Protein AF-T1GR37-F1 (afdb_monomer_lite)

Radius of gyration: 78.21 Å; chains: 1; bounding box: 193×157×287 Å

Secondary structure (DSSP, 8-state):
-HHHHHHHHHHHHHHHHHHHHHHHHHHHHHHHHHHHHHHHHHHHHHHHHHHHHHHHHHHHHHHHHHHHHHHHHHHHHHHHHHHHHHHHHHTTTHHHHHHHHHHHHHHHHHHHHHHHHHHHHHHHHHHHHHHHHHHHHHHHHHHHHHHHHHHHHHHHHHHHHHHHHHHHHHHHHHHHHHHHHHHHHHHHHHHHHHHHHHHHHHHHHHHHHHHHHHHHHHHHHHHHHHH--S-------------SSSHHHHHHHHHHHHHHHHHHHHHHHHHHHHH--HHHHHHHHHHHHHHHHHHHHHHHHHHHHHHHHHHHHHHHHHHHHHHHHHHHHHHHHHHHHHHHHHHHHHHHHHHHHHHHHHHHHHHHHHHHHHHHHHHHHHHHHHHHHHHHHHHHHHHHHHHS-S---HHHHHHHHHHHHHHHHHHHHHHHHHHHHHHHHHHHHHHHHHHHHHHHHHHHHHHHHHHHHHHHHHHHHHHHHHHHHHHHHHHHHHSS---------THHHHHHHHHHHHHHHHHHHHHHHHHHHHHHHHHHHHHHHHHHHHHHHHHHHHHHHHHHHHHHHHHHHHHHHHHHHHHHHHHHHHSTTS-HHHHHHHHHHHHHHHHHHHHHHHHHHHHHHHHHHHHHHHHHHHHHHHHHHHHHHHHHHHHHHHTTTGGG-------S-TTTHHHHHHHHHHHHHHHHHHHHHHHHHHHHHHHHHHHHHHHHHHHHHHHHHHTS--S----HHHHHHHHHHHHHHHHHHHHHHHHHHHHHHHHHHHHHHHHHHHHHHHHHHHHHHHHHHHHHHHHHHHHHHHHHHHHHHHHT-SSSSHHHHHHHHHHHHHHHHHHHHHHHSSS----HHHHHHHHHHHHHHHHHHHHHHHHHHHHHHHHHHHHHHHHHHHHHHHHHHHTT-TT-HHHHHHHHHHHHHHHHHHHHHHHHHHHHHHHHHHHHHHHHHHHHHHHHHHHHHHHHHHHHHHHHHHHHHHHHHHHHHHHHHHHHHHHHHHHHHHHHHHHHHHHHHHHHHHHHHHHHHHHHHHHHHHHHHHHHHHHHHHHHHTTTSSS-----------------------

Foldseek 3Di:
DVVVVVVVVVVVVVVVVVVVVVVVVVVVVVVVVVVVVVVVVVVVVVVVVVVVVVVVVVVVVVVVVVVVVVVVVVVVVVVVVVVVVVQVVQQLAQLQVVLVVVVVVVVVVVVVVVVVVVVVVVVVVVVVVVVVVVVVVVVVVVVVVVVVVVVVVVVVVVVVVVVVVVVVVVVVVVVVVVVVVVVVVVVVVVVVVVVVVVVVVVVVVVVVVVVVVVVVVVVVVVVVVVVPPDDDDDDDDDDDDDDPDPPVVVVVVVVVVVVVVVVVVVVVVVVVVVVPPVVVVVVVVVVVVVVVVVVVVVVVVVVVVVVVVVVVVVVVVVVVVVVVVVVVVVVVVVVVVVVVVVVVVVVVVVVVVVVVVVVVVVLVVVLVVLVVVLVVLVVVLVVLVVVLVVLVVVLVVLVPDPDDDPVSVVVSVVSVVVSVVSVVVNVVSVVVSVVSVVVSVVSVVVVVVVVVVVVVVVVVVLVLLVVLVVLVVLLVVLVVVLVVLVVVVVPDDPDDDDDDDCPVVVSVVVSVVSVVSNVVSVVSNVVVVVVVVVVVVVLVVLVVVLVVLVVVLVVLVVVLVVLVVVLVVLVVVLVVLVVVLVVVVVDPDDDPVVSVVSVVVSVVSVVVSVVSVVVSVVSVVVSVVSVVVSVVSVVVSVVVVVVVCVSVVVSVVCSSSSSSGHDDDDDDDPDPVVVVVVVVVVVVVVVVVVVVVVVVVVVVVVVVVVVVVVVVVVVVVVVVVVVVPDDDDDPVVVVVVVVVVVVVVVVVVVVVVVVVVVVVVVVVVVVVVVVVVVVVVVVVVVVVVVVVVVVVVVVVVVVVVVVVVVVVVVVVPDDPDPVVVVVVVVVVVVVVVVVVVVVVVPDDDDDVVVVVVVVVVVVVVVVVVVVVVVVVVVVVVVVVVVVVVVVVVVVVVVVVVVVPPVPCPVVVVVVVVVVVVVVVVVVVVVVVVVVVVVVVVVVVVVVVVVVVVVVVVVVVVVVVVVVVVVVVVVVVVVVVVVVVVVVVVVVVVVVVVVVVVVVVVVVVVVVVVVVVVVVVVVVVVVVVVVVVVVVVVVVVVVVVVCVVCVVPPPPDDDDYDDDDDDDDDDDDDDDDDD

pLDDT: mean 72.62, std 15.35, range [24.47, 95.25]

Sequence (1074 aa):
MMKEKETTGLDAERLREKLEKTQNTLVRIQKEKDEMSNDLEMLKERSENFNTLLMKAQRDKEALQTDLEVIKERYDKSHSIQQKLQMERDDAVTEVDILKEKLDKALYSSQKLIDEKDSSNKEFEKMLEKYDRAQNEIYRLQSRSDTAEADRARLEVEAERANLAASKAKEDYRKLQEDTARYQEAADRANLQLTRLKDGEEKAREEVDLYRERFDKMQTELRRAIGEKDSSMTENKAIASVETAKEETGHYIVELEKLRERYEKVNKELRTLQETDTYGRESRRLKEENERLKDRIDKLLMEVETIRGKQQYEEESYAKHRAKIEQREIEVANYETKLHETTIQLELTKAEVTKLLAAQEKQRNELERAHIECEKAKDKYEKLTKEHEKMRIAIDRASSSPGQTPGDRSEIERVRDRLEKALQQRDATELEAGRLAKELEKAQMHLSKQQEGQESTRIEFERMSAELSRMHERLEKSEAEKESLRMQMKSGPSGASGVAGPVNGSSNAQIAKLEADCKQFLKERDQLVSQLEKSQQVLVNFQKDIQQTEAEIKRLREENEKLRSEQKRLMQEIQTLQAKLKEAQANVGLTPAEQEKIRKAIEGEKTRADQAERAAAEMHKRMQLMESTLKQQHEKIQNLQKQLVNVQQQAQTAIQEAQKGAGAAASAAAGDSKELDKVRNELQNACVERDRFQAQLDILGKELEKSLLELNDANKKLAQFQQAATAGKPQEEAARQQLEADRRQLEEIKKQIDAQAKTIESERKLMEDQRKSLEAKRKDLEEKEKKMMEFDQELKMRKEQVDQLEQQLKQAGGAAAAAGEVNKKLMDTQKLLEKITMSLFAQGEEPIDTEIQEMKDHMEIKDRKINVLQRKIENLEDLLKEKDNQVDMARARLSAMQAHHSSSEGALTSLEEAIGDKEKQMAQLREQRDRAEHEKQEERELHEREITDYKIKLRSVESEVEKLNTRLDRAIAEKERLEIKLESSQSELGKCKTELEKASTEMGRSNADWETTKQRIARLELENERLRHDLERSQTTFGRNTMTTSQELDRLRNVPKKQPLIFEGPKLNFELLR

InterPro domains:
  IPR019323 ELKS/Rab6-interacting/CAST family member 1 [PF10174] (823-1040)

Structure (mmCIF, N/CA/C/O backbone):
data_AF-T1GR37-F1
#
_entry.id   AF-T1GR37-F1
#
loop_
_atom_site.group_PDB
_atom_site.id
_atom_site.type_symbol
_atom_site.label_atom_id
_atom_site.label_alt_id
_atom_site.label_comp_id
_atom_site.label_asym_id
_atom_site.label_entity_id
_atom_site.label_seq_id
_atom_site.pdbx_PDB_ins_code
_atom_site.Cartn_x
_atom_site.Cartn_y
_atom_site.Cartn_z
_atom_site.occupancy
_atom_site.B_iso_or_equiv
_atom_site.auth_seq_id
_atom_site.auth_comp_id
_atom_site.auth_asym_id
_atom_site.auth_atom_id
_atom_site.pdbx_PDB_model_num
ATOM 1 N N . MET A 1 1 ? -85.974 14.205 144.219 1.00 59.03 1 MET A N 1
ATOM 2 C CA . MET A 1 1 ? -85.294 12.890 144.182 1.00 59.03 1 MET A CA 1
ATOM 3 C C . MET A 1 1 ? -85.770 11.932 143.082 1.00 59.03 1 MET A C 1
ATOM 5 O O . MET A 1 1 ? -85.017 11.779 142.136 1.00 59.03 1 MET A O 1
ATOM 9 N N . MET A 1 2 ? -86.957 11.296 143.118 1.00 59.31 2 MET A N 1
ATOM 10 C CA . MET A 1 2 ? -87.336 10.318 142.057 1.00 59.31 2 MET A CA 1
ATOM 11 C C . MET A 1 2 ? -87.487 10.949 140.657 1.00 59.31 2 MET A C 1
ATOM 13 O O . MET A 1 2 ? -86.933 10.425 139.697 1.00 59.31 2 MET A O 1
ATOM 17 N N . LYS A 1 3 ? -88.121 12.128 140.549 1.00 63.81 3 LYS A N 1
ATOM 18 C CA . LYS A 1 3 ? -88.260 12.857 139.270 1.00 63.81 3 LYS A CA 1
ATOM 19 C C . LYS A 1 3 ? -86.923 13.318 138.668 1.00 63.81 3 LYS A C 1
ATOM 21 O O . LYS A 1 3 ? -86.756 13.252 137.462 1.00 63.81 3 LYS A O 1
ATOM 26 N N . GLU A 1 4 ? -85.958 13.733 139.492 1.00 66.94 4 GLU A N 1
ATOM 27 C CA . GLU A 1 4 ? -84.619 14.149 139.025 1.00 66.94 4 GLU A CA 1
ATOM 28 C C . GLU A 1 4 ? -83.786 12.966 138.513 1.00 66.94 4 GLU A C 1
ATOM 30 O O . GLU A 1 4 ? -82.944 13.119 137.628 1.00 66.94 4 GLU A O 1
ATOM 35 N N . LYS A 1 5 ? -84.025 11.765 139.053 1.00 71.12 5 LYS A N 1
ATOM 36 C CA . LYS A 1 5 ? -83.359 10.532 138.622 1.00 71.12 5 LYS A CA 1
ATOM 37 C C . LYS A 1 5 ? -83.897 10.032 137.275 1.00 71.12 5 LYS A C 1
ATOM 39 O O . LYS A 1 5 ? -83.125 9.553 136.453 1.00 71.12 5 LYS A O 1
ATOM 44 N N . GLU A 1 6 ? -85.197 10.195 137.023 1.00 74.62 6 GLU A N 1
ATOM 45 C CA . GLU A 1 6 ? -85.794 9.939 135.704 1.00 74.62 6 GLU A CA 1
ATOM 46 C C . GLU A 1 6 ? -85.338 10.959 134.654 1.00 74.62 6 GLU A C 1
ATOM 48 O O . GLU A 1 6 ? -84.968 10.560 133.553 1.00 74.62 6 GLU A O 1
ATOM 53 N N . THR A 1 7 ? -85.285 12.257 134.979 1.00 74.12 7 THR A N 1
ATOM 54 C CA . THR A 1 7 ? -84.813 13.277 134.022 1.00 74.12 7 THR A CA 1
ATOM 55 C C . THR A 1 7 ? -83.341 13.092 133.664 1.00 74.12 7 THR A C 1
ATOM 57 O O . THR A 1 7 ? -82.990 13.136 132.490 1.00 74.12 7 THR A O 1
ATOM 60 N N . THR A 1 8 ? -82.481 12.800 134.645 1.00 74.19 8 THR A N 1
ATOM 61 C CA . THR A 1 8 ? -81.057 12.511 134.388 1.00 74.19 8 THR A CA 1
ATOM 62 C C . THR A 1 8 ? -80.850 11.197 133.632 1.00 74.19 8 THR A C 1
ATOM 64 O O . THR A 1 8 ? -79.948 11.112 132.801 1.00 74.19 8 THR A O 1
ATOM 67 N N . GLY A 1 9 ? -81.701 10.190 133.860 1.00 78.19 9 GLY A N 1
ATOM 68 C CA . GLY A 1 9 ? -81.720 8.951 133.078 1.00 78.19 9 GLY A CA 1
ATOM 69 C C . GLY A 1 9 ? -82.069 9.192 131.607 1.00 78.19 9 GLY A C 1
ATOM 70 O O . GLY A 1 9 ? -81.329 8.750 130.727 1.00 78.19 9 GLY A O 1
ATOM 71 N N . LEU A 1 10 ? -83.131 9.962 131.346 1.00 80.75 10 LEU A N 1
ATOM 72 C CA . LEU A 1 10 ? -83.546 10.352 129.994 1.00 80.75 10 LEU A CA 1
ATOM 73 C C . LEU A 1 10 ? -82.489 11.216 129.289 1.00 80.75 10 LEU A C 1
ATOM 75 O O . LEU A 1 10 ? -82.253 11.050 128.094 1.00 80.75 10 LEU A O 1
ATOM 79 N N . ASP A 1 11 ? -81.812 12.109 130.012 1.00 80.69 11 ASP A N 1
ATOM 80 C CA . ASP A 1 11 ? -80.739 12.930 129.445 1.00 80.69 11 ASP A CA 1
ATOM 81 C C . ASP A 1 11 ? -79.481 12.104 129.130 1.00 80.69 11 ASP A C 1
ATOM 83 O O . ASP A 1 11 ? -78.864 12.302 128.083 1.00 80.69 11 ASP A O 1
ATOM 87 N N . ALA A 1 12 ? -79.129 11.122 129.966 1.00 78.94 12 ALA A N 1
ATOM 88 C CA . ALA A 1 12 ? -78.038 10.186 129.688 1.00 78.94 12 ALA A CA 1
ATOM 89 C C . ALA A 1 12 ? -78.345 9.264 128.493 1.00 78.94 12 ALA A C 1
ATOM 91 O O . ALA A 1 12 ? -77.444 8.900 127.737 1.00 78.94 12 ALA A O 1
ATOM 92 N N . GLU A 1 13 ? -79.606 8.880 128.306 1.00 83.44 13 GLU A N 1
ATOM 93 C CA . GLU A 1 13 ? -80.057 8.105 127.148 1.00 83.44 13 GLU A CA 1
ATOM 94 C C . GLU A 1 13 ? -80.035 8.947 125.864 1.00 83.44 13 GLU A C 1
ATOM 96 O O . GLU A 1 13 ? -79.450 8.524 124.871 1.00 83.44 13 GLU A O 1
ATOM 101 N N . ARG A 1 14 ? -80.507 10.201 125.915 1.00 85.62 14 ARG A N 1
ATOM 102 C CA . ARG A 1 14 ? -80.366 11.166 124.808 1.00 85.62 14 ARG A CA 1
ATOM 103 C C . ARG A 1 14 ? -78.910 11.449 124.450 1.00 85.62 14 ARG A C 1
ATOM 105 O O . ARG A 1 14 ? -78.594 11.633 123.277 1.00 85.62 14 ARG A O 1
ATOM 112 N N . LEU A 1 15 ? -78.016 11.524 125.438 1.00 84.62 15 LEU A N 1
ATOM 113 C CA . LEU A 1 15 ? -76.582 11.700 125.202 1.00 84.62 15 LEU A CA 1
ATOM 114 C C . LEU A 1 15 ? -75.949 10.453 124.579 1.00 84.62 15 LEU A C 1
ATOM 116 O O . LEU A 1 15 ? -75.121 10.600 123.686 1.00 84.62 15 LEU A O 1
ATOM 120 N N . ARG A 1 16 ? -76.364 9.247 124.986 1.00 85.12 16 ARG A N 1
ATOM 121 C CA . ARG A 1 16 ? -75.931 7.993 124.350 1.00 85.12 16 ARG A CA 1
ATOM 122 C C . ARG A 1 16 ? -76.418 7.878 122.914 1.00 85.12 16 ARG A C 1
ATOM 124 O O . ARG A 1 16 ? -75.614 7.583 122.042 1.00 85.12 16 ARG A O 1
ATOM 131 N N . GLU A 1 17 ? -77.678 8.205 122.650 1.00 87.75 17 GLU A N 1
ATOM 132 C CA . GLU A 1 17 ? -78.230 8.210 121.293 1.00 87.75 17 GLU A CA 1
ATOM 133 C C . GLU A 1 17 ? -77.530 9.258 120.409 1.00 87.75 17 GLU A C 1
ATOM 135 O O . GLU A 1 17 ? -77.242 9.010 119.239 1.00 87.75 17 GLU A O 1
ATOM 140 N N . LYS A 1 18 ? -77.194 10.432 120.965 1.00 88.81 18 LYS A N 1
ATOM 141 C CA . LYS A 1 18 ? -76.366 11.431 120.272 1.00 88.81 18 LYS A CA 1
ATOM 142 C C . LYS A 1 18 ? -74.957 10.911 120.003 1.00 88.81 18 LYS A C 1
ATOM 144 O O . LYS A 1 18 ? -74.485 11.078 118.885 1.00 88.81 18 LYS A O 1
ATOM 149 N N . LEU A 1 19 ? -74.313 10.277 120.983 1.00 85.81 19 LEU A N 1
ATOM 150 C CA . LEU A 1 19 ? -72.978 9.698 120.834 1.00 85.81 19 LEU A CA 1
ATOM 151 C C . LEU A 1 19 ? -72.972 8.621 119.742 1.00 85.81 19 LEU A C 1
ATOM 153 O O . LEU A 1 19 ? -72.145 8.674 118.836 1.00 85.81 19 LEU A O 1
ATOM 157 N N . GLU A 1 20 ? -73.942 7.711 119.767 1.00 90.56 20 GLU A N 1
ATOM 158 C CA . GLU A 1 20 ? -74.109 6.658 118.767 1.00 90.56 20 GLU A CA 1
ATOM 159 C C . GLU A 1 20 ? -74.360 7.238 117.370 1.00 90.56 20 GLU A C 1
ATOM 161 O O . GLU A 1 20 ? -73.694 6.849 116.411 1.00 90.56 20 GLU A O 1
ATOM 166 N N . LYS A 1 21 ? -75.234 8.247 117.241 1.00 90.81 21 LYS A N 1
ATOM 167 C CA . LYS A 1 21 ? -75.436 8.966 115.972 1.00 90.81 21 LYS A CA 1
ATOM 168 C C . LYS A 1 21 ? -74.147 9.623 115.488 1.00 90.81 21 LYS A C 1
ATOM 170 O O . LYS A 1 21 ? -73.814 9.474 114.316 1.00 90.81 21 LYS A O 1
ATOM 175 N N . THR A 1 22 ? -73.398 10.292 116.368 1.00 88.94 22 THR A N 1
ATOM 176 C CA . THR A 1 22 ? -72.117 10.915 115.997 1.00 88.94 22 THR A CA 1
ATOM 177 C C . THR A 1 22 ? -71.061 9.886 115.593 1.00 88.94 22 THR A C 1
ATOM 179 O O . THR A 1 22 ? -70.317 10.109 114.640 1.00 88.94 22 THR A O 1
ATOM 182 N N . GLN A 1 23 ? -71.025 8.729 116.253 1.00 88.81 23 GLN A N 1
ATOM 183 C CA . GLN A 1 23 ? -70.090 7.650 115.953 1.00 88.81 23 GLN A CA 1
ATOM 184 C C . GLN A 1 23 ? -70.438 6.969 114.625 1.00 88.81 23 GLN A C 1
ATOM 186 O O . GLN A 1 23 ? -69.553 6.747 113.803 1.00 88.81 23 GLN A O 1
ATOM 191 N N . ASN A 1 24 ? -71.726 6.761 114.347 1.00 92.62 24 ASN A N 1
ATOM 192 C CA . ASN A 1 24 ? -72.203 6.279 113.051 1.00 92.62 24 ASN A CA 1
ATOM 193 C C . ASN A 1 24 ? -71.908 7.279 111.923 1.00 92.62 24 ASN A C 1
ATOM 195 O O . ASN A 1 24 ? -71.475 6.874 110.844 1.00 92.62 24 ASN A O 1
ATOM 199 N N . THR A 1 25 ? -72.069 8.588 112.162 1.00 91.75 25 THR A N 1
ATOM 200 C CA . THR A 1 25 ? -71.660 9.603 111.177 1.00 91.75 25 THR A CA 1
ATOM 201 C C . THR A 1 25 ? -70.149 9.624 110.964 1.00 91.75 25 THR A C 1
ATOM 203 O O . THR A 1 25 ? -69.712 9.761 109.828 1.00 91.75 25 THR A O 1
ATOM 206 N N . LEU A 1 26 ? -69.344 9.427 112.014 1.00 91.50 26 LEU A N 1
ATOM 207 C CA . LEU A 1 26 ? -67.885 9.377 111.909 1.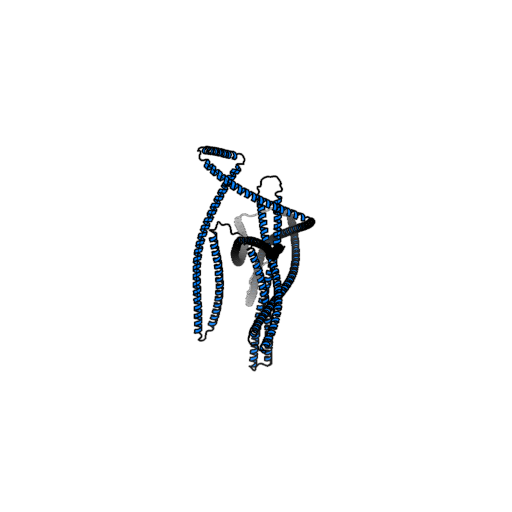00 91.50 26 LEU A CA 1
ATOM 208 C C . LEU A 1 26 ? -67.425 8.167 111.085 1.00 91.50 26 LEU A C 1
ATOM 210 O O . LEU A 1 26 ? -66.589 8.316 110.201 1.00 91.50 26 LEU A O 1
ATOM 214 N N . VAL A 1 27 ? -68.009 6.987 111.323 1.00 93.31 27 VAL A N 1
ATOM 215 C CA . VAL A 1 27 ? -67.722 5.773 110.540 1.00 93.31 27 VAL A CA 1
ATOM 216 C C . VAL A 1 27 ? -68.100 5.965 109.071 1.00 93.31 27 VAL A C 1
ATOM 218 O O . VAL A 1 27 ? -67.335 5.584 108.187 1.00 93.31 27 VAL A O 1
ATOM 221 N N . ARG A 1 28 ? -69.247 6.595 108.793 1.00 94.19 28 ARG A N 1
ATOM 222 C CA . ARG A 1 28 ? -69.654 6.914 107.420 1.00 94.19 28 ARG A CA 1
ATOM 223 C C . ARG A 1 28 ? -68.670 7.869 106.740 1.00 94.19 28 ARG A C 1
ATOM 225 O O . ARG A 1 28 ? -68.250 7.585 105.627 1.00 94.19 28 ARG A O 1
ATOM 232 N N . ILE A 1 29 ? -68.270 8.947 107.416 1.00 92.00 29 ILE A N 1
ATOM 233 C CA . ILE A 1 29 ? -67.288 9.910 106.894 1.00 92.00 29 ILE A CA 1
ATOM 234 C C . ILE A 1 29 ? -65.931 9.236 106.661 1.00 92.00 29 ILE A C 1
ATOM 236 O O . ILE A 1 29 ? -65.274 9.521 105.667 1.00 92.00 29 ILE A O 1
ATOM 240 N N . GLN A 1 30 ? -65.510 8.327 107.544 1.00 91.19 30 GLN A N 1
ATOM 241 C CA . GLN A 1 30 ? -64.269 7.575 107.373 1.00 91.19 30 GLN A CA 1
ATOM 242 C C . GLN A 1 30 ? -64.329 6.679 106.130 1.00 91.19 30 GLN A C 1
ATOM 244 O O . GLN A 1 30 ? -63.397 6.684 105.335 1.00 91.19 30 GLN A O 1
ATOM 249 N N . LYS A 1 31 ? -65.449 5.978 105.916 1.00 94.44 31 LYS A N 1
ATOM 250 C CA . LYS A 1 31 ? -65.659 5.164 104.716 1.00 94.44 31 LYS A CA 1
ATOM 251 C C . LYS A 1 31 ? -65.671 6.015 103.442 1.00 94.44 31 LYS A C 1
ATOM 253 O O . LYS A 1 31 ? -64.984 5.669 102.491 1.00 94.44 31 LYS A O 1
ATOM 258 N N . GLU A 1 32 ? -66.390 7.139 103.444 1.00 93.38 32 GLU A N 1
ATOM 259 C CA . GLU A 1 32 ? -66.405 8.089 102.320 1.00 93.38 32 GLU A CA 1
ATOM 260 C C . GLU A 1 32 ? -64.994 8.658 102.058 1.00 93.38 32 GLU A C 1
ATOM 262 O O . GLU A 1 32 ? -64.584 8.795 100.911 1.00 93.38 32 GLU A O 1
ATOM 267 N N . LYS A 1 33 ? -64.202 8.931 103.104 1.00 93.00 33 LYS A N 1
ATOM 268 C CA . LYS A 1 33 ? -62.800 9.361 102.977 1.00 93.00 33 LYS A CA 1
ATOM 269 C C . LYS A 1 33 ? -61.922 8.279 102.342 1.00 93.00 33 LYS A C 1
ATOM 271 O O . LYS A 1 33 ? -61.111 8.604 101.478 1.00 93.00 33 LYS A O 1
ATOM 276 N N . ASP A 1 34 ? -62.054 7.031 102.781 1.00 93.31 34 ASP A N 1
ATOM 277 C CA . ASP A 1 34 ? -61.256 5.915 102.267 1.00 93.31 34 ASP A CA 1
ATOM 278 C C . ASP A 1 34 ? -61.637 5.600 100.805 1.00 93.31 34 ASP A C 1
ATOM 280 O O . ASP A 1 34 ? -60.756 5.392 99.972 1.00 93.31 34 ASP A O 1
ATOM 284 N N . GLU A 1 35 ? -62.927 5.669 100.456 1.00 94.19 35 GLU A N 1
ATOM 285 C CA . GLU A 1 35 ? -63.417 5.576 99.070 1.00 94.19 35 GLU A CA 1
ATOM 286 C C . GLU A 1 35 ? -62.834 6.693 98.191 1.00 94.19 35 GLU A C 1
ATOM 288 O O . GLU A 1 35 ? -62.227 6.412 97.160 1.00 94.19 35 GLU A O 1
ATOM 293 N N . MET A 1 36 ? -62.903 7.950 98.641 1.00 91.81 36 MET A N 1
ATOM 294 C CA . MET A 1 36 ? -62.317 9.085 97.915 1.00 91.81 36 MET A CA 1
ATOM 295 C C . MET A 1 36 ? -60.788 8.989 97.790 1.00 91.81 36 MET A C 1
ATOM 297 O O . MET A 1 36 ? -60.220 9.459 96.803 1.00 91.81 36 MET A O 1
ATOM 301 N N . SER A 1 37 ? -60.106 8.397 98.776 1.00 91.56 37 SER A N 1
ATOM 302 C CA . SER A 1 37 ? -58.660 8.152 98.722 1.00 91.56 37 SER A CA 1
ATOM 303 C C . SER A 1 37 ? -58.310 7.123 97.646 1.00 91.56 37 SER A C 1
ATOM 305 O O . SER A 1 37 ? -57.388 7.358 96.866 1.00 91.56 37 SER A O 1
ATOM 307 N N . ASN A 1 38 ? -59.066 6.025 97.568 1.00 93.88 38 ASN A N 1
ATOM 308 C CA . ASN A 1 38 ? -58.883 4.999 96.541 1.00 93.88 38 ASN A CA 1
ATOM 309 C C . ASN A 1 38 ? -59.178 5.551 95.138 1.00 93.88 38 ASN A C 1
ATOM 311 O O . ASN A 1 38 ? -58.417 5.305 94.203 1.00 93.88 38 ASN A O 1
ATOM 315 N N . ASP A 1 39 ? -60.234 6.355 94.989 1.00 94.06 39 ASP A N 1
ATOM 316 C CA . ASP A 1 39 ? -60.558 7.018 93.721 1.00 94.06 39 ASP A CA 1
ATOM 317 C C . ASP A 1 39 ? -59.453 7.991 93.284 1.00 94.06 39 ASP A C 1
ATOM 319 O O . ASP A 1 39 ? -59.089 8.042 92.105 1.00 94.06 39 ASP A O 1
ATOM 323 N N . LEU A 1 40 ? -58.868 8.733 94.230 1.00 91.75 40 LEU A N 1
ATOM 324 C CA . LEU A 1 40 ? -57.716 9.598 93.970 1.00 91.75 40 LEU A CA 1
ATOM 325 C C . LEU A 1 40 ? -56.484 8.810 93.514 1.00 91.75 40 LEU A C 1
ATOM 327 O O . LEU A 1 40 ? -55.756 9.285 92.641 1.00 91.75 40 LEU A O 1
ATOM 331 N N . GLU A 1 41 ? -56.233 7.635 94.086 1.00 93.12 41 GLU A N 1
ATOM 332 C CA . GLU A 1 41 ? -55.107 6.777 93.708 1.00 93.12 41 GLU A CA 1
ATOM 333 C C . GLU A 1 41 ? -55.301 6.179 92.307 1.00 93.12 41 GLU A C 1
ATOM 335 O O . GLU A 1 41 ? -54.420 6.315 91.458 1.00 93.12 41 GLU A O 1
ATOM 340 N N . MET A 1 42 ? -56.502 5.680 91.993 1.00 94.81 42 MET A N 1
ATOM 341 C CA . MET A 1 42 ? -56.843 5.219 90.639 1.00 94.81 42 MET A CA 1
ATOM 342 C C . MET A 1 42 ? -56.732 6.335 89.589 1.00 94.81 42 MET A C 1
ATOM 344 O O . MET A 1 42 ? -56.266 6.109 88.469 1.00 94.81 42 MET A O 1
ATOM 348 N N . LEU A 1 43 ? -57.150 7.561 89.924 1.00 92.12 43 LEU A N 1
ATOM 349 C CA . LEU A 1 43 ? -57.007 8.713 89.030 1.00 92.12 43 LEU A CA 1
ATOM 350 C C . LEU A 1 43 ? -55.539 9.091 88.805 1.00 92.12 43 LEU A C 1
ATOM 352 O O . LEU A 1 43 ? -55.181 9.454 87.681 1.00 92.12 43 LEU A O 1
ATOM 356 N N . LYS A 1 44 ? -54.685 8.977 89.830 1.00 93.06 44 LYS A N 1
ATOM 357 C CA . LYS A 1 44 ? -53.237 9.187 89.696 1.00 93.06 44 LYS A CA 1
ATOM 358 C C . LYS A 1 44 ? -52.603 8.144 88.786 1.00 93.06 44 LYS A C 1
ATOM 360 O O . LYS A 1 44 ? -51.966 8.539 87.815 1.00 93.06 44 LYS A O 1
ATOM 365 N N . GLU A 1 45 ? -52.854 6.855 89.010 1.00 93.75 45 GLU A N 1
ATOM 366 C CA . GLU A 1 45 ? -52.338 5.787 88.140 1.00 93.75 45 GLU A CA 1
ATOM 367 C C . GLU A 1 45 ? -52.789 5.981 86.687 1.00 93.75 45 GLU A C 1
ATOM 369 O O . GLU A 1 45 ? -52.010 5.852 85.740 1.00 93.75 45 GLU A O 1
ATOM 374 N N . ARG A 1 46 ? -54.055 6.364 86.478 1.00 94.31 46 ARG A N 1
ATOM 375 C CA . ARG A 1 46 ? -54.574 6.655 85.139 1.00 94.31 46 ARG A CA 1
ATOM 376 C C . ARG A 1 46 ? -53.889 7.870 84.509 1.00 94.31 46 ARG A C 1
ATOM 378 O O . ARG A 1 46 ? -53.580 7.830 83.319 1.00 94.31 46 ARG A O 1
ATOM 385 N N . SER A 1 47 ? -53.626 8.922 85.284 1.00 90.25 47 SER A N 1
ATOM 386 C CA . SER A 1 47 ? -52.874 10.100 84.835 1.00 90.25 47 SER A CA 1
ATOM 387 C C . SER A 1 47 ? -51.421 9.759 84.488 1.00 90.25 47 SER A C 1
ATOM 389 O O . SER A 1 47 ? -50.902 10.252 83.488 1.00 90.25 47 SER A O 1
ATOM 391 N N . GLU A 1 48 ? -50.762 8.911 85.276 1.00 93.81 48 GLU A N 1
ATOM 392 C CA . GLU A 1 48 ? -49.390 8.450 85.028 1.00 93.81 48 GLU A CA 1
ATOM 393 C C . GLU A 1 48 ? -49.306 7.580 83.766 1.00 93.81 48 GLU A C 1
ATOM 395 O O . GLU A 1 48 ? -48.411 7.762 82.934 1.00 93.81 48 GLU A O 1
ATOM 400 N N . ASN A 1 49 ? -50.296 6.711 83.550 1.00 93.88 49 ASN A N 1
ATOM 401 C CA . ASN A 1 49 ? -50.428 5.926 82.324 1.00 93.88 49 ASN A CA 1
ATOM 402 C C . ASN A 1 49 ? -50.647 6.816 81.091 1.00 93.88 49 ASN A C 1
ATOM 404 O O . ASN A 1 49 ? -49.984 6.626 80.067 1.00 93.88 49 ASN A O 1
ATOM 408 N N . PHE A 1 50 ? -51.520 7.827 81.182 1.00 93.12 50 PHE A N 1
ATOM 409 C CA . PHE A 1 50 ? -51.706 8.803 80.103 1.00 93.12 50 PHE A CA 1
ATOM 410 C C . PHE A 1 50 ? -50.430 9.602 79.816 1.00 93.12 50 PHE A C 1
ATOM 412 O O . PHE A 1 50 ? -50.073 9.761 78.649 1.00 93.12 50 PHE A O 1
ATOM 419 N N . ASN A 1 51 ? -49.706 10.042 80.849 1.00 89.56 51 ASN A N 1
ATOM 420 C CA . ASN A 1 51 ? -48.424 10.731 80.682 1.00 89.56 51 ASN A CA 1
ATOM 421 C C . ASN A 1 51 ? -47.380 9.838 79.999 1.00 89.56 51 ASN A C 1
ATOM 423 O O . ASN A 1 51 ? -46.654 10.296 79.119 1.00 89.56 51 ASN A O 1
ATOM 427 N N . THR A 1 52 ? -47.334 8.550 80.340 1.00 93.88 52 THR A N 1
ATOM 428 C CA . THR A 1 52 ? -46.412 7.592 79.712 1.00 93.88 52 THR A CA 1
ATOM 429 C C . THR A 1 52 ? -46.731 7.396 78.227 1.00 93.88 52 THR A C 1
ATOM 431 O O . THR A 1 52 ? -45.825 7.402 77.390 1.00 93.88 52 THR A O 1
ATOM 434 N N . LEU A 1 53 ? -48.016 7.280 77.874 1.00 93.75 53 LEU A N 1
ATOM 435 C CA . LEU A 1 53 ? -48.461 7.188 76.479 1.00 93.75 53 LEU A CA 1
ATOM 436 C C . LEU A 1 53 ? -48.172 8.473 75.692 1.00 93.75 53 LEU A C 1
ATOM 438 O O . LEU A 1 53 ? -47.730 8.389 74.548 1.00 93.75 53 LEU A O 1
ATOM 442 N N . LEU A 1 54 ? -48.363 9.644 76.306 1.00 92.44 54 LEU A N 1
ATOM 443 C CA . LEU A 1 54 ? -48.044 10.937 75.699 1.00 92.44 54 LEU A CA 1
ATOM 444 C C . LEU A 1 54 ? -46.544 11.049 75.389 1.00 92.44 54 LEU A C 1
ATOM 446 O O . LEU A 1 54 ? -46.171 11.383 74.266 1.00 92.44 54 LEU A O 1
ATOM 450 N N . MET A 1 55 ? -45.692 10.691 76.354 1.00 93.12 55 MET A N 1
ATOM 451 C CA . MET A 1 55 ? -44.237 10.702 76.184 1.00 93.12 55 MET A CA 1
ATOM 452 C C . MET A 1 55 ? -43.781 9.721 75.101 1.00 93.12 55 MET A C 1
ATOM 454 O O . MET A 1 55 ? -42.860 10.023 74.345 1.00 93.12 55 MET A O 1
ATOM 458 N N . LYS A 1 56 ? -44.428 8.554 74.988 1.00 95.25 56 LYS A N 1
ATOM 459 C CA . LYS A 1 56 ? -44.164 7.612 73.894 1.00 95.25 56 LYS A CA 1
ATOM 460 C C . LYS A 1 56 ? -44.558 8.206 72.538 1.00 95.25 56 LYS A C 1
ATOM 462 O O . LYS A 1 56 ? -43.740 8.207 71.628 1.00 95.25 56 LYS A O 1
ATOM 467 N N . ALA A 1 57 ? -45.759 8.773 72.424 1.00 91.75 57 ALA A N 1
ATOM 468 C CA . ALA A 1 57 ? -46.226 9.402 71.189 1.00 91.75 57 ALA A CA 1
ATOM 469 C C . ALA A 1 57 ? -45.346 10.592 70.756 1.00 91.75 57 ALA A C 1
ATOM 471 O O . ALA A 1 57 ? -45.160 10.811 69.561 1.00 91.75 57 ALA A O 1
ATOM 472 N N . GLN A 1 58 ? -44.774 11.343 71.704 1.00 90.06 58 GLN A N 1
ATOM 473 C CA . GLN A 1 58 ? -43.801 12.401 71.410 1.00 90.06 58 GLN A CA 1
ATOM 474 C C . GLN A 1 58 ? -42.499 11.846 70.829 1.00 90.06 58 GLN A C 1
ATOM 476 O O . GLN A 1 58 ? -42.056 12.346 69.799 1.00 90.06 58 GLN A O 1
ATOM 481 N N . ARG A 1 59 ? -41.937 10.779 71.411 1.00 93.94 59 ARG A N 1
ATOM 482 C CA . ARG A 1 59 ? -40.741 10.123 70.853 1.00 93.94 59 ARG A CA 1
ATOM 483 C C . ARG A 1 59 ? -41.001 9.546 69.464 1.00 93.94 59 ARG A C 1
ATOM 485 O O . ARG A 1 59 ? -40.177 9.714 68.573 1.00 93.94 59 ARG A O 1
ATOM 492 N N . ASP A 1 60 ? -42.155 8.911 69.267 1.00 91.81 60 ASP A N 1
ATOM 493 C CA . ASP A 1 60 ? -42.536 8.349 67.967 1.00 91.81 60 ASP A CA 1
ATOM 494 C C . ASP A 1 60 ? -42.712 9.465 66.915 1.00 91.81 60 ASP A C 1
ATOM 496 O O . ASP A 1 60 ? -42.293 9.316 65.768 1.00 91.81 60 ASP A O 1
ATOM 500 N N . LYS A 1 61 ? -43.267 10.624 67.303 1.00 92.94 61 LYS A N 1
ATOM 501 C CA . LYS A 1 61 ? -43.356 11.813 66.439 1.00 92.94 61 LYS A CA 1
ATOM 502 C C . LYS A 1 61 ? -41.974 12.353 66.063 1.00 92.94 61 LYS A C 1
ATOM 504 O O . LYS A 1 61 ? -41.761 12.670 64.896 1.00 92.94 61 LYS A O 1
ATOM 509 N N . GLU A 1 62 ? -41.066 12.477 67.027 1.00 93.38 62 GLU A N 1
ATOM 510 C CA . GLU A 1 62 ? -39.695 12.946 66.788 1.00 93.38 62 GLU A CA 1
ATOM 511 C C . GLU A 1 62 ? -38.945 11.996 65.843 1.00 93.38 62 GLU A C 1
ATOM 513 O O . GLU A 1 62 ? -38.338 12.454 64.877 1.00 93.38 62 GLU A O 1
ATOM 518 N N . ALA A 1 63 ? -39.081 10.680 66.037 1.00 90.81 63 ALA A N 1
ATOM 519 C CA . ALA A 1 63 ? -38.509 9.674 65.143 1.00 90.81 63 ALA A CA 1
ATOM 520 C C . ALA A 1 63 ? -39.054 9.798 63.705 1.00 90.81 63 ALA A C 1
ATOM 522 O O . ALA A 1 63 ? -38.285 9.869 62.745 1.00 90.81 63 ALA A O 1
ATOM 523 N N . LEU A 1 64 ? -40.375 9.929 63.544 1.00 93.50 64 LEU A N 1
ATOM 524 C CA . LEU A 1 64 ? -40.989 10.126 62.226 1.00 93.50 64 LEU A CA 1
ATOM 525 C C . LEU A 1 64 ? -40.570 11.447 61.562 1.00 93.50 64 LEU A C 1
ATOM 527 O O . LEU A 1 64 ? -40.466 11.509 60.337 1.00 93.50 64 LEU A O 1
ATOM 531 N N . GLN A 1 65 ? -40.320 12.507 62.339 1.00 91.06 65 GLN A N 1
ATOM 532 C CA . GLN A 1 65 ? -39.784 13.762 61.805 1.00 91.06 65 GLN A CA 1
ATOM 533 C C . GLN A 1 65 ? -38.355 13.587 61.286 1.00 91.06 65 GLN A C 1
ATOM 535 O O . GLN A 1 65 ? -38.065 14.056 60.185 1.00 91.06 65 GLN A O 1
ATOM 540 N N . THR A 1 66 ? -37.497 12.864 62.011 1.00 93.69 66 THR A N 1
ATOM 541 C CA . THR A 1 66 ? -36.136 12.571 61.536 1.00 93.69 66 THR A CA 1
ATOM 542 C C . THR A 1 66 ? -36.139 11.722 60.264 1.00 93.69 66 THR A C 1
ATOM 544 O O . THR A 1 66 ? -35.412 12.027 59.319 1.00 93.69 66 THR A O 1
ATOM 547 N N . ASP A 1 67 ? -37.018 10.720 60.173 1.00 91.56 67 ASP A N 1
ATOM 548 C CA . ASP A 1 67 ? -37.151 9.897 58.966 1.00 91.56 67 ASP A CA 1
ATOM 549 C C . ASP A 1 67 ? -37.623 10.728 57.760 1.00 91.56 67 ASP A C 1
ATOM 551 O O . ASP A 1 67 ? -37.117 10.568 56.646 1.00 91.56 67 ASP A O 1
ATOM 555 N N . LEU A 1 68 ? -38.556 11.664 57.975 1.00 89.00 68 LEU A N 1
ATOM 556 C CA . LEU A 1 68 ? -39.033 12.582 56.939 1.00 89.00 68 LEU A CA 1
ATOM 557 C C . LEU A 1 68 ? -37.905 13.481 56.404 1.00 89.00 68 LEU A C 1
ATOM 559 O O . LEU A 1 68 ? -37.823 13.700 55.194 1.00 89.00 68 LEU A O 1
ATOM 563 N N . GLU A 1 69 ? -37.047 14.008 57.279 1.00 92.75 69 GLU A N 1
ATOM 564 C CA . GLU A 1 69 ? -35.899 14.838 56.889 1.00 92.75 69 GLU A CA 1
ATOM 565 C C . GLU A 1 69 ? -34.889 14.045 56.054 1.00 92.75 69 GLU A C 1
ATOM 567 O O . GLU A 1 69 ? -34.488 14.497 54.980 1.00 92.75 69 GLU A O 1
ATOM 572 N N . VAL A 1 70 ? -34.571 12.813 56.462 1.00 94.06 70 VAL A N 1
ATOM 573 C CA . VAL A 1 70 ? -33.675 11.927 55.701 1.00 94.06 70 VAL A CA 1
ATOM 574 C C . VAL A 1 70 ? -34.246 11.599 54.318 1.00 94.06 70 VAL A C 1
ATOM 576 O O . VAL A 1 70 ? -33.508 11.576 53.329 1.00 94.06 70 VAL A O 1
ATOM 579 N N . ILE A 1 71 ? -35.556 11.352 54.215 1.00 90.69 71 ILE A N 1
ATOM 580 C CA . ILE A 1 71 ? -36.212 11.089 52.926 1.00 90.69 71 ILE A CA 1
ATOM 581 C C . ILE A 1 71 ? -36.167 12.329 52.025 1.00 90.69 71 ILE A C 1
ATOM 583 O O . ILE A 1 71 ? -35.877 12.190 50.836 1.00 90.69 71 ILE A O 1
ATOM 587 N N . LYS A 1 72 ? -36.392 13.533 52.569 1.00 90.31 72 LYS A N 1
ATOM 588 C CA . LYS A 1 72 ? -36.283 14.790 51.811 1.00 90.31 72 LYS A CA 1
ATOM 589 C C . LYS A 1 72 ? -34.870 15.014 51.284 1.00 90.31 72 LYS A C 1
ATOM 591 O O . LYS A 1 72 ? -34.706 15.223 50.089 1.00 90.31 72 LYS A O 1
ATOM 596 N N . GLU A 1 73 ? -33.847 14.853 52.122 1.00 92.12 73 GLU A N 1
ATOM 597 C CA . GLU A 1 73 ? -32.459 14.979 51.665 1.00 92.12 73 GLU A CA 1
ATOM 598 C C . GLU A 1 73 ? -32.105 13.966 50.571 1.00 92.12 73 GLU A C 1
ATOM 600 O O . GLU A 1 73 ? -31.374 14.285 49.629 1.00 92.12 73 GLU A O 1
ATOM 605 N N . ARG A 1 74 ? -32.597 12.724 50.683 1.00 87.94 74 ARG A N 1
ATOM 606 C CA . ARG A 1 74 ? -32.403 11.702 49.644 1.00 87.94 74 ARG A CA 1
ATOM 607 C C . ARG A 1 74 ? -33.110 12.080 48.348 1.00 87.94 74 ARG A C 1
ATOM 609 O O . ARG A 1 74 ? -32.525 11.898 47.281 1.00 87.94 74 ARG A O 1
ATOM 616 N N . TYR A 1 75 ? -34.328 12.608 48.435 1.00 91.56 75 TYR A N 1
ATOM 617 C CA . TYR A 1 75 ? -35.080 13.085 47.280 1.00 91.56 75 TYR A CA 1
ATOM 618 C C . TYR A 1 75 ? -34.362 14.249 46.587 1.00 91.56 75 TYR A C 1
ATOM 620 O O . TYR A 1 75 ? -34.131 14.177 45.383 1.00 91.56 75 TYR A O 1
ATOM 628 N N . ASP A 1 76 ? -33.910 15.256 47.335 1.00 91.62 76 ASP A N 1
ATOM 629 C CA . ASP A 1 76 ? -33.210 16.422 46.785 1.00 91.62 76 ASP A CA 1
ATOM 630 C C . ASP A 1 76 ? -31.873 16.032 46.136 1.00 91.62 76 ASP A C 1
ATOM 632 O O . ASP A 1 76 ? -31.544 16.490 45.038 1.00 91.62 76 ASP A O 1
ATOM 636 N N . LYS A 1 77 ? -31.123 15.109 46.759 1.00 92.12 77 LYS A N 1
ATOM 637 C CA . LYS A 1 77 ? -29.902 14.532 46.167 1.00 92.12 77 LYS A CA 1
ATOM 638 C C . LYS A 1 77 ? -30.213 13.777 44.876 1.00 92.12 77 LYS A C 1
ATOM 640 O O . LYS A 1 77 ? -29.535 13.990 43.873 1.00 92.12 77 LYS A O 1
ATOM 645 N N . SER A 1 78 ? -31.243 12.930 44.876 1.00 86.25 78 SER A N 1
ATOM 646 C CA . SER A 1 78 ? -31.670 12.192 43.683 1.00 86.25 78 SER A CA 1
ATOM 647 C C . SER A 1 78 ? -32.123 13.131 42.563 1.00 86.25 78 SER A C 1
ATOM 649 O O . SER A 1 78 ? -31.786 12.904 41.404 1.00 86.25 78 SER A O 1
ATOM 651 N N . HIS A 1 79 ? -32.846 14.201 42.895 1.00 89.44 79 HIS A N 1
ATOM 652 C CA . HIS A 1 79 ? -33.312 15.195 41.934 1.00 89.44 79 HIS A CA 1
ATOM 653 C C . HIS A 1 79 ? -32.148 16.000 41.338 1.00 89.44 79 HIS A C 1
ATOM 655 O O . HIS A 1 79 ? -32.089 16.187 40.125 1.00 89.44 79 HIS A O 1
ATOM 661 N N . SER A 1 80 ? -31.167 16.397 42.157 1.00 88.69 80 SER A N 1
ATOM 662 C CA . SER A 1 80 ? -29.947 17.062 41.680 1.00 88.69 80 SER A CA 1
ATOM 663 C C . SER A 1 80 ? -29.126 16.163 40.751 1.00 88.69 80 SER A C 1
ATOM 665 O O . SER A 1 80 ? -28.641 16.625 39.719 1.00 88.69 80 SER A O 1
ATOM 667 N N . ILE A 1 81 ? -29.006 14.869 41.073 1.00 87.88 81 ILE A N 1
ATOM 668 C CA . ILE A 1 81 ? -28.342 13.891 40.201 1.00 87.88 81 ILE A CA 1
ATOM 669 C C . ILE A 1 81 ? -29.110 13.748 38.886 1.00 87.88 81 ILE A C 1
ATOM 671 O O . ILE A 1 81 ? -28.500 13.801 37.825 1.00 87.88 81 ILE A O 1
ATOM 675 N N . GLN A 1 82 ? -30.438 13.634 38.932 1.00 86.38 82 GLN A N 1
ATOM 676 C CA . GLN A 1 82 ? -31.261 13.555 37.726 1.00 86.38 82 GLN A CA 1
ATOM 677 C C . GLN A 1 82 ? -31.107 14.801 36.844 1.00 86.38 82 GLN A C 1
ATOM 679 O O . GLN A 1 82 ? -31.010 14.670 35.629 1.00 86.38 82 GLN A O 1
ATOM 684 N N . GLN A 1 83 ? -31.047 15.998 37.430 1.00 89.25 83 GLN A N 1
ATOM 685 C CA . GLN A 1 83 ? -30.870 17.242 36.679 1.00 89.25 83 GLN A CA 1
ATOM 686 C C . GLN A 1 83 ? -29.483 17.323 36.026 1.00 89.25 83 GLN A C 1
ATOM 688 O O . GLN A 1 83 ? -29.380 17.742 34.876 1.00 89.25 83 GLN A O 1
ATOM 693 N N . LYS A 1 84 ? -28.434 16.856 36.717 1.00 87.12 84 LYS A N 1
ATOM 694 C CA . LYS A 1 84 ? -27.087 16.727 36.140 1.00 87.12 84 LYS A CA 1
ATOM 695 C C . LYS A 1 84 ? -27.055 15.721 34.998 1.00 87.12 84 LYS A C 1
ATOM 697 O O . LYS A 1 84 ? -26.606 16.075 33.921 1.00 87.12 84 LYS A O 1
ATOM 702 N N . LEU A 1 85 ? -27.619 14.529 35.196 1.00 82.00 85 LEU A N 1
ATOM 703 C CA . LEU A 1 85 ? -27.731 13.516 34.143 1.00 82.00 85 LEU A CA 1
ATOM 704 C C . LEU A 1 85 ? -28.557 14.019 32.953 1.00 82.00 85 LEU A C 1
ATOM 706 O O . LEU A 1 85 ? -28.303 13.639 31.818 1.00 82.00 85 LEU A O 1
ATOM 710 N N . GLN A 1 86 ? -29.546 14.879 33.196 1.00 77.00 86 GLN A N 1
ATOM 711 C CA . GLN A 1 86 ? -30.343 15.491 32.141 1.00 77.00 86 GLN A CA 1
ATOM 712 C C . GLN A 1 86 ? -29.544 16.531 31.348 1.00 77.00 86 GLN A C 1
ATOM 714 O O . GLN A 1 86 ? -29.652 16.536 30.129 1.00 77.00 86 GLN A O 1
ATOM 719 N N . MET A 1 87 ? -28.719 17.349 32.008 1.00 83.25 87 MET A N 1
ATOM 720 C CA . MET A 1 87 ? -27.794 18.263 31.331 1.00 83.25 87 MET A CA 1
ATOM 721 C C . MET A 1 87 ? -26.701 17.504 30.579 1.00 83.25 87 MET A C 1
ATOM 723 O O . MET A 1 87 ? -26.460 17.815 29.427 1.00 83.25 87 MET A O 1
ATOM 727 N N . GLU A 1 88 ? -26.115 16.465 31.178 1.00 82.75 88 GLU A N 1
ATOM 728 C CA . GLU A 1 88 ? -25.125 15.596 30.527 1.00 82.75 88 GLU A CA 1
ATOM 729 C C . GLU A 1 88 ? -25.722 14.856 29.329 1.00 82.75 88 GLU A C 1
ATOM 731 O O . GLU A 1 88 ? -25.056 14.710 28.315 1.00 82.75 88 GLU A O 1
ATOM 736 N N . ARG A 1 89 ? -26.987 14.417 29.408 1.00 84.25 89 ARG A N 1
ATOM 737 C CA . ARG A 1 89 ? -27.708 13.847 28.265 1.00 84.25 89 ARG A CA 1
ATOM 738 C C . ARG A 1 89 ? -27.985 14.906 27.215 1.00 84.25 89 ARG A C 1
ATOM 740 O O . ARG A 1 89 ? -27.841 14.612 26.035 1.00 84.25 89 ARG A O 1
ATOM 747 N N . ASP A 1 90 ? -28.429 16.093 27.623 1.00 82.25 90 ASP A N 1
ATOM 748 C CA . ASP A 1 90 ? -28.687 17.172 26.685 1.00 82.25 90 ASP A CA 1
ATOM 749 C C . ASP A 1 90 ? -27.401 17.483 25.968 1.00 82.25 90 ASP A C 1
ATOM 751 O O . ASP A 1 90 ? -27.454 17.268 24.776 1.00 82.25 90 ASP A O 1
ATOM 755 N N . ASP A 1 91 ? -26.287 17.754 26.662 1.00 84.38 91 ASP A N 1
ATOM 756 C CA . ASP A 1 91 ? -24.885 17.828 26.204 1.00 84.38 91 ASP A CA 1
ATOM 757 C C . ASP A 1 91 ? -24.347 16.533 25.569 1.00 84.38 91 ASP A C 1
ATOM 759 O O . ASP A 1 91 ? -23.262 16.571 25.003 1.00 84.38 91 ASP A O 1
ATOM 763 N N . ALA A 1 92 ? -25.123 15.432 25.571 1.00 74.12 92 ALA A N 1
ATOM 764 C CA . ALA A 1 92 ? -24.978 14.185 24.787 1.00 74.12 92 ALA A CA 1
ATOM 765 C C . ALA A 1 92 ? -25.987 14.059 23.571 1.00 74.12 92 ALA A C 1
ATOM 767 O O . ALA A 1 92 ? -25.985 12.988 22.985 1.00 74.12 92 ALA A O 1
ATOM 768 N N . VAL A 1 93 ? -26.721 15.144 23.140 1.00 76.88 93 VAL A N 1
ATOM 769 C CA . VAL A 1 93 ? -27.503 15.424 21.853 1.00 76.88 93 VAL A CA 1
ATOM 770 C C . VAL A 1 93 ? -26.923 16.298 20.598 1.00 76.88 93 VAL A C 1
ATOM 772 O O . VAL A 1 93 ? -26.961 15.844 19.457 1.00 76.88 93 VAL A O 1
ATOM 775 N N . THR A 1 94 ? -26.370 17.525 20.683 1.00 73.38 94 THR A N 1
ATOM 776 C CA . THR A 1 94 ? -25.784 18.480 19.662 1.00 73.38 94 THR A CA 1
ATOM 777 C C . THR A 1 94 ? -24.450 18.110 19.106 1.00 73.38 94 THR A C 1
ATOM 779 O O . THR A 1 94 ? -24.229 18.302 17.920 1.00 73.38 94 THR A O 1
ATOM 782 N N . GLU A 1 95 ? -23.507 17.702 19.933 1.00 81.44 95 GLU A N 1
ATOM 783 C CA . GLU A 1 95 ? -22.211 17.263 19.523 1.00 81.44 95 GLU A CA 1
ATOM 784 C C . GLU A 1 95 ? -22.551 16.220 18.381 1.00 81.44 95 GLU A C 1
ATOM 786 O O . GLU A 1 95 ? -21.984 16.332 17.310 1.00 81.44 95 GLU A O 1
ATOM 791 N N . VAL A 1 96 ? -23.665 15.450 18.341 1.00 77.81 96 VAL A N 1
ATOM 792 C CA . VAL A 1 96 ? -23.980 14.587 17.153 1.00 77.81 96 VAL A CA 1
ATOM 793 C C . VAL A 1 96 ? -24.283 15.256 15.920 1.00 77.81 96 VAL A C 1
ATOM 795 O O . VAL A 1 96 ? -23.923 14.757 14.857 1.00 77.81 96 VAL A O 1
ATOM 798 N N . ASP A 1 97 ? -25.005 16.325 16.058 1.00 74.56 97 ASP A N 1
ATOM 799 C CA . ASP A 1 97 ? -25.367 17.057 14.898 1.00 74.56 97 ASP A CA 1
ATOM 800 C C . ASP A 1 97 ? -24.071 17.638 14.301 1.00 74.56 97 ASP A C 1
ATOM 802 O O . ASP A 1 97 ? -23.886 17.563 13.087 1.00 74.56 97 ASP A O 1
ATOM 806 N N . ILE A 1 98 ? -23.075 17.975 15.134 1.00 74.56 98 ILE A N 1
ATOM 807 C CA . ILE A 1 98 ? -21.715 18.315 14.696 1.00 74.56 98 ILE A CA 1
ATOM 808 C C . ILE A 1 98 ? -20.956 17.094 14.118 1.00 74.56 98 ILE A C 1
ATOM 810 O O . ILE A 1 98 ? -20.346 17.241 13.052 1.00 74.56 98 ILE A O 1
ATOM 814 N N . LEU A 1 99 ? -21.005 15.887 14.723 1.00 75.31 99 LEU A N 1
ATOM 815 C CA . LEU A 1 99 ? -20.284 14.710 14.172 1.00 75.31 99 LEU A CA 1
ATOM 816 C C . LEU A 1 99 ? -20.854 14.265 12.857 1.00 75.31 99 LEU A C 1
ATOM 818 O O . LEU A 1 99 ? -20.095 13.912 11.960 1.00 75.31 99 LEU A O 1
ATOM 822 N N . LYS A 1 100 ? -22.175 14.284 12.736 1.00 73.94 100 LYS A N 1
ATOM 823 C CA . LYS A 1 100 ? -22.856 13.959 11.493 1.00 73.94 100 LYS A CA 1
ATOM 824 C C . LYS A 1 100 ? -22.473 14.949 10.404 1.00 73.94 100 LYS A C 1
ATOM 826 O O . LYS A 1 100 ? -22.105 14.508 9.325 1.00 73.94 100 LYS A O 1
ATOM 831 N N . GLU A 1 101 ? -22.451 16.254 10.680 1.00 76.69 101 GLU A N 1
ATOM 832 C CA . GLU A 1 101 ? -22.071 17.244 9.666 1.00 76.69 101 GLU A CA 1
ATOM 833 C C . GLU A 1 101 ? -20.597 17.105 9.241 1.00 76.69 101 GLU A C 1
ATOM 835 O O . GLU A 1 101 ? -20.263 17.220 8.058 1.00 76.69 101 GLU A O 1
ATOM 840 N N . LYS A 1 102 ? -19.696 16.805 10.187 1.00 74.31 102 LYS A N 1
ATOM 841 C CA . LYS A 1 102 ? -18.287 16.516 9.878 1.00 74.31 102 LYS A CA 1
ATOM 842 C C . LYS A 1 102 ? -18.122 15.205 9.110 1.00 74.31 102 LYS A C 1
ATOM 844 O O . LYS A 1 102 ? -17.327 15.163 8.174 1.00 74.31 102 LYS A O 1
ATOM 849 N N . LEU A 1 103 ? -18.874 14.162 9.464 1.00 73.50 103 LEU A N 1
ATOM 850 C CA . LEU A 1 103 ? -18.891 12.888 8.749 1.00 73.50 103 LEU A CA 1
ATOM 851 C C . LEU A 1 103 ? -19.394 13.078 7.320 1.00 73.50 103 LEU A C 1
ATOM 853 O O . LEU A 1 103 ? -18.757 12.591 6.396 1.00 73.50 103 LEU A O 1
ATOM 857 N N . ASP A 1 104 ? -20.475 13.827 7.123 1.00 82.69 104 ASP A N 1
ATOM 858 C CA . ASP A 1 104 ? -21.015 14.127 5.797 1.00 82.69 104 ASP A CA 1
ATOM 859 C C . ASP A 1 104 ? -19.987 14.881 4.938 1.00 82.69 104 ASP A C 1
ATOM 861 O O . ASP A 1 104 ? -19.767 14.535 3.776 1.00 82.69 104 ASP A O 1
ATOM 865 N N . LYS A 1 105 ? -19.284 15.863 5.521 1.00 84.56 105 LYS A N 1
ATOM 866 C CA . LYS A 1 105 ? -18.186 16.580 4.847 1.00 84.56 105 LYS A CA 1
ATOM 867 C C . LYS A 1 105 ? -17.003 15.658 4.526 1.00 84.56 105 LYS A C 1
ATOM 869 O O . LYS A 1 105 ? -16.428 15.766 3.442 1.00 84.56 105 LYS A O 1
ATOM 874 N N . ALA A 1 106 ? -16.648 14.743 5.426 1.00 76.12 106 ALA A N 1
ATOM 875 C CA . ALA A 1 106 ? -15.571 13.776 5.217 1.00 76.12 106 ALA A CA 1
ATOM 876 C C . ALA A 1 106 ? -15.930 12.732 4.148 1.00 76.12 106 ALA A C 1
ATOM 878 O O . ALA A 1 106 ? -15.100 12.429 3.294 1.00 76.12 106 ALA A O 1
ATOM 879 N N . LEU A 1 107 ? -17.168 12.234 4.144 1.00 81.19 107 LEU A N 1
ATOM 880 C CA . LEU A 1 107 ? -17.688 11.333 3.117 1.00 81.19 107 LEU A CA 1
ATOM 881 C C . LEU A 1 107 ? -17.717 12.021 1.751 1.00 81.19 107 LEU A C 1
ATOM 883 O O . LEU A 1 107 ? -17.273 11.430 0.772 1.00 81.19 107 LEU A O 1
ATOM 887 N N . TYR A 1 108 ? -18.141 13.286 1.687 1.00 89.75 108 TYR A N 1
ATOM 888 C CA . TYR A 1 108 ? -18.089 14.075 0.455 1.00 89.75 108 TYR A CA 1
ATOM 889 C C . TYR A 1 108 ? -16.649 14.275 -0.049 1.00 89.75 108 TYR A C 1
ATOM 891 O O . TYR A 1 108 ? -16.370 14.080 -1.230 1.00 89.75 108 TYR A O 1
ATOM 899 N N . SER A 1 109 ? -15.712 14.606 0.846 1.00 80.50 109 SER A N 1
ATOM 900 C CA . SER A 1 109 ? -14.285 14.734 0.515 1.00 80.50 109 SER A CA 1
ATOM 901 C C . SER A 1 109 ? -13.683 13.410 0.025 1.00 80.50 109 SER A C 1
ATOM 903 O O . SER A 1 109 ? -13.001 13.372 -0.999 1.00 80.50 109 SER A O 1
ATOM 905 N N . SER A 1 110 ? -13.992 12.300 0.702 1.00 83.62 110 SER A N 1
ATOM 906 C CA . SER A 1 110 ? -13.559 10.958 0.303 1.00 83.62 110 SER A CA 1
ATOM 907 C C . SER A 1 110 ? -14.129 10.565 -1.057 1.00 83.62 110 SER A C 1
ATOM 909 O O . SER A 1 110 ? -13.403 10.011 -1.878 1.00 83.62 110 SER A O 1
ATOM 911 N N . GLN A 1 111 ? -15.404 10.862 -1.316 1.00 86.25 111 GLN A N 1
ATOM 912 C CA . GLN A 1 111 ? -16.025 10.586 -2.608 1.00 86.25 111 GLN A CA 1
ATOM 913 C C . GLN A 1 111 ? -15.356 11.396 -3.723 1.00 86.25 111 GLN A C 1
ATOM 915 O O . GLN A 1 111 ? -15.027 10.842 -4.767 1.00 86.25 111 GLN A O 1
ATOM 920 N N . LYS A 1 112 ? -15.048 12.672 -3.470 1.00 90.75 112 LYS A N 1
ATOM 921 C CA . LYS A 1 112 ? -14.306 13.512 -4.414 1.00 90.75 112 LYS A CA 1
ATOM 922 C C . LYS A 1 112 ? -12.918 12.939 -4.740 1.00 90.75 112 LYS A C 1
ATOM 924 O O . LYS A 1 112 ? -12.526 12.929 -5.901 1.00 90.75 112 LYS A O 1
ATOM 929 N N . LEU A 1 113 ? -12.192 12.421 -3.745 1.00 82.25 113 LEU A N 1
ATOM 930 C CA . LEU A 1 113 ? -10.892 11.767 -3.960 1.00 82.25 113 LEU A CA 1
ATOM 931 C C . LEU A 1 113 ? -11.008 10.468 -4.770 1.00 82.25 113 LEU A C 1
ATOM 933 O O . LEU A 1 113 ? -10.119 10.159 -5.564 1.00 82.25 113 LEU A O 1
ATOM 937 N N . ILE A 1 114 ? -12.092 9.709 -4.587 1.00 87.06 114 ILE A N 1
ATOM 938 C CA . ILE A 1 114 ? -12.383 8.521 -5.403 1.00 87.06 114 ILE A CA 1
ATOM 939 C C . ILE A 1 114 ? -12.611 8.935 -6.861 1.00 87.06 114 ILE A C 1
ATOM 941 O O . ILE A 1 114 ? -11.991 8.363 -7.756 1.00 87.06 114 ILE A O 1
ATOM 945 N N . ASP A 1 115 ? -13.407 9.978 -7.098 1.00 89.19 115 ASP A N 1
ATOM 946 C CA . ASP A 1 115 ? -13.681 10.478 -8.448 1.00 89.19 115 ASP A CA 1
ATOM 947 C C . ASP A 1 115 ? -12.403 11.021 -9.130 1.00 89.19 115 ASP A C 1
ATOM 949 O O . ASP A 1 115 ? -12.163 10.769 -10.315 1.00 89.19 115 ASP A O 1
ATOM 953 N N . GLU A 1 116 ? -11.535 11.719 -8.384 1.00 87.38 116 GLU A N 1
ATOM 954 C CA . GLU A 1 116 ? -10.224 12.190 -8.861 1.00 87.38 116 GLU A CA 1
ATOM 955 C C . GLU A 1 116 ? -9.281 11.021 -9.201 1.00 87.38 116 GLU A C 1
ATOM 957 O O . GLU A 1 116 ? -8.626 11.033 -10.250 1.00 87.38 116 GLU A O 1
ATOM 962 N N . LYS A 1 117 ? -9.250 9.973 -8.366 1.00 91.19 117 LYS A N 1
ATOM 963 C CA . LYS A 1 117 ? -8.496 8.739 -8.633 1.00 91.19 117 LYS A CA 1
ATOM 964 C C . LYS A 1 117 ? -8.989 8.052 -9.908 1.00 91.19 117 LYS A C 1
ATOM 966 O O . LYS A 1 117 ? -8.171 7.649 -10.734 1.00 91.19 117 LYS A O 1
ATOM 971 N N . ASP A 1 118 ? -10.299 7.937 -10.093 1.00 91.44 118 ASP A N 1
ATOM 972 C CA . ASP A 1 118 ? -10.882 7.307 -11.279 1.00 91.44 118 ASP A CA 1
ATOM 973 C C . ASP A 1 118 ? -10.619 8.126 -12.549 1.00 91.44 118 ASP A C 1
ATOM 975 O O . ASP A 1 118 ? -10.378 7.560 -13.619 1.00 91.44 118 ASP A O 1
ATOM 979 N N . SER A 1 119 ? -10.598 9.458 -12.443 1.00 88.44 119 SER A N 1
ATOM 980 C CA . SER A 1 119 ? -10.164 10.334 -13.536 1.00 88.44 119 SER A CA 1
ATOM 981 C C . SER A 1 119 ? -8.692 10.108 -13.895 1.00 88.44 119 SER A C 1
ATOM 983 O O . SER A 1 119 ? -8.370 9.921 -15.068 1.00 88.44 119 SER A O 1
ATOM 985 N N . SER A 1 120 ? -7.808 10.058 -12.895 1.00 80.00 120 SER A N 1
ATOM 986 C CA . SER A 1 120 ? -6.374 9.799 -13.089 1.00 80.00 120 SER A CA 1
ATOM 987 C C . SER A 1 120 ? -6.112 8.418 -13.705 1.00 80.00 120 SER A C 1
ATOM 989 O O . SER A 1 120 ? -5.332 8.290 -14.648 1.00 80.00 120 SER A O 1
ATOM 991 N N . ASN A 1 121 ? -6.840 7.385 -13.269 1.00 86.56 121 ASN A N 1
ATOM 992 C CA . ASN A 1 121 ? -6.763 6.048 -13.864 1.00 86.56 121 ASN A CA 1
ATOM 993 C C . ASN A 1 121 ? -7.159 6.050 -15.349 1.00 86.56 121 ASN A C 1
ATOM 995 O O . ASN A 1 121 ? -6.451 5.470 -16.171 1.00 86.56 121 ASN A O 1
ATOM 999 N N . LYS A 1 122 ? -8.232 6.761 -15.724 1.00 92.75 122 LYS A N 1
ATOM 1000 C CA . LYS A 1 122 ? -8.626 6.921 -17.137 1.00 92.75 122 LYS A CA 1
ATOM 1001 C C . LYS A 1 122 ? -7.568 7.662 -17.957 1.00 92.75 122 LYS A C 1
ATOM 1003 O O . LYS A 1 122 ? -7.403 7.393 -19.146 1.00 92.75 122 LYS A O 1
ATOM 1008 N N . GLU A 1 123 ? -6.868 8.627 -17.366 1.00 88.25 123 GLU A N 1
ATOM 1009 C CA . GLU A 1 123 ? -5.743 9.298 -18.024 1.00 88.25 123 GLU A CA 1
ATOM 1010 C C . GLU A 1 123 ? -4.550 8.359 -18.205 1.00 88.25 123 GLU A C 1
ATOM 1012 O O . GLU A 1 123 ? -3.941 8.350 -19.276 1.00 88.25 123 GLU A O 1
ATOM 1017 N N . PHE A 1 124 ? -4.265 7.520 -17.210 1.00 88.31 124 PHE A N 1
ATOM 1018 C CA . PHE A 1 124 ? -3.219 6.508 -17.287 1.00 88.31 124 PHE A CA 1
ATOM 1019 C C . PHE A 1 124 ? -3.505 5.469 -18.380 1.00 88.31 124 PHE A C 1
ATOM 1021 O O . PHE A 1 124 ? -2.631 5.191 -19.199 1.00 88.31 124 PHE A O 1
ATOM 1028 N N . GLU A 1 125 ? -4.742 4.974 -18.481 1.00 92.12 125 GLU A N 1
ATOM 1029 C CA . GLU A 1 125 ? -5.175 4.085 -19.572 1.00 92.12 125 GLU A CA 1
ATOM 1030 C C . GLU A 1 125 ? -4.980 4.736 -20.949 1.00 92.12 125 GLU A C 1
ATOM 1032 O O . GLU A 1 125 ? -4.400 4.133 -21.852 1.00 92.12 125 GLU A O 1
ATOM 1037 N N . LYS A 1 126 ? -5.354 6.013 -21.108 1.00 92.56 126 LYS A N 1
ATOM 1038 C CA . LYS A 1 126 ? -5.096 6.760 -22.355 1.00 92.56 126 LYS A CA 1
ATOM 1039 C C . LYS A 1 126 ? -3.604 6.913 -22.652 1.00 92.56 126 LYS A C 1
ATOM 1041 O O . LYS A 1 126 ? -3.218 6.969 -23.821 1.00 92.56 126 LYS A O 1
ATOM 1046 N N . MET A 1 127 ? -2.763 7.045 -21.628 1.00 89.38 127 MET A N 1
ATOM 1047 C CA . MET A 1 127 ? -1.310 7.114 -21.796 1.00 89.38 127 MET A CA 1
ATOM 1048 C C . MET A 1 127 ? -0.725 5.762 -22.208 1.00 89.38 127 MET A C 1
ATOM 1050 O O . MET A 1 127 ? 0.139 5.743 -23.083 1.00 89.38 127 MET A O 1
ATOM 1054 N N . LEU A 1 128 ? -1.242 4.652 -21.675 1.00 88.44 128 LEU A N 1
ATOM 1055 C CA . LEU A 1 128 ? -0.898 3.303 -22.131 1.00 88.44 128 LEU A CA 1
ATOM 1056 C C . LEU A 1 128 ? -1.292 3.093 -23.598 1.00 88.44 128 LEU A C 1
ATOM 1058 O O . LEU A 1 128 ? -0.453 2.693 -24.396 1.00 88.44 128 LEU A O 1
ATOM 1062 N N . GLU A 1 129 ? -2.500 3.491 -24.009 1.00 92.62 129 GLU A N 1
ATOM 1063 C CA . GLU A 1 129 ? -2.894 3.415 -25.424 1.00 92.62 129 GLU A CA 1
ATOM 1064 C C . GLU A 1 129 ? -1.970 4.234 -26.341 1.00 92.62 129 GLU A C 1
ATOM 1066 O O . GLU A 1 129 ? -1.673 3.835 -27.470 1.00 92.62 129 GLU A O 1
ATOM 1071 N N . LYS A 1 130 ? -1.528 5.417 -25.893 1.00 91.19 130 LYS A N 1
ATOM 1072 C CA . LYS A 1 130 ? -0.570 6.242 -26.645 1.00 91.19 130 LYS A CA 1
ATOM 1073 C C . LYS A 1 130 ? 0.800 5.579 -26.720 1.00 91.19 130 LYS A C 1
ATOM 1075 O O . LYS A 1 130 ? 1.421 5.643 -27.779 1.00 91.19 130 LYS A O 1
ATOM 1080 N N . TYR A 1 131 ? 1.252 4.960 -25.632 1.00 91.25 131 TYR A N 1
ATOM 1081 C CA . TYR A 1 131 ? 2.490 4.191 -25.601 1.00 91.25 131 TYR A CA 1
ATOM 1082 C C . TYR A 1 131 ? 2.428 3.027 -26.594 1.00 91.25 131 TYR A C 1
ATOM 1084 O O . TYR A 1 131 ? 3.303 2.929 -27.449 1.00 91.25 131 TYR A O 1
ATOM 1092 N N . ASP A 1 132 ? 1.346 2.248 -26.594 1.00 93.31 132 ASP A N 1
ATOM 1093 C CA . ASP A 1 132 ? 1.152 1.141 -27.536 1.00 93.31 132 ASP A CA 1
ATOM 1094 C C . ASP A 1 132 ? 1.117 1.628 -28.991 1.00 93.31 132 ASP A C 1
ATOM 1096 O O . ASP A 1 132 ? 1.707 1.018 -29.886 1.00 93.31 132 ASP A O 1
ATOM 1100 N N . ARG A 1 133 ? 0.459 2.764 -29.269 1.00 91.12 133 ARG A N 1
ATOM 1101 C CA . ARG A 1 133 ? 0.476 3.379 -30.610 1.00 91.12 133 ARG A CA 1
ATOM 1102 C C . ARG A 1 133 ? 1.882 3.821 -31.015 1.00 91.12 133 ARG A C 1
ATOM 1104 O O . ARG A 1 133 ? 2.273 3.578 -32.155 1.00 91.12 133 ARG A O 1
ATOM 1111 N N . ALA A 1 134 ? 2.634 4.444 -30.110 1.00 88.44 134 ALA A N 1
ATOM 1112 C CA . ALA A 1 134 ? 4.009 4.866 -30.366 1.00 88.44 134 ALA A CA 1
ATOM 1113 C C . ALA A 1 134 ? 4.937 3.663 -30.579 1.00 88.44 134 ALA A C 1
ATOM 1115 O O . ALA A 1 134 ? 5.750 3.678 -31.496 1.00 88.44 134 ALA A O 1
ATOM 1116 N N . GLN A 1 135 ? 4.773 2.595 -29.800 1.00 87.50 135 GLN A N 1
ATOM 1117 C CA . GLN A 1 135 ? 5.539 1.360 -29.939 1.00 87.50 135 GLN A CA 1
ATOM 1118 C C . GLN A 1 135 ? 5.251 0.667 -31.278 1.00 87.50 135 GLN A C 1
ATOM 1120 O O . GLN A 1 135 ? 6.178 0.251 -31.972 1.00 87.50 135 GLN A O 1
ATOM 1125 N N . ASN A 1 136 ? 3.983 0.621 -31.694 1.00 92.56 136 ASN A N 1
ATOM 1126 C CA . ASN A 1 136 ? 3.608 0.138 -33.023 1.00 92.56 136 ASN A CA 1
ATOM 1127 C C . ASN A 1 136 ? 4.207 1.000 -34.145 1.00 92.56 136 ASN A C 1
ATOM 1129 O O . ASN A 1 136 ? 4.628 0.468 -35.171 1.00 92.56 136 ASN A O 1
ATOM 1133 N N . GLU A 1 137 ? 4.267 2.321 -33.968 1.00 92.81 137 GLU A N 1
ATOM 1134 C CA . GLU A 1 137 ? 4.883 3.214 -34.951 1.00 92.81 137 GLU A CA 1
ATOM 1135 C C . GLU A 1 137 ? 6.403 3.042 -35.016 1.00 92.81 137 GLU A C 1
ATOM 1137 O O . GLU A 1 137 ? 6.954 2.979 -36.111 1.00 92.81 137 GLU A O 1
ATOM 1142 N N . ILE A 1 138 ? 7.074 2.862 -33.875 1.00 90.69 138 ILE A N 1
ATOM 1143 C CA . ILE A 1 138 ? 8.497 2.500 -33.826 1.00 90.69 138 ILE A CA 1
ATOM 1144 C C . ILE A 1 138 ? 8.730 1.203 -34.603 1.00 90.69 138 ILE A C 1
ATOM 1146 O O . ILE A 1 138 ? 9.635 1.156 -35.430 1.00 90.69 138 ILE A O 1
ATOM 1150 N N . TYR A 1 139 ? 7.884 0.188 -34.420 1.00 92.81 139 TYR A N 1
ATOM 1151 C CA . TYR A 1 139 ? 8.007 -1.076 -35.148 1.00 92.81 139 TYR A CA 1
ATOM 1152 C C . TYR A 1 139 ? 7.825 -0.901 -36.668 1.00 92.81 139 TYR A C 1
ATOM 1154 O O . TYR A 1 139 ? 8.566 -1.475 -37.467 1.00 92.81 139 TYR A O 1
ATOM 1162 N N . ARG A 1 140 ? 6.881 -0.050 -37.100 1.00 92.75 140 ARG A N 1
ATOM 1163 C CA . ARG A 1 140 ? 6.717 0.301 -38.525 1.00 92.75 140 ARG A CA 1
ATOM 1164 C C . ARG A 1 140 ? 7.913 1.067 -39.077 1.00 92.75 140 ARG A C 1
ATOM 1166 O O . ARG A 1 140 ? 8.323 0.810 -40.208 1.00 92.75 140 ARG A O 1
ATOM 1173 N N . LEU A 1 141 ? 8.448 2.016 -38.312 1.00 89.81 141 LEU A N 1
ATOM 1174 C CA . LEU A 1 141 ? 9.621 2.794 -38.699 1.00 89.81 141 LEU A CA 1
ATOM 1175 C C . LEU A 1 141 ? 10.867 1.914 -38.778 1.00 89.81 141 LEU A C 1
ATOM 1177 O O . LEU A 1 141 ? 11.627 2.068 -39.725 1.00 89.81 141 LEU A O 1
ATOM 1181 N N . GLN A 1 142 ? 11.030 0.955 -37.865 1.00 86.38 142 GLN A N 1
ATOM 1182 C CA . GLN A 1 142 ? 12.085 -0.059 -37.927 1.00 86.38 142 GLN A CA 1
ATOM 1183 C C . GLN A 1 142 ? 11.974 -0.881 -39.211 1.00 86.38 142 GLN A C 1
ATOM 1185 O O . GLN A 1 142 ? 12.907 -0.889 -40.001 1.00 86.38 142 GLN A O 1
ATOM 1190 N N . SER A 1 143 ? 10.799 -1.440 -39.516 1.00 91.19 143 SER A N 1
ATOM 1191 C CA . SER A 1 143 ? 10.598 -2.194 -40.763 1.00 91.19 143 SER A CA 1
ATOM 1192 C C . SER A 1 143 ? 10.853 -1.354 -42.028 1.00 91.19 143 SER A C 1
ATOM 1194 O O . SER A 1 143 ? 11.404 -1.850 -43.015 1.00 91.19 143 SER A O 1
ATOM 1196 N N . ARG A 1 144 ? 10.489 -0.063 -42.013 1.00 92.31 144 ARG A N 1
ATOM 1197 C CA . ARG A 1 144 ? 10.825 0.875 -43.097 1.00 92.31 144 ARG A CA 1
ATOM 1198 C C . ARG A 1 144 ? 12.323 1.157 -43.181 1.00 92.31 144 ARG A C 1
ATOM 1200 O O . ARG A 1 144 ? 12.831 1.235 -44.294 1.00 92.31 144 ARG A O 1
ATOM 1207 N N . SER A 1 145 ? 13.003 1.304 -42.045 1.00 88.19 145 SER A N 1
ATOM 1208 C CA . SER A 1 145 ? 14.456 1.477 -41.973 1.00 88.19 145 SER A CA 1
ATOM 1209 C C . SER A 1 145 ? 15.166 0.266 -42.567 1.00 88.19 145 SER A C 1
ATOM 1211 O O . SER A 1 145 ? 15.976 0.438 -43.468 1.00 88.19 145 SER A O 1
ATOM 1213 N N . ASP A 1 146 ? 14.774 -0.947 -42.171 1.00 93.00 146 ASP A N 1
ATOM 1214 C CA . ASP A 1 146 ? 15.339 -2.197 -42.693 1.00 93.00 146 ASP A CA 1
ATOM 1215 C C . ASP A 1 146 ? 15.148 -2.307 -44.215 1.00 93.00 146 ASP A C 1
ATOM 1217 O O . ASP A 1 146 ? 16.046 -2.718 -44.952 1.00 93.00 146 ASP A O 1
ATOM 1221 N N . THR A 1 147 ? 13.977 -1.894 -44.714 1.00 92.12 147 THR A N 1
ATOM 1222 C CA . THR A 1 147 ? 13.694 -1.870 -46.158 1.00 92.12 147 THR A CA 1
ATOM 1223 C C . THR A 1 147 ? 14.570 -0.841 -46.878 1.00 92.12 147 THR A C 1
ATOM 1225 O O . THR A 1 147 ? 15.146 -1.142 -47.921 1.00 92.12 147 THR A O 1
ATOM 1228 N N . ALA A 1 148 ? 14.711 0.362 -46.315 1.00 86.94 148 ALA A N 1
ATOM 1229 C CA . ALA A 1 148 ? 15.547 1.417 -46.879 1.00 86.94 148 ALA A CA 1
ATOM 1230 C C . ALA A 1 148 ? 17.041 1.055 -46.854 1.00 86.94 148 ALA A C 1
ATOM 1232 O O . ALA A 1 148 ? 17.762 1.385 -47.793 1.00 86.94 148 ALA A O 1
ATOM 1233 N N . GLU A 1 149 ? 17.510 0.352 -45.822 1.00 87.94 149 GLU A N 1
ATOM 1234 C CA . GLU A 1 149 ? 18.868 -0.192 -45.754 1.00 87.94 149 GLU A CA 1
ATOM 1235 C C . GLU A 1 149 ? 19.099 -1.258 -46.827 1.00 87.94 149 GLU A C 1
ATOM 1237 O O . GLU A 1 149 ? 20.120 -1.224 -47.516 1.00 87.94 149 GLU A O 1
ATOM 1242 N N . ALA A 1 150 ? 18.133 -2.155 -47.041 1.00 90.12 150 ALA A N 1
ATOM 1243 C CA . ALA A 1 150 ? 18.209 -3.144 -48.112 1.00 90.12 150 ALA A CA 1
ATOM 1244 C C . ALA A 1 150 ? 18.246 -2.489 -49.506 1.00 90.12 150 ALA A C 1
ATOM 1246 O O . ALA A 1 150 ? 19.032 -2.902 -50.364 1.00 90.12 150 ALA A O 1
ATOM 1247 N N . ASP A 1 151 ? 17.435 -1.455 -49.738 1.00 91.25 151 ASP A N 1
ATOM 1248 C CA . ASP A 1 151 ? 17.440 -0.698 -50.993 1.00 91.25 151 ASP A CA 1
ATOM 1249 C C . ASP A 1 151 ? 18.734 0.102 -51.173 1.00 91.25 151 ASP A C 1
ATOM 1251 O O . ASP A 1 151 ? 19.301 0.116 -52.267 1.00 91.25 151 ASP A O 1
ATOM 1255 N N . ARG A 1 152 ? 19.262 0.707 -50.101 1.00 90.19 152 ARG A N 1
ATOM 1256 C CA . ARG A 1 152 ? 20.570 1.369 -50.117 1.00 90.19 152 ARG A CA 1
ATOM 1257 C C . ARG A 1 152 ? 21.673 0.390 -50.511 1.00 90.19 152 ARG A C 1
ATOM 1259 O O . ARG A 1 152 ? 22.434 0.705 -51.418 1.00 90.19 152 ARG A O 1
ATOM 1266 N N . ALA A 1 153 ? 21.721 -0.794 -49.900 1.00 91.69 153 ALA A N 1
ATOM 1267 C CA . ALA A 1 153 ? 22.705 -1.821 -50.239 1.00 91.69 153 ALA A CA 1
ATOM 1268 C C . ALA A 1 153 ? 22.596 -2.259 -51.712 1.00 91.69 153 ALA A C 1
ATOM 1270 O O . ALA A 1 153 ? 23.602 -2.481 -52.382 1.00 91.69 153 ALA A O 1
ATOM 1271 N N . ARG A 1 154 ? 21.375 -2.342 -52.261 1.00 91.31 154 ARG A N 1
ATOM 1272 C CA . ARG A 1 154 ? 21.167 -2.628 -53.692 1.00 91.31 154 ARG A CA 1
ATOM 1273 C C . ARG A 1 154 ? 21.698 -1.517 -54.593 1.00 91.31 154 ARG A C 1
ATOM 1275 O O . ARG A 1 154 ? 22.378 -1.813 -55.574 1.00 91.31 154 ARG A O 1
ATOM 1282 N N . LEU A 1 155 ? 21.387 -0.263 -54.271 1.00 89.00 155 LEU A N 1
ATOM 1283 C CA . LEU A 1 155 ? 21.841 0.899 -55.035 1.00 89.00 155 LEU A CA 1
ATOM 1284 C C . LEU A 1 155 ? 23.357 1.082 -54.953 1.00 89.00 155 LEU A C 1
ATOM 1286 O O . LEU A 1 155 ? 23.971 1.495 -55.930 1.00 89.00 155 LEU A O 1
ATOM 1290 N N . GLU A 1 156 ? 23.967 0.744 -53.821 1.00 90.25 156 GLU A N 1
ATOM 1291 C CA . GLU A 1 156 ? 25.417 0.754 -53.636 1.00 90.25 156 GLU A CA 1
ATOM 1292 C C . GLU A 1 156 ? 26.096 -0.247 -54.577 1.00 90.25 156 GLU A C 1
ATOM 1294 O O . GLU A 1 156 ? 26.970 0.136 -55.352 1.00 90.25 156 GLU A O 1
ATOM 1299 N N . VAL A 1 157 ? 25.584 -1.481 -54.650 1.00 91.50 157 VAL A N 1
ATOM 1300 C CA . VAL A 1 157 ? 26.050 -2.483 -55.626 1.00 91.50 157 VAL A CA 1
ATOM 1301 C C . VAL A 1 157 ? 25.850 -2.012 -57.074 1.00 91.50 157 VAL A C 1
ATOM 1303 O O . VAL A 1 157 ? 26.681 -2.273 -57.947 1.00 91.50 157 VAL A O 1
ATOM 1306 N N . GLU A 1 158 ? 24.747 -1.326 -57.378 1.00 88.69 158 GLU A N 1
ATOM 1307 C CA . GLU A 1 158 ? 24.508 -0.772 -58.716 1.00 88.69 158 GLU A CA 1
ATOM 1308 C C . GLU A 1 158 ? 25.472 0.380 -59.047 1.00 88.69 158 GLU A C 1
ATOM 1310 O O . GLU A 1 158 ? 26.008 0.439 -60.158 1.00 88.69 158 GLU A O 1
ATOM 1315 N N . ALA A 1 159 ? 25.768 1.244 -58.075 1.00 83.75 159 ALA A N 1
ATOM 1316 C CA . ALA A 1 159 ? 26.740 2.322 -58.202 1.00 83.75 159 ALA A CA 1
ATOM 1317 C C . ALA A 1 159 ? 28.168 1.786 -58.382 1.00 83.75 159 ALA A C 1
ATOM 1319 O O . ALA A 1 159 ? 28.897 2.273 -59.247 1.00 83.75 159 ALA A O 1
ATOM 1320 N N . GLU A 1 160 ? 28.562 0.746 -57.643 1.00 92.88 160 GLU A N 1
ATOM 1321 C CA . GLU A 1 160 ? 29.836 0.042 -57.834 1.00 92.88 160 GLU A CA 1
ATOM 1322 C C . GLU A 1 160 ? 29.949 -0.536 -59.248 1.00 92.88 160 GLU A C 1
ATOM 1324 O O . GLU A 1 160 ? 30.959 -0.339 -59.931 1.00 92.88 160 GLU A O 1
ATOM 1329 N N . ARG A 1 161 ? 28.885 -1.177 -59.749 1.00 91.69 161 ARG A N 1
ATOM 1330 C CA . ARG A 1 161 ? 28.837 -1.683 -61.132 1.00 91.69 161 ARG A CA 1
ATOM 1331 C C . ARG A 1 161 ? 28.976 -0.564 -62.160 1.00 91.69 161 ARG A C 1
ATOM 1333 O O . ARG A 1 161 ? 29.724 -0.722 -63.128 1.00 91.69 161 ARG A O 1
ATOM 1340 N N . ALA A 1 162 ? 28.282 0.555 -61.964 1.00 86.69 162 ALA A N 1
ATOM 1341 C CA . ALA A 1 162 ? 28.373 1.716 -62.844 1.00 86.69 162 ALA A CA 1
ATOM 1342 C C . ALA A 1 162 ? 29.780 2.339 -62.818 1.00 86.69 162 ALA A C 1
ATOM 1344 O O . ALA A 1 162 ? 30.335 2.654 -63.873 1.00 86.69 162 ALA A O 1
ATOM 1345 N N . ASN A 1 163 ? 30.398 2.444 -61.640 1.00 88.50 163 ASN A N 1
ATOM 1346 C CA . ASN A 1 163 ? 31.769 2.925 -61.476 1.00 88.50 163 ASN A CA 1
ATOM 1347 C C . ASN A 1 163 ? 32.781 2.002 -62.159 1.00 88.50 163 ASN A C 1
ATOM 1349 O O . ASN A 1 163 ? 33.672 2.483 -62.863 1.00 88.50 163 ASN A O 1
ATOM 1353 N N . LEU A 1 164 ? 32.622 0.683 -62.025 1.00 91.81 164 LEU A N 1
ATOM 1354 C CA . LEU A 1 164 ? 33.456 -0.293 -62.720 1.00 91.81 164 LEU A CA 1
ATOM 1355 C C . LEU A 1 164 ? 33.313 -0.162 -64.243 1.00 91.81 164 LEU A C 1
ATOM 1357 O O . LEU A 1 164 ? 34.313 -0.190 -64.964 1.00 91.81 164 LEU A O 1
ATOM 1361 N N . ALA A 1 165 ? 32.089 0.023 -64.745 1.00 89.00 165 ALA A N 1
ATOM 1362 C CA . ALA A 1 165 ? 31.836 0.257 -66.165 1.00 89.00 165 ALA A CA 1
ATOM 1363 C C . ALA A 1 165 ? 32.476 1.568 -66.658 1.00 89.00 165 ALA A C 1
ATOM 1365 O O . ALA A 1 165 ? 33.136 1.578 -67.697 1.00 89.00 165 ALA A O 1
ATOM 1366 N N . ALA A 1 166 ? 32.358 2.656 -65.893 1.00 88.00 166 ALA A N 1
ATOM 1367 C CA . ALA A 1 166 ? 32.984 3.937 -66.213 1.00 88.00 166 ALA A CA 1
ATOM 1368 C C . ALA A 1 166 ? 34.521 3.857 -66.184 1.00 88.00 166 ALA A C 1
ATOM 1370 O O . ALA A 1 166 ? 35.187 4.437 -67.040 1.00 88.00 166 ALA A O 1
ATOM 1371 N N . SER A 1 167 ? 35.091 3.121 -65.226 1.00 91.31 167 SER A N 1
ATOM 1372 C CA . SER A 1 167 ? 36.533 2.870 -65.137 1.00 91.31 167 SER A CA 1
ATOM 1373 C C . SER A 1 167 ? 37.040 2.103 -66.361 1.00 91.31 167 SER A C 1
ATOM 1375 O O . SER A 1 167 ? 38.012 2.521 -66.991 1.00 91.31 167 SER A O 1
ATOM 1377 N N . LYS A 1 168 ? 36.319 1.052 -66.783 1.00 94.12 168 LYS A N 1
ATOM 1378 C CA . LYS A 1 168 ? 36.609 0.327 -68.032 1.00 94.12 168 LYS A CA 1
ATOM 1379 C C . LYS A 1 168 ? 36.558 1.244 -69.254 1.00 94.12 168 LYS A C 1
ATOM 1381 O O . LYS A 1 168 ? 37.502 1.253 -70.033 1.00 94.12 168 LYS A O 1
ATOM 1386 N N . ALA A 1 169 ? 35.521 2.073 -69.379 1.00 88.69 169 ALA A N 1
ATOM 1387 C CA . ALA A 1 169 ? 35.403 3.012 -70.494 1.00 88.69 169 ALA A CA 1
ATOM 1388 C C . ALA A 1 169 ? 36.558 4.033 -70.541 1.00 88.69 169 ALA A C 1
ATOM 1390 O O . ALA A 1 169 ? 37.061 4.347 -71.619 1.00 88.69 169 ALA A O 1
ATOM 1391 N N . LYS A 1 170 ? 37.014 4.534 -69.384 1.00 90.81 170 LYS A N 1
ATOM 1392 C CA . LYS A 1 170 ? 38.181 5.432 -69.299 1.00 90.81 170 LYS A CA 1
ATOM 1393 C C . LYS A 1 170 ? 39.475 4.740 -69.718 1.00 90.81 170 LYS A C 1
ATOM 1395 O O . LYS A 1 170 ? 40.294 5.348 -70.401 1.00 90.81 170 LYS A O 1
ATOM 1400 N N . GLU A 1 171 ? 39.656 3.488 -69.316 1.00 91.50 171 GLU A N 1
ATOM 1401 C CA . GLU A 1 171 ? 40.817 2.691 -69.705 1.00 91.50 171 GLU A CA 1
ATOM 1402 C C . GLU A 1 171 ? 40.832 2.409 -71.212 1.00 91.50 171 GLU A C 1
ATOM 1404 O O . GLU A 1 171 ? 41.865 2.559 -71.860 1.00 91.50 171 GLU A O 1
ATOM 1409 N N . ASP A 1 172 ? 39.683 2.061 -71.790 1.00 91.19 172 ASP A N 1
ATOM 1410 C CA . ASP A 1 172 ? 39.554 1.853 -73.234 1.00 91.19 172 ASP A CA 1
ATOM 1411 C C . ASP A 1 172 ? 39.806 3.153 -74.013 1.00 91.19 172 ASP A C 1
ATOM 1413 O O . ASP A 1 172 ? 40.495 3.142 -75.033 1.00 91.19 172 ASP A O 1
ATOM 1417 N N . TYR A 1 173 ? 39.335 4.295 -73.499 1.00 88.81 173 TYR A N 1
ATOM 1418 C CA . TYR A 1 173 ? 39.659 5.609 -74.058 1.00 88.81 173 TYR A CA 1
ATOM 1419 C C . TYR A 1 173 ? 41.164 5.907 -74.006 1.00 88.81 173 TYR A C 1
ATOM 1421 O O . TYR A 1 173 ? 41.730 6.390 -74.986 1.00 88.81 173 TYR A O 1
ATOM 1429 N N . ARG A 1 174 ? 41.838 5.584 -72.893 1.00 92.94 174 ARG A N 1
ATOM 1430 C CA . ARG A 1 174 ? 43.290 5.761 -72.756 1.00 92.94 174 ARG A CA 1
ATOM 1431 C C . ARG A 1 174 ? 44.059 4.909 -73.767 1.00 92.94 174 ARG A C 1
ATOM 1433 O O . ARG A 1 174 ? 44.962 5.425 -74.417 1.00 92.94 174 ARG A O 1
ATOM 1440 N N . LYS A 1 175 ? 43.657 3.650 -73.967 1.00 92.38 175 LYS A N 1
ATOM 1441 C CA . LYS A 1 175 ? 44.239 2.776 -75.001 1.00 92.38 175 LYS A CA 1
ATOM 1442 C C . LYS A 1 175 ? 44.048 3.341 -76.405 1.00 92.38 175 LYS A C 1
ATOM 1444 O O . LYS A 1 175 ? 45.007 3.422 -77.162 1.00 92.38 175 LYS A O 1
ATOM 1449 N N . LEU A 1 176 ? 42.839 3.801 -76.733 1.00 90.38 176 LEU A N 1
ATOM 1450 C CA . LEU A 1 176 ? 42.565 4.469 -78.011 1.00 90.38 176 LEU A CA 1
ATOM 1451 C C . LEU A 1 176 ? 43.435 5.718 -78.204 1.00 90.38 176 LEU A C 1
ATOM 1453 O O . LEU A 1 176 ? 43.886 5.988 -79.317 1.00 90.38 176 LEU A O 1
ATOM 1457 N N . GLN A 1 177 ? 43.692 6.475 -77.136 1.00 88.81 177 GLN A N 1
ATOM 1458 C CA . GLN A 1 177 ? 44.568 7.644 -77.173 1.00 88.81 177 GLN A CA 1
ATOM 1459 C C . GLN A 1 177 ? 46.034 7.254 -77.419 1.00 88.81 177 GLN A C 1
ATOM 1461 O O . GLN A 1 177 ? 46.702 7.894 -78.231 1.00 88.81 177 GLN A O 1
ATOM 1466 N N . GLU A 1 178 ? 46.526 6.200 -76.767 1.00 92.88 178 GLU A N 1
ATOM 1467 C CA . GLU A 1 178 ? 47.869 5.650 -76.992 1.00 92.88 178 GLU A CA 1
ATOM 1468 C C . GLU A 1 178 ? 48.030 5.114 -78.421 1.00 92.88 178 GLU A C 1
ATOM 1470 O O . GLU A 1 178 ? 49.030 5.409 -79.078 1.00 92.88 178 GLU A O 1
ATOM 1475 N N . ASP A 1 179 ? 47.031 4.403 -78.948 1.00 91.12 179 ASP A N 1
ATOM 1476 C CA . ASP A 1 179 ? 47.023 3.937 -80.337 1.00 91.12 179 ASP A CA 1
ATOM 1477 C C . ASP A 1 179 ? 46.995 5.113 -81.321 1.00 91.12 179 ASP A C 1
ATOM 1479 O O . ASP A 1 179 ? 47.760 5.137 -82.285 1.00 91.12 179 ASP A O 1
ATOM 1483 N N . THR A 1 180 ? 46.186 6.141 -81.048 1.00 89.31 180 THR A N 1
ATOM 1484 C CA . THR A 1 180 ? 46.160 7.376 -81.848 1.00 89.31 180 THR A CA 1
ATOM 1485 C C . THR A 1 180 ? 47.528 8.060 -81.850 1.00 89.31 180 THR A C 1
ATOM 1487 O O . THR A 1 180 ? 48.003 8.467 -82.909 1.00 89.31 180 THR A O 1
ATOM 1490 N N . ALA A 1 181 ? 48.204 8.138 -80.699 1.00 91.56 181 ALA A N 1
ATOM 1491 C CA . ALA A 1 181 ? 49.555 8.688 -80.605 1.00 91.56 181 ALA A CA 1
ATOM 1492 C C . ALA A 1 181 ? 50.572 7.853 -81.404 1.00 91.56 181 ALA A C 1
ATOM 1494 O O . ALA A 1 181 ? 51.371 8.413 -82.152 1.00 91.56 181 ALA A O 1
ATOM 1495 N N . ARG A 1 182 ? 50.501 6.516 -81.335 1.00 92.19 182 ARG A N 1
ATOM 1496 C CA . ARG A 1 182 ? 51.349 5.620 -82.143 1.00 92.19 182 ARG A CA 1
ATOM 1497 C C . ARG A 1 182 ? 51.133 5.816 -83.643 1.00 92.19 182 ARG A C 1
ATOM 1499 O O . ARG A 1 182 ? 52.107 5.841 -84.400 1.00 92.19 182 ARG A O 1
ATOM 1506 N N . TYR A 1 183 ? 49.882 5.961 -84.083 1.00 91.31 183 TYR A N 1
ATOM 1507 C CA . TYR A 1 183 ? 49.566 6.255 -85.483 1.00 91.31 183 TYR A CA 1
ATOM 1508 C C . TYR A 1 183 ? 50.076 7.635 -85.903 1.00 91.31 183 TYR A C 1
ATOM 1510 O O . TYR A 1 183 ? 50.614 7.763 -87.003 1.00 91.31 183 TYR A O 1
ATOM 1518 N N . GLN A 1 184 ? 49.984 8.635 -85.024 1.00 88.69 184 GLN A N 1
ATOM 1519 C CA . GLN A 1 184 ? 50.529 9.968 -85.270 1.00 88.69 184 GLN A CA 1
ATOM 1520 C C . GLN A 1 184 ? 52.055 9.927 -85.438 1.00 88.69 184 GLN A C 1
ATOM 1522 O O . GLN A 1 184 ? 52.570 10.414 -86.440 1.00 88.69 184 GLN A O 1
ATOM 1527 N N . GLU A 1 185 ? 52.783 9.254 -84.543 1.00 91.81 185 GLU A N 1
ATOM 1528 C CA . GLU A 1 185 ? 54.237 9.074 -84.671 1.00 91.81 185 GLU A CA 1
ATOM 1529 C C . GLU A 1 185 ? 54.626 8.317 -85.950 1.00 91.81 185 GLU A C 1
ATOM 1531 O O . GLU A 1 185 ? 55.649 8.601 -86.576 1.00 91.81 185 GLU A O 1
ATOM 1536 N N . ALA A 1 186 ? 53.837 7.315 -86.351 1.00 91.38 186 ALA A N 1
ATOM 1537 C CA . ALA A 1 186 ? 54.046 6.607 -87.610 1.00 91.38 186 ALA A CA 1
ATOM 1538 C C . ALA A 1 186 ? 53.847 7.531 -88.823 1.00 91.38 186 ALA A C 1
ATOM 1540 O O . ALA A 1 186 ? 54.672 7.507 -89.739 1.00 91.38 186 ALA A O 1
ATOM 1541 N N . ALA A 1 187 ? 52.809 8.371 -88.806 1.00 87.25 187 ALA A N 1
ATOM 1542 C CA . ALA A 1 187 ? 52.561 9.371 -89.839 1.00 87.25 187 ALA A CA 1
ATOM 1543 C C . ALA A 1 187 ? 53.684 10.420 -89.900 1.00 87.25 187 ALA A C 1
ATOM 1545 O O . ALA A 1 187 ? 54.166 10.732 -90.987 1.00 87.25 187 ALA A O 1
ATOM 1546 N N . ASP A 1 188 ? 54.173 10.900 -88.755 1.00 92.62 188 ASP A N 1
ATOM 1547 C CA . ASP A 1 188 ? 55.281 11.858 -88.684 1.00 92.62 188 ASP A CA 1
ATOM 1548 C C . ASP A 1 188 ? 56.592 11.251 -89.203 1.00 92.62 188 ASP A C 1
ATOM 1550 O O . ASP A 1 188 ? 57.323 11.891 -89.963 1.00 92.62 188 ASP A O 1
ATOM 1554 N N . ARG A 1 189 ? 56.870 9.979 -88.877 1.00 92.38 189 ARG A N 1
ATOM 1555 C CA . ARG A 1 189 ? 58.002 9.234 -89.456 1.00 92.38 189 ARG A CA 1
ATOM 1556 C C . ARG A 1 189 ? 57.887 9.110 -90.975 1.00 92.38 189 ARG A C 1
ATOM 1558 O O . ARG A 1 189 ? 58.880 9.329 -91.668 1.00 92.38 189 ARG A O 1
ATOM 1565 N N . ALA A 1 190 ? 56.704 8.778 -91.491 1.00 89.56 190 ALA A N 1
ATOM 1566 C CA . ALA A 1 190 ? 56.461 8.690 -92.930 1.00 89.56 190 ALA A CA 1
ATOM 1567 C C . ALA A 1 190 ? 56.626 10.057 -93.618 1.00 89.56 190 ALA A C 1
ATOM 1569 O O . ALA A 1 190 ? 57.279 10.144 -94.657 1.00 89.56 190 ALA A O 1
ATOM 1570 N N . ASN A 1 191 ? 56.125 11.134 -93.006 1.00 87.75 191 ASN A N 1
ATOM 1571 C CA . ASN A 1 191 ? 56.320 12.503 -93.484 1.00 87.75 191 ASN A CA 1
ATOM 1572 C C . ASN A 1 191 ? 57.802 12.891 -93.512 1.00 87.75 191 ASN A C 1
ATOM 1574 O O . ASN A 1 191 ? 58.269 13.436 -94.508 1.00 87.75 191 ASN A O 1
ATOM 1578 N N . LEU A 1 192 ? 58.573 12.564 -92.471 1.00 91.62 192 LEU A N 1
ATOM 1579 C CA . LEU A 1 192 ? 60.012 12.834 -92.440 1.00 91.62 192 LEU A CA 1
ATOM 1580 C C . LEU A 1 192 ? 60.764 12.065 -93.538 1.00 91.62 192 LEU A C 1
ATOM 1582 O O . LEU A 1 192 ? 61.669 12.614 -94.167 1.00 91.62 192 LEU A O 1
ATOM 1586 N N . GLN A 1 193 ? 60.400 10.803 -93.785 1.00 90.44 193 GLN A N 1
ATOM 1587 C CA . GLN A 1 193 ? 60.954 10.024 -94.896 1.00 90.44 193 GLN A CA 1
ATOM 1588 C C . GLN A 1 193 ? 60.604 10.646 -96.251 1.00 90.44 193 GLN A C 1
ATOM 1590 O O . GLN A 1 193 ? 61.480 10.759 -97.105 1.00 90.44 193 GLN A O 1
ATOM 1595 N N . LEU A 1 194 ? 59.361 11.097 -96.430 1.00 87.62 194 LEU A N 1
ATOM 1596 C CA . LEU A 1 194 ? 58.924 11.795 -97.637 1.00 87.62 194 LEU A CA 1
ATOM 1597 C C . LEU A 1 194 ? 59.720 13.088 -97.859 1.00 87.62 194 LEU A C 1
ATOM 1599 O O . LEU A 1 194 ? 60.157 13.334 -98.978 1.00 87.62 194 LEU A O 1
ATOM 1603 N N . THR A 1 195 ? 59.955 13.888 -96.814 1.00 89.56 195 THR A N 1
ATOM 1604 C CA . THR A 1 195 ? 60.796 15.093 -96.903 1.00 89.56 195 THR A CA 1
ATOM 1605 C C . THR A 1 195 ? 62.218 14.741 -97.327 1.00 89.56 195 THR A C 1
ATOM 1607 O O . THR A 1 195 ? 62.717 15.313 -98.284 1.00 89.56 195 THR A O 1
ATOM 1610 N N . ARG A 1 196 ? 62.840 13.721 -96.718 1.00 91.62 196 ARG A N 1
ATOM 1611 C CA . ARG A 1 196 ? 64.183 13.265 -97.125 1.00 91.62 196 ARG A CA 1
ATOM 1612 C C . ARG A 1 196 ? 64.238 12.801 -98.582 1.00 91.62 196 ARG A C 1
ATOM 1614 O O . ARG A 1 196 ? 65.235 13.043 -99.255 1.00 91.62 196 ARG A O 1
ATOM 1621 N N . LEU A 1 197 ? 63.196 12.117 -99.060 1.00 87.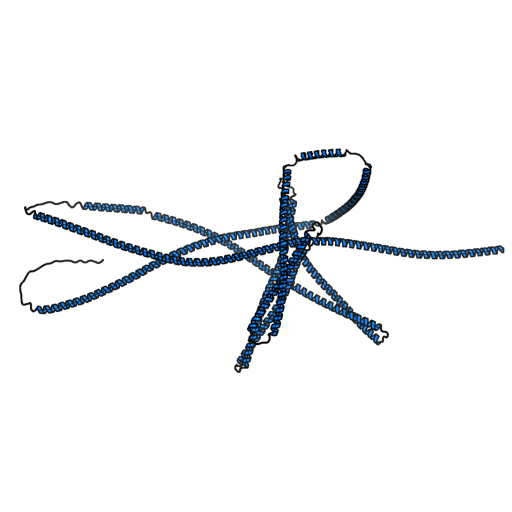69 197 LEU A N 1
ATOM 1622 C CA . LEU A 1 197 ? 63.095 11.704 -100.461 1.00 87.69 197 LEU A CA 1
ATOM 1623 C C . LEU A 1 197 ? 62.936 12.910 -101.392 1.00 87.69 197 LEU A C 1
ATOM 1625 O O . LEU A 1 197 ? 63.578 12.929 -102.437 1.00 87.69 197 LEU A O 1
ATOM 1629 N N . LYS A 1 198 ? 62.144 13.919 -101.005 1.00 90.31 198 LYS A N 1
ATOM 1630 C CA . LYS A 1 198 ? 62.007 15.177 -101.754 1.00 90.31 198 LYS A CA 1
ATOM 1631 C C . LYS A 1 198 ? 63.323 15.950 -101.823 1.00 90.31 198 LYS A C 1
ATOM 1633 O O . LYS A 1 198 ? 63.707 16.349 -102.912 1.00 90.31 198 LYS A O 1
ATOM 1638 N N . ASP A 1 199 ? 64.044 16.083 -100.710 1.00 88.69 199 ASP A N 1
ATOM 1639 C CA . ASP A 1 199 ? 65.362 16.735 -100.682 1.00 88.69 199 ASP A CA 1
ATOM 1640 C C . ASP A 1 199 ? 66.377 15.970 -101.554 1.00 88.69 199 ASP A C 1
ATOM 1642 O O . ASP A 1 199 ? 67.226 16.560 -102.220 1.00 88.69 199 ASP A O 1
ATOM 1646 N N . GLY A 1 200 ? 66.303 14.634 -101.558 1.00 88.00 200 GLY A N 1
ATOM 1647 C CA . GLY A 1 200 ? 67.109 13.788 -102.440 1.00 88.00 200 GLY A CA 1
ATOM 1648 C C . GLY A 1 200 ? 66.756 13.966 -103.920 1.00 88.00 200 GLY A C 1
ATOM 1649 O O . GLY A 1 200 ? 67.653 14.030 -104.758 1.00 88.00 200 GLY A O 1
ATOM 1650 N N . GLU A 1 201 ? 65.467 14.081 -104.243 1.00 87.12 201 GLU A N 1
ATOM 1651 C CA . GLU A 1 201 ? 64.989 14.389 -105.594 1.00 87.12 201 GLU A CA 1
ATOM 1652 C C . GLU A 1 201 ? 65.449 15.781 -106.046 1.00 87.12 201 GLU A C 1
ATOM 1654 O O . GLU A 1 201 ? 65.898 15.929 -107.179 1.00 87.12 201 GLU A O 1
ATOM 1659 N N . GLU A 1 202 ? 65.378 16.790 -105.176 1.00 88.56 202 GLU A N 1
ATOM 1660 C CA . GLU A 1 202 ? 65.828 18.155 -105.465 1.00 88.56 202 GLU A CA 1
ATOM 1661 C C . GLU A 1 202 ? 67.327 18.193 -105.770 1.00 88.56 202 GLU A C 1
ATOM 1663 O O . GLU A 1 202 ? 67.717 18.717 -106.808 1.00 88.56 202 GLU A O 1
ATOM 1668 N N . LYS A 1 203 ? 68.158 17.518 -104.968 1.00 89.00 203 LYS A N 1
ATOM 1669 C CA . LYS A 1 203 ? 69.593 17.365 -105.264 1.00 89.00 203 LYS A CA 1
ATOM 1670 C C . LYS A 1 203 ? 69.849 16.664 -106.595 1.00 89.00 203 LYS A C 1
ATOM 1672 O O . LYS A 1 203 ? 70.698 17.097 -107.365 1.00 89.00 203 LYS A O 1
ATOM 1677 N N . ALA A 1 204 ? 69.105 15.600 -106.896 1.00 84.94 204 ALA A N 1
ATOM 1678 C CA . ALA A 1 204 ? 69.221 14.926 -108.187 1.00 84.94 204 ALA A CA 1
ATOM 1679 C C . ALA A 1 204 ? 68.803 15.846 -109.351 1.00 84.94 204 ALA A C 1
ATOM 1681 O O . ALA A 1 204 ? 69.403 15.792 -110.423 1.00 84.94 204 ALA A O 1
ATOM 1682 N N . ARG A 1 205 ? 67.802 16.716 -109.152 1.00 86.81 205 ARG A N 1
ATOM 1683 C CA . ARG A 1 205 ? 67.425 17.750 -110.129 1.00 86.81 205 ARG A CA 1
ATOM 1684 C C . ARG A 1 205 ? 68.534 18.786 -110.303 1.00 86.81 205 ARG A C 1
ATOM 1686 O O . ARG A 1 205 ? 68.886 19.066 -111.443 1.00 86.81 205 ARG A O 1
ATOM 1693 N N . GLU A 1 206 ? 69.122 19.285 -109.217 1.00 87.56 206 GLU A N 1
ATOM 1694 C CA . GLU A 1 206 ? 70.271 20.200 -109.260 1.00 87.56 206 GLU A CA 1
ATOM 1695 C C . GLU A 1 206 ? 71.464 19.578 -110.002 1.00 87.56 206 GLU A C 1
ATOM 1697 O O . GLU A 1 206 ? 72.089 20.237 -110.830 1.00 87.56 206 GLU A O 1
ATOM 1702 N N . GLU A 1 207 ? 71.763 18.295 -109.768 1.00 85.94 207 GLU A N 1
ATOM 1703 C CA . GLU A 1 207 ? 72.795 17.558 -110.507 1.00 85.94 207 GLU A CA 1
ATOM 1704 C C . GLU A 1 207 ? 72.469 17.467 -112.003 1.00 85.94 207 GLU A C 1
ATOM 1706 O O . GLU A 1 207 ? 73.345 17.690 -112.841 1.00 85.94 207 GLU A O 1
ATOM 1711 N N . VAL A 1 208 ? 71.215 17.179 -112.364 1.00 81.94 208 VAL A N 1
ATOM 1712 C CA . VAL A 1 208 ? 70.762 17.163 -113.764 1.00 81.94 208 VAL A CA 1
ATOM 1713 C C . VAL A 1 208 ? 70.885 18.545 -114.406 1.00 81.94 208 VAL A C 1
ATOM 1715 O O . VAL A 1 208 ? 71.336 18.632 -115.549 1.00 81.94 208 VAL A O 1
ATOM 1718 N N . ASP A 1 209 ? 70.538 19.616 -113.696 1.00 84.50 209 ASP A N 1
ATOM 1719 C CA . ASP A 1 209 ? 70.683 20.988 -114.186 1.00 84.50 209 ASP A CA 1
ATOM 1720 C C . ASP A 1 209 ? 72.162 21.377 -114.331 1.00 84.50 209 ASP A C 1
ATOM 1722 O O . ASP A 1 209 ? 72.549 21.933 -115.357 1.00 84.50 209 ASP A O 1
ATOM 1726 N N . LEU A 1 210 ? 73.031 20.969 -113.401 1.00 85.75 210 LEU A N 1
ATOM 1727 C CA . LEU A 1 210 ? 74.489 21.082 -113.531 1.00 85.75 210 LEU A CA 1
ATOM 1728 C C . LEU A 1 210 ? 75.022 20.318 -114.750 1.00 85.75 210 LEU A C 1
ATOM 1730 O O . LEU A 1 210 ? 75.886 20.822 -115.473 1.00 85.75 210 LEU A O 1
ATOM 1734 N N . TYR A 1 211 ? 74.533 19.101 -115.002 1.00 83.81 211 TYR A N 1
ATOM 1735 C CA . TYR A 1 211 ? 74.894 18.340 -116.198 1.00 83.81 211 TYR A CA 1
ATOM 1736 C C . TYR A 1 211 ? 74.380 19.007 -117.474 1.00 83.81 211 TYR A C 1
ATOM 1738 O O . TYR A 1 211 ? 75.107 19.015 -118.468 1.00 83.81 211 TYR A O 1
ATOM 1746 N N . ARG A 1 212 ? 73.186 19.610 -117.452 1.00 82.81 212 ARG A N 1
ATOM 1747 C CA . ARG A 1 212 ? 72.664 20.421 -118.560 1.00 82.81 212 ARG A CA 1
ATOM 1748 C C . ARG A 1 212 ? 73.520 21.653 -118.804 1.00 82.81 212 ARG A C 1
ATOM 1750 O O . ARG A 1 212 ? 73.943 21.845 -119.932 1.00 82.81 212 ARG A O 1
ATOM 1757 N N . GLU A 1 213 ? 73.878 22.416 -117.774 1.00 83.38 213 GLU A N 1
ATOM 1758 C CA . GLU A 1 213 ? 74.773 23.568 -117.917 1.00 83.38 213 GLU A CA 1
ATOM 1759 C C . GLU A 1 213 ? 76.152 23.168 -118.447 1.00 83.38 213 GLU A C 1
ATOM 1761 O O . GLU A 1 213 ? 76.727 23.866 -119.281 1.00 83.38 213 GLU A O 1
ATOM 1766 N N . ARG A 1 214 ? 76.712 22.045 -117.977 1.00 84.50 214 ARG A N 1
ATOM 1767 C CA . ARG A 1 214 ? 77.974 21.504 -118.508 1.00 84.50 214 ARG A CA 1
ATOM 1768 C C . ARG A 1 214 ? 77.831 21.081 -119.962 1.00 84.50 214 ARG A C 1
ATOM 1770 O O . ARG A 1 214 ? 78.739 21.335 -120.747 1.00 84.50 214 ARG A O 1
ATOM 1777 N N . PHE A 1 215 ? 76.719 20.449 -120.320 1.00 75.56 215 PHE A N 1
ATOM 1778 C CA . PHE A 1 215 ? 76.424 20.080 -121.696 1.00 75.56 215 PHE A CA 1
ATOM 1779 C C . PHE A 1 215 ? 76.253 21.319 -122.579 1.00 75.56 215 PHE A C 1
ATOM 1781 O O . PHE A 1 215 ? 76.843 21.368 -123.650 1.00 75.56 215 PHE A O 1
ATOM 1788 N N . ASP A 1 216 ? 75.549 22.351 -122.117 1.00 82.31 216 ASP A N 1
ATOM 1789 C CA . ASP A 1 216 ? 75.374 23.619 -122.826 1.00 82.31 216 ASP A CA 1
ATOM 1790 C C . ASP A 1 216 ? 76.701 24.369 -122.965 1.00 82.31 216 ASP A C 1
ATOM 1792 O O . ASP A 1 216 ? 77.002 24.885 -124.042 1.00 82.31 216 ASP A O 1
ATOM 1796 N N . LYS A 1 217 ? 77.551 24.369 -121.930 1.00 81.25 217 LYS A N 1
ATOM 1797 C CA . LYS A 1 217 ? 78.931 24.878 -122.005 1.00 81.25 217 LYS A CA 1
ATOM 1798 C C . LYS A 1 217 ? 79.749 24.099 -123.025 1.00 81.25 217 LYS A C 1
ATOM 1800 O O . LYS A 1 217 ? 80.315 24.724 -123.910 1.00 81.25 217 LYS A O 1
ATOM 1805 N N . MET A 1 218 ? 79.738 22.768 -122.988 1.00 75.69 218 MET A N 1
ATOM 1806 C CA . MET A 1 218 ? 80.428 21.919 -123.965 1.00 75.69 218 MET A CA 1
ATOM 1807 C C . MET A 1 218 ? 79.874 22.108 -125.384 1.00 75.69 218 MET A C 1
ATOM 1809 O O . MET A 1 218 ? 80.621 22.083 -126.355 1.00 75.69 218 MET A O 1
ATOM 1813 N N . GLN A 1 219 ? 78.572 22.352 -125.533 1.00 71.62 219 GLN A N 1
ATOM 1814 C CA . GLN A 1 219 ? 77.936 22.639 -126.815 1.00 71.62 219 GLN A CA 1
ATOM 1815 C C . GLN A 1 219 ? 78.294 24.050 -127.312 1.00 71.62 219 GLN A C 1
ATOM 1817 O O . GLN A 1 219 ? 78.465 24.258 -128.512 1.00 71.62 219 GLN A O 1
ATOM 1822 N N . THR A 1 220 ? 78.457 25.016 -126.406 1.00 74.00 220 THR A N 1
ATOM 1823 C CA . THR A 1 220 ? 78.955 26.368 -126.703 1.00 74.00 220 THR A CA 1
ATOM 1824 C C . THR A 1 220 ? 80.436 26.331 -127.069 1.00 74.00 220 THR A C 1
ATOM 1826 O O . THR A 1 220 ? 80.833 26.959 -128.043 1.00 74.00 220 THR A O 1
ATOM 1829 N N . GLU A 1 221 ? 81.243 25.542 -126.361 1.00 73.56 221 GLU A N 1
ATOM 1830 C CA . GLU A 1 221 ? 82.641 25.248 -126.684 1.00 73.56 221 GLU A CA 1
ATOM 1831 C C . GLU A 1 221 ? 82.759 24.503 -128.011 1.00 73.56 221 GLU A C 1
ATOM 1833 O O . GLU A 1 221 ? 83.649 24.816 -128.784 1.00 73.56 221 GLU A O 1
ATOM 1838 N N . LEU A 1 222 ? 81.834 23.602 -128.350 1.00 64.38 222 LEU A N 1
ATOM 1839 C CA . LEU A 1 222 ? 81.766 22.967 -129.666 1.00 64.38 222 LEU A CA 1
ATOM 1840 C C . LEU A 1 222 ? 81.407 23.987 -130.760 1.00 64.38 222 LEU A C 1
ATOM 1842 O O . LEU A 1 222 ? 82.010 23.969 -131.829 1.00 64.38 222 LEU A O 1
ATOM 1846 N N . ARG A 1 223 ? 80.487 24.930 -130.501 1.00 64.06 223 ARG A N 1
ATOM 1847 C CA . ARG A 1 223 ? 80.200 26.055 -131.418 1.00 64.06 223 ARG A CA 1
ATOM 1848 C C . ARG A 1 223 ? 81.392 27.007 -131.548 1.00 64.06 223 ARG A C 1
ATOM 1850 O O . ARG A 1 223 ? 81.640 27.512 -132.638 1.00 64.06 223 ARG A O 1
ATOM 1857 N N . ARG A 1 224 ? 82.152 27.212 -130.471 1.00 60.91 224 ARG A N 1
ATOM 1858 C CA . ARG A 1 224 ? 83.377 28.019 -130.444 1.00 60.91 224 ARG A CA 1
ATOM 1859 C C . ARG A 1 224 ? 84.541 27.316 -131.152 1.00 60.91 224 ARG A C 1
ATOM 1861 O O . ARG A 1 224 ? 85.215 27.942 -131.955 1.00 60.91 224 ARG A O 1
ATOM 1868 N N . ALA A 1 225 ? 84.690 26.006 -130.978 1.00 53.59 225 ALA A N 1
ATOM 1869 C CA . ALA A 1 225 ? 85.663 25.158 -131.666 1.00 53.59 225 ALA A CA 1
ATOM 1870 C C . ALA A 1 225 ? 85.340 24.976 -133.162 1.00 53.59 225 ALA A C 1
ATOM 1872 O O . ALA A 1 225 ? 86.243 24.771 -133.967 1.00 53.59 225 ALA A O 1
ATOM 1873 N N . ILE A 1 226 ? 84.069 25.106 -133.559 1.00 52.53 226 ILE A N 1
ATOM 1874 C CA . ILE A 1 226 ? 83.654 25.211 -134.968 1.00 52.53 226 ILE A CA 1
ATOM 1875 C C . ILE A 1 226 ? 83.880 26.639 -135.518 1.00 52.53 226 ILE A C 1
ATOM 1877 O O . ILE A 1 226 ? 84.065 26.802 -136.722 1.00 52.53 226 ILE A O 1
ATOM 1881 N N . GLY A 1 227 ? 83.930 27.663 -134.657 1.00 53.22 227 GLY A N 1
ATOM 1882 C CA . GLY A 1 227 ? 84.207 29.065 -135.006 1.00 53.22 227 GLY A CA 1
ATOM 1883 C C . GLY A 1 227 ? 85.681 29.498 -134.952 1.00 53.22 227 GLY A C 1
ATOM 1884 O O . GLY A 1 227 ? 85.995 30.592 -135.407 1.00 53.22 227 GLY A O 1
ATOM 1885 N N . GLU A 1 228 ? 86.591 28.664 -134.445 1.00 41.09 228 GLU A N 1
ATOM 1886 C CA . GLU A 1 228 ? 88.024 28.974 -134.289 1.00 41.09 228 GLU A CA 1
ATOM 1887 C C . GLU A 1 228 ? 88.916 28.011 -135.114 1.00 41.09 228 GLU A C 1
ATOM 1889 O O . GLU A 1 228 ? 89.971 27.564 -134.669 1.00 41.09 228 GLU A O 1
ATOM 1894 N N . LYS A 1 229 ? 88.514 27.701 -136.362 1.00 38.50 229 LYS A N 1
ATOM 1895 C CA . LYS A 1 229 ? 89.403 27.152 -137.410 1.00 38.50 229 LYS A CA 1
ATOM 1896 C C . LYS A 1 229 ? 89.857 28.263 -138.364 1.00 38.50 229 LYS A C 1
ATOM 1898 O O . LYS A 1 229 ? 89.579 28.203 -139.553 1.00 38.50 229 LYS A O 1
ATOM 1903 N N . ASP A 1 230 ? 90.549 29.256 -137.815 1.00 30.81 230 ASP A N 1
ATOM 1904 C CA . ASP A 1 230 ? 91.521 30.097 -138.519 1.00 30.81 230 ASP A CA 1
ATOM 1905 C C . ASP A 1 230 ? 92.468 30.729 -137.482 1.00 30.81 230 ASP A C 1
ATOM 1907 O O . ASP A 1 230 ? 92.048 31.512 -136.636 1.00 30.81 230 ASP A O 1
ATOM 1911 N N . SER A 1 231 ? 93.763 30.416 -137.610 1.00 28.97 231 SER A N 1
ATOM 1912 C CA . SER A 1 231 ? 94.925 31.049 -136.942 1.00 28.97 231 SER A CA 1
ATOM 1913 C C . SER A 1 231 ? 95.407 30.497 -135.581 1.00 28.97 231 SER A C 1
ATOM 1915 O O . SER A 1 231 ? 95.201 31.070 -134.519 1.00 28.97 231 SER A O 1
ATOM 1917 N N . SER A 1 232 ? 96.143 29.385 -135.673 1.00 24.47 232 SER A N 1
ATOM 1918 C CA . SER A 1 232 ? 97.487 29.098 -135.123 1.00 24.47 232 SER A CA 1
ATOM 1919 C C . SER A 1 232 ? 98.104 29.889 -133.935 1.00 24.47 232 SER A C 1
ATOM 1921 O O . SER A 1 232 ? 98.469 31.047 -134.081 1.00 24.47 232 SER A O 1
ATOM 1923 N N . MET A 1 233 ? 98.461 29.113 -132.890 1.00 25.67 233 MET A N 1
ATOM 1924 C CA . MET A 1 233 ? 99.810 28.869 -132.293 1.00 25.67 233 MET A CA 1
ATOM 1925 C C . MET A 1 233 ? 100.557 29.872 -131.357 1.00 25.67 233 MET A C 1
ATOM 1927 O O . MET A 1 233 ? 100.795 31.025 -131.697 1.00 25.67 233 MET A O 1
ATOM 1931 N N . THR A 1 234 ? 101.116 29.271 -130.274 1.00 30.72 234 THR A N 1
ATOM 1932 C CA . THR A 1 234 ? 102.289 29.593 -129.383 1.00 30.72 234 THR A CA 1
ATOM 1933 C C . THR A 1 234 ? 102.146 30.645 -128.255 1.00 30.72 234 THR A C 1
ATOM 1935 O O . THR A 1 234 ? 101.926 31.812 -128.537 1.00 30.72 234 THR A O 1
ATOM 1938 N N . GLU A 1 235 ? 102.070 30.245 -126.962 1.00 28.00 235 GLU A N 1
ATOM 1939 C CA . GLU A 1 235 ? 103.135 30.040 -125.913 1.00 28.00 235 GLU A CA 1
ATOM 1940 C C . GLU A 1 235 ? 103.759 31.360 -125.358 1.00 28.00 235 GLU A C 1
ATOM 1942 O O . GLU A 1 235 ? 104.073 32.233 -126.148 1.00 28.00 235 GLU A O 1
ATOM 1947 N N . ASN A 1 236 ? 104.028 31.637 -124.060 1.00 27.12 236 ASN A N 1
ATOM 1948 C CA . ASN A 1 236 ? 104.372 30.825 -122.872 1.00 27.12 236 ASN A CA 1
ATOM 1949 C C . ASN A 1 236 ? 104.390 31.678 -121.547 1.00 27.12 236 ASN A C 1
ATOM 1951 O O . ASN A 1 236 ? 104.813 32.826 -121.607 1.00 27.12 236 ASN A O 1
ATOM 1955 N N . LYS A 1 237 ? 104.026 31.055 -120.392 1.00 32.59 237 LYS A N 1
ATOM 1956 C CA . LYS A 1 237 ? 104.590 31.063 -118.985 1.00 32.59 237 LYS A CA 1
ATOM 1957 C C . LYS A 1 237 ? 104.995 32.390 -118.275 1.00 32.59 237 LYS A C 1
ATOM 1959 O O . LYS A 1 237 ? 105.517 33.281 -118.914 1.00 32.59 237 LYS A O 1
ATOM 1964 N N . ALA A 1 238 ? 104.945 32.617 -116.948 1.00 32.53 238 ALA A N 1
ATOM 1965 C CA . ALA A 1 238 ? 104.716 31.902 -115.668 1.00 32.53 238 ALA A CA 1
ATOM 1966 C C . ALA A 1 238 ? 104.441 32.997 -114.569 1.00 32.53 238 ALA A C 1
ATOM 1968 O O . ALA A 1 238 ? 104.617 34.173 -114.868 1.00 32.53 238 ALA A O 1
ATOM 1969 N N . ILE A 1 239 ? 103.972 32.787 -113.326 1.00 31.98 239 ILE A N 1
ATOM 1970 C CA . ILE A 1 239 ? 104.604 32.164 -112.138 1.00 31.98 239 ILE A CA 1
ATOM 1971 C C . ILE A 1 239 ? 103.567 32.193 -110.984 1.00 31.98 239 ILE A C 1
ATOM 1973 O O . ILE A 1 239 ? 102.826 33.161 -110.830 1.00 31.98 239 ILE A O 1
ATOM 1977 N N . ALA A 1 240 ? 103.556 31.133 -110.174 1.00 32.50 240 ALA A N 1
ATOM 1978 C CA . ALA A 1 240 ? 102.746 30.922 -108.973 1.00 32.50 240 ALA A CA 1
ATOM 1979 C C . ALA A 1 240 ? 103.335 31.562 -107.696 1.00 32.50 240 ALA A C 1
ATOM 1981 O O . ALA A 1 240 ? 104.550 31.731 -107.620 1.00 32.50 240 ALA A O 1
ATOM 1982 N N . SER A 1 241 ? 102.481 31.800 -106.680 1.00 34.97 241 SER A N 1
ATOM 1983 C CA . SER A 1 241 ? 102.712 31.549 -105.232 1.00 34.97 241 SER A CA 1
ATOM 1984 C C . SER A 1 241 ? 102.018 32.583 -104.324 1.00 34.97 241 SER A C 1
ATOM 1986 O O . SER A 1 241 ? 102.412 33.744 -104.338 1.00 34.97 241 SER A O 1
ATOM 1988 N N . VAL A 1 242 ? 101.045 32.143 -103.505 1.00 39.16 242 VAL A N 1
ATOM 1989 C CA . VAL A 1 242 ? 100.875 32.372 -102.040 1.00 39.16 242 VAL A CA 1
ATOM 1990 C C . VAL A 1 242 ? 99.428 31.987 -101.673 1.00 39.16 242 VAL A C 1
ATOM 1992 O O . VAL A 1 242 ? 98.520 32.811 -101.710 1.00 39.16 242 VAL A O 1
ATOM 1995 N N . GLU A 1 243 ? 99.212 30.713 -101.332 1.00 48.59 243 GLU A N 1
ATOM 1996 C CA . GLU A 1 243 ? 97.893 30.165 -100.955 1.00 48.59 243 GLU A CA 1
ATOM 1997 C C . GLU A 1 243 ? 97.943 29.305 -99.676 1.00 48.59 243 GLU A C 1
ATOM 1999 O O . GLU A 1 243 ? 97.076 28.485 -99.424 1.00 48.59 243 GLU A O 1
ATOM 2004 N N . THR A 1 244 ? 98.938 29.495 -98.807 1.00 48.56 244 THR A N 1
ATOM 2005 C CA . THR A 1 244 ? 99.088 28.669 -97.590 1.00 48.56 244 THR A CA 1
ATOM 2006 C C . THR A 1 244 ? 99.504 29.502 -96.377 1.00 48.56 244 THR A C 1
ATOM 2008 O O . THR A 1 244 ? 100.582 29.303 -95.824 1.00 48.56 244 THR A O 1
ATOM 2011 N N . ALA A 1 245 ? 98.678 30.487 -95.993 1.00 46.78 245 ALA A N 1
ATOM 2012 C CA . ALA A 1 245 ? 98.868 31.248 -94.744 1.00 46.78 245 ALA A CA 1
ATOM 2013 C C . ALA A 1 245 ? 97.594 31.915 -94.163 1.00 46.78 245 ALA A C 1
ATOM 2015 O O . ALA A 1 245 ? 97.712 32.838 -93.359 1.00 46.78 245 ALA A O 1
ATOM 2016 N N . LYS A 1 246 ? 96.372 31.510 -94.558 1.00 47.38 246 LYS A N 1
ATOM 2017 C CA . LYS A 1 246 ? 95.117 32.116 -94.042 1.00 47.38 246 LYS A CA 1
ATOM 2018 C C . LYS A 1 246 ? 94.105 31.143 -93.422 1.00 47.38 246 LYS A C 1
ATOM 2020 O O . LYS A 1 246 ? 93.196 31.602 -92.740 1.00 47.38 246 LYS A O 1
ATOM 2025 N N . GLU A 1 247 ? 94.274 29.831 -93.579 1.00 53.66 247 GLU A N 1
ATOM 2026 C CA . GLU A 1 247 ? 93.323 28.840 -93.039 1.00 53.66 247 GLU A CA 1
ATOM 2027 C C . GLU A 1 247 ? 93.662 28.377 -91.609 1.00 53.66 247 GLU A C 1
ATOM 2029 O O . GLU A 1 247 ? 92.770 27.988 -90.858 1.00 53.66 247 GLU A O 1
ATOM 2034 N N . GLU A 1 248 ? 94.908 28.536 -91.152 1.00 54.91 248 GLU A N 1
ATOM 2035 C CA . GLU A 1 248 ? 95.303 28.156 -89.784 1.00 54.91 248 GLU A CA 1
ATOM 2036 C C . GLU A 1 248 ? 94.926 29.215 -88.729 1.00 54.91 248 GLU A C 1
ATOM 2038 O O . GLU A 1 248 ? 94.670 28.881 -87.575 1.00 54.91 248 GLU A O 1
ATOM 2043 N N . THR A 1 249 ? 94.788 30.494 -89.099 1.00 56.84 249 THR A N 1
ATOM 2044 C CA . THR A 1 249 ? 94.403 31.566 -88.156 1.00 56.84 249 THR A CA 1
ATOM 2045 C C . THR A 1 249 ? 92.905 31.553 -87.821 1.00 56.84 249 THR A C 1
ATOM 2047 O O . THR A 1 249 ? 92.517 31.963 -86.730 1.00 56.84 249 THR A O 1
ATOM 2050 N N . GLY A 1 250 ? 92.058 31.049 -88.726 1.00 59.84 250 GLY A N 1
ATOM 2051 C CA . GLY A 1 250 ? 90.612 30.923 -88.507 1.00 59.84 250 GLY A CA 1
ATOM 2052 C C . GLY A 1 250 ? 90.238 29.787 -87.550 1.00 59.84 250 GLY A C 1
ATOM 2053 O O . GLY A 1 250 ? 89.311 29.933 -86.751 1.00 59.84 250 GLY A O 1
ATOM 2054 N N . HIS A 1 251 ? 90.994 28.685 -87.558 1.00 56.91 251 HIS A N 1
ATOM 2055 C CA . HIS A 1 251 ? 90.728 27.546 -86.677 1.00 56.91 251 HIS A CA 1
ATOM 2056 C C . HIS A 1 251 ? 91.038 27.832 -85.199 1.00 56.91 251 HIS A C 1
ATOM 2058 O O . HIS A 1 251 ? 90.246 27.449 -84.336 1.00 56.91 251 HIS A O 1
ATOM 2064 N N . TYR A 1 252 ? 92.098 28.586 -84.887 1.00 60.09 252 TYR A N 1
ATOM 2065 C CA . TYR A 1 252 ? 92.425 28.939 -83.497 1.00 60.09 252 TYR A CA 1
ATOM 2066 C C . TYR A 1 252 ? 91.463 29.962 -82.860 1.00 60.09 252 TYR A C 1
ATOM 2068 O O . TYR A 1 252 ? 91.311 29.978 -81.639 1.00 60.09 252 TYR A O 1
ATOM 2076 N N . ILE A 1 253 ? 90.766 30.788 -83.650 1.00 67.12 253 ILE A N 1
ATOM 2077 C CA . ILE A 1 253 ? 89.797 31.776 -83.134 1.00 67.12 253 ILE A CA 1
ATOM 2078 C C . ILE A 1 253 ? 88.505 31.087 -82.662 1.00 67.12 253 ILE A C 1
ATOM 2080 O O . ILE A 1 253 ? 88.032 31.345 -81.555 1.00 67.12 253 ILE A O 1
ATOM 2084 N N . VAL A 1 254 ? 87.990 30.136 -83.447 1.00 71.56 254 VAL A N 1
ATOM 2085 C CA . VAL A 1 254 ? 86.751 29.401 -83.131 1.00 71.56 254 VAL A CA 1
ATOM 2086 C C . VAL A 1 254 ? 86.931 28.449 -81.940 1.00 71.56 254 VAL A C 1
ATOM 2088 O O . VAL A 1 254 ? 85.996 28.234 -81.164 1.00 71.56 254 VAL A O 1
ATOM 2091 N N . GLU A 1 255 ? 88.126 27.881 -81.748 1.00 70.00 255 GLU A N 1
ATOM 2092 C CA . GLU A 1 255 ? 88.407 27.058 -80.564 1.00 70.00 255 GLU A CA 1
ATOM 2093 C C . GLU A 1 255 ? 88.520 27.882 -79.271 1.00 70.00 255 GLU A C 1
ATOM 2095 O O . GLU A 1 255 ? 88.063 27.430 -78.217 1.00 70.00 255 GLU A O 1
ATOM 2100 N N . LEU A 1 256 ? 89.034 29.116 -79.337 1.00 67.69 256 LEU A N 1
ATOM 2101 C CA . LEU A 1 256 ? 89.111 30.013 -78.179 1.00 67.69 256 LEU A CA 1
ATOM 2102 C C . LEU A 1 256 ? 87.738 30.552 -77.740 1.00 67.69 256 LEU A C 1
ATOM 2104 O O . LEU A 1 256 ? 87.520 30.735 -76.541 1.00 67.69 256 LEU A O 1
ATOM 2108 N N . GLU A 1 257 ? 86.796 30.767 -78.661 1.00 73.00 257 GLU A N 1
ATOM 2109 C CA . GLU A 1 257 ? 85.412 31.151 -78.327 1.00 73.00 257 GLU A CA 1
ATOM 2110 C C . GLU A 1 257 ? 84.636 30.005 -77.668 1.00 73.00 257 GLU A C 1
ATOM 2112 O O . GLU A 1 257 ? 84.002 30.201 -76.628 1.00 73.00 257 GLU A O 1
ATOM 2117 N N . LYS A 1 258 ? 84.788 28.773 -78.170 1.00 75.69 258 LYS A N 1
ATOM 2118 C CA . LYS A 1 258 ? 84.179 27.580 -77.556 1.00 75.69 258 LYS A CA 1
ATOM 2119 C C . LYS A 1 258 ? 84.719 27.294 -76.152 1.00 75.69 258 LYS A C 1
ATOM 2121 O O . LYS A 1 258 ? 83.980 26.780 -75.310 1.00 75.69 258 LYS A O 1
ATOM 2126 N N . LEU A 1 259 ? 85.986 27.615 -75.871 1.00 74.25 259 LEU A N 1
ATOM 2127 C CA . LEU A 1 259 ? 86.547 27.495 -74.520 1.00 74.25 259 LEU A CA 1
ATOM 2128 C C . LEU A 1 259 ? 85.982 28.555 -73.559 1.00 74.25 259 LEU A C 1
ATOM 2130 O O . LEU A 1 259 ? 85.724 28.239 -72.397 1.00 74.25 259 LEU A O 1
ATOM 2134 N N . ARG A 1 260 ? 85.744 29.789 -74.031 1.00 76.31 260 ARG A N 1
ATOM 2135 C CA . ARG A 1 260 ? 85.145 30.869 -73.222 1.00 76.31 260 ARG A CA 1
ATOM 2136 C C . ARG A 1 260 ? 83.683 30.596 -72.883 1.00 76.31 260 ARG A C 1
ATOM 2138 O O . ARG A 1 260 ? 83.318 30.738 -71.720 1.00 76.31 260 ARG A O 1
ATOM 2145 N N . GLU A 1 261 ? 82.883 30.120 -73.837 1.00 76.38 261 GLU A N 1
ATOM 2146 C CA . GLU A 1 261 ? 81.486 29.737 -73.575 1.00 76.38 261 GLU A CA 1
ATOM 2147 C C . GLU A 1 261 ? 81.384 28.583 -72.570 1.00 76.38 261 GLU A C 1
ATOM 2149 O O . GLU A 1 261 ? 80.527 28.595 -71.684 1.00 76.38 261 GLU A O 1
ATOM 2154 N N . ARG A 1 262 ? 82.291 27.598 -72.645 1.00 77.75 262 ARG A N 1
ATOM 2155 C CA . ARG A 1 262 ? 82.360 26.520 -71.645 1.00 77.75 262 ARG A CA 1
ATOM 2156 C C . ARG A 1 262 ? 82.759 27.049 -70.270 1.00 77.75 262 ARG A C 1
ATOM 2158 O O . ARG A 1 262 ? 82.167 26.634 -69.279 1.00 77.75 262 ARG A O 1
ATOM 2165 N N . TYR A 1 263 ? 83.707 27.981 -70.198 1.00 77.00 263 TYR A N 1
ATOM 2166 C CA . TYR A 1 263 ? 84.131 28.585 -68.935 1.00 77.00 263 TYR A CA 1
ATOM 2167 C C . TYR A 1 263 ? 83.027 29.444 -68.294 1.00 77.00 263 TYR A C 1
ATOM 2169 O O . TYR A 1 263 ? 82.803 29.353 -67.089 1.00 77.00 263 TYR A O 1
ATOM 2177 N N . GLU A 1 264 ? 82.276 30.226 -69.076 1.00 79.00 264 GLU A N 1
ATOM 2178 C CA . GLU A 1 264 ? 81.121 30.990 -68.579 1.00 79.00 264 GLU A CA 1
ATOM 2179 C C . GLU A 1 264 ? 79.963 30.098 -68.130 1.00 79.00 264 GLU A C 1
ATOM 2181 O O . GLU A 1 264 ? 79.315 30.395 -67.123 1.00 79.00 264 GLU A O 1
ATOM 2186 N N . LYS A 1 265 ? 79.719 28.990 -68.834 1.00 77.94 265 LYS A N 1
ATOM 2187 C CA . LYS A 1 265 ? 78.683 28.023 -68.464 1.00 77.94 265 LYS A CA 1
ATOM 2188 C C . LYS A 1 265 ? 79.026 27.302 -67.160 1.00 77.94 265 LYS A C 1
ATOM 2190 O O . LYS A 1 265 ? 78.193 27.264 -66.260 1.00 77.94 265 LYS A O 1
ATOM 2195 N N . VAL A 1 266 ? 80.277 26.862 -67.006 1.00 77.31 266 VAL A N 1
ATOM 2196 C CA . VAL A 1 266 ? 80.781 26.258 -65.761 1.00 77.31 266 VAL A CA 1
ATOM 2197 C C . VAL A 1 266 ? 80.779 27.268 -64.605 1.00 77.31 266 VAL A C 1
ATOM 2199 O O . VAL A 1 266 ? 80.403 26.912 -63.494 1.00 77.31 266 VAL A O 1
ATOM 2202 N N . ASN A 1 267 ? 81.104 28.545 -64.839 1.00 71.44 267 ASN A N 1
ATOM 2203 C CA . ASN A 1 267 ? 81.023 29.580 -63.796 1.00 71.44 267 ASN A CA 1
ATOM 2204 C C . ASN A 1 267 ? 79.582 29.926 -63.388 1.00 71.44 267 ASN A C 1
ATOM 2206 O O . ASN A 1 267 ? 79.335 30.222 -62.218 1.00 71.44 267 ASN A O 1
ATOM 2210 N N . LYS A 1 268 ? 78.621 29.900 -64.321 1.00 74.38 268 LYS A N 1
ATOM 2211 C CA . LYS A 1 268 ? 77.191 30.035 -63.995 1.00 74.38 268 LYS A CA 1
ATOM 2212 C C . LYS A 1 268 ? 76.689 28.836 -63.197 1.00 74.38 268 LYS A C 1
ATOM 2214 O O . LYS A 1 268 ? 76.021 29.041 -62.191 1.00 74.38 268 LYS A O 1
ATOM 2219 N N . GLU A 1 269 ? 77.069 27.623 -63.592 1.00 69.81 269 GLU A N 1
ATOM 2220 C CA . GLU A 1 269 ? 76.726 26.389 -62.876 1.00 69.81 269 GLU A CA 1
ATOM 2221 C C . GLU A 1 269 ? 77.333 26.364 -61.459 1.00 69.81 269 GLU A C 1
ATOM 2223 O O . GLU A 1 269 ? 76.645 26.012 -60.500 1.00 69.81 269 GLU A O 1
ATOM 2228 N N . LEU A 1 270 ? 78.571 26.847 -61.289 1.00 66.69 270 LEU A N 1
ATOM 2229 C CA . LEU A 1 270 ? 79.233 26.976 -59.985 1.00 66.69 270 LEU A CA 1
ATOM 2230 C C . LEU A 1 270 ? 78.543 28.008 -59.072 1.00 66.69 270 LEU A C 1
ATOM 2232 O O . LEU A 1 270 ? 78.389 27.751 -57.881 1.00 66.69 270 LEU A O 1
ATOM 2236 N N . ARG A 1 271 ? 78.068 29.141 -59.616 1.00 70.06 271 ARG A N 1
ATOM 2237 C CA . ARG A 1 271 ? 77.280 30.132 -58.853 1.00 70.06 271 ARG A CA 1
ATOM 2238 C C . ARG A 1 271 ? 75.910 29.592 -58.452 1.00 70.06 271 ARG A C 1
ATOM 2240 O O . ARG A 1 271 ? 75.517 29.760 -57.305 1.00 70.06 271 ARG A O 1
ATOM 2247 N N . THR A 1 272 ? 75.223 28.870 -59.338 1.00 65.00 272 THR A N 1
ATOM 2248 C CA . THR A 1 272 ? 73.948 28.223 -58.986 1.00 65.00 272 THR A CA 1
ATOM 2249 C C . THR A 1 272 ? 74.122 27.121 -57.943 1.00 65.00 272 THR A C 1
ATOM 2251 O O . THR A 1 272 ? 73.270 26.990 -57.072 1.00 65.00 272 THR A O 1
ATOM 2254 N N . LEU A 1 273 ? 75.241 26.384 -57.976 1.00 59.00 273 LEU A N 1
ATOM 2255 C CA . LEU A 1 273 ? 75.584 25.373 -56.970 1.00 59.00 273 LEU A CA 1
ATOM 2256 C C . LEU A 1 273 ? 75.962 25.990 -55.612 1.00 59.00 273 LEU A C 1
ATOM 2258 O O . LEU A 1 273 ? 75.638 25.414 -54.576 1.00 59.00 273 LEU A O 1
ATOM 2262 N N . GLN A 1 274 ? 76.591 27.171 -55.605 1.00 58.34 274 GLN A N 1
ATOM 2263 C CA . GLN A 1 274 ? 76.879 27.941 -54.386 1.00 58.34 274 GLN A CA 1
ATOM 2264 C C . GLN A 1 274 ? 75.635 28.643 -53.804 1.00 58.34 274 GLN A C 1
ATOM 2266 O O . GLN A 1 274 ? 75.563 28.836 -52.594 1.00 58.34 274 GLN A O 1
ATOM 2271 N N . GLU A 1 275 ? 74.637 28.989 -54.625 1.00 58.00 275 GLU A N 1
ATOM 2272 C CA . GLU A 1 275 ? 73.352 29.562 -54.183 1.00 58.00 275 GLU A CA 1
ATOM 2273 C C . GLU A 1 275 ? 72.325 28.496 -53.742 1.00 58.00 275 GLU A C 1
ATOM 2275 O O . GLU A 1 275 ? 71.389 28.789 -52.985 1.00 58.00 275 GLU A O 1
ATOM 2280 N N . THR A 1 276 ? 72.500 27.233 -54.151 1.00 59.44 276 THR A N 1
ATOM 2281 C CA . THR A 1 276 ? 71.773 26.081 -53.597 1.00 59.44 276 THR A CA 1
ATOM 2282 C C . THR A 1 276 ? 72.331 25.679 -52.236 1.00 59.44 276 THR A C 1
ATOM 2284 O O . THR A 1 276 ? 72.939 24.629 -52.059 1.00 59.44 276 THR A O 1
ATOM 2287 N N . ASP A 1 277 ? 72.055 26.514 -51.241 1.00 60.00 277 ASP A N 1
ATOM 2288 C CA . ASP A 1 277 ? 72.298 26.264 -49.820 1.00 60.00 277 ASP A CA 1
ATOM 2289 C C . ASP A 1 277 ? 71.273 25.232 -49.277 1.00 60.00 277 ASP A C 1
ATOM 2291 O O . ASP A 1 277 ? 70.405 25.517 -48.444 1.00 60.00 277 ASP A O 1
ATOM 2295 N N . THR A 1 278 ? 71.285 24.027 -49.856 1.00 62.53 278 THR A N 1
ATOM 2296 C CA . THR A 1 278 ? 70.331 22.933 -49.596 1.00 62.53 278 THR A CA 1
ATOM 2297 C C . THR A 1 278 ? 70.502 22.369 -48.193 1.00 62.53 278 THR A C 1
ATOM 2299 O O . THR A 1 278 ? 69.516 22.226 -47.473 1.00 62.53 278 THR A O 1
ATOM 2302 N N . TYR A 1 279 ? 71.748 22.194 -47.751 1.00 63.84 279 TYR A N 1
ATOM 2303 C CA . TYR A 1 279 ? 72.078 21.735 -46.402 1.00 63.84 279 TYR A CA 1
ATOM 2304 C C . TYR A 1 279 ? 71.632 22.720 -45.313 1.00 63.84 279 TYR A C 1
ATOM 2306 O O . TYR A 1 279 ? 71.132 22.299 -44.271 1.00 63.84 279 TYR A O 1
ATOM 2314 N N . GLY A 1 280 ? 71.737 24.034 -45.543 1.00 71.00 280 GLY A N 1
ATOM 2315 C CA . GLY A 1 280 ? 71.271 25.047 -44.590 1.00 71.00 280 GLY A CA 1
ATOM 2316 C C . GLY A 1 280 ? 69.745 25.078 -44.443 1.00 71.00 280 GLY A C 1
ATOM 2317 O O . GLY A 1 280 ? 69.228 25.267 -43.337 1.00 71.00 280 GLY A O 1
ATOM 2318 N N . ARG A 1 281 ? 69.010 24.857 -45.542 1.00 74.25 281 ARG A N 1
ATOM 2319 C CA . ARG A 1 281 ? 67.538 24.782 -45.540 1.00 74.25 281 ARG A CA 1
ATOM 2320 C C . ARG A 1 281 ? 67.029 23.468 -44.956 1.00 74.25 281 ARG A C 1
ATOM 2322 O O . ARG A 1 281 ? 66.100 23.502 -44.155 1.00 74.25 281 ARG A O 1
ATOM 2329 N N . GLU A 1 282 ? 67.639 22.336 -45.299 1.00 76.69 282 GLU A N 1
ATOM 2330 C CA . GLU A 1 282 ? 67.300 21.038 -44.702 1.00 76.69 282 GLU A CA 1
ATOM 2331 C C . GLU A 1 282 ? 67.652 20.988 -43.216 1.00 76.69 282 GLU A C 1
ATOM 2333 O O . GLU A 1 282 ? 66.831 20.551 -42.418 1.00 76.69 282 GLU A O 1
ATOM 2338 N N . SER A 1 283 ? 68.799 21.535 -42.803 1.00 71.25 283 SER A N 1
ATOM 2339 C CA . SER A 1 283 ? 69.161 21.621 -41.383 1.00 71.25 283 SER A CA 1
ATOM 2340 C C . SER A 1 283 ? 68.188 22.498 -40.582 1.00 71.25 283 SER A C 1
ATOM 2342 O O . SER A 1 283 ? 67.830 22.139 -39.460 1.00 71.25 283 SER A O 1
ATOM 2344 N N . ARG A 1 284 ? 67.696 23.614 -41.146 1.00 81.75 284 ARG A N 1
ATOM 2345 C CA . ARG A 1 284 ? 66.639 24.424 -40.506 1.00 81.75 284 ARG A CA 1
ATOM 2346 C C . ARG A 1 284 ? 65.304 23.689 -40.444 1.00 81.75 284 ARG A C 1
ATOM 2348 O O . ARG A 1 284 ? 64.698 23.673 -39.380 1.00 81.75 284 ARG A O 1
ATOM 2355 N N . ARG A 1 285 ? 64.891 23.018 -41.525 1.00 81.94 285 ARG A N 1
ATOM 2356 C CA . ARG A 1 285 ? 63.669 22.195 -41.538 1.00 81.94 285 ARG A CA 1
ATOM 2357 C C . ARG A 1 285 ? 63.721 21.081 -40.495 1.00 81.94 285 ARG A C 1
ATOM 2359 O O . ARG A 1 285 ? 62.776 20.941 -39.734 1.00 81.94 285 ARG A O 1
ATOM 2366 N N . LEU A 1 286 ? 64.835 20.355 -40.398 1.00 81.62 286 LEU A N 1
ATOM 2367 C CA . LEU A 1 286 ? 65.018 19.288 -39.408 1.00 81.62 286 LEU A CA 1
ATOM 2368 C C . LEU A 1 286 ? 65.071 19.817 -37.968 1.00 81.62 286 LEU A C 1
ATOM 2370 O O . LEU A 1 286 ? 64.633 19.125 -37.050 1.00 81.62 286 LEU A O 1
ATOM 2374 N N . LYS A 1 287 ? 65.588 21.033 -37.741 1.00 81.94 287 LYS A N 1
ATOM 2375 C CA . LYS A 1 287 ? 65.538 21.689 -36.422 1.00 81.94 287 LYS A CA 1
ATOM 2376 C C . LYS A 1 287 ? 64.123 22.128 -36.056 1.00 81.94 287 LYS A C 1
ATOM 2378 O O . LYS A 1 287 ? 63.696 21.868 -34.939 1.00 81.94 287 LYS A O 1
ATOM 2383 N N . GLU A 1 288 ? 63.392 22.736 -36.985 1.00 84.94 288 GLU A N 1
ATOM 2384 C CA . GLU A 1 288 ? 61.985 23.107 -36.787 1.00 84.94 288 GLU A CA 1
ATOM 2385 C C . GLU A 1 288 ? 61.099 21.874 -36.573 1.00 84.94 288 GLU A C 1
ATOM 2387 O O . GLU A 1 288 ? 60.195 21.896 -35.744 1.00 84.94 288 GLU A O 1
ATOM 2392 N N . GLU A 1 289 ? 61.368 20.778 -37.280 1.00 85.81 289 GLU A N 1
ATOM 2393 C CA . GLU A 1 289 ? 60.670 19.508 -37.093 1.00 85.81 289 GLU A CA 1
ATOM 2394 C C . GLU A 1 289 ? 61.006 18.866 -35.740 1.00 85.81 289 GLU A C 1
ATOM 2396 O O . GLU A 1 289 ? 60.099 18.414 -35.046 1.00 85.81 289 GLU A O 1
ATOM 2401 N N . ASN A 1 290 ? 62.269 18.912 -35.300 1.00 81.31 290 ASN A N 1
ATOM 2402 C CA . ASN A 1 290 ? 62.654 18.465 -33.958 1.00 81.31 290 ASN A CA 1
ATOM 2403 C C . ASN A 1 290 ? 62.012 19.300 -32.843 1.00 81.31 290 ASN A C 1
ATOM 2405 O O . ASN A 1 290 ? 61.547 18.730 -31.862 1.00 81.31 290 ASN A O 1
ATOM 2409 N N . GLU A 1 291 ? 61.959 20.626 -32.977 1.00 88.69 291 GLU A N 1
ATOM 2410 C CA . GLU A 1 291 ? 61.277 21.495 -32.006 1.00 88.69 291 GLU A CA 1
ATOM 2411 C C . GLU A 1 291 ? 59.770 21.206 -31.972 1.00 88.69 291 GLU A C 1
ATOM 2413 O O . GLU A 1 291 ? 59.205 21.014 -30.900 1.00 88.69 291 GLU A O 1
ATOM 2418 N N . ARG A 1 292 ? 59.126 21.013 -33.133 1.00 89.06 292 ARG A N 1
ATOM 2419 C CA . ARG A 1 292 ? 57.716 20.586 -33.192 1.00 89.06 292 ARG A CA 1
ATOM 2420 C C . ARG A 1 292 ? 57.479 19.222 -32.547 1.00 89.06 292 ARG A C 1
ATOM 2422 O O . ARG A 1 292 ? 56.423 19.008 -31.953 1.00 89.06 292 ARG A O 1
ATOM 2429 N N . LEU A 1 293 ? 58.415 18.284 -32.692 1.00 88.94 293 LEU A N 1
ATOM 2430 C CA . LEU A 1 293 ? 58.326 16.970 -32.057 1.00 88.94 293 LEU A CA 1
ATOM 2431 C C . LEU A 1 293 ? 58.500 17.067 -30.539 1.00 88.94 293 LEU A C 1
ATOM 2433 O O . LEU A 1 293 ? 57.742 16.415 -29.827 1.00 88.94 293 LEU A O 1
ATOM 2437 N N . LYS A 1 294 ? 59.411 17.910 -30.039 1.00 87.50 294 LYS A N 1
ATOM 2438 C CA . LYS A 1 294 ? 59.546 18.185 -28.599 1.00 87.50 294 LYS A CA 1
ATOM 2439 C C . LYS A 1 294 ? 58.289 18.823 -28.022 1.00 87.50 294 LYS A C 1
ATOM 2441 O O . LYS A 1 294 ? 57.736 18.273 -27.081 1.00 87.50 294 LYS A O 1
ATOM 2446 N N . ASP A 1 295 ? 57.759 19.866 -28.660 1.00 88.19 295 ASP A N 1
ATOM 2447 C CA . ASP A 1 295 ? 56.499 20.500 -28.245 1.00 88.19 295 ASP A CA 1
ATOM 2448 C C . ASP A 1 295 ? 55.341 19.495 -28.202 1.00 88.19 295 ASP A C 1
ATOM 2450 O O . ASP A 1 295 ? 54.424 19.595 -27.384 1.00 88.19 295 ASP A O 1
ATOM 2454 N N . ARG A 1 296 ? 55.348 18.517 -29.115 1.00 90.38 296 ARG A N 1
ATOM 2455 C CA . ARG A 1 296 ? 54.342 17.455 -29.150 1.00 90.38 296 ARG A CA 1
ATOM 2456 C C . ARG A 1 296 ? 54.553 16.426 -28.043 1.00 90.38 296 ARG A C 1
ATOM 2458 O O . ARG A 1 296 ? 53.565 15.976 -27.474 1.00 90.38 296 ARG A O 1
ATOM 2465 N N . ILE A 1 297 ? 55.797 16.075 -27.730 1.00 86.81 297 ILE A N 1
ATOM 2466 C CA . ILE A 1 297 ? 56.143 15.201 -26.602 1.00 86.81 297 ILE A CA 1
ATOM 2467 C C . ILE A 1 297 ? 55.767 15.870 -25.276 1.00 86.81 297 ILE A C 1
ATOM 2469 O O . ILE A 1 297 ? 55.124 15.225 -24.457 1.00 86.81 297 ILE A O 1
ATOM 2473 N N . ASP A 1 298 ? 56.064 17.156 -25.095 1.00 89.75 298 ASP A N 1
ATOM 2474 C CA . ASP A 1 298 ? 55.731 17.897 -23.873 1.00 89.75 298 ASP A CA 1
ATOM 2475 C C . ASP A 1 298 ? 54.213 18.009 -23.677 1.00 89.75 298 ASP A C 1
ATOM 2477 O O . ASP A 1 298 ? 53.701 17.793 -22.578 1.00 89.75 298 ASP A O 1
ATOM 2481 N N . LYS A 1 299 ? 53.460 18.243 -24.761 1.00 89.69 299 LYS A N 1
ATOM 2482 C CA . LYS A 1 299 ? 51.989 18.193 -24.724 1.00 89.69 299 LYS A CA 1
ATOM 2483 C C . LYS A 1 299 ? 51.464 16.806 -24.362 1.00 89.69 299 LYS A C 1
ATOM 2485 O O . LYS A 1 299 ? 50.565 16.703 -23.534 1.00 89.69 299 LYS A O 1
ATOM 2490 N N . LEU A 1 300 ? 52.030 15.746 -24.941 1.00 90.06 300 LEU A N 1
ATOM 2491 C CA . LEU A 1 300 ? 51.645 14.371 -24.612 1.00 90.06 300 LEU A CA 1
ATOM 2492 C C . LEU A 1 300 ? 51.990 14.012 -23.159 1.00 90.06 300 LEU A C 1
ATOM 2494 O O . LEU A 1 300 ? 51.205 13.334 -22.506 1.00 90.06 300 LEU A O 1
ATOM 2498 N N . LEU A 1 301 ? 53.116 14.490 -22.625 1.00 86.25 301 LEU A N 1
ATOM 2499 C CA . LEU A 1 301 ? 53.489 14.302 -21.220 1.00 86.25 301 LEU A CA 1
ATOM 2500 C C . LEU A 1 301 ? 52.506 15.006 -20.279 1.00 86.25 301 LEU A C 1
ATOM 2502 O O . LEU A 1 301 ? 52.038 14.384 -19.327 1.00 86.25 301 LEU A O 1
ATOM 2506 N N . MET A 1 302 ? 52.112 16.244 -20.591 1.00 88.62 302 MET A N 1
ATOM 2507 C CA . MET A 1 302 ? 51.074 16.955 -19.837 1.00 88.62 302 MET A CA 1
ATOM 2508 C C . MET A 1 302 ? 49.715 16.245 -19.897 1.00 88.62 302 MET A C 1
ATOM 2510 O O . MET A 1 302 ? 49.013 16.161 -18.886 1.00 88.62 302 MET A O 1
ATOM 2514 N N . GLU A 1 303 ? 49.330 15.707 -21.058 1.00 87.19 303 GLU A N 1
ATOM 2515 C CA . GLU A 1 303 ? 48.107 14.908 -21.198 1.00 87.19 303 GLU A CA 1
ATOM 2516 C C . GLU A 1 303 ? 48.177 13.627 -20.355 1.00 87.19 303 GLU A C 1
ATOM 2518 O O . GLU A 1 303 ? 47.223 13.314 -19.643 1.00 87.19 303 GLU A O 1
ATOM 2523 N N . VAL A 1 304 ? 49.316 12.928 -20.353 1.00 83.81 304 VAL A N 1
ATOM 2524 C CA . VAL A 1 304 ? 49.540 11.727 -19.533 1.00 83.81 304 VAL A CA 1
ATOM 2525 C C . VAL A 1 304 ? 49.513 12.049 -18.038 1.00 83.81 304 VAL A C 1
ATOM 2527 O O . VAL A 1 304 ? 48.887 11.315 -17.276 1.00 83.81 304 VAL A O 1
ATOM 2530 N N . GLU A 1 305 ? 50.119 13.150 -17.592 1.00 86.00 305 GLU A N 1
ATOM 2531 C CA . GLU A 1 305 ? 50.053 13.581 -16.188 1.00 86.00 305 GLU A CA 1
ATOM 2532 C C . GLU A 1 305 ? 48.638 13.987 -15.777 1.00 86.00 305 GLU A C 1
ATOM 2534 O O . GLU A 1 305 ? 48.191 13.649 -14.679 1.00 86.00 305 GLU A O 1
ATOM 2539 N N . THR A 1 306 ? 47.892 14.619 -16.682 1.00 85.19 306 THR A N 1
ATOM 2540 C CA . THR A 1 306 ? 46.476 14.935 -16.465 1.00 85.19 306 THR A CA 1
ATOM 2541 C C . THR A 1 306 ? 45.638 13.661 -16.345 1.00 85.19 306 THR A C 1
ATOM 2543 O O . THR A 1 306 ? 44.783 13.565 -15.464 1.00 85.19 306 THR A O 1
ATOM 2546 N N . ILE A 1 307 ? 45.886 12.662 -17.197 1.00 86.75 307 ILE A N 1
ATOM 2547 C CA . ILE A 1 307 ? 45.225 11.352 -17.122 1.00 86.75 307 ILE A CA 1
ATOM 2548 C C . ILE A 1 307 ? 45.595 10.644 -15.814 1.00 86.75 307 ILE A C 1
ATOM 2550 O O . ILE A 1 307 ? 44.708 10.127 -15.140 1.00 86.75 307 ILE A O 1
ATOM 2554 N N . ARG A 1 308 ? 46.865 10.687 -15.395 1.00 86.00 308 ARG A N 1
ATOM 2555 C CA . ARG A 1 308 ? 47.325 10.082 -14.136 1.00 86.00 308 ARG A CA 1
ATOM 2556 C C . ARG A 1 308 ? 46.659 10.719 -12.915 1.00 86.00 308 ARG A C 1
ATOM 2558 O O . ARG A 1 308 ? 46.244 10.003 -12.011 1.00 86.00 308 ARG A O 1
ATOM 2565 N N . GLY A 1 309 ? 46.516 12.046 -12.901 1.00 86.50 309 GLY A N 1
ATOM 2566 C CA . GLY A 1 309 ? 45.802 12.756 -11.836 1.00 86.50 309 GLY A CA 1
ATOM 2567 C C . GLY A 1 309 ? 44.315 12.393 -11.781 1.00 86.50 309 GLY A 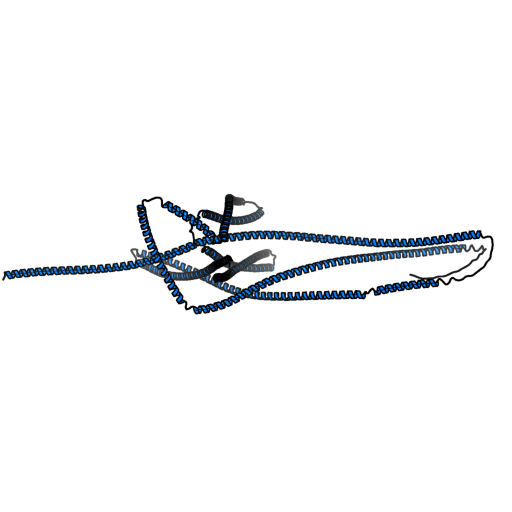C 1
ATOM 2568 O O . GLY A 1 309 ? 43.776 12.160 -10.701 1.00 86.50 309 GLY A O 1
ATOM 2569 N N . LYS A 1 310 ? 43.659 12.267 -12.943 1.00 86.12 310 LYS A N 1
ATOM 2570 C CA . LYS A 1 310 ? 42.269 11.788 -13.025 1.00 86.12 310 LYS A CA 1
ATOM 2571 C C . LYS A 1 310 ? 42.135 10.349 -12.525 1.00 86.12 310 LYS A C 1
ATOM 2573 O O . LYS A 1 310 ? 41.234 10.077 -11.741 1.00 86.12 310 LYS A O 1
ATOM 2578 N N . GLN A 1 311 ? 43.050 9.462 -12.911 1.00 83.25 311 GLN A N 1
ATOM 2579 C CA . GLN A 1 311 ? 43.055 8.071 -12.461 1.00 83.25 311 GLN A CA 1
ATOM 2580 C C . GLN A 1 311 ? 43.230 7.960 -10.939 1.00 83.25 311 GLN A C 1
ATOM 2582 O O . GLN A 1 311 ? 42.507 7.199 -10.306 1.00 83.25 311 GLN A O 1
ATOM 2587 N N . GLN A 1 312 ? 44.122 8.752 -10.333 1.00 81.88 312 GLN A N 1
ATOM 2588 C CA . GLN A 1 312 ? 44.286 8.781 -8.873 1.00 81.88 312 GLN A CA 1
ATOM 2589 C C . GLN A 1 312 ? 43.016 9.255 -8.157 1.00 81.88 312 GLN A C 1
ATOM 2591 O O . GLN A 1 312 ? 42.613 8.660 -7.160 1.00 81.88 312 GLN A O 1
ATOM 2596 N N . TYR A 1 313 ? 42.349 10.284 -8.683 1.00 85.75 313 TYR A N 1
ATOM 2597 C CA . TYR A 1 313 ? 41.084 10.757 -8.121 1.00 85.75 313 TYR A CA 1
ATOM 2598 C C . TYR A 1 313 ? 39.977 9.698 -8.219 1.00 85.75 313 TYR A C 1
ATOM 2600 O O . TYR A 1 313 ? 39.206 9.499 -7.278 1.00 85.75 313 TYR A O 1
ATOM 2608 N N . GLU A 1 314 ? 39.909 8.982 -9.343 1.00 81.38 314 GLU A N 1
ATOM 2609 C CA . GLU A 1 314 ? 38.974 7.871 -9.508 1.00 81.38 314 GLU A CA 1
ATOM 2610 C C . GLU A 1 314 ? 39.298 6.707 -8.566 1.00 81.38 314 GLU A C 1
ATOM 2612 O O . GLU A 1 314 ? 38.385 6.181 -7.936 1.00 81.38 314 GLU A O 1
ATOM 2617 N N . GLU A 1 315 ? 40.570 6.340 -8.390 1.00 81.00 315 GLU A N 1
ATOM 2618 C CA . GLU A 1 315 ? 40.997 5.307 -7.436 1.00 81.00 315 GLU A CA 1
ATOM 2619 C C . GLU A 1 315 ? 40.633 5.669 -5.986 1.00 81.00 315 GLU A C 1
ATOM 2621 O O . GLU A 1 315 ? 40.093 4.829 -5.261 1.00 81.00 315 GLU A O 1
ATOM 2626 N N . GLU A 1 316 ? 40.834 6.922 -5.570 1.00 83.62 316 GLU A N 1
ATOM 2627 C CA . GLU A 1 316 ? 40.422 7.407 -4.246 1.00 83.62 316 GLU A CA 1
ATOM 2628 C C . GLU A 1 316 ? 38.895 7.429 -4.074 1.00 83.62 316 GLU A C 1
ATOM 2630 O O . GLU A 1 316 ? 38.378 7.085 -3.006 1.00 83.62 316 GLU A O 1
ATOM 2635 N N . SER A 1 317 ? 38.153 7.797 -5.121 1.00 82.44 317 SER A N 1
ATOM 2636 C CA . SER A 1 317 ? 36.687 7.734 -5.136 1.00 82.44 317 SER A CA 1
ATOM 2637 C C . SER A 1 317 ? 36.198 6.287 -5.004 1.00 82.44 317 SER A C 1
ATOM 2639 O O . SER A 1 317 ? 35.377 5.993 -4.130 1.00 82.44 317 SER A O 1
ATOM 2641 N N . TYR A 1 318 ? 36.761 5.350 -5.773 1.00 84.06 318 TYR A N 1
ATOM 2642 C CA . TYR A 1 318 ? 36.436 3.928 -5.666 1.00 84.06 318 TYR A CA 1
ATOM 2643 C C . TYR A 1 318 ? 36.776 3.359 -4.288 1.00 84.06 318 TYR A C 1
ATOM 2645 O O . TYR A 1 318 ? 35.997 2.565 -3.763 1.00 84.06 318 TYR A O 1
ATOM 2653 N N . ALA A 1 319 ? 37.894 3.762 -3.678 1.00 85.81 319 ALA A N 1
ATOM 2654 C CA . ALA A 1 319 ? 38.250 3.347 -2.322 1.00 85.81 319 ALA A CA 1
ATOM 2655 C C . ALA A 1 319 ? 37.212 3.822 -1.288 1.00 85.81 319 ALA A C 1
ATOM 2657 O O . ALA A 1 319 ? 36.786 3.035 -0.441 1.00 85.81 319 ALA A O 1
ATOM 2658 N N . LYS A 1 320 ? 36.725 5.066 -1.403 1.00 84.38 320 LYS A N 1
ATOM 2659 C CA . LYS A 1 320 ? 35.651 5.599 -0.545 1.00 84.38 320 LYS A CA 1
ATOM 2660 C C . LYS A 1 320 ? 34.329 4.857 -0.736 1.00 84.38 320 LYS A C 1
ATOM 2662 O O . LYS A 1 320 ? 33.672 4.533 0.250 1.00 84.38 320 LYS A O 1
ATOM 2667 N N . HIS A 1 321 ? 33.940 4.556 -1.976 1.00 80.88 321 HIS A N 1
ATOM 2668 C CA . HIS A 1 321 ? 32.735 3.761 -2.238 1.00 80.88 321 HIS A CA 1
ATOM 2669 C C . HIS A 1 321 ? 32.853 2.345 -1.671 1.00 80.88 321 HIS A C 1
ATOM 2671 O O . HIS A 1 321 ? 31.897 1.843 -1.088 1.00 80.88 321 HIS A O 1
ATOM 2677 N N . ARG A 1 322 ? 34.035 1.730 -1.772 1.00 85.06 322 ARG A N 1
ATOM 2678 C CA . ARG A 1 322 ? 34.301 0.397 -1.220 1.00 85.06 322 ARG A CA 1
ATOM 2679 C C . ARG A 1 322 ? 34.169 0.376 0.306 1.00 85.06 322 ARG A C 1
ATOM 2681 O O . ARG A 1 322 ? 33.483 -0.491 0.830 1.00 85.06 322 ARG A O 1
ATOM 2688 N N . ALA A 1 323 ? 34.721 1.378 0.994 1.00 86.06 323 ALA A N 1
ATOM 2689 C CA . ALA A 1 323 ? 34.579 1.524 2.444 1.00 86.06 323 ALA A CA 1
ATOM 2690 C C . ALA A 1 323 ? 33.116 1.739 2.879 1.00 86.06 323 ALA A C 1
ATOM 2692 O O . ALA A 1 323 ? 32.676 1.180 3.879 1.00 86.06 323 ALA A O 1
ATOM 2693 N N . LYS A 1 324 ? 32.330 2.507 2.108 1.00 84.56 324 LYS A N 1
ATOM 2694 C CA . LYS A 1 324 ? 30.890 2.676 2.372 1.00 84.56 324 LYS A CA 1
ATOM 2695 C C . LYS A 1 324 ? 30.109 1.376 2.194 1.00 84.56 324 LYS A C 1
ATOM 2697 O O . LYS A 1 324 ? 29.203 1.114 2.976 1.00 84.56 324 LYS A O 1
ATOM 2702 N N . ILE A 1 325 ? 30.440 0.577 1.179 1.00 78.88 325 ILE A N 1
ATOM 2703 C CA . ILE A 1 325 ? 29.816 -0.736 0.965 1.00 78.88 325 ILE A CA 1
ATOM 2704 C C . ILE A 1 325 ? 30.124 -1.659 2.147 1.00 78.88 325 ILE A C 1
ATOM 2706 O O . ILE A 1 325 ? 29.198 -2.220 2.717 1.00 78.88 325 ILE A O 1
ATOM 2710 N N . GLU A 1 326 ? 31.381 -1.726 2.584 1.00 88.50 326 GLU A N 1
ATOM 2711 C CA . GLU A 1 326 ? 31.795 -2.532 3.742 1.00 88.50 326 GLU A CA 1
ATOM 2712 C C . GLU A 1 326 ? 31.084 -2.088 5.036 1.00 88.50 326 GLU A C 1
ATOM 2714 O O . GLU A 1 326 ? 30.603 -2.908 5.818 1.00 88.50 326 GLU A O 1
ATOM 2719 N N . GLN A 1 327 ? 30.903 -0.780 5.233 1.00 85.88 327 GLN A N 1
ATOM 2720 C CA . GLN A 1 327 ? 30.129 -0.248 6.355 1.00 85.88 327 GLN A CA 1
ATOM 2721 C C . GLN A 1 327 ? 28.642 -0.643 6.278 1.00 85.88 327 GLN A C 1
ATOM 2723 O O . GLN A 1 327 ? 28.049 -1.007 7.295 1.00 85.88 327 GLN A O 1
ATOM 2728 N N . ARG A 1 328 ? 28.042 -0.633 5.079 1.00 79.69 328 ARG A N 1
ATOM 2729 C CA . ARG A 1 328 ? 26.664 -1.105 4.865 1.00 79.69 328 ARG A CA 1
ATOM 2730 C C . ARG A 1 328 ? 26.526 -2.610 5.072 1.00 79.69 328 ARG A C 1
ATOM 2732 O O . ARG A 1 328 ? 25.517 -3.036 5.621 1.00 79.69 328 ARG A O 1
ATOM 2739 N N . GLU A 1 329 ? 27.525 -3.405 4.706 1.00 81.50 329 GLU A N 1
ATOM 2740 C CA . GLU A 1 329 ? 27.548 -4.849 4.975 1.00 81.50 329 GLU A CA 1
ATOM 2741 C C . GLU A 1 329 ? 27.572 -5.137 6.484 1.00 81.50 329 GLU A C 1
ATOM 2743 O O . GLU A 1 329 ? 26.813 -5.979 6.966 1.00 81.50 329 GLU A O 1
ATOM 2748 N N . ILE A 1 330 ? 28.355 -4.375 7.256 1.00 87.81 330 ILE A N 1
ATOM 2749 C CA . ILE A 1 330 ? 28.376 -4.467 8.725 1.00 87.81 330 ILE A CA 1
ATOM 2750 C C . ILE A 1 330 ? 27.023 -4.054 9.329 1.00 87.81 330 ILE A C 1
ATOM 2752 O O . ILE A 1 330 ? 26.527 -4.700 10.255 1.00 87.81 330 ILE A O 1
ATOM 2756 N N . GLU A 1 331 ? 26.394 -2.992 8.818 1.00 84.12 331 GLU A N 1
ATOM 2757 C CA . GLU A 1 331 ? 25.052 -2.580 9.249 1.00 84.12 331 GLU A CA 1
ATOM 2758 C C . GLU A 1 331 ? 24.002 -3.659 8.965 1.00 84.12 331 GLU A C 1
ATOM 2760 O O . GLU A 1 331 ? 23.204 -3.975 9.849 1.00 84.12 331 GLU A O 1
ATOM 2765 N N . VAL A 1 332 ? 24.024 -4.260 7.772 1.00 80.06 332 VAL A N 1
ATOM 2766 C CA . VAL A 1 332 ? 23.123 -5.358 7.397 1.00 80.06 332 VAL A CA 1
ATOM 2767 C C . VAL A 1 332 ? 23.312 -6.553 8.330 1.00 80.06 332 VAL A C 1
ATOM 2769 O O . VAL A 1 332 ? 22.325 -7.024 8.888 1.00 80.06 332 VAL A O 1
ATOM 2772 N N . ALA A 1 333 ? 24.549 -6.969 8.612 1.00 83.81 333 ALA A N 1
ATOM 2773 C CA . ALA A 1 333 ? 24.827 -8.058 9.555 1.00 83.81 333 ALA A CA 1
ATOM 2774 C C . ALA A 1 333 ? 24.305 -7.762 10.980 1.00 83.81 333 ALA A C 1
ATOM 2776 O O . ALA A 1 333 ? 23.766 -8.636 11.670 1.00 83.81 333 ALA A O 1
ATOM 2777 N N . ASN A 1 334 ? 24.397 -6.505 11.426 1.00 83.94 334 ASN A N 1
ATOM 2778 C CA . ASN A 1 334 ? 23.825 -6.074 12.704 1.00 83.94 334 ASN A CA 1
ATOM 2779 C C . ASN A 1 334 ? 22.287 -6.110 12.695 1.00 83.94 334 ASN A C 1
ATOM 2781 O O . ASN A 1 334 ? 21.672 -6.487 13.697 1.00 83.94 334 ASN A O 1
ATOM 2785 N N . TYR A 1 335 ? 21.651 -5.730 11.583 1.00 83.38 335 TYR A N 1
ATOM 2786 C CA . TYR A 1 335 ? 20.198 -5.828 11.431 1.00 83.38 335 TYR A CA 1
ATOM 2787 C C . TYR A 1 335 ? 19.721 -7.280 11.357 1.00 83.38 335 TYR A C 1
ATOM 2789 O O . TYR A 1 335 ? 18.708 -7.601 11.973 1.00 83.38 335 TYR A O 1
ATOM 2797 N N . GLU A 1 336 ? 20.461 -8.166 10.694 1.00 80.81 336 GLU A N 1
ATOM 2798 C CA . GLU A 1 336 ? 20.184 -9.606 10.658 1.00 80.81 336 GLU A CA 1
ATOM 2799 C C . GLU A 1 336 ? 20.266 -10.232 12.056 1.00 80.81 336 GLU A C 1
ATOM 2801 O O . GLU A 1 336 ? 19.393 -11.010 12.441 1.00 80.81 336 GLU A O 1
ATOM 2806 N N . THR A 1 337 ? 21.248 -9.825 12.864 1.00 85.94 337 THR A N 1
ATOM 2807 C CA . THR A 1 337 ? 21.376 -10.287 14.256 1.00 85.94 337 THR A CA 1
ATOM 2808 C C . THR A 1 337 ? 20.193 -9.821 15.112 1.00 85.94 337 THR A C 1
ATOM 2810 O O . THR A 1 337 ? 19.575 -10.625 15.809 1.00 85.94 337 THR A O 1
ATOM 2813 N N . LYS A 1 338 ? 19.794 -8.545 15.005 1.00 84.75 338 LYS A N 1
ATOM 2814 C CA . LYS A 1 338 ? 18.604 -8.014 15.700 1.00 84.75 338 LYS A CA 1
ATOM 2815 C C . LYS A 1 338 ? 17.308 -8.669 15.220 1.00 84.75 338 LYS A C 1
ATOM 2817 O O . LYS A 1 338 ? 16.395 -8.898 16.015 1.00 84.75 338 LYS A O 1
ATOM 2822 N N . LEU A 1 339 ? 17.211 -8.984 13.930 1.00 78.38 339 LEU A N 1
ATOM 2823 C CA . LEU A 1 339 ? 16.090 -9.735 13.373 1.00 78.38 339 LEU A CA 1
ATOM 2824 C C . LEU A 1 339 ? 16.035 -11.142 13.979 1.00 78.38 339 LEU A C 1
ATOM 2826 O O . LEU A 1 339 ? 14.960 -11.602 14.355 1.00 78.38 339 LEU A O 1
ATOM 2830 N N . HIS A 1 340 ? 17.179 -11.807 14.140 1.00 82.19 340 HIS A N 1
ATOM 2831 C CA . HIS A 1 340 ? 17.247 -13.118 14.777 1.00 82.19 340 HIS A CA 1
ATOM 2832 C C . HIS A 1 340 ? 16.822 -13.067 16.255 1.00 82.19 340 HIS A C 1
ATOM 2834 O O . HIS A 1 340 ? 15.963 -13.844 16.672 1.00 82.19 340 HIS A O 1
ATOM 2840 N N . GLU A 1 341 ? 17.326 -12.103 17.031 1.00 82.38 341 GLU A N 1
ATOM 2841 C CA . GLU A 1 341 ? 16.940 -11.907 18.438 1.00 82.38 341 GLU A CA 1
ATOM 2842 C C . GLU A 1 341 ? 15.440 -11.617 18.603 1.00 82.38 341 GLU A C 1
ATOM 2844 O O . GLU A 1 341 ? 14.769 -12.216 19.446 1.00 82.38 341 GLU A O 1
ATOM 2849 N N . THR A 1 342 ? 14.887 -10.731 17.771 1.00 77.62 342 THR A N 1
ATOM 2850 C CA . THR A 1 342 ? 13.450 -10.409 17.795 1.00 77.62 342 THR A CA 1
ATOM 2851 C C . THR A 1 342 ? 12.587 -11.581 17.333 1.00 77.62 342 THR A C 1
ATOM 2853 O O . THR A 1 342 ? 11.506 -11.792 17.881 1.00 77.62 342 THR A O 1
ATOM 2856 N N . THR A 1 343 ? 13.076 -12.396 16.394 1.00 77.00 343 THR A N 1
ATOM 2857 C CA . THR A 1 343 ? 12.408 -13.636 15.970 1.00 77.00 343 THR A CA 1
ATOM 2858 C C . THR A 1 343 ? 12.344 -14.644 17.119 1.00 77.00 343 THR A C 1
ATOM 2860 O O . THR A 1 343 ? 11.279 -15.201 17.376 1.00 77.00 343 THR A O 1
ATOM 2863 N N . ILE A 1 344 ? 13.427 -14.812 17.883 1.00 85.62 344 ILE A N 1
ATOM 2864 C CA . ILE A 1 344 ? 13.445 -15.685 19.068 1.00 85.62 344 ILE A CA 1
ATOM 2865 C C . ILE A 1 344 ? 12.467 -15.181 20.141 1.00 85.62 344 ILE A C 1
ATOM 2867 O O . ILE A 1 344 ? 11.706 -15.966 20.709 1.00 85.62 344 ILE A O 1
ATOM 2871 N N . GLN A 1 345 ? 12.429 -13.871 20.408 1.00 70.25 345 GLN A N 1
ATOM 2872 C CA . GLN A 1 345 ? 11.460 -13.294 21.352 1.00 70.25 345 GLN A CA 1
ATOM 2873 C C . GLN A 1 345 ? 10.010 -13.485 20.886 1.00 70.25 345 GLN A C 1
ATOM 2875 O O . GLN A 1 345 ? 9.118 -13.758 21.696 1.00 70.25 345 GLN A O 1
ATOM 2880 N N . LEU A 1 346 ? 9.761 -13.393 19.580 1.00 67.56 346 LEU A N 1
ATOM 2881 C CA . LEU A 1 346 ? 8.452 -13.670 19.000 1.00 67.56 346 LEU A CA 1
ATOM 2882 C C . LEU A 1 346 ? 8.055 -15.146 19.169 1.00 67.56 346 LEU A C 1
ATOM 2884 O O . LEU A 1 346 ? 6.903 -15.442 19.473 1.00 67.56 346 LEU A O 1
ATOM 2888 N N . GLU A 1 347 ? 8.984 -16.085 19.004 1.00 81.06 347 GLU A N 1
ATOM 2889 C CA . GLU A 1 347 ? 8.710 -17.509 19.226 1.00 81.06 347 GLU A CA 1
ATOM 2890 C C . GLU A 1 347 ? 8.409 -17.820 20.698 1.00 81.06 347 GLU A C 1
ATOM 2892 O O . GLU A 1 347 ? 7.463 -18.556 20.994 1.00 81.06 347 GLU A O 1
ATOM 2897 N N . LEU A 1 348 ? 9.144 -17.203 21.628 1.00 77.69 348 LEU A N 1
ATOM 2898 C CA . LEU A 1 348 ? 8.899 -17.336 23.066 1.00 77.69 348 LEU A CA 1
ATOM 2899 C C . LEU A 1 348 ? 7.522 -16.790 23.466 1.00 77.69 348 LEU A C 1
ATOM 2901 O O . LEU A 1 348 ? 6.760 -17.470 24.156 1.00 77.69 348 LEU A O 1
ATOM 2905 N N . THR A 1 349 ? 7.160 -15.605 22.973 1.00 69.19 349 THR A N 1
ATOM 2906 C CA . THR A 1 349 ? 5.844 -15.001 23.244 1.00 69.19 349 THR A CA 1
ATOM 2907 C C . THR A 1 349 ? 4.706 -15.795 22.597 1.00 69.19 349 THR A C 1
ATOM 2909 O O . THR A 1 349 ? 3.672 -16.017 23.229 1.00 69.19 349 THR A O 1
ATOM 2912 N N . LYS A 1 350 ? 4.894 -16.333 21.382 1.00 70.38 350 LYS A N 1
ATOM 2913 C CA . LYS A 1 350 ? 3.941 -17.272 20.755 1.00 70.38 350 LYS A CA 1
ATOM 2914 C C . LYS A 1 350 ? 3.742 -18.534 21.604 1.00 70.38 350 LYS A C 1
ATOM 2916 O O . LYS A 1 350 ? 2.607 -19.004 21.749 1.00 70.38 350 LYS A O 1
ATOM 2921 N N . ALA A 1 351 ? 4.809 -19.076 22.193 1.00 76.56 351 ALA A N 1
ATOM 2922 C CA . ALA A 1 351 ? 4.725 -20.232 23.083 1.00 76.56 351 ALA A CA 1
ATOM 2923 C C . ALA A 1 351 ? 3.966 -19.913 24.387 1.00 76.56 351 ALA A C 1
ATOM 2925 O O . ALA A 1 351 ? 3.151 -20.726 24.837 1.00 76.56 351 ALA A O 1
ATOM 2926 N N . GLU A 1 352 ? 4.164 -18.726 24.967 1.00 79.62 352 GLU A N 1
ATOM 2927 C CA . GLU A 1 352 ? 3.407 -18.260 26.139 1.00 79.62 352 GLU A CA 1
ATOM 2928 C C . GLU A 1 352 ? 1.920 -18.058 25.838 1.00 79.62 352 GLU A C 1
ATOM 2930 O O . GLU A 1 352 ? 1.073 -18.564 26.576 1.00 79.62 352 GLU A O 1
ATOM 2935 N N . VAL A 1 353 ? 1.580 -17.414 24.719 1.00 70.00 353 VAL A N 1
ATOM 2936 C CA . VAL A 1 353 ? 0.181 -17.231 24.294 1.00 70.00 353 VAL A CA 1
ATOM 2937 C C . VAL A 1 353 ? -0.505 -18.580 24.071 1.00 70.00 353 VAL A C 1
ATOM 2939 O O . VAL A 1 353 ? -1.648 -18.776 24.484 1.00 70.00 353 VAL A O 1
ATOM 2942 N N . THR A 1 354 ? 0.197 -19.547 23.478 1.00 76.31 354 THR A N 1
ATOM 2943 C CA . THR A 1 354 ? -0.342 -20.900 23.267 1.00 76.31 354 THR A CA 1
ATOM 2944 C C . THR A 1 354 ? -0.617 -21.610 24.596 1.00 76.31 354 THR A C 1
ATOM 2946 O O . THR A 1 354 ? -1.663 -22.245 24.747 1.00 76.31 354 THR A O 1
ATOM 2949 N N . LYS A 1 355 ? 0.264 -21.456 25.594 1.00 80.19 355 LYS A N 1
ATOM 2950 C CA . LYS A 1 355 ? 0.024 -21.964 26.955 1.00 80.19 355 LYS A CA 1
ATOM 2951 C C . LYS A 1 355 ? -1.183 -21.302 27.620 1.00 80.19 355 LYS A C 1
ATOM 2953 O O . LYS A 1 355 ? -1.978 -22.006 28.239 1.00 80.19 355 LYS A O 1
ATOM 2958 N N . LEU A 1 356 ? -1.334 -19.983 27.490 1.00 70.81 356 LEU A N 1
ATOM 2959 C CA . LEU A 1 356 ? -2.463 -19.247 28.069 1.00 70.81 356 LEU A CA 1
ATOM 2960 C C . LEU A 1 356 ? -3.799 -19.665 27.442 1.00 70.81 356 LEU A C 1
ATOM 2962 O O . LEU A 1 356 ? -4.766 -19.888 28.166 1.00 70.81 356 LEU A O 1
ATOM 2966 N N . LEU A 1 357 ? -3.841 -19.855 26.121 1.00 67.25 357 LEU A N 1
ATOM 2967 C CA . LEU A 1 357 ? -5.036 -20.340 25.424 1.00 67.25 357 LEU A CA 1
ATOM 2968 C C . LEU A 1 357 ? -5.408 -21.769 25.838 1.00 67.25 357 LEU A C 1
ATOM 2970 O O . LEU A 1 357 ? -6.573 -22.038 26.120 1.00 67.25 357 LEU A O 1
ATOM 2974 N N . ALA A 1 358 ? -4.426 -22.669 25.949 1.00 73.50 358 ALA A N 1
ATOM 2975 C CA . ALA A 1 358 ? -4.666 -24.030 26.431 1.00 73.50 358 ALA A CA 1
ATOM 2976 C C . ALA A 1 358 ? -5.175 -24.047 27.887 1.00 73.50 358 ALA A C 1
ATOM 2978 O O . ALA A 1 358 ? -6.044 -24.847 28.240 1.00 73.50 358 ALA A O 1
ATOM 2979 N N . ALA A 1 359 ? -4.671 -23.145 28.737 1.00 73.44 359 ALA A N 1
ATOM 2980 C CA . ALA A 1 359 ? -5.164 -22.979 30.103 1.00 73.44 359 ALA A CA 1
ATOM 2981 C C . ALA A 1 359 ? -6.609 -22.445 30.136 1.00 73.44 359 ALA A C 1
ATOM 2983 O O . ALA A 1 359 ? -7.425 -22.952 30.907 1.00 73.44 359 ALA A O 1
ATOM 2984 N N . GLN A 1 360 ? -6.945 -21.485 29.268 1.00 63.94 360 GLN A N 1
ATOM 2985 C CA . GLN A 1 360 ? -8.295 -20.928 29.145 1.00 63.94 360 GLN A CA 1
ATOM 2986 C C . GLN A 1 360 ? -9.310 -21.980 28.670 1.00 63.94 360 GLN A C 1
ATOM 2988 O O . GLN A 1 360 ? -10.409 -22.079 29.215 1.00 63.94 360 GLN A O 1
ATOM 2993 N N . GLU A 1 361 ? -8.944 -22.803 27.687 1.00 73.81 361 GLU A N 1
ATOM 2994 C CA . GLU A 1 361 ? -9.802 -23.879 27.181 1.00 73.81 361 GLU A CA 1
ATOM 2995 C C . GLU A 1 361 ? -10.045 -24.957 28.248 1.00 73.81 361 GLU A C 1
ATOM 2997 O O . GLU A 1 361 ? -11.170 -25.430 28.425 1.00 73.81 361 GLU A O 1
ATOM 3002 N N . LYS A 1 362 ? -9.017 -25.279 29.044 1.00 77.00 362 LYS A N 1
ATOM 3003 C CA . LYS A 1 362 ? -9.155 -26.183 30.190 1.00 77.00 362 LYS A CA 1
ATOM 3004 C C . LYS A 1 362 ? -10.117 -25.626 31.248 1.00 77.00 362 LYS A C 1
ATOM 3006 O O . LYS A 1 362 ? -11.002 -26.357 31.687 1.00 77.00 362 LYS A O 1
ATOM 3011 N N . GLN A 1 363 ? -10.000 -24.344 31.600 1.00 71.94 363 GLN A N 1
ATOM 3012 C CA . GLN A 1 363 ? -10.909 -23.686 32.550 1.00 71.94 363 GLN A CA 1
ATOM 3013 C C . GLN A 1 363 ? -12.355 -23.636 32.041 1.00 71.94 363 GLN A C 1
ATOM 3015 O O . GLN A 1 363 ? -13.287 -23.877 32.807 1.00 71.94 363 GLN A O 1
ATOM 3020 N N . ARG A 1 364 ? -12.560 -23.385 30.741 1.00 72.06 364 ARG A N 1
ATOM 3021 C CA . ARG A 1 364 ? -13.893 -23.405 30.122 1.00 72.06 364 ARG A CA 1
ATOM 3022 C C . ARG A 1 364 ? -14.542 -24.790 30.216 1.00 72.06 364 ARG A C 1
ATOM 3024 O O . ARG A 1 364 ? -15.709 -24.889 30.585 1.00 72.06 364 ARG A O 1
ATOM 3031 N N . ASN A 1 365 ? -13.777 -25.846 29.946 1.00 75.69 365 ASN A N 1
ATOM 3032 C CA . ASN A 1 365 ? -14.259 -27.225 30.052 1.00 75.69 365 ASN A CA 1
ATOM 3033 C C . ASN A 1 365 ? -14.571 -27.627 31.506 1.00 75.69 365 ASN A C 1
ATOM 3035 O O . ASN A 1 365 ? -15.507 -28.387 31.749 1.00 75.69 365 ASN A O 1
ATOM 3039 N N . GLU A 1 366 ? -13.801 -27.135 32.480 1.00 73.62 366 GLU A N 1
ATOM 3040 C CA . GLU A 1 366 ? -14.064 -27.355 33.910 1.00 73.62 366 GLU A CA 1
ATOM 3041 C C . GLU A 1 366 ? -15.345 -26.637 34.372 1.00 73.62 366 GLU A C 1
ATOM 3043 O O . GLU A 1 366 ? -16.160 -27.239 35.071 1.00 73.62 366 GLU A O 1
ATOM 3048 N N . LEU A 1 367 ? -15.582 -25.406 33.905 1.00 68.88 367 LEU A N 1
ATOM 3049 C CA . LEU A 1 367 ? -16.827 -24.661 34.136 1.00 68.88 367 LEU A CA 1
ATOM 3050 C C . LEU A 1 367 ? -18.055 -25.374 33.555 1.00 68.88 367 LEU A C 1
ATOM 3052 O O . LEU A 1 367 ? -19.076 -25.493 34.230 1.00 68.88 367 LEU A O 1
ATOM 3056 N N . GLU A 1 368 ? -17.957 -25.878 32.324 1.00 76.69 368 GLU A N 1
ATOM 3057 C CA . GLU A 1 368 ? -19.050 -26.608 31.673 1.00 76.69 368 GLU A CA 1
ATOM 3058 C C . GLU A 1 368 ? -19.390 -27.904 32.428 1.00 76.69 368 GLU A C 1
ATOM 3060 O O . GLU A 1 368 ? -20.561 -28.208 32.659 1.00 76.69 368 GLU A O 1
ATOM 3065 N N . ARG A 1 369 ? -18.372 -28.629 32.913 1.00 78.00 369 ARG A N 1
ATOM 3066 C CA . ARG A 1 369 ? -18.568 -29.817 33.759 1.00 78.00 369 ARG A CA 1
ATOM 3067 C C . ARG A 1 369 ? -19.247 -29.483 35.085 1.00 78.00 369 ARG A C 1
ATOM 3069 O O . ARG A 1 369 ? -20.221 -30.151 35.433 1.00 78.00 369 ARG A O 1
ATOM 3076 N N . ALA A 1 370 ? -18.783 -28.447 35.785 1.00 72.25 370 ALA A N 1
ATOM 3077 C CA . ALA A 1 370 ? -19.381 -28.007 37.045 1.00 72.25 370 ALA A CA 1
ATOM 3078 C C . ALA A 1 370 ? -20.847 -27.575 36.856 1.00 72.25 370 ALA A C 1
ATOM 3080 O O . ALA A 1 370 ? -21.710 -27.906 37.668 1.00 72.25 370 ALA A O 1
ATOM 3081 N N . HIS A 1 371 ? -21.159 -26.902 35.744 1.00 73.00 371 HIS A N 1
ATOM 3082 C CA . HIS A 1 371 ? -22.527 -26.504 35.418 1.00 73.00 371 HIS A CA 1
ATOM 3083 C C . HIS A 1 371 ? -23.445 -27.716 35.177 1.00 73.00 371 HIS A C 1
ATOM 3085 O O . HIS A 1 371 ? -24.581 -27.735 35.657 1.00 73.00 371 HIS A O 1
ATOM 3091 N N . ILE A 1 372 ? -22.961 -28.745 34.474 1.00 77.81 372 ILE A N 1
ATOM 3092 C CA . ILE A 1 372 ? -23.711 -29.990 34.240 1.00 77.81 372 ILE A CA 1
ATOM 3093 C C . ILE A 1 372 ? -23.958 -30.745 35.556 1.00 77.81 372 ILE A C 1
ATOM 3095 O O . ILE A 1 372 ? -25.038 -31.303 35.754 1.00 77.81 372 ILE A O 1
ATOM 3099 N N . GLU A 1 373 ? -22.980 -30.788 36.463 1.00 75.94 373 GLU A N 1
ATOM 3100 C CA . GLU A 1 373 ? -23.147 -31.423 37.778 1.00 75.94 373 GLU A CA 1
ATOM 3101 C C . GLU A 1 373 ? -24.154 -30.679 38.662 1.00 75.94 373 GLU A C 1
ATOM 3103 O O . GLU A 1 373 ? -24.983 -31.318 39.313 1.00 75.94 373 GLU A O 1
ATOM 3108 N N . CYS A 1 374 ? -24.153 -29.345 38.622 1.00 71.19 374 CYS A N 1
ATOM 3109 C CA . CYS A 1 374 ? -25.105 -28.517 39.362 1.00 71.19 374 CYS A CA 1
ATOM 3110 C C . CYS A 1 374 ? -26.555 -28.726 38.870 1.00 71.19 374 CYS A C 1
ATOM 3112 O O . CYS A 1 374 ? -27.470 -28.897 39.677 1.00 71.19 374 CYS A O 1
ATOM 3114 N N . GLU A 1 375 ? -26.761 -28.811 37.549 1.00 78.38 375 GLU A N 1
ATOM 3115 C CA . GLU A 1 375 ? -28.058 -29.154 36.936 1.00 78.38 375 GLU A CA 1
ATOM 3116 C C . GLU A 1 375 ? -28.535 -30.558 37.348 1.00 78.38 375 GLU A C 1
ATOM 3118 O O . GLU A 1 375 ? -29.672 -30.735 37.787 1.00 78.38 375 GLU A O 1
ATOM 3123 N N . LYS A 1 376 ? -27.644 -31.559 37.320 1.00 80.44 376 LYS A N 1
ATOM 3124 C CA . LYS A 1 376 ? -27.973 -32.926 37.766 1.00 80.44 376 LYS A CA 1
ATOM 3125 C C . LYS A 1 376 ? -28.377 -32.985 39.241 1.00 80.44 376 LYS A C 1
ATOM 3127 O O . LYS A 1 376 ? -29.279 -33.749 39.596 1.00 80.44 376 LYS A O 1
ATOM 3132 N N . ALA A 1 377 ? -27.714 -32.215 40.105 1.00 73.06 377 ALA A N 1
ATOM 3133 C CA . ALA A 1 377 ? -28.054 -32.138 41.524 1.00 73.06 377 ALA A CA 1
ATOM 3134 C C . ALA A 1 377 ? -29.440 -31.502 41.737 1.00 73.06 377 ALA A C 1
ATOM 3136 O O . ALA A 1 377 ? -30.241 -32.030 42.514 1.00 73.06 377 ALA A O 1
ATOM 3137 N N . LYS A 1 378 ? -29.764 -30.439 40.986 1.00 75.06 378 LYS A N 1
ATOM 3138 C CA . LYS A 1 378 ? -31.096 -29.810 40.970 1.00 75.06 378 LYS A CA 1
ATOM 3139 C C . LYS A 1 378 ? -32.200 -30.780 40.553 1.00 75.06 378 LYS A C 1
ATOM 3141 O O . LYS A 1 378 ? -33.191 -30.910 41.270 1.00 75.06 378 LYS A O 1
ATOM 3146 N N . ASP A 1 379 ? -32.011 -31.508 39.455 1.00 81.56 379 ASP A N 1
ATOM 3147 C CA . ASP A 1 379 ? -32.978 -32.505 38.974 1.00 81.56 379 ASP A CA 1
ATOM 3148 C C . ASP A 1 379 ? -33.246 -33.598 40.015 1.00 81.56 379 ASP A C 1
ATOM 3150 O O . ASP A 1 379 ? -34.376 -34.070 40.191 1.00 81.56 379 ASP A O 1
ATOM 3154 N N . LYS A 1 380 ? -32.192 -34.027 40.717 1.00 80.44 380 LYS A N 1
ATOM 3155 C CA . LYS A 1 380 ? -32.291 -35.030 41.779 1.00 80.44 380 LYS A CA 1
ATOM 3156 C C . LYS A 1 380 ? -33.057 -34.488 42.989 1.00 80.44 380 LYS A C 1
ATOM 3158 O O . LYS A 1 380 ? -33.928 -35.189 43.505 1.00 80.44 380 LYS A O 1
ATOM 3163 N N . TYR A 1 381 ? -32.790 -33.245 43.390 1.00 76.12 381 TYR A N 1
ATOM 3164 C CA . TYR A 1 381 ? -33.514 -32.562 44.464 1.00 76.12 381 TYR A CA 1
ATOM 3165 C C . TYR A 1 381 ? -35.006 -32.404 44.139 1.00 76.12 381 TYR A C 1
ATOM 3167 O O . TYR A 1 381 ? -35.867 -32.715 44.963 1.00 76.12 381 TYR A O 1
ATOM 3175 N N . GLU A 1 382 ? -35.341 -31.996 42.913 1.00 82.31 382 GLU A N 1
ATOM 3176 C CA . GLU A 1 382 ? -36.731 -31.810 42.493 1.00 82.31 382 GLU A CA 1
ATOM 3177 C C . GLU A 1 382 ? -37.514 -33.139 42.491 1.00 82.31 382 GLU A C 1
ATOM 3179 O O . GLU A 1 382 ? -38.669 -33.196 42.928 1.00 82.31 382 GLU A O 1
ATOM 3184 N N . LYS A 1 383 ? -36.873 -34.240 42.068 1.00 82.75 383 LYS A N 1
ATOM 3185 C CA . LYS A 1 383 ? -37.449 -35.596 42.136 1.00 82.75 383 LYS A CA 1
ATOM 3186 C C . LYS A 1 383 ? -37.709 -36.044 43.574 1.00 82.75 383 LYS A C 1
ATOM 3188 O O . LYS A 1 383 ? -38.819 -36.492 43.864 1.00 82.75 383 LYS A O 1
ATOM 3193 N N . LEU A 1 384 ? -36.730 -35.878 44.465 1.00 76.69 384 LEU A N 1
ATOM 3194 C CA . LEU A 1 384 ? -36.862 -36.230 45.884 1.00 76.69 384 LEU A CA 1
ATOM 3195 C C . LEU A 1 384 ? -37.938 -35.389 46.582 1.00 76.69 384 LEU A C 1
ATOM 3197 O O . LEU A 1 384 ? -38.696 -35.909 47.396 1.00 76.69 384 LEU A O 1
ATOM 3201 N N . THR A 1 385 ? -38.081 -34.117 46.210 1.00 76.06 385 THR A N 1
ATOM 3202 C CA . THR A 1 385 ? -39.126 -33.226 46.738 1.00 76.06 385 THR A CA 1
ATOM 3203 C C . THR A 1 385 ? -40.526 -33.685 46.311 1.00 76.06 385 THR A C 1
ATOM 3205 O O . THR A 1 385 ? -41.446 -33.738 47.129 1.00 76.06 385 THR A O 1
ATOM 3208 N N . LYS A 1 386 ? -40.693 -34.094 45.045 1.00 83.44 386 LYS A N 1
ATOM 3209 C CA . LYS A 1 386 ? -41.952 -34.663 44.531 1.00 83.44 386 LYS A CA 1
ATOM 3210 C C . LYS A 1 386 ? -42.289 -36.008 45.189 1.00 83.44 386 LYS A C 1
ATOM 3212 O O . LYS A 1 386 ? -43.461 -36.270 45.457 1.00 83.44 386 LYS A O 1
ATOM 3217 N N . GLU A 1 387 ? -41.301 -36.865 45.454 1.00 79.56 387 GLU A N 1
ATOM 3218 C CA . GLU A 1 387 ? -41.499 -38.111 46.217 1.00 79.56 387 GLU A CA 1
ATOM 3219 C C . GLU A 1 387 ? -41.873 -37.846 47.675 1.00 79.56 387 GLU A C 1
ATOM 3221 O O . GLU A 1 387 ? -42.808 -38.465 48.185 1.00 79.56 387 GLU A O 1
ATOM 3226 N N . HIS A 1 388 ? -41.200 -36.891 48.318 1.00 76.12 388 HIS A N 1
ATOM 3227 C CA . HIS A 1 388 ? -41.497 -36.468 49.679 1.00 76.12 388 HIS A CA 1
ATOM 3228 C C . HIS A 1 388 ? -42.953 -35.997 49.821 1.00 76.12 388 HIS A C 1
ATOM 3230 O O . HIS A 1 388 ? -43.674 -36.471 50.699 1.00 76.12 388 HIS A O 1
ATOM 3236 N N . GLU A 1 389 ? -43.426 -35.135 48.916 1.00 82.06 389 GLU A N 1
ATOM 3237 C CA . GLU A 1 389 ? -44.807 -34.634 48.941 1.00 82.06 389 GLU A CA 1
ATOM 3238 C C . GLU A 1 389 ? -45.831 -35.758 48.714 1.00 82.06 389 GLU A C 1
ATOM 3240 O O . GLU A 1 389 ? -46.842 -35.837 49.414 1.00 82.06 389 GLU A O 1
ATOM 3245 N N . LYS A 1 390 ? -45.549 -36.695 47.796 1.00 81.50 390 LYS A N 1
ATOM 3246 C CA . LYS A 1 390 ? -46.402 -37.876 47.568 1.00 81.50 390 LYS A CA 1
ATOM 3247 C C . LYS A 1 390 ? -46.511 -38.755 48.812 1.00 81.50 390 LYS A C 1
ATOM 3249 O O . LYS A 1 390 ? -47.610 -39.192 49.151 1.00 81.50 390 LYS A O 1
ATOM 3254 N N . MET A 1 391 ? -45.390 -39.012 49.483 1.00 78.19 391 MET A N 1
ATOM 3255 C CA . MET A 1 391 ? -45.334 -39.835 50.692 1.00 78.19 391 MET A CA 1
ATOM 3256 C C . MET A 1 391 ? -46.028 -39.140 51.876 1.00 78.19 391 MET A C 1
ATOM 3258 O O . MET A 1 391 ? -46.749 -39.799 52.624 1.00 78.19 391 MET A O 1
ATOM 3262 N N . ARG A 1 392 ? -45.914 -37.807 51.997 1.00 82.69 392 ARG A N 1
ATOM 3263 C CA . ARG A 1 392 ? -46.651 -37.009 52.994 1.00 82.69 392 ARG A CA 1
ATOM 3264 C C . ARG A 1 392 ? -48.165 -37.085 52.781 1.00 82.69 392 ARG A C 1
ATOM 3266 O O . ARG A 1 392 ? -48.898 -37.404 53.711 1.00 82.69 392 ARG A O 1
ATOM 3273 N N . ILE A 1 393 ? -48.628 -36.884 51.543 1.00 80.25 393 ILE A N 1
ATOM 3274 C CA . ILE A 1 393 ? -50.051 -36.993 51.176 1.00 80.25 393 ILE A CA 1
ATOM 3275 C C . ILE A 1 393 ? -50.579 -38.418 51.416 1.00 80.25 393 ILE A C 1
ATOM 3277 O O . ILE A 1 393 ? -51.722 -38.590 51.843 1.00 80.25 393 ILE A O 1
ATOM 3281 N N . ALA A 1 394 ? -49.765 -39.447 51.156 1.00 76.12 394 ALA A N 1
ATOM 3282 C CA . ALA A 1 394 ? -50.126 -40.836 51.430 1.00 76.12 394 ALA A CA 1
ATOM 3283 C C . ALA A 1 394 ? -50.310 -41.099 52.936 1.00 76.12 394 ALA A C 1
ATOM 3285 O O . ALA A 1 394 ? -51.281 -41.753 53.318 1.00 76.12 394 ALA A O 1
ATOM 3286 N N . ILE A 1 395 ? -49.438 -40.544 53.788 1.00 72.69 395 ILE A N 1
ATOM 3287 C CA . ILE A 1 395 ? -49.572 -40.619 55.251 1.00 72.69 395 ILE A CA 1
ATOM 3288 C C . ILE A 1 395 ? -50.816 -39.862 55.727 1.00 72.69 395 ILE A C 1
ATOM 3290 O O . ILE A 1 395 ? -51.581 -40.422 56.510 1.00 72.69 395 ILE A O 1
ATOM 3294 N N . ASP A 1 396 ? -51.066 -38.643 55.241 1.00 75.69 396 ASP A N 1
ATOM 3295 C CA . ASP A 1 396 ? -52.247 -37.853 55.628 1.00 75.69 396 ASP A CA 1
ATOM 3296 C C . ASP A 1 396 ? -53.556 -38.571 55.260 1.00 75.69 396 ASP A C 1
ATOM 3298 O O . ASP A 1 396 ? -54.485 -38.628 56.071 1.00 75.69 396 ASP A O 1
ATOM 3302 N N . ARG A 1 397 ? -53.619 -39.203 54.078 1.00 73.75 397 ARG A N 1
ATOM 3303 C CA . ARG A 1 397 ? -54.770 -40.019 53.643 1.00 73.75 397 ARG A CA 1
ATOM 3304 C C . ARG A 1 397 ? -54.949 -41.295 54.467 1.00 73.75 397 ARG A C 1
ATOM 3306 O O . ARG A 1 397 ? -56.074 -41.631 54.819 1.00 73.75 397 ARG A O 1
ATOM 3313 N N . ALA A 1 398 ? -53.868 -42.003 54.791 1.00 67.56 398 ALA A N 1
ATOM 3314 C CA . ALA A 1 398 ? -53.933 -43.216 55.614 1.00 67.56 398 ALA A CA 1
ATOM 3315 C C . ALA A 1 398 ? -54.271 -42.911 57.091 1.00 67.56 398 ALA A C 1
ATOM 3317 O O . ALA A 1 398 ? -54.882 -43.727 57.784 1.00 67.56 398 ALA A O 1
ATOM 3318 N N . SER A 1 399 ? -53.916 -41.716 57.571 1.00 66.88 399 SER A N 1
ATOM 3319 C CA . SER A 1 399 ? -54.155 -41.268 58.951 1.00 66.88 399 SER A CA 1
ATOM 3320 C C . SER A 1 399 ? -55.585 -40.775 59.199 1.00 66.88 399 SER A C 1
ATOM 3322 O O . SER A 1 399 ? -56.027 -40.752 60.344 1.00 66.88 399 SER A O 1
ATOM 3324 N N . SER A 1 400 ? -56.315 -40.395 58.147 1.00 66.12 400 SER A N 1
ATOM 3325 C CA . SER A 1 400 ? -57.675 -39.838 58.219 1.00 66.12 400 SER A CA 1
ATOM 3326 C C . SER A 1 400 ? -58.795 -40.868 57.974 1.00 66.12 400 SER A C 1
ATOM 3328 O O . SER A 1 400 ? -59.973 -40.519 58.040 1.00 66.12 400 SER A O 1
ATOM 3330 N N . SER A 1 401 ? -58.455 -42.142 57.743 1.00 59.44 401 SER A N 1
ATOM 3331 C CA . SER A 1 401 ? -59.427 -43.226 57.534 1.00 59.44 401 SER A CA 1
ATOM 3332 C C . SER A 1 401 ? -60.012 -43.752 58.864 1.00 59.44 401 SER A C 1
ATOM 3334 O O . SER A 1 401 ? -59.240 -44.167 59.738 1.00 59.44 401 SER A O 1
ATOM 3336 N N . PRO A 1 402 ? -61.348 -43.781 59.060 1.00 50.16 402 PRO A N 1
ATOM 3337 C CA . PRO A 1 402 ? -61.962 -44.296 60.283 1.00 50.16 402 PRO A CA 1
ATOM 3338 C C . PRO A 1 402 ? -61.957 -45.834 60.283 1.00 50.16 402 PRO A C 1
ATOM 3340 O O . PRO A 1 402 ? -62.698 -46.455 59.526 1.00 50.16 402 PRO A O 1
ATOM 3343 N N . GLY A 1 403 ? -61.139 -46.448 61.148 1.00 60.41 403 GLY A N 1
ATOM 3344 C CA . GLY A 1 403 ? -61.091 -47.910 61.339 1.00 60.41 403 GLY A CA 1
ATOM 3345 C C . GLY A 1 403 ? -59.712 -48.560 61.165 1.00 60.41 403 GLY A C 1
ATOM 3346 O O . GLY A 1 403 ? -59.620 -49.617 60.554 1.00 60.41 403 GLY A O 1
ATOM 3347 N N . GLN A 1 404 ? -58.640 -47.948 61.683 1.00 59.03 404 GLN A N 1
ATOM 3348 C CA . GLN A 1 404 ? -57.274 -48.472 61.541 1.00 59.03 404 GLN A CA 1
ATOM 3349 C C . GLN A 1 404 ? -57.089 -49.834 62.225 1.00 59.03 404 GLN A C 1
ATOM 3351 O O . GLN A 1 404 ? -57.251 -49.959 63.443 1.00 59.03 404 GLN A O 1
ATOM 3356 N N . THR A 1 405 ? -56.676 -50.840 61.456 1.00 62.31 405 THR A N 1
ATOM 3357 C CA . THR A 1 405 ? -56.240 -52.131 61.996 1.00 62.31 405 THR A CA 1
ATOM 3358 C C . THR A 1 405 ? -54.775 -52.060 62.467 1.00 62.31 405 THR A C 1
ATOM 3360 O O . THR A 1 405 ? -54.016 -51.185 62.039 1.00 62.31 405 THR A O 1
ATOM 3363 N N . PRO A 1 406 ? -54.312 -52.971 63.346 1.00 66.56 406 PRO A N 1
ATOM 3364 C CA . PRO A 1 406 ? -52.903 -53.026 63.759 1.00 66.56 406 PRO A CA 1
ATOM 3365 C C . PRO A 1 406 ? -51.926 -53.206 62.583 1.00 66.56 406 PRO A C 1
ATOM 3367 O O . PRO A 1 406 ? -50.793 -52.728 62.648 1.00 66.56 406 PRO A O 1
ATOM 3370 N N . GLY A 1 407 ? -52.372 -53.856 61.499 1.00 68.00 407 GLY A N 1
ATOM 3371 C CA . GLY A 1 407 ? -51.620 -53.980 60.248 1.00 68.00 407 GLY A CA 1
ATOM 3372 C C . GLY A 1 407 ? -51.396 -52.627 59.570 1.00 68.00 407 GLY A C 1
ATOM 3373 O O . GLY A 1 407 ? -50.253 -52.305 59.241 1.00 68.00 407 GLY A O 1
ATOM 3374 N N . ASP A 1 408 ? -52.444 -51.802 59.487 1.00 67.56 408 ASP A N 1
ATOM 3375 C CA . ASP A 1 408 ? -52.396 -50.458 58.889 1.00 67.56 408 ASP A CA 1
ATOM 3376 C C . ASP A 1 408 ? -51.472 -49.517 59.671 1.00 67.56 408 ASP A C 1
ATOM 3378 O O . ASP A 1 408 ? -50.738 -48.725 59.082 1.00 67.56 408 ASP A O 1
ATOM 3382 N N . ARG A 1 409 ? -51.427 -49.639 61.008 1.00 72.25 409 ARG A N 1
ATOM 3383 C CA . ARG A 1 409 ? -50.453 -48.899 61.833 1.00 72.25 409 ARG A CA 1
ATOM 3384 C C . ARG A 1 409 ? -49.010 -49.266 61.493 1.00 72.25 409 ARG A C 1
ATOM 3386 O O . ARG A 1 409 ? -48.183 -48.368 61.365 1.00 72.25 409 ARG A O 1
ATOM 3393 N N . SER A 1 410 ? -48.714 -50.553 61.298 1.00 73.94 410 SER A N 1
ATOM 3394 C CA . SER A 1 410 ? -47.365 -50.999 60.918 1.00 73.94 410 SER A CA 1
ATOM 3395 C C . SER A 1 410 ? -46.964 -50.526 59.515 1.00 73.94 410 SER A C 1
ATOM 3397 O O . SER A 1 410 ? -45.791 -50.264 59.251 1.00 73.94 410 SER A O 1
ATOM 3399 N N . GLU A 1 411 ? -47.934 -50.393 58.609 1.00 75.88 411 GLU A N 1
ATOM 3400 C CA . GLU A 1 411 ? -47.704 -49.922 57.247 1.00 75.88 411 GLU A CA 1
ATOM 3401 C C . GLU A 1 411 ? -47.479 -48.404 57.211 1.00 75.88 411 GLU A C 1
ATOM 3403 O O . GLU A 1 411 ? -46.527 -47.949 56.577 1.00 75.88 411 GLU A O 1
ATOM 3408 N N . ILE A 1 412 ? -48.246 -47.630 57.989 1.00 77.00 412 ILE A N 1
ATOM 3409 C CA . ILE A 1 412 ? -48.005 -46.194 58.214 1.00 77.00 412 ILE A CA 1
ATOM 3410 C C . ILE A 1 412 ? -46.608 -45.961 58.802 1.00 77.00 412 ILE A C 1
ATOM 3412 O O . ILE A 1 412 ? -45.909 -45.044 58.375 1.00 77.00 412 ILE A O 1
ATOM 3416 N N . GLU A 1 413 ? -46.168 -46.800 59.740 1.00 81.31 413 GLU A N 1
ATOM 3417 C CA . GLU A 1 413 ? -44.843 -46.692 60.357 1.00 81.31 413 GLU A CA 1
ATOM 3418 C C . GLU A 1 413 ? -43.712 -46.998 59.362 1.00 81.31 413 GLU A C 1
ATOM 3420 O O . GLU A 1 413 ? -42.747 -46.242 59.279 1.00 81.31 413 GLU A O 1
ATOM 3425 N N . ARG A 1 414 ? -43.871 -48.003 58.486 1.00 80.06 414 ARG A N 1
ATOM 3426 C CA . ARG A 1 414 ? -42.925 -48.241 57.375 1.00 80.06 414 ARG A CA 1
ATOM 3427 C C . ARG A 1 414 ? -42.889 -47.095 56.363 1.00 80.06 414 ARG A C 1
ATOM 3429 O O . ARG A 1 414 ? -41.831 -46.818 55.799 1.00 80.06 414 ARG A O 1
ATOM 3436 N N . VAL A 1 415 ? -44.027 -46.457 56.080 1.00 78.81 415 VAL A N 1
ATOM 3437 C CA . VAL A 1 415 ? -44.090 -45.302 55.168 1.00 78.81 415 VAL A CA 1
ATOM 3438 C C . VAL A 1 415 ? -43.460 -44.065 55.818 1.00 78.81 415 VAL A C 1
ATOM 3440 O O . VAL A 1 415 ? -42.765 -43.330 55.120 1.00 78.81 415 VAL A O 1
ATOM 3443 N N . ARG A 1 416 ? -43.593 -43.878 57.141 1.00 80.19 416 ARG A N 1
ATOM 3444 C CA . ARG A 1 416 ? -42.861 -42.846 57.901 1.00 80.19 416 ARG A CA 1
ATOM 3445 C C . ARG A 1 416 ? -41.351 -43.063 57.864 1.00 80.19 416 ARG A C 1
ATOM 3447 O O . ARG A 1 416 ? -40.635 -42.134 57.519 1.00 80.19 416 ARG A O 1
ATOM 3454 N N . ASP A 1 417 ? -40.883 -44.287 58.089 1.00 81.75 417 ASP A N 1
ATOM 3455 C CA . ASP A 1 417 ? -39.457 -44.642 58.010 1.00 81.75 417 ASP A CA 1
ATOM 3456 C C . ASP A 1 417 ? -38.866 -44.368 56.615 1.00 81.75 417 ASP A C 1
ATOM 3458 O O . ASP A 1 417 ? -37.727 -43.921 56.456 1.00 81.75 417 ASP A O 1
ATOM 3462 N N . ARG A 1 418 ? -39.650 -44.634 55.561 1.00 81.06 418 ARG A N 1
ATOM 3463 C CA . ARG A 1 418 ? -39.260 -44.319 54.180 1.00 81.06 418 ARG A CA 1
ATOM 3464 C C . ARG A 1 418 ? -39.296 -42.818 53.897 1.00 81.06 418 ARG A C 1
ATOM 3466 O O . ARG A 1 418 ? -38.418 -42.342 53.184 1.00 81.06 418 ARG A O 1
ATOM 3473 N N . LEU A 1 419 ? -40.270 -42.085 54.442 1.00 79.88 419 LEU A N 1
ATOM 3474 C CA . LEU A 1 419 ? -40.336 -40.625 54.348 1.00 79.88 419 LEU A CA 1
ATOM 3475 C C . LEU A 1 419 ? -39.128 -39.981 55.040 1.00 79.88 419 LEU A C 1
ATOM 3477 O O . LEU A 1 419 ? -38.522 -39.080 54.473 1.00 79.88 419 LEU A O 1
ATOM 3481 N N . GLU A 1 420 ? -38.737 -40.472 56.215 1.00 84.50 420 GLU A N 1
ATOM 3482 C CA . GLU A 1 420 ? -37.589 -39.964 56.969 1.00 84.50 420 GLU A CA 1
ATOM 3483 C C . GLU A 1 420 ? -36.262 -40.225 56.241 1.00 84.50 420 GLU A C 1
ATOM 3485 O O . GLU A 1 420 ? -35.418 -39.336 56.137 1.00 84.50 420 GLU A O 1
ATOM 3490 N N . LYS A 1 421 ? -36.106 -41.397 55.614 1.00 82.81 421 LYS A N 1
ATOM 3491 C CA . LYS A 1 421 ? -34.953 -41.677 54.739 1.00 82.81 421 LYS A CA 1
ATOM 3492 C C . LYS A 1 421 ? -34.942 -40.811 53.477 1.00 82.81 421 LYS A C 1
ATOM 3494 O O . LYS A 1 421 ? -33.874 -40.365 53.063 1.00 82.81 421 LYS A O 1
ATOM 3499 N N . ALA A 1 422 ? -36.106 -40.554 52.877 1.00 76.75 422 ALA A N 1
ATOM 3500 C CA . ALA A 1 422 ? -36.227 -39.652 51.732 1.00 76.75 422 ALA A CA 1
ATOM 3501 C C . ALA A 1 422 ? -35.925 -38.192 52.119 1.00 76.75 422 ALA A C 1
ATOM 3503 O O . ALA A 1 422 ? -35.274 -37.490 51.351 1.00 76.75 422 ALA A O 1
ATOM 3504 N N . LEU A 1 423 ? -36.322 -37.759 53.323 1.00 77.94 423 LEU A N 1
ATOM 3505 C CA . LEU A 1 423 ? -35.960 -36.465 53.913 1.00 77.94 423 LEU A CA 1
ATOM 3506 C C . LEU A 1 423 ? -34.450 -36.336 54.097 1.00 77.94 423 LEU A C 1
ATOM 3508 O O . LEU A 1 423 ? -33.862 -35.383 53.602 1.00 77.94 423 LEU A O 1
ATOM 3512 N N . GLN A 1 424 ? -33.806 -37.324 54.718 1.00 82.19 424 GLN A N 1
ATOM 3513 C CA . GLN A 1 424 ? -32.352 -37.316 54.900 1.00 82.19 424 GLN A CA 1
ATOM 3514 C C . GLN A 1 424 ? -31.601 -37.297 53.561 1.00 82.19 424 GLN A C 1
ATOM 3516 O O . GLN A 1 424 ? -30.606 -36.588 53.421 1.00 82.19 424 GLN A O 1
ATOM 3521 N N . GLN A 1 425 ? -32.077 -38.039 52.553 1.00 79.25 425 GLN A N 1
ATOM 3522 C CA . GLN A 1 425 ? -31.498 -37.996 51.207 1.00 79.25 425 GLN A CA 1
ATOM 3523 C C . GLN A 1 425 ? -31.720 -36.650 50.516 1.00 79.25 425 GLN A C 1
ATOM 3525 O O . GLN A 1 425 ? -30.796 -36.152 49.875 1.00 79.25 425 GLN A O 1
ATOM 3530 N N . ARG A 1 426 ? -32.908 -36.051 50.662 1.00 79.56 426 ARG A N 1
ATOM 3531 C CA . ARG A 1 426 ? -33.214 -34.713 50.146 1.00 79.56 426 ARG A CA 1
ATOM 3532 C C . ARG A 1 426 ? -32.288 -33.674 50.772 1.00 79.56 426 ARG A C 1
ATOM 3534 O O . ARG A 1 426 ? -31.631 -32.948 50.033 1.00 79.56 426 ARG A O 1
ATOM 3541 N N . ASP A 1 427 ? -32.172 -33.659 52.095 1.00 80.56 427 ASP A N 1
ATOM 3542 C CA . ASP A 1 427 ? -31.354 -32.692 52.835 1.00 80.56 427 ASP A CA 1
ATOM 3543 C C . ASP A 1 427 ? -29.858 -32.854 52.505 1.00 80.56 427 ASP A C 1
ATOM 3545 O O . ASP A 1 427 ? -29.138 -31.868 52.344 1.00 80.56 427 ASP A O 1
ATOM 3549 N N . ALA A 1 428 ? -29.390 -34.092 52.301 1.00 80.06 428 ALA A N 1
ATOM 3550 C CA . ALA A 1 428 ? -28.037 -34.360 51.817 1.00 80.06 428 ALA A CA 1
ATOM 3551 C C . ALA A 1 428 ? -27.809 -33.823 50.391 1.00 80.06 428 ALA A C 1
ATOM 3553 O O . ALA A 1 428 ? -26.788 -33.183 50.135 1.00 80.06 428 ALA A O 1
ATOM 3554 N N . THR A 1 429 ? -28.762 -34.028 49.472 1.00 77.06 429 THR A N 1
ATOM 3555 C CA . THR A 1 429 ? -28.677 -33.459 48.114 1.00 77.06 429 THR A CA 1
ATOM 3556 C C . THR A 1 429 ? -28.799 -31.936 48.097 1.00 77.06 429 THR A C 1
ATOM 3558 O O . THR A 1 429 ? -28.190 -31.297 47.246 1.00 77.06 429 THR A O 1
ATOM 3561 N N . GLU A 1 430 ? -29.527 -31.340 49.043 1.00 77.31 430 GLU A N 1
ATOM 3562 C CA . GLU A 1 430 ? -29.647 -29.885 49.196 1.00 77.31 430 GLU A CA 1
ATOM 3563 C C . GLU A 1 430 ? -28.323 -29.259 49.642 1.00 77.31 430 GLU A C 1
ATOM 3565 O O . GLU A 1 430 ? -27.880 -28.253 49.089 1.00 77.31 430 GLU A O 1
ATOM 3570 N N . LEU A 1 431 ? -27.641 -29.901 50.594 1.00 79.38 431 LEU A N 1
ATOM 3571 C CA . LEU A 1 431 ? -26.302 -29.512 51.037 1.00 79.38 431 LEU A CA 1
ATOM 3572 C C . LEU A 1 431 ? -25.264 -29.610 49.912 1.00 79.38 431 LEU A C 1
ATOM 3574 O O . LEU A 1 431 ? -24.414 -28.728 49.774 1.00 79.38 431 LEU A O 1
ATOM 3578 N N . GLU A 1 432 ? -25.329 -30.670 49.107 1.00 77.50 432 GLU A N 1
ATOM 3579 C CA . GLU A 1 432 ? -24.425 -30.886 47.975 1.00 77.50 432 GLU A CA 1
ATOM 3580 C C . GLU A 1 432 ? -24.689 -29.880 46.842 1.00 77.50 432 GLU A C 1
ATOM 3582 O O . GLU A 1 432 ? -23.752 -29.246 46.354 1.00 77.50 432 GLU A O 1
ATOM 3587 N N . ALA A 1 433 ? -25.960 -29.619 46.515 1.00 72.50 433 ALA A N 1
ATOM 3588 C CA . ALA A 1 433 ? -26.357 -28.564 45.583 1.00 72.50 433 ALA A CA 1
ATOM 3589 C C . ALA A 1 433 ? -25.938 -27.169 46.079 1.00 72.50 433 ALA A C 1
ATOM 3591 O O . ALA A 1 433 ? -25.455 -26.357 45.294 1.00 72.50 433 ALA A O 1
ATOM 3592 N N . GLY A 1 434 ? -26.042 -26.898 47.384 1.00 75.50 434 GLY A N 1
ATOM 3593 C CA . GLY A 1 434 ? -25.572 -25.651 47.992 1.00 75.50 434 GLY A CA 1
ATOM 3594 C C . GLY A 1 434 ? -24.048 -25.476 47.937 1.00 75.50 434 GLY A C 1
ATOM 3595 O O . GLY A 1 434 ? -23.558 -24.354 47.794 1.00 75.50 434 GLY A O 1
ATOM 3596 N N . ARG A 1 435 ? -23.278 -26.571 48.011 1.00 80.56 435 ARG A N 1
ATOM 3597 C CA . ARG A 1 435 ? -21.820 -26.553 47.797 1.00 80.56 435 ARG A CA 1
ATOM 3598 C C . ARG A 1 435 ? -21.466 -26.277 46.339 1.00 80.56 435 ARG A C 1
ATOM 3600 O O . ARG A 1 435 ? -20.682 -25.364 46.087 1.00 80.56 435 ARG A O 1
ATOM 3607 N N . LEU A 1 436 ? -22.080 -27.005 45.407 1.00 74.00 436 LEU A N 1
ATOM 3608 C CA . LEU A 1 436 ? -21.864 -26.830 43.968 1.00 74.00 436 LEU A CA 1
ATOM 3609 C C . LEU A 1 436 ? -22.299 -25.436 43.494 1.00 74.00 436 LEU A C 1
ATOM 3611 O O . LEU A 1 436 ? -21.612 -24.831 42.679 1.00 74.00 436 LEU A O 1
ATOM 3615 N N . ALA A 1 437 ? -23.373 -24.873 44.054 1.00 72.25 437 ALA A N 1
ATOM 3616 C CA . ALA A 1 437 ? -23.797 -23.503 43.776 1.00 72.25 437 ALA A CA 1
ATOM 3617 C C . ALA A 1 437 ? -22.746 -22.469 44.216 1.00 72.25 437 ALA A C 1
ATOM 3619 O O . ALA A 1 437 ? -22.452 -21.548 43.461 1.00 72.25 437 ALA A O 1
ATOM 3620 N N . LYS A 1 438 ? -22.121 -22.646 45.390 1.00 75.38 438 LYS A N 1
ATOM 3621 C CA . LYS A 1 438 ? -21.027 -21.771 45.856 1.00 75.38 438 LYS A CA 1
ATOM 3622 C C . LYS A 1 438 ? -19.748 -21.919 45.030 1.00 75.38 438 LYS A C 1
ATOM 3624 O O . LYS A 1 438 ? -19.022 -20.942 44.850 1.00 75.38 438 LYS A O 1
ATOM 3629 N N . GLU A 1 439 ? -19.435 -23.122 44.556 1.00 71.75 439 GLU A N 1
ATOM 3630 C CA . GLU A 1 439 ? -18.298 -23.346 43.653 1.00 71.75 439 GLU A CA 1
ATOM 3631 C C . GLU A 1 439 ? -18.550 -22.744 42.267 1.00 71.75 439 GLU A C 1
ATOM 3633 O O . GLU A 1 439 ? -17.663 -22.081 41.728 1.00 71.75 439 GLU A O 1
ATOM 3638 N N . LEU A 1 440 ? -19.771 -22.874 41.742 1.00 69.62 440 LEU A N 1
ATOM 3639 C CA . LEU A 1 440 ? -20.207 -22.225 40.507 1.00 69.62 440 LEU A CA 1
ATOM 3640 C C . LEU A 1 440 ? -20.161 -20.696 40.634 1.00 69.62 440 LEU A C 1
ATOM 3642 O O . LEU A 1 440 ? -19.628 -20.036 39.750 1.00 69.62 440 LEU A O 1
ATOM 3646 N N . GLU A 1 441 ? -20.638 -20.138 41.748 1.00 74.88 441 GLU A N 1
ATOM 3647 C CA . GLU A 1 441 ? -20.597 -18.698 42.032 1.00 74.88 441 GLU A CA 1
ATOM 3648 C C . GLU A 1 441 ? -19.151 -18.183 42.116 1.00 74.88 441 GLU A C 1
ATOM 3650 O O . GLU A 1 441 ? -18.820 -17.153 41.530 1.00 74.88 441 GLU A O 1
ATOM 3655 N N . LYS A 1 442 ? -18.239 -18.927 42.759 1.00 73.06 442 LYS A N 1
ATOM 3656 C CA . LYS A 1 442 ? -16.803 -18.597 42.754 1.00 73.06 442 LYS A CA 1
ATOM 3657 C C . LYS A 1 442 ? -16.191 -18.662 41.357 1.00 73.06 442 LYS A C 1
ATOM 3659 O O . LYS A 1 442 ? -15.420 -17.774 41.000 1.00 73.06 442 LYS A O 1
ATOM 3664 N N . ALA A 1 443 ? -16.505 -19.690 40.572 1.00 67.19 443 ALA A N 1
ATOM 3665 C CA . ALA A 1 443 ? -15.982 -19.843 39.217 1.00 67.19 443 ALA A CA 1
ATOM 3666 C C . ALA A 1 443 ? -16.524 -18.751 38.273 1.00 67.19 443 ALA A C 1
ATOM 3668 O O . ALA A 1 443 ? -15.764 -18.185 37.488 1.00 67.19 443 ALA A O 1
ATOM 3669 N N . GLN A 1 444 ? -17.800 -18.380 38.415 1.00 67.44 444 GLN A N 1
ATOM 3670 C CA . GLN A 1 444 ? -18.413 -17.242 37.726 1.00 67.44 444 GLN A CA 1
ATOM 3671 C C . GLN A 1 444 ? -17.794 -15.912 38.162 1.00 67.44 444 GLN A C 1
ATOM 3673 O O . GLN A 1 444 ? -17.519 -15.076 37.311 1.00 67.44 444 GLN A O 1
ATOM 3678 N N . MET A 1 445 ? -17.491 -15.725 39.449 1.00 71.38 445 MET A N 1
ATOM 3679 C CA . MET A 1 445 ? -16.804 -14.525 39.934 1.00 71.38 445 MET A CA 1
ATOM 3680 C C . MET A 1 445 ? -15.371 -14.422 39.387 1.00 71.38 445 MET A C 1
ATOM 3682 O O . MET A 1 445 ? -14.922 -13.332 39.046 1.00 71.38 445 MET A O 1
ATOM 3686 N N . HIS A 1 446 ? -14.649 -15.541 39.262 1.00 68.31 446 HIS A N 1
ATOM 3687 C CA . HIS A 1 446 ? -13.326 -15.567 38.632 1.00 68.31 446 HIS A CA 1
ATOM 3688 C C . HIS A 1 446 ? -13.388 -15.265 37.133 1.00 68.31 446 HIS A C 1
ATOM 3690 O O . HIS A 1 446 ? -12.562 -14.494 36.646 1.00 68.31 446 HIS A O 1
ATOM 3696 N N . LEU A 1 447 ? -14.377 -15.813 36.422 1.00 63.56 447 LEU A N 1
ATOM 3697 C CA . LEU A 1 447 ? -14.620 -15.494 35.017 1.00 63.56 447 LEU A CA 1
ATOM 3698 C C . LEU A 1 447 ? -15.010 -14.018 34.842 1.00 63.56 447 LEU A C 1
ATOM 3700 O O . LEU A 1 447 ? -14.468 -13.360 33.964 1.00 63.56 447 LEU A O 1
ATOM 3704 N N . SER A 1 448 ? -15.866 -13.484 35.719 1.00 64.31 448 SER A N 1
ATOM 3705 C CA . SER A 1 448 ? -16.264 -12.070 35.739 1.00 64.31 448 SER A CA 1
ATOM 3706 C C . SER A 1 448 ? -15.071 -11.162 36.012 1.00 64.31 448 SER A C 1
ATOM 3708 O O . SER A 1 448 ? -14.867 -10.212 35.276 1.00 64.31 448 SER A O 1
ATOM 3710 N N . LYS A 1 449 ? -14.210 -11.482 36.986 1.00 67.19 449 LYS A N 1
ATOM 3711 C CA . LYS A 1 449 ? -12.964 -10.732 37.232 1.00 67.19 449 LYS A CA 1
ATOM 3712 C C . LYS A 1 449 ? -11.984 -10.800 36.063 1.00 67.19 449 LYS A C 1
ATOM 3714 O O . LYS A 1 449 ? -11.270 -9.839 35.799 1.00 67.19 449 LYS A O 1
ATOM 3719 N N . GLN A 1 450 ? -11.906 -11.938 35.378 1.00 54.75 450 GLN A N 1
ATOM 3720 C CA . GLN A 1 450 ? -11.055 -12.087 34.199 1.00 54.75 450 GLN A CA 1
ATOM 3721 C C . GLN A 1 450 ? -11.617 -11.304 33.004 1.00 54.75 450 GLN A C 1
ATOM 3723 O O . GLN A 1 450 ? -10.846 -10.680 32.280 1.00 54.75 450 GLN A O 1
ATOM 3728 N N . GLN A 1 451 ? -12.941 -11.294 32.832 1.00 56.03 451 GLN A N 1
ATOM 3729 C CA . GLN A 1 451 ? -13.641 -10.461 31.857 1.00 56.03 451 GLN A CA 1
ATOM 3730 C C . GLN A 1 451 ? -13.492 -8.979 32.194 1.00 56.03 451 GLN A C 1
ATOM 3732 O O . GLN A 1 451 ? -13.136 -8.224 31.310 1.00 56.03 451 GLN A O 1
ATOM 3737 N N . GLU A 1 452 ? -13.620 -8.571 33.456 1.00 59.38 452 GLU A N 1
ATOM 3738 C CA . GLU A 1 452 ? -13.321 -7.211 33.924 1.00 59.38 452 GLU A CA 1
ATOM 3739 C C . GLU A 1 452 ? -11.861 -6.824 33.654 1.00 59.38 452 GLU A C 1
ATOM 3741 O O . GLU A 1 452 ? -11.596 -5.687 33.291 1.00 59.38 452 GLU A O 1
ATOM 3746 N N . GLY A 1 453 ? -10.906 -7.754 33.765 1.00 52.72 453 GLY A N 1
ATOM 3747 C CA . GLY A 1 453 ? -9.507 -7.514 33.390 1.00 52.72 453 GLY A CA 1
ATOM 3748 C C . GLY A 1 453 ? -9.293 -7.349 31.877 1.00 52.72 453 GLY A C 1
ATOM 3749 O O . GLY A 1 453 ? -8.486 -6.523 31.446 1.00 52.72 453 GLY A O 1
ATOM 3750 N N . GLN A 1 454 ? -10.032 -8.101 31.057 1.00 50.19 454 GLN A N 1
ATOM 3751 C CA . GLN A 1 454 ? -10.030 -7.960 29.594 1.00 50.19 454 GLN A CA 1
ATOM 3752 C C . GLN A 1 454 ? -10.765 -6.692 29.138 1.00 50.19 454 GLN A C 1
ATOM 3754 O O . GLN A 1 454 ? -10.300 -5.995 28.242 1.00 50.19 454 GLN A O 1
ATOM 3759 N N . GLU A 1 455 ? -11.868 -6.346 29.796 1.00 56.34 455 GLU A N 1
ATOM 3760 C CA . GLU A 1 455 ? -12.599 -5.099 29.593 1.00 56.34 455 GLU A CA 1
ATOM 3761 C C . GLU A 1 455 ? -11.744 -3.917 30.059 1.00 56.34 455 GLU A C 1
ATOM 3763 O O . GLU A 1 455 ? -11.677 -2.919 29.365 1.00 56.34 455 GLU A O 1
ATOM 3768 N N . SER A 1 456 ? -10.996 -4.038 31.161 1.00 51.91 456 SER A N 1
ATOM 3769 C CA . SER A 1 456 ? -10.050 -3.019 31.635 1.00 51.91 456 SER A CA 1
ATOM 3770 C C . SER A 1 456 ? -8.937 -2.759 30.625 1.00 51.91 456 SER A C 1
ATOM 3772 O O . SER A 1 456 ? -8.621 -1.607 30.349 1.00 51.91 456 SER A O 1
ATOM 3774 N N . THR A 1 457 ? -8.351 -3.808 30.043 1.00 50.16 457 THR A N 1
ATOM 3775 C CA . THR A 1 457 ? -7.310 -3.655 29.009 1.00 50.16 457 THR A CA 1
ATOM 3776 C C . THR A 1 457 ? -7.884 -3.121 27.695 1.00 50.16 457 THR A C 1
ATOM 3778 O O . THR A 1 457 ? -7.246 -2.313 27.025 1.00 50.16 457 THR A O 1
ATOM 3781 N N . ARG A 1 458 ? -9.121 -3.488 27.343 1.00 61.62 458 ARG A N 1
ATOM 3782 C CA . ARG A 1 458 ? -9.860 -2.882 26.228 1.00 61.62 458 ARG A CA 1
ATOM 3783 C C . ARG A 1 458 ? -10.172 -1.403 26.478 1.00 61.62 458 ARG A C 1
ATOM 3785 O O . ARG A 1 458 ? -9.954 -0.591 25.587 1.00 61.62 458 ARG A O 1
ATOM 3792 N N . ILE A 1 459 ? -10.612 -1.052 27.685 1.00 61.81 459 ILE A N 1
ATOM 3793 C CA . ILE A 1 459 ? -10.854 0.325 28.127 1.00 61.81 459 ILE A CA 1
ATOM 3794 C C . ILE A 1 459 ? -9.548 1.117 28.086 1.00 61.81 459 ILE A C 1
ATOM 3796 O O . ILE A 1 459 ? -9.566 2.267 27.674 1.00 61.81 459 ILE A O 1
ATOM 3800 N N . GLU A 1 460 ? -8.403 0.529 28.441 1.00 56.38 460 GLU A N 1
ATOM 3801 C CA . GLU A 1 460 ? -7.091 1.167 28.268 1.00 56.38 460 GLU A CA 1
ATOM 3802 C C . GLU A 1 460 ? -6.751 1.411 26.791 1.00 56.38 460 GLU A C 1
ATOM 3804 O O . GLU A 1 460 ? -6.270 2.490 26.458 1.00 56.38 460 GLU A O 1
ATOM 3809 N N . PHE A 1 461 ? -7.054 0.474 25.886 1.00 51.94 461 PHE A N 1
ATOM 3810 C CA . PHE A 1 461 ? -6.894 0.672 24.439 1.00 51.94 461 PHE A CA 1
ATOM 3811 C C . PHE A 1 461 ? -7.811 1.766 23.878 1.00 51.94 461 PHE A C 1
ATOM 3813 O O . PHE A 1 461 ? -7.356 2.639 23.137 1.00 51.94 461 PHE A O 1
ATOM 3820 N N . GLU A 1 462 ? -9.090 1.754 24.251 1.00 64.12 462 GLU A N 1
ATOM 3821 C CA . GLU A 1 462 ? -10.060 2.786 23.875 1.00 64.12 462 GLU A CA 1
ATOM 3822 C C . GLU A 1 462 ? -9.666 4.146 24.469 1.00 64.12 462 GLU A C 1
ATOM 3824 O O . GLU A 1 462 ? -9.753 5.172 23.795 1.00 64.12 462 GLU A O 1
ATOM 3829 N N . ARG A 1 463 ? -9.129 4.158 25.693 1.00 65.38 463 ARG A N 1
ATOM 3830 C CA . ARG A 1 463 ? -8.607 5.352 26.361 1.00 65.38 463 ARG A CA 1
ATOM 3831 C C . ARG A 1 463 ? -7.353 5.890 25.683 1.00 65.38 463 ARG A C 1
ATOM 3833 O O . ARG A 1 463 ? -7.290 7.096 25.480 1.00 65.38 463 ARG A O 1
ATOM 3840 N N . MET A 1 464 ? -6.413 5.040 25.270 1.00 54.09 464 MET A N 1
ATOM 3841 C CA . MET A 1 464 ? -5.242 5.448 24.481 1.00 54.09 464 MET A CA 1
ATOM 3842 C C . MET A 1 464 ? -5.653 5.999 23.109 1.00 54.09 464 MET A C 1
ATOM 3844 O O . MET A 1 464 ? -5.114 7.010 22.661 1.00 54.09 464 MET A O 1
ATOM 3848 N N . SER A 1 465 ? -6.651 5.393 22.458 1.00 53.84 465 SER A N 1
ATOM 3849 C CA . SER A 1 465 ? -7.204 5.902 21.196 1.00 53.84 465 SER A CA 1
ATOM 3850 C C . SER A 1 465 ? -7.913 7.250 21.382 1.00 53.84 465 SER A C 1
ATOM 3852 O O . SER A 1 465 ? -7.752 8.152 20.562 1.00 53.84 465 SER A O 1
ATOM 3854 N N . ALA A 1 466 ? -8.661 7.425 22.474 1.00 63.34 466 ALA A N 1
ATOM 3855 C CA . ALA A 1 466 ? -9.314 8.686 22.813 1.00 63.34 466 ALA A CA 1
ATOM 3856 C C . ALA A 1 466 ? -8.306 9.770 23.231 1.00 63.34 466 ALA A C 1
ATOM 3858 O O . ALA A 1 466 ? -8.480 10.941 22.896 1.00 63.34 466 ALA A O 1
ATOM 3859 N N . GLU A 1 467 ? -7.235 9.402 23.937 1.00 63.62 467 GLU A N 1
ATOM 3860 C CA . GLU A 1 467 ? -6.122 10.295 24.260 1.00 63.62 467 GLU A CA 1
ATOM 3861 C C . GLU A 1 467 ? -5.397 10.739 22.985 1.00 63.62 467 GLU A C 1
ATOM 3863 O O . GLU A 1 467 ? -5.167 11.933 22.830 1.00 63.62 467 GLU A O 1
ATOM 3868 N N . LEU A 1 468 ? -5.173 9.858 22.004 1.00 56.88 468 LEU A N 1
ATOM 3869 C CA . LEU A 1 468 ? -4.656 10.236 20.681 1.00 56.88 468 LEU A CA 1
ATOM 3870 C C . LEU A 1 468 ? -5.533 11.266 19.961 1.00 56.88 468 LEU A C 1
ATOM 3872 O O . LEU A 1 468 ? -5.007 12.231 19.400 1.00 56.88 468 LEU A O 1
ATOM 3876 N N . SER A 1 469 ? -6.854 11.084 19.977 1.00 66.00 469 SER A N 1
ATOM 3877 C CA . SER A 1 469 ? -7.794 12.038 19.377 1.00 66.00 469 SER A CA 1
ATOM 3878 C C . SER A 1 469 ? -7.783 13.382 20.108 1.00 66.00 469 SER A C 1
ATOM 3880 O O . SER A 1 469 ? -7.699 14.427 19.466 1.00 66.00 469 SER A O 1
ATOM 3882 N N . ARG A 1 470 ? -7.773 13.375 21.448 1.00 67.81 470 ARG A N 1
ATOM 3883 C CA . ARG A 1 470 ? -7.668 14.600 22.260 1.00 67.81 470 ARG A CA 1
ATOM 3884 C C . ARG A 1 470 ? -6.341 15.321 22.041 1.00 67.81 470 ARG A C 1
ATOM 3886 O O . ARG A 1 470 ? -6.308 16.546 22.044 1.00 67.81 470 ARG A O 1
ATOM 3893 N N . MET A 1 471 ? -5.248 14.588 21.851 1.00 58.88 471 MET A N 1
ATOM 3894 C CA . MET A 1 471 ? -3.925 15.166 21.606 1.00 58.88 471 MET A CA 1
ATOM 3895 C C . MET A 1 471 ? -3.836 15.807 20.223 1.00 58.88 471 MET A C 1
ATOM 3897 O O . MET A 1 471 ? -3.290 16.902 20.111 1.00 58.88 471 MET A O 1
ATOM 3901 N N . HIS A 1 472 ? -4.447 15.201 19.201 1.00 61.41 472 HIS A N 1
ATOM 3902 C CA . HIS A 1 472 ? -4.608 15.843 17.892 1.00 61.41 472 HIS A CA 1
ATOM 3903 C C . HIS A 1 472 ? -5.418 17.136 17.991 1.00 61.41 472 HIS A C 1
ATOM 3905 O O . HIS A 1 472 ? -5.003 18.161 17.462 1.00 61.41 472 HIS A O 1
ATOM 3911 N N . GLU A 1 473 ? -6.524 17.118 18.730 1.00 68.88 473 GLU A N 1
ATOM 3912 C CA . GLU A 1 473 ? -7.392 18.288 18.872 1.00 68.88 473 GLU A CA 1
ATOM 3913 C C . GLU A 1 473 ? -6.725 19.420 19.681 1.00 68.88 473 GLU A C 1
ATOM 3915 O O . GLU A 1 473 ? -6.921 20.603 19.401 1.00 68.88 473 GLU A O 1
ATOM 3920 N N . ARG A 1 474 ? -5.890 19.078 20.675 1.00 69.38 474 ARG A N 1
ATOM 3921 C CA . ARG A 1 474 ? -5.065 20.048 21.421 1.00 69.38 474 ARG A CA 1
ATOM 3922 C C . ARG A 1 474 ? -3.939 20.623 20.566 1.00 69.38 474 ARG A C 1
ATOM 3924 O O . ARG A 1 474 ? -3.659 21.813 20.689 1.00 69.38 474 ARG A O 1
ATOM 3931 N N . LEU A 1 475 ? -3.321 19.806 19.712 1.00 60.41 475 LEU A N 1
ATOM 3932 C CA . LEU A 1 475 ? -2.298 20.250 18.765 1.00 60.41 475 LEU A CA 1
ATOM 3933 C C . LEU A 1 475 ? -2.893 21.241 17.756 1.00 60.41 475 LEU A C 1
ATOM 3935 O O . LEU A 1 475 ? -2.357 22.331 17.594 1.00 60.41 475 LEU A O 1
ATOM 3939 N N . GLU A 1 476 ? -4.041 20.907 17.168 1.00 70.38 476 GLU A N 1
ATOM 3940 C CA . GLU A 1 476 ? -4.740 21.746 16.190 1.00 70.38 476 GLU A CA 1
ATOM 3941 C C . GLU A 1 476 ? -5.187 23.086 16.801 1.00 70.38 476 GLU A C 1
ATOM 3943 O O . GLU A 1 476 ? -4.970 24.148 16.216 1.00 70.38 476 GLU A O 1
ATOM 3948 N N . LYS A 1 477 ? -5.725 23.070 18.031 1.00 69.19 477 LYS A N 1
ATOM 3949 C CA . LYS A 1 477 ? -6.078 24.298 18.768 1.00 69.19 477 LYS A CA 1
ATOM 3950 C C . LYS A 1 477 ? -4.854 25.161 19.084 1.00 69.19 477 LYS A C 1
ATOM 3952 O O . LYS A 1 477 ? -4.909 26.377 18.917 1.00 69.19 477 LYS A O 1
ATOM 3957 N N . SER A 1 478 ? -3.749 24.551 19.512 1.00 61.09 478 SER A N 1
ATOM 3958 C CA . SER A 1 478 ? -2.513 25.274 19.831 1.00 61.09 478 SER A CA 1
ATOM 3959 C C . SER A 1 478 ? -1.846 25.866 18.580 1.00 61.09 478 SER A C 1
ATOM 3961 O O . SER A 1 478 ? -1.357 26.997 18.611 1.00 61.09 478 SER A O 1
ATOM 3963 N N . GLU A 1 479 ? -1.887 25.154 17.451 1.00 62.75 479 GLU A N 1
ATOM 3964 C CA . GLU A 1 479 ? -1.414 25.651 16.154 1.00 62.75 479 GLU A CA 1
ATOM 3965 C C . GLU A 1 479 ? -2.278 26.810 15.637 1.00 62.75 479 GLU A C 1
ATOM 3967 O O . GLU A 1 479 ? -1.730 27.825 15.199 1.00 62.75 479 GLU A O 1
ATOM 3972 N N . ALA A 1 480 ? -3.602 26.727 15.788 1.00 68.81 480 ALA A N 1
ATOM 3973 C CA . ALA A 1 480 ? -4.521 27.808 15.438 1.00 68.81 480 ALA A CA 1
ATOM 3974 C C . ALA A 1 480 ? -4.332 29.062 16.320 1.00 68.81 480 ALA A C 1
ATOM 3976 O O . ALA A 1 480 ? -4.299 30.185 15.810 1.00 68.81 480 ALA A O 1
ATOM 3977 N N . GLU A 1 481 ? -4.148 28.900 17.637 1.00 69.12 481 GLU A N 1
ATOM 3978 C CA . GLU A 1 481 ? -3.839 30.012 18.553 1.00 69.12 481 GLU A CA 1
ATOM 3979 C C . GLU A 1 481 ? -2.497 30.670 18.213 1.00 69.12 481 GLU A C 1
ATOM 3981 O O . GLU A 1 481 ? -2.379 31.899 18.197 1.00 69.12 481 GLU A O 1
ATOM 3986 N N . LYS A 1 482 ? -1.491 29.862 17.869 1.00 66.69 482 LYS A N 1
ATOM 3987 C CA . LYS A 1 482 ? -0.184 30.340 17.412 1.00 66.69 482 LYS A CA 1
ATOM 3988 C C . LYS A 1 482 ? -0.289 31.137 16.111 1.00 66.69 482 LYS A C 1
ATOM 3990 O O . LYS A 1 482 ? 0.373 32.169 15.974 1.00 66.69 482 LYS A O 1
ATOM 3995 N N . GLU A 1 483 ? -1.085 30.676 15.152 1.00 69.75 483 GLU A N 1
ATOM 3996 C CA . GLU A 1 483 ? -1.284 31.359 13.872 1.00 69.75 483 GLU A CA 1
ATOM 3997 C C . GLU A 1 483 ? -2.054 32.678 14.043 1.00 69.75 483 GLU A C 1
ATOM 3999 O O . GLU A 1 483 ? -1.659 33.702 13.478 1.00 69.75 483 GLU A O 1
ATOM 4004 N N . SER A 1 484 ? -3.054 32.698 14.929 1.00 70.81 484 SER A N 1
ATOM 4005 C CA . SER A 1 484 ? -3.795 33.905 15.316 1.00 70.81 484 SER A CA 1
ATOM 4006 C C . SER A 1 484 ? -2.903 34.951 16.002 1.00 70.81 484 SER A C 1
ATOM 4008 O O . SER A 1 484 ? -2.891 36.122 15.607 1.00 70.81 484 SER A O 1
ATOM 4010 N N . LEU A 1 485 ? -2.061 34.535 16.959 1.00 67.62 485 LEU A N 1
ATOM 4011 C CA . LEU A 1 485 ? -1.087 35.417 17.620 1.00 67.62 485 LEU A CA 1
ATOM 4012 C C . LEU A 1 485 ? -0.026 35.943 16.639 1.00 67.62 485 LEU A C 1
ATOM 4014 O O . LEU A 1 485 ? 0.341 37.119 16.693 1.00 67.62 485 LEU A O 1
ATOM 4018 N N . ARG A 1 486 ? 0.429 35.117 15.685 1.00 67.69 486 ARG A N 1
ATOM 4019 C CA . ARG A 1 486 ? 1.333 35.556 14.606 1.00 67.69 486 ARG A CA 1
ATOM 4020 C C . ARG A 1 486 ? 0.676 36.567 13.666 1.00 67.69 486 ARG A C 1
ATOM 4022 O O . ARG A 1 486 ? 1.350 37.510 13.251 1.00 67.69 486 ARG A O 1
ATOM 4029 N N . MET A 1 487 ? -0.606 36.403 13.336 1.00 64.62 487 MET A N 1
ATOM 4030 C CA . MET A 1 487 ? -1.346 37.381 12.532 1.00 64.62 487 MET A CA 1
ATOM 4031 C C . MET A 1 487 ? -1.551 38.704 13.278 1.00 64.62 487 MET A C 1
ATOM 4033 O O . MET A 1 487 ? -1.311 39.754 12.684 1.00 64.62 487 MET A O 1
ATOM 4037 N N . GLN A 1 488 ? -1.870 38.673 14.579 1.00 61.19 488 GLN A N 1
ATOM 4038 C CA . GLN A 1 488 ? -1.958 39.882 15.413 1.00 61.19 488 GLN A CA 1
ATOM 4039 C C . GLN A 1 488 ? -0.633 40.655 15.481 1.00 61.19 488 GLN A C 1
ATOM 4041 O O . GLN A 1 488 ? -0.642 41.886 15.435 1.00 61.19 488 GLN A O 1
ATOM 4046 N N . MET A 1 489 ? 0.513 39.963 15.522 1.00 57.97 489 MET A N 1
ATOM 4047 C CA . MET A 1 489 ? 1.828 40.618 15.448 1.00 57.97 489 MET A CA 1
ATOM 4048 C C . MET A 1 489 ? 2.121 41.239 14.071 1.00 57.97 489 MET A C 1
ATOM 4050 O O . MET A 1 489 ? 2.916 42.173 13.985 1.00 57.97 489 MET A O 1
ATOM 4054 N N . LYS A 1 490 ? 1.490 40.745 12.996 1.00 56.94 490 LYS A N 1
ATOM 4055 C CA . LYS A 1 490 ? 1.686 41.221 11.614 1.00 56.94 490 LYS A CA 1
ATOM 4056 C C . LYS A 1 490 ? 0.760 42.383 11.228 1.00 56.94 490 LYS A C 1
ATOM 4058 O O . LYS A 1 490 ? 1.075 43.103 10.286 1.00 56.94 490 LYS A O 1
ATOM 4063 N N . SER A 1 491 ? -0.352 42.577 11.943 1.00 50.91 491 SER A N 1
ATOM 4064 C CA . SER A 1 491 ? -1.344 43.638 11.696 1.00 50.91 491 SER A CA 1
ATOM 4065 C C . SER A 1 491 ? -1.156 44.908 12.543 1.00 50.91 491 SER A C 1
ATOM 4067 O O . SER A 1 491 ? -1.972 45.824 12.453 1.00 50.91 491 SER A O 1
ATOM 4069 N N . GLY A 1 492 ? -0.112 44.990 13.373 1.00 46.66 492 GLY A N 1
ATOM 4070 C CA . GLY A 1 492 ? 0.219 46.208 14.119 1.00 46.66 492 GLY A CA 1
ATOM 4071 C C . GLY A 1 492 ? 0.801 47.291 13.195 1.00 46.66 492 GLY A C 1
ATOM 4072 O O . GLY A 1 492 ? 1.709 46.986 12.420 1.00 46.66 492 GLY A O 1
ATOM 4073 N N . PRO A 1 493 ? 0.318 48.549 13.238 1.00 43.88 493 PRO A N 1
ATOM 4074 C CA . PRO A 1 493 ? 0.773 49.585 12.322 1.00 43.88 493 PRO A CA 1
ATOM 4075 C C . PRO A 1 493 ? 2.240 49.928 12.589 1.00 43.88 493 PRO A C 1
ATOM 4077 O O . PRO A 1 493 ? 2.624 50.339 13.683 1.00 43.88 493 PRO A O 1
ATOM 4080 N N . SER A 1 494 ? 3.061 49.785 11.552 1.00 45.81 494 SER A N 1
ATOM 4081 C CA . SER A 1 494 ? 4.432 50.273 11.488 1.00 45.81 494 SER A CA 1
ATOM 4082 C C . SER A 1 494 ? 4.441 51.802 11.542 1.00 45.81 494 SER A C 1
ATOM 4084 O O . SER A 1 494 ? 4.313 52.473 10.517 1.00 45.81 494 SER A O 1
ATOM 4086 N N . GLY A 1 495 ? 4.573 52.354 12.746 1.00 42.19 495 GLY A N 1
ATOM 4087 C CA . GLY A 1 495 ? 4.702 53.785 12.971 1.00 42.19 495 GLY A CA 1
ATOM 4088 C C . GLY A 1 495 ? 5.284 54.101 14.346 1.00 42.19 495 GLY A C 1
ATOM 4089 O O . GLY A 1 495 ? 4.694 53.763 15.362 1.00 42.19 495 GLY A O 1
ATOM 4090 N N . ALA A 1 496 ? 6.400 54.830 14.319 1.00 37.97 496 ALA A N 1
ATOM 4091 C CA . ALA A 1 496 ? 7.061 55.543 15.411 1.00 37.97 496 ALA A CA 1
ATOM 4092 C C . ALA A 1 496 ? 8.054 54.770 16.307 1.00 37.97 496 ALA A C 1
ATOM 4094 O O . ALA A 1 496 ? 7.750 53.872 17.084 1.00 37.97 496 ALA A O 1
ATOM 4095 N N . SER A 1 497 ? 9.288 55.247 16.173 1.00 46.44 497 SER A N 1
ATOM 4096 C CA . SER A 1 497 ? 10.469 55.106 17.010 1.00 46.44 497 SER A CA 1
ATOM 4097 C C . SER A 1 497 ? 10.235 55.269 18.515 1.00 46.44 497 SER A C 1
ATOM 4099 O O . SER A 1 497 ? 9.578 56.216 18.938 1.00 46.44 497 SER A O 1
ATOM 4101 N N . GLY A 1 498 ? 10.967 54.466 19.293 1.00 47.03 498 GLY A N 1
ATOM 4102 C CA . GLY A 1 498 ? 11.443 54.834 20.627 1.00 47.03 498 GLY A CA 1
ATOM 4103 C C . GLY A 1 498 ? 10.493 54.516 21.779 1.00 47.03 498 GLY A C 1
ATOM 4104 O O . GLY A 1 498 ? 9.643 55.326 22.114 1.00 47.03 498 GLY A O 1
ATOM 4105 N N . VAL A 1 499 ? 10.710 53.358 22.412 1.00 38.62 499 VAL A N 1
ATOM 4106 C CA . VAL A 1 499 ? 10.807 53.109 23.870 1.00 38.62 499 VAL A CA 1
ATOM 4107 C C . VAL A 1 499 ? 10.626 51.602 24.076 1.00 38.62 499 VAL A C 1
ATOM 4109 O O . VAL A 1 499 ? 9.572 51.031 23.807 1.00 38.62 499 VAL A O 1
ATOM 4112 N N . ALA A 1 500 ? 11.691 50.944 24.531 1.00 47.38 500 ALA A N 1
ATOM 4113 C CA . ALA A 1 500 ? 11.664 49.554 24.958 1.00 47.38 500 ALA A CA 1
ATOM 4114 C C . ALA A 1 500 ? 10.864 49.442 26.269 1.00 47.38 500 ALA A C 1
ATOM 4116 O O . ALA A 1 500 ? 11.349 49.829 27.328 1.00 47.38 500 ALA A O 1
ATOM 4117 N N . GLY A 1 501 ? 9.633 48.934 26.186 1.00 43.44 501 GLY A N 1
ATOM 4118 C CA . GLY A 1 501 ? 8.825 48.505 27.331 1.00 43.44 501 GLY A CA 1
ATOM 4119 C C . GLY A 1 501 ? 8.609 46.981 27.308 1.00 43.44 501 GLY A C 1
ATOM 4120 O O . GLY A 1 501 ? 8.513 46.403 26.223 1.00 43.44 501 GLY A O 1
ATOM 4121 N N . PRO A 1 502 ? 8.505 46.301 28.467 1.00 47.00 502 PRO A N 1
ATOM 4122 C CA . PRO A 1 502 ? 8.614 44.838 28.587 1.00 47.00 502 PRO A CA 1
ATOM 4123 C C . PRO A 1 502 ? 7.381 44.037 28.112 1.00 47.00 502 PRO A C 1
ATOM 4125 O O . PRO A 1 502 ? 7.283 42.838 28.361 1.00 47.00 502 PRO A O 1
ATOM 4128 N N . VAL A 1 503 ? 6.436 44.652 27.398 1.00 47.56 503 VAL A N 1
ATOM 4129 C CA . VAL A 1 503 ? 5.131 44.040 27.075 1.00 47.56 503 VAL A CA 1
ATOM 4130 C C . VAL A 1 503 ? 5.229 42.952 25.987 1.00 47.56 503 VAL A C 1
ATOM 4132 O O . VAL A 1 503 ? 4.417 42.033 25.966 1.00 47.56 503 VAL A O 1
ATOM 4135 N N . ASN A 1 504 ? 6.283 42.958 25.160 1.00 50.72 504 ASN A N 1
ATOM 4136 C CA . ASN A 1 504 ? 6.522 41.920 24.139 1.00 50.72 504 ASN A CA 1
ATOM 4137 C C . ASN A 1 504 ? 7.110 40.602 24.685 1.00 50.72 504 ASN A C 1
ATOM 4139 O O . ASN A 1 504 ? 7.155 39.608 23.960 1.00 50.72 504 ASN A O 1
ATOM 4143 N N . GLY A 1 505 ? 7.564 40.564 25.945 1.00 54.41 505 GLY A N 1
ATOM 4144 C CA . GLY A 1 505 ? 8.146 39.356 26.546 1.00 54.41 505 GLY A CA 1
ATOM 4145 C C . GLY A 1 505 ? 7.108 38.285 26.891 1.00 54.41 505 GLY A C 1
ATOM 4146 O O . GLY A 1 505 ? 7.364 37.101 26.696 1.00 54.41 505 GLY A O 1
ATOM 4147 N N . SER A 1 506 ? 5.918 38.697 27.341 1.00 54.06 506 SER A N 1
ATOM 4148 C CA . SER A 1 506 ? 4.839 37.784 27.750 1.00 54.06 506 SER A CA 1
ATOM 4149 C C . SER A 1 506 ? 4.267 37.003 26.563 1.00 54.06 506 SER A C 1
ATOM 4151 O O . SER A 1 506 ? 4.167 35.780 26.613 1.00 54.06 506 SER A O 1
ATOM 4153 N N . SER A 1 507 ? 3.993 37.683 25.444 1.00 53.84 507 SER A N 1
ATOM 4154 C CA . SER A 1 507 ? 3.465 37.043 24.233 1.00 53.84 507 SER A CA 1
ATOM 4155 C C . SER A 1 507 ? 4.482 36.098 23.586 1.00 53.84 507 SER A C 1
ATOM 4157 O O . SER A 1 507 ? 4.117 35.003 23.171 1.00 53.84 507 SER A O 1
ATOM 4159 N N . ASN A 1 508 ? 5.770 36.462 23.565 1.00 57.44 508 ASN A N 1
ATOM 4160 C CA . ASN A 1 508 ? 6.825 35.572 23.068 1.00 57.44 508 ASN A CA 1
ATOM 4161 C C . ASN A 1 508 ? 7.070 34.370 23.995 1.00 57.44 508 ASN A C 1
ATOM 4163 O O . ASN A 1 508 ? 7.319 33.274 23.498 1.00 57.44 508 ASN A O 1
ATOM 4167 N N . ALA A 1 509 ? 6.955 34.535 25.317 1.00 65.50 509 ALA A N 1
ATOM 4168 C CA . ALA A 1 509 ? 7.026 33.425 26.269 1.00 65.50 509 ALA A CA 1
ATOM 4169 C C . ALA A 1 509 ? 5.822 32.475 26.134 1.00 65.50 509 ALA A C 1
ATOM 4171 O O . ALA A 1 509 ? 5.993 31.258 26.182 1.00 65.50 509 ALA A O 1
ATOM 4172 N N . GLN A 1 510 ? 4.623 33.014 25.893 1.00 60.53 510 GLN A N 1
ATOM 4173 C CA . GLN A 1 510 ? 3.417 32.226 25.641 1.00 60.53 510 GLN A CA 1
ATOM 4174 C C . GLN A 1 510 ? 3.523 31.443 24.322 1.00 60.53 510 GLN A C 1
ATOM 4176 O O . GLN A 1 510 ? 3.215 30.255 24.292 1.00 60.53 510 GLN A O 1
ATOM 4181 N N . ILE A 1 511 ? 4.038 32.066 23.253 1.00 63.47 511 ILE A N 1
ATOM 4182 C CA . ILE A 1 511 ? 4.308 31.391 21.972 1.00 63.47 511 ILE A CA 1
ATOM 4183 C C . ILE A 1 511 ? 5.371 30.297 22.146 1.00 63.47 511 ILE A C 1
ATOM 4185 O O . ILE A 1 511 ? 5.191 29.196 21.636 1.00 63.47 511 ILE A O 1
ATOM 4189 N N . ALA A 1 512 ? 6.446 30.554 22.898 1.00 67.31 512 ALA A N 1
ATOM 4190 C CA . ALA A 1 512 ? 7.490 29.561 23.161 1.00 67.31 512 ALA A CA 1
ATOM 4191 C C . ALA A 1 512 ? 6.979 28.367 23.989 1.00 67.31 512 ALA A C 1
ATOM 4193 O O . ALA A 1 512 ? 7.384 27.230 23.748 1.00 67.31 512 ALA A O 1
ATOM 4194 N N . LYS A 1 513 ? 6.061 28.610 24.933 1.00 69.75 513 LYS A N 1
ATOM 4195 C CA . LYS A 1 513 ? 5.402 27.564 25.723 1.00 69.75 513 LYS A CA 1
ATOM 4196 C C . LYS A 1 513 ? 4.477 26.703 24.858 1.00 69.75 513 LYS A C 1
ATOM 4198 O O . LYS A 1 513 ? 4.594 25.484 24.890 1.00 69.75 513 LYS A O 1
ATOM 4203 N N . LEU A 1 514 ? 3.656 27.325 24.008 1.00 62.75 514 LEU A N 1
ATOM 4204 C CA . LEU A 1 514 ? 2.818 26.611 23.036 1.00 62.75 514 LEU A CA 1
ATOM 4205 C C . LEU A 1 514 ? 3.670 25.820 22.024 1.00 62.75 514 LEU A C 1
ATOM 4207 O O . LEU A 1 514 ? 3.331 24.699 21.664 1.00 62.75 514 LEU A O 1
ATOM 4211 N N . GLU A 1 515 ? 4.836 26.336 21.617 1.00 67.62 515 GLU A N 1
ATOM 4212 C CA . GLU A 1 515 ? 5.779 25.599 20.761 1.00 67.62 515 GLU A CA 1
ATOM 4213 C C . GLU A 1 515 ? 6.415 24.379 21.444 1.00 67.62 515 GLU A C 1
ATOM 4215 O O . GLU A 1 515 ? 6.735 23.397 20.764 1.00 67.62 515 GLU A O 1
ATOM 4220 N N . ALA A 1 516 ? 6.612 24.425 22.763 1.00 67.56 516 ALA A N 1
ATOM 4221 C CA . ALA A 1 516 ? 7.079 23.284 23.544 1.00 67.56 516 ALA A CA 1
ATOM 4222 C C . ALA A 1 516 ? 5.972 22.229 23.700 1.00 67.56 516 ALA A C 1
ATOM 4224 O O . ALA A 1 516 ? 6.226 21.050 23.440 1.00 67.56 516 ALA A O 1
ATOM 4225 N N . ASP A 1 517 ? 4.750 22.664 24.014 1.00 64.12 517 ASP A N 1
ATOM 4226 C CA . ASP A 1 517 ? 3.582 21.794 24.167 1.00 64.12 517 ASP A CA 1
ATOM 4227 C C . ASP A 1 517 ? 3.246 21.080 22.840 1.00 64.12 517 ASP A C 1
ATOM 4229 O O . ASP A 1 517 ? 3.102 19.857 22.821 1.00 64.12 517 ASP A O 1
ATOM 4233 N N . CYS A 1 518 ? 3.266 21.781 21.694 1.00 63.06 518 CYS A N 1
ATOM 4234 C CA . CYS A 1 518 ? 3.088 21.155 20.375 1.00 63.06 518 CYS A CA 1
ATOM 4235 C C . CYS A 1 518 ? 4.161 20.101 20.069 1.00 63.06 518 CYS A C 1
ATOM 4237 O O . CYS A 1 518 ? 3.860 19.027 19.549 1.00 63.06 518 CYS A O 1
ATOM 4239 N N . LYS A 1 519 ? 5.431 20.373 20.398 1.00 68.38 519 LYS A N 1
ATOM 4240 C CA . LYS A 1 519 ? 6.522 19.408 20.179 1.00 68.38 519 LYS A CA 1
ATOM 4241 C C . LYS A 1 519 ? 6.392 18.174 21.062 1.00 68.38 519 LYS A C 1
ATOM 4243 O O . LYS A 1 519 ? 6.796 17.091 20.639 1.00 68.38 519 LYS A O 1
ATOM 4248 N N . GLN A 1 520 ? 5.868 18.329 22.272 1.00 69.81 520 GLN A N 1
ATOM 4249 C CA . GLN A 1 520 ? 5.629 17.211 23.172 1.00 69.81 520 GLN A CA 1
ATOM 4250 C C . GLN A 1 520 ? 4.449 16.357 22.693 1.00 69.81 520 GLN A C 1
ATOM 4252 O O . GLN A 1 520 ? 4.592 15.141 22.574 1.00 69.81 520 GLN A O 1
ATOM 4257 N N . PHE A 1 521 ? 3.351 16.990 22.280 1.00 64.88 521 PHE A N 1
ATOM 4258 C CA . PHE A 1 521 ? 2.191 16.293 21.721 1.00 64.88 521 PHE A CA 1
ATOM 4259 C C . PHE A 1 521 ? 2.502 15.570 20.403 1.00 64.88 521 PHE A C 1
ATOM 4261 O O . PHE A 1 521 ? 2.021 14.460 20.191 1.00 64.88 521 PHE A O 1
ATOM 4268 N N . LEU A 1 522 ? 3.379 16.127 19.560 1.00 61.78 522 LEU A N 1
ATOM 4269 C CA . LEU A 1 522 ? 3.874 15.448 18.357 1.00 61.78 522 LEU A CA 1
ATOM 4270 C C . LEU A 1 522 ? 4.680 14.182 18.685 1.00 61.78 522 LEU A C 1
ATOM 4272 O O . LEU A 1 522 ? 4.470 13.150 18.058 1.00 61.78 522 LEU A O 1
ATOM 4276 N N . LYS A 1 523 ? 5.559 14.218 19.696 1.00 67.62 523 LYS A N 1
ATOM 4277 C CA . LYS A 1 523 ? 6.344 13.037 20.101 1.00 67.62 523 LYS A CA 1
ATOM 4278 C C . LYS A 1 523 ? 5.479 11.924 20.686 1.00 67.62 523 LYS A C 1
ATOM 4280 O O . LYS A 1 523 ? 5.712 10.756 20.388 1.00 67.62 523 LYS A O 1
ATOM 4285 N N . GLU A 1 524 ? 4.505 12.283 21.516 1.00 65.75 524 GLU A N 1
ATOM 4286 C CA . GLU A 1 524 ? 3.585 11.324 22.135 1.00 65.75 524 GLU A CA 1
ATOM 4287 C C . GLU A 1 524 ? 2.653 10.700 21.080 1.00 65.75 524 GLU A C 1
ATOM 4289 O O . GLU A 1 524 ? 2.450 9.484 21.076 1.00 65.75 524 GLU A O 1
ATOM 4294 N N . ARG A 1 525 ? 2.200 11.491 20.095 1.00 64.44 525 ARG A N 1
ATOM 4295 C CA . ARG A 1 525 ? 1.509 10.988 18.899 1.00 64.44 525 ARG A CA 1
ATOM 4296 C C . ARG A 1 525 ? 2.376 10.004 18.112 1.00 64.44 525 ARG A C 1
ATOM 4298 O O . ARG A 1 525 ? 1.910 8.916 17.792 1.00 64.44 525 ARG A O 1
ATOM 4305 N N . ASP A 1 526 ? 3.619 10.365 17.806 1.00 64.94 526 ASP A N 1
ATOM 4306 C CA . ASP A 1 526 ? 4.499 9.548 16.962 1.00 64.94 526 ASP A CA 1
ATOM 4307 C C . ASP A 1 526 ? 4.879 8.217 17.642 1.00 64.94 526 ASP A C 1
ATOM 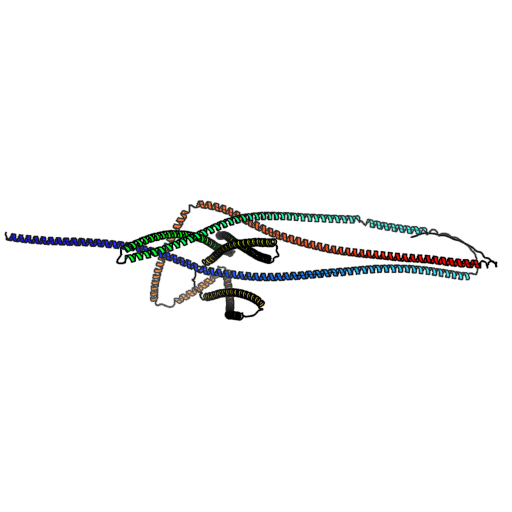4309 O O . ASP A 1 526 ? 4.977 7.181 16.982 1.00 64.94 526 ASP A O 1
ATOM 4313 N N . GLN A 1 527 ? 5.020 8.200 18.974 1.00 67.19 527 GLN A N 1
ATOM 4314 C CA . GLN A 1 527 ? 5.222 6.962 19.736 1.00 67.19 527 GLN A CA 1
ATOM 4315 C C . GLN A 1 527 ? 4.007 6.028 19.677 1.00 67.19 527 GLN A C 1
ATOM 4317 O O . GLN A 1 527 ? 4.177 4.821 19.491 1.00 67.19 527 GLN A O 1
ATOM 4322 N N . LEU A 1 528 ? 2.795 6.570 19.798 1.00 61.22 528 LEU A N 1
ATOM 4323 C CA . LEU A 1 528 ? 1.559 5.789 19.736 1.00 61.22 528 LEU A CA 1
ATOM 4324 C C . LEU A 1 528 ? 1.249 5.311 18.305 1.00 61.22 528 LEU A C 1
ATOM 4326 O O . LEU A 1 528 ? 0.826 4.170 18.125 1.00 61.22 528 LEU A O 1
ATOM 4330 N N . VAL A 1 529 ? 1.557 6.115 17.279 1.00 66.00 529 VAL A N 1
ATOM 4331 C CA . VAL A 1 529 ? 1.501 5.697 15.864 1.00 66.00 529 VAL A CA 1
ATOM 4332 C C . VAL A 1 529 ? 2.476 4.548 15.602 1.00 66.00 529 VAL A C 1
ATOM 4334 O O . VAL A 1 529 ? 2.075 3.525 15.055 1.00 66.00 529 VAL A O 1
ATOM 4337 N N . SER A 1 530 ? 3.717 4.641 16.091 1.00 63.38 530 SER A N 1
ATOM 4338 C CA . SER A 1 530 ? 4.707 3.565 15.941 1.00 63.38 530 SER A CA 1
ATOM 4339 C C . SER A 1 530 ? 4.287 2.263 16.642 1.00 63.38 530 SER A C 1
ATOM 4341 O O . SER A 1 530 ? 4.582 1.164 16.164 1.00 63.38 530 SER A O 1
ATOM 4343 N N . GLN A 1 531 ? 3.577 2.347 17.772 1.00 58.69 531 GLN A N 1
ATOM 4344 C CA . GLN A 1 531 ? 3.000 1.169 18.429 1.00 58.69 531 GLN A CA 1
ATOM 4345 C C . GLN A 1 531 ? 1.835 0.566 17.625 1.00 58.69 531 GLN A C 1
ATOM 4347 O O . GLN A 1 531 ? 1.736 -0.661 17.528 1.00 58.69 531 GLN A O 1
ATOM 4352 N N . LEU A 1 532 ? 1.000 1.396 16.993 1.00 60.69 532 LEU A N 1
ATOM 4353 C CA . LEU A 1 532 ? -0.099 0.945 16.136 1.00 60.69 532 LEU A CA 1
ATOM 4354 C C . LEU A 1 532 ? 0.410 0.277 14.844 1.00 60.69 532 LEU A C 1
ATOM 4356 O O . LEU A 1 532 ? -0.092 -0.777 14.455 1.00 60.69 532 LEU A O 1
ATOM 4360 N N . GLU A 1 533 ? 1.453 0.837 14.225 1.00 66.12 533 GLU A N 1
ATOM 4361 C CA . GLU A 1 533 ? 2.120 0.286 13.036 1.00 66.12 533 GLU A CA 1
ATOM 4362 C C . GLU A 1 533 ? 2.748 -1.085 13.317 1.00 66.12 533 GLU A C 1
ATOM 4364 O O . GLU A 1 533 ? 2.592 -2.019 12.530 1.00 66.12 533 GLU A O 1
ATOM 4369 N N . LYS A 1 534 ? 3.390 -1.260 14.482 1.00 66.12 534 LYS A N 1
ATOM 4370 C CA . LYS A 1 534 ? 3.909 -2.569 14.918 1.00 66.12 534 LYS A CA 1
ATOM 4371 C C . LYS A 1 534 ? 2.793 -3.602 15.076 1.00 66.12 534 LYS A C 1
ATOM 4373 O O . LYS A 1 534 ? 2.970 -4.754 14.686 1.00 66.12 534 LYS A O 1
ATOM 4378 N N . SER A 1 535 ? 1.642 -3.195 15.607 1.00 58.81 535 SER A N 1
ATOM 4379 C CA . SER A 1 535 ? 0.470 -4.067 15.755 1.00 58.81 535 SER A CA 1
ATOM 4380 C C . SER A 1 535 ? -0.153 -4.443 14.398 1.00 58.81 535 SER A C 1
ATOM 4382 O O . SER A 1 535 ? -0.466 -5.612 14.156 1.00 58.81 535 SER A O 1
ATOM 4384 N N . GLN A 1 536 ? -0.240 -3.498 13.452 1.00 58.00 536 GLN A N 1
ATOM 4385 C CA . GLN A 1 536 ? -0.671 -3.773 12.074 1.00 58.00 536 GLN A CA 1
ATOM 4386 C C . GLN A 1 536 ? 0.302 -4.696 11.328 1.00 58.00 536 GLN A C 1
ATOM 4388 O O . GLN A 1 536 ? -0.135 -5.603 10.617 1.00 58.00 536 GLN A O 1
ATOM 4393 N N . GLN A 1 537 ? 1.611 -4.544 11.537 1.00 69.06 537 GLN A N 1
ATOM 4394 C CA . GLN A 1 537 ? 2.616 -5.422 10.938 1.00 69.06 537 GLN A CA 1
ATOM 4395 C C . GLN A 1 537 ? 2.476 -6.876 11.416 1.00 69.06 537 GLN A C 1
ATOM 4397 O O . GLN A 1 537 ? 2.645 -7.809 10.628 1.00 69.06 537 GLN A O 1
ATOM 4402 N N . VAL A 1 538 ? 2.121 -7.090 12.688 1.00 69.88 538 VAL A N 1
ATOM 4403 C CA . VAL A 1 538 ? 1.843 -8.431 13.228 1.00 69.88 538 VAL A CA 1
ATOM 4404 C C . VAL A 1 538 ? 0.630 -9.063 12.533 1.00 69.88 538 VAL A C 1
ATOM 4406 O O . VAL A 1 538 ? 0.688 -10.238 12.170 1.00 69.88 538 VAL A O 1
ATOM 4409 N N . LEU A 1 539 ? -0.428 -8.292 12.264 1.00 65.69 539 LEU A N 1
ATOM 4410 C CA . LEU A 1 539 ? -1.599 -8.744 11.497 1.00 65.69 539 LEU A CA 1
ATOM 4411 C C . LEU A 1 539 ? -1.252 -9.121 10.048 1.00 65.69 539 LEU A C 1
ATOM 4413 O O . LEU A 1 539 ? -1.675 -10.177 9.576 1.00 65.69 539 LEU A O 1
ATOM 4417 N N . VAL A 1 540 ? -0.442 -8.309 9.362 1.00 69.31 540 VAL A N 1
ATOM 4418 C CA . VAL A 1 540 ? 0.025 -8.599 7.992 1.00 69.31 540 VAL A CA 1
ATOM 4419 C C . VAL A 1 540 ? 0.865 -9.880 7.952 1.00 69.31 540 VAL A C 1
ATOM 4421 O O . VAL A 1 540 ? 0.705 -10.701 7.047 1.00 69.31 540 VAL A O 1
ATOM 4424 N N . ASN A 1 541 ? 1.715 -10.100 8.957 1.00 67.94 541 ASN A N 1
ATOM 4425 C CA . ASN A 1 541 ? 2.508 -11.324 9.065 1.00 67.94 541 ASN A CA 1
ATOM 4426 C C . ASN A 1 541 ? 1.618 -12.563 9.282 1.00 67.94 541 ASN A C 1
ATOM 4428 O O . ASN A 1 541 ? 1.802 -13.564 8.594 1.00 67.94 541 ASN A O 1
ATOM 4432 N N . PHE A 1 542 ? 0.595 -12.483 10.143 1.00 66.38 542 PHE A N 1
ATOM 4433 C CA . PHE A 1 542 ? -0.393 -13.562 10.298 1.00 66.38 542 PHE A CA 1
ATOM 4434 C C . PHE A 1 542 ? -1.157 -13.855 8.999 1.00 66.38 542 PHE A C 1
ATOM 4436 O O . PHE A 1 542 ? -1.431 -15.013 8.686 1.00 66.38 542 PHE A O 1
ATOM 4443 N N . GLN A 1 543 ? -1.475 -12.825 8.216 1.00 61.53 543 GLN A N 1
ATOM 4444 C CA . GLN A 1 543 ? -2.155 -12.984 6.931 1.00 61.53 543 GLN A CA 1
ATOM 4445 C C . GLN A 1 543 ? -1.259 -13.670 5.883 1.00 61.53 543 GLN A C 1
ATOM 4447 O O . GLN A 1 543 ? -1.737 -14.497 5.105 1.00 61.53 543 GLN A O 1
ATOM 4452 N N . LYS A 1 544 ? 0.048 -13.387 5.900 1.00 69.31 544 LYS A N 1
ATOM 4453 C CA . LYS A 1 544 ? 1.047 -14.039 5.040 1.00 69.31 544 LYS A CA 1
ATOM 4454 C C . LYS A 1 544 ? 1.252 -15.517 5.398 1.00 69.31 544 LYS A C 1
ATOM 4456 O O . LYS A 1 544 ? 1.319 -16.349 4.494 1.00 69.31 544 LYS A O 1
ATOM 4461 N N . ASP A 1 545 ? 1.288 -15.854 6.687 1.00 68.12 545 ASP A N 1
ATOM 4462 C CA . ASP A 1 545 ? 1.414 -17.240 7.165 1.00 68.12 545 ASP A CA 1
ATOM 4463 C C . ASP A 1 545 ? 0.190 -18.093 6.758 1.00 68.12 545 ASP A C 1
ATOM 4465 O O . ASP A 1 545 ? 0.325 -19.256 6.365 1.00 68.12 545 ASP A O 1
ATOM 4469 N N . ILE A 1 546 ? -1.012 -17.503 6.752 1.00 67.56 546 ILE A N 1
ATOM 4470 C CA . ILE A 1 546 ? -2.220 -18.169 6.236 1.00 67.56 546 ILE A CA 1
ATOM 4471 C C . ILE A 1 546 ? -2.104 -18.440 4.736 1.00 67.56 546 ILE A C 1
ATOM 4473 O O . ILE A 1 546 ? -2.328 -19.565 4.306 1.00 67.56 546 ILE A O 1
ATOM 4477 N N . GLN A 1 547 ? -1.680 -17.464 3.932 1.00 69.44 547 GLN A N 1
ATOM 4478 C CA . GLN A 1 547 ? -1.513 -17.673 2.487 1.00 69.44 547 GLN A CA 1
ATOM 4479 C C . GLN A 1 547 ? -0.498 -18.784 2.170 1.00 69.44 547 GLN A C 1
ATOM 4481 O O . GLN A 1 547 ? -0.683 -19.557 1.227 1.00 69.44 547 GLN A O 1
ATOM 4486 N N . GLN A 1 548 ? 0.565 -18.898 2.970 1.00 72.19 548 GLN A N 1
ATOM 4487 C CA . GLN A 1 548 ? 1.550 -19.972 2.835 1.00 72.19 548 GLN A CA 1
ATOM 4488 C C . GLN A 1 548 ? 0.963 -21.342 3.197 1.00 72.19 548 GLN A C 1
ATOM 4490 O O . GLN A 1 548 ? 1.141 -22.300 2.441 1.00 72.19 548 GLN A O 1
ATOM 4495 N N . THR A 1 549 ? 0.215 -21.436 4.299 1.00 69.44 549 THR A N 1
ATOM 4496 C CA . THR A 1 549 ? -0.445 -22.689 4.702 1.00 69.44 549 THR A CA 1
ATOM 4497 C C . THR A 1 549 ? -1.562 -23.101 3.734 1.00 69.44 549 THR A C 1
ATOM 4499 O O . THR A 1 549 ? -1.692 -24.285 3.426 1.00 69.44 549 THR A O 1
ATOM 4502 N N . GLU A 1 550 ? -2.309 -22.158 3.154 1.00 69.75 550 GLU A N 1
ATOM 4503 C CA . GLU A 1 550 ? -3.290 -22.420 2.088 1.00 69.75 550 GLU A CA 1
ATOM 4504 C C . GLU A 1 550 ? -2.627 -22.981 0.820 1.00 69.75 550 GLU A C 1
ATOM 4506 O O . GLU A 1 550 ? -3.118 -23.948 0.225 1.00 69.75 550 GLU A O 1
ATOM 4511 N N . ALA A 1 551 ? -1.484 -22.417 0.418 1.00 72.50 551 ALA A N 1
ATOM 4512 C CA . ALA A 1 551 ? -0.713 -22.904 -0.723 1.00 72.50 551 ALA A CA 1
ATOM 4513 C C . ALA A 1 551 ? -0.159 -24.320 -0.488 1.00 72.50 551 ALA A C 1
ATOM 4515 O O . ALA A 1 551 ? -0.125 -25.142 -1.409 1.00 72.50 551 ALA A O 1
ATOM 4516 N N . GLU A 1 552 ? 0.242 -24.632 0.743 1.00 74.75 552 GLU A N 1
ATOM 4517 C CA . GLU A 1 552 ? 0.733 -25.956 1.118 1.00 74.75 552 GLU A CA 1
ATOM 4518 C C . GLU A 1 552 ? -0.395 -27.000 1.170 1.00 74.75 552 GLU A C 1
ATOM 4520 O O . GLU A 1 552 ? -0.236 -28.089 0.616 1.00 74.75 552 GLU A O 1
ATOM 4525 N N . ILE A 1 553 ? -1.582 -26.649 1.682 1.00 72.88 553 ILE A N 1
ATOM 4526 C CA . ILE A 1 553 ? -2.786 -27.497 1.576 1.00 72.88 553 ILE A CA 1
ATOM 4527 C C . ILE A 1 553 ? -3.122 -27.779 0.107 1.00 72.88 553 ILE A C 1
ATOM 4529 O O . ILE A 1 553 ? -3.455 -28.913 -0.243 1.00 72.88 553 ILE A O 1
ATOM 4533 N N . LYS A 1 554 ? -3.008 -26.779 -0.777 1.00 75.25 554 LYS A N 1
ATOM 4534 C CA . LYS A 1 554 ? -3.253 -26.960 -2.215 1.00 75.25 554 LYS A CA 1
ATOM 4535 C C . LYS A 1 554 ? -2.270 -27.954 -2.846 1.00 75.25 554 LYS A C 1
ATOM 4537 O O . LYS A 1 554 ? -2.709 -28.849 -3.565 1.00 75.25 554 LYS A O 1
ATOM 4542 N N . ARG A 1 555 ? -0.974 -27.872 -2.521 1.00 81.56 555 ARG A N 1
ATOM 4543 C CA . ARG A 1 555 ? 0.029 -28.856 -2.978 1.00 81.56 555 ARG A CA 1
ATOM 4544 C C . ARG A 1 555 ? -0.266 -30.265 -2.467 1.00 81.56 555 ARG A C 1
ATOM 4546 O O . ARG A 1 555 ? -0.235 -31.210 -3.250 1.00 81.56 555 ARG A O 1
ATOM 4553 N N . LEU A 1 556 ? -0.610 -30.401 -1.184 1.00 74.19 556 LEU A N 1
ATOM 4554 C CA . LEU A 1 556 ? -0.965 -31.694 -0.589 1.00 74.19 556 LEU A CA 1
ATOM 4555 C C . LEU A 1 556 ? -2.230 -32.296 -1.230 1.00 74.19 556 LEU A C 1
ATOM 4557 O O . LEU A 1 556 ? -2.330 -33.516 -1.349 1.00 74.19 556 LEU A O 1
ATOM 4561 N N . ARG A 1 557 ? -3.189 -31.470 -1.682 1.00 73.69 557 ARG A N 1
ATOM 4562 C CA . ARG A 1 557 ? -4.372 -31.922 -2.445 1.00 73.69 557 ARG A CA 1
ATOM 4563 C C . ARG A 1 557 ? -3.997 -32.489 -3.811 1.00 73.69 557 ARG A C 1
ATOM 4565 O O . ARG A 1 557 ? -4.429 -33.592 -4.140 1.00 73.69 557 ARG A O 1
ATOM 4572 N N . GLU A 1 558 ? -3.161 -31.781 -4.563 1.00 81.69 558 GLU A N 1
ATOM 4573 C CA . GLU A 1 558 ? -2.685 -32.222 -5.882 1.00 81.69 558 GLU A CA 1
ATOM 4574 C C . GLU A 1 558 ? -1.854 -33.517 -5.789 1.00 81.69 558 GLU A C 1
ATOM 4576 O O . GLU A 1 558 ? -1.965 -34.403 -6.638 1.00 81.69 558 GLU A O 1
ATOM 4581 N N . GLU A 1 559 ? -1.040 -33.664 -4.742 1.00 78.88 559 GLU A N 1
ATOM 4582 C CA . GLU A 1 559 ? -0.259 -34.880 -4.493 1.00 78.88 559 GLU A CA 1
ATOM 4583 C C . GLU A 1 559 ? -1.149 -36.071 -4.090 1.00 78.88 559 GLU A C 1
ATOM 4585 O O . GLU A 1 559 ? -0.950 -37.188 -4.576 1.00 78.88 559 GLU A O 1
ATOM 4590 N N . ASN A 1 560 ? -2.195 -35.837 -3.288 1.00 71.12 560 ASN A N 1
ATOM 4591 C CA . ASN A 1 560 ? -3.171 -36.872 -2.933 1.00 71.12 560 ASN A CA 1
ATOM 4592 C C . ASN A 1 560 ? -3.962 -37.363 -4.158 1.00 71.12 560 ASN A C 1
ATOM 4594 O O . ASN A 1 560 ? -4.178 -38.566 -4.310 1.00 71.12 560 ASN A O 1
ATOM 4598 N N . GLU A 1 561 ? -4.357 -36.460 -5.063 1.00 79.88 561 GLU A N 1
ATOM 4599 C CA . GLU A 1 561 ? -5.016 -36.835 -6.321 1.00 79.88 561 GLU A CA 1
ATOM 4600 C C . GLU A 1 561 ? -4.113 -37.693 -7.214 1.00 79.88 561 GLU A C 1
ATOM 4602 O O . GLU A 1 561 ? -4.571 -38.697 -7.768 1.00 79.88 561 GLU A O 1
ATOM 4607 N N . LYS A 1 562 ? -2.820 -37.357 -7.304 1.00 81.50 562 LYS A N 1
ATOM 4608 C CA . LYS A 1 562 ? -1.837 -38.154 -8.052 1.00 81.50 562 LYS A CA 1
ATOM 4609 C C . LYS A 1 562 ? -1.703 -39.562 -7.478 1.00 81.50 562 LYS A C 1
ATOM 4611 O O . LYS A 1 562 ? -1.855 -40.522 -8.234 1.00 81.50 562 LYS A O 1
ATOM 4616 N N . LEU A 1 563 ? -1.528 -39.698 -6.162 1.00 79.25 563 LEU A N 1
ATOM 4617 C CA . LEU A 1 563 ? -1.435 -41.005 -5.499 1.00 79.25 563 LEU A CA 1
ATOM 4618 C C . LEU A 1 563 ? -2.709 -41.844 -5.689 1.00 79.25 563 LEU A C 1
ATOM 4620 O O . LEU A 1 563 ? -2.624 -43.038 -5.973 1.00 79.25 563 LEU A O 1
ATOM 4624 N N . ARG A 1 564 ? -3.899 -41.229 -5.628 1.00 76.69 564 ARG A N 1
ATOM 4625 C CA . ARG A 1 564 ? -5.173 -41.916 -5.916 1.00 76.69 564 ARG A CA 1
ATOM 4626 C C . ARG A 1 564 ? -5.294 -42.352 -7.378 1.00 76.69 564 ARG A C 1
ATOM 4628 O O . ARG A 1 564 ? -5.826 -43.426 -7.661 1.00 76.69 564 ARG A O 1
ATOM 4635 N N . SER A 1 565 ? -4.810 -41.539 -8.317 1.00 82.31 565 SER A N 1
ATOM 4636 C CA . SER A 1 565 ? -4.794 -41.897 -9.741 1.00 82.31 565 SER A CA 1
ATOM 4637 C C . SER A 1 565 ? -3.845 -43.068 -10.024 1.00 82.31 565 SER A C 1
ATOM 4639 O O . SER A 1 565 ? -4.193 -43.981 -10.775 1.00 82.31 565 SER A O 1
ATOM 4641 N N . GLU A 1 566 ? -2.692 -43.095 -9.351 1.00 81.62 566 GLU A N 1
ATOM 4642 C CA . GLU A 1 566 ? -1.712 -44.173 -9.442 1.00 81.62 566 GLU A CA 1
ATOM 4643 C C . GLU A 1 566 ? -2.236 -45.465 -8.808 1.00 81.62 566 GLU A C 1
ATOM 4645 O O . GLU A 1 566 ? -2.171 -46.517 -9.443 1.00 81.62 566 GLU A O 1
ATOM 4650 N N . GLN A 1 567 ? -2.879 -45.385 -7.637 1.00 77.12 567 GLN A N 1
ATOM 4651 C CA . GLN A 1 567 ? -3.590 -46.510 -7.021 1.00 77.12 567 GLN A CA 1
ATOM 4652 C C . GLN A 1 567 ? -4.627 -47.106 -7.987 1.00 77.12 567 GLN A C 1
ATOM 4654 O O . GLN A 1 567 ? -4.689 -48.323 -8.167 1.00 77.12 567 GLN A O 1
ATOM 4659 N N . LYS A 1 568 ? -5.419 -46.262 -8.664 1.00 81.06 568 LYS A N 1
ATOM 4660 C CA . LYS A 1 568 ? -6.427 -46.711 -9.638 1.00 81.06 568 LYS A CA 1
ATOM 4661 C C . LYS A 1 568 ? -5.794 -47.398 -10.854 1.00 81.06 568 LYS A C 1
ATOM 4663 O O . LYS A 1 568 ? -6.339 -48.398 -11.322 1.00 81.06 568 LYS A O 1
ATOM 4668 N N . ARG A 1 569 ? -4.647 -46.902 -11.337 1.00 86.25 569 ARG A N 1
ATOM 4669 C CA . ARG A 1 569 ? -3.875 -47.525 -12.427 1.00 86.25 569 ARG A CA 1
ATOM 4670 C C . ARG A 1 569 ? -3.353 -48.902 -12.016 1.00 86.25 569 ARG A C 1
ATOM 4672 O O . ARG A 1 569 ? -3.605 -49.873 -12.722 1.00 86.25 569 ARG A O 1
ATOM 4679 N N . LEU A 1 570 ? -2.702 -48.995 -10.855 1.00 83.12 570 LEU A N 1
ATOM 4680 C CA . LEU A 1 570 ? -2.182 -50.256 -10.312 1.00 83.12 570 LEU A CA 1
ATOM 4681 C C . LEU A 1 570 ? -3.307 -51.283 -10.114 1.00 83.12 570 LEU A C 1
ATOM 4683 O O . LEU A 1 570 ? -3.159 -52.455 -10.448 1.00 83.12 570 LEU A O 1
ATOM 4687 N N . MET A 1 571 ? -4.477 -50.839 -9.652 1.00 80.56 571 MET A N 1
ATOM 4688 C CA . MET A 1 571 ? -5.642 -51.704 -9.469 1.00 80.56 571 MET A CA 1
ATOM 4689 C C . MET A 1 571 ? -6.200 -52.247 -10.800 1.00 80.56 571 MET A C 1
ATOM 4691 O O . MET A 1 571 ? -6.590 -53.413 -10.871 1.00 80.56 571 MET A O 1
ATOM 4695 N N . GLN A 1 572 ? -6.203 -51.441 -11.869 1.00 83.38 572 GLN A N 1
ATOM 4696 C CA . GLN A 1 572 ? -6.544 -51.906 -13.222 1.00 83.38 572 GLN A CA 1
ATOM 4697 C C . GLN A 1 572 ? -5.508 -52.907 -13.755 1.00 83.38 572 GLN A C 1
ATOM 4699 O O . GLN A 1 572 ? -5.871 -53.921 -14.351 1.00 83.38 572 GLN A O 1
ATOM 4704 N N . GLU A 1 573 ? -4.224 -52.667 -13.499 1.00 82.56 573 GLU A N 1
ATOM 4705 C CA . GLU A 1 573 ? -3.133 -53.544 -13.925 1.00 82.56 573 GLU A CA 1
ATOM 4706 C C . GLU A 1 573 ? -3.215 -54.916 -13.235 1.00 82.56 573 GLU A C 1
ATOM 4708 O O . GLU A 1 573 ? -3.182 -55.952 -13.906 1.00 82.56 573 GLU A O 1
ATOM 4713 N N . ILE A 1 574 ? -3.500 -54.941 -11.928 1.00 82.19 574 ILE A N 1
ATOM 4714 C CA . ILE A 1 574 ? -3.811 -56.166 -11.173 1.00 82.19 574 ILE A CA 1
ATOM 4715 C C . ILE A 1 574 ? -4.990 -56.926 -11.804 1.00 82.19 574 ILE A C 1
ATOM 4717 O O . ILE A 1 574 ? -4.892 -58.139 -11.994 1.00 82.19 574 ILE A O 1
ATOM 4721 N N . GLN A 1 575 ? -6.082 -56.244 -12.175 1.00 83.56 575 GLN A N 1
ATOM 4722 C CA . GLN A 1 575 ? -7.236 -56.885 -12.827 1.00 83.56 575 GLN A CA 1
ATOM 4723 C C . GLN A 1 575 ? -6.866 -57.507 -14.181 1.00 83.56 575 GLN A C 1
ATOM 4725 O O . GLN A 1 575 ? -7.274 -58.632 -14.477 1.00 83.56 575 GLN A O 1
ATOM 4730 N N . THR A 1 576 ? -6.054 -56.821 -14.992 1.00 83.44 576 THR A N 1
ATOM 4731 C CA . THR A 1 576 ? -5.599 -57.369 -16.282 1.00 83.44 576 THR A CA 1
ATOM 4732 C C . THR A 1 576 ? -4.681 -58.580 -16.113 1.00 83.44 576 THR A C 1
ATOM 4734 O O . THR A 1 576 ? -4.815 -59.559 -16.850 1.00 83.44 576 THR A O 1
ATOM 4737 N N . LEU A 1 577 ? -3.786 -58.567 -15.121 1.00 82.75 577 LEU A N 1
ATOM 4738 C CA . LEU A 1 577 ? -2.918 -59.704 -14.810 1.00 82.75 577 LEU A CA 1
ATOM 4739 C C . LEU A 1 577 ? -3.717 -60.896 -14.261 1.00 82.75 577 LEU A C 1
ATOM 4741 O O . LEU A 1 577 ? -3.440 -62.037 -14.630 1.00 82.75 577 LEU A O 1
ATOM 4745 N N . GLN A 1 578 ? -4.747 -60.650 -13.446 1.00 82.12 578 GLN A N 1
ATOM 4746 C CA . GLN A 1 578 ? -5.676 -61.684 -12.976 1.00 82.12 578 GLN A CA 1
ATOM 4747 C C . GLN A 1 578 ? -6.477 -62.311 -14.125 1.00 82.12 578 GLN A C 1
ATOM 4749 O O . GLN A 1 578 ? -6.643 -63.532 -14.156 1.00 82.12 578 GLN A O 1
ATOM 4754 N N . ALA A 1 579 ? -6.936 -61.507 -15.090 1.00 82.94 579 ALA A N 1
ATOM 4755 C CA . ALA A 1 579 ? -7.621 -62.001 -16.283 1.00 82.94 579 ALA A CA 1
ATOM 4756 C C . ALA A 1 579 ? -6.698 -62.882 -17.143 1.00 82.94 579 ALA A C 1
ATOM 4758 O O . ALA A 1 579 ? -7.074 -64.003 -17.487 1.00 82.94 579 ALA A O 1
ATOM 4759 N N . LYS A 1 580 ? -5.457 -62.436 -17.386 1.00 80.19 580 LYS A N 1
ATOM 4760 C CA . LYS A 1 580 ? -4.433 -63.216 -18.105 1.00 80.19 580 LYS A CA 1
ATOM 4761 C C . LYS A 1 580 ? -4.085 -64.523 -17.393 1.00 80.19 580 LYS A C 1
ATOM 4763 O O . LYS A 1 580 ? -3.933 -65.550 -18.046 1.00 80.19 580 LYS A O 1
ATOM 4768 N N . LEU A 1 581 ? -3.990 -64.516 -16.059 1.00 77.56 581 LEU A N 1
ATOM 4769 C CA . LEU A 1 581 ? -3.767 -65.733 -15.272 1.00 77.56 581 LEU A CA 1
ATOM 4770 C C . LEU A 1 581 ? -4.938 -66.719 -15.410 1.00 77.56 581 LEU A C 1
ATOM 4772 O O . LEU A 1 581 ? -4.714 -67.924 -15.495 1.00 77.56 581 LEU A O 1
ATOM 4776 N N . LYS A 1 582 ? -6.177 -66.218 -15.451 1.00 80.06 582 LYS A N 1
ATOM 4777 C CA . LYS A 1 582 ? -7.386 -67.036 -15.606 1.00 80.06 582 LYS A CA 1
ATOM 4778 C C . LYS A 1 582 ? -7.492 -67.646 -17.009 1.00 80.06 582 LYS A C 1
ATOM 4780 O O . LYS A 1 582 ? -7.804 -68.826 -17.127 1.00 80.06 582 LYS A O 1
ATOM 4785 N N . GLU A 1 583 ? -7.169 -66.887 -18.058 1.00 76.31 583 GLU A N 1
ATOM 4786 C CA . GLU A 1 583 ? -7.059 -67.409 -19.432 1.00 76.31 583 GLU A CA 1
ATOM 4787 C C . GLU A 1 583 ? -5.936 -68.448 -19.565 1.00 76.31 583 GLU A C 1
ATOM 4789 O O . GLU A 1 583 ? -6.136 -69.502 -20.166 1.00 76.31 583 GLU A O 1
ATOM 4794 N N . ALA A 1 584 ? -4.782 -68.199 -18.939 1.00 69.81 584 ALA A N 1
ATOM 4795 C CA . ALA A 1 584 ? -3.650 -69.125 -18.902 1.00 69.81 584 ALA A CA 1
ATOM 4796 C C . ALA A 1 584 ? -3.937 -70.441 -18.157 1.00 69.81 584 ALA A C 1
ATOM 4798 O O . ALA A 1 584 ? -3.249 -71.434 -18.378 1.00 69.81 584 ALA A O 1
ATOM 4799 N N . GLN A 1 585 ? -4.914 -70.443 -17.246 1.00 68.38 585 GLN A N 1
ATOM 4800 C CA . GLN A 1 585 ? -5.395 -71.641 -16.549 1.00 68.38 585 GLN A CA 1
ATOM 4801 C C . GLN A 1 585 ? -6.482 -72.381 -17.342 1.00 68.38 585 GLN A C 1
ATOM 4803 O O . GLN A 1 585 ? -6.631 -73.588 -17.174 1.00 68.38 585 GLN A O 1
ATOM 4808 N N . ALA A 1 586 ? -7.229 -71.675 -18.198 1.00 70.62 586 ALA A N 1
ATOM 4809 C CA . ALA A 1 586 ? -8.280 -72.247 -19.040 1.00 70.62 586 ALA A CA 1
ATOM 4810 C C . ALA A 1 586 ? -7.739 -72.876 -20.341 1.00 70.62 586 ALA A C 1
ATOM 4812 O O . ALA A 1 586 ? -8.298 -73.863 -20.815 1.00 70.62 586 ALA A O 1
ATOM 4813 N N . ASN A 1 587 ? -6.644 -72.345 -20.897 1.00 61.50 587 ASN A N 1
ATOM 4814 C CA . ASN A 1 587 ? -5.967 -72.893 -22.075 1.00 61.50 587 ASN A CA 1
ATOM 4815 C C . ASN A 1 587 ? -4.765 -73.765 -21.663 1.00 61.50 587 ASN A C 1
ATOM 4817 O O . ASN A 1 587 ? -3.851 -73.291 -20.992 1.00 61.50 587 ASN A O 1
ATOM 4821 N N . VAL A 1 588 ? -4.729 -75.032 -22.097 1.00 55.47 588 VAL A N 1
ATOM 4822 C CA . VAL A 1 588 ? -3.661 -76.017 -21.799 1.00 55.47 588 VAL A CA 1
ATOM 4823 C C . VAL A 1 588 ? -2.372 -75.694 -22.583 1.00 55.47 588 VAL A C 1
ATOM 4825 O O . VAL A 1 588 ? -1.979 -76.438 -23.477 1.00 55.47 588 VAL A O 1
ATOM 4828 N N . GLY A 1 589 ? -1.738 -74.547 -22.312 1.00 57.28 589 GLY A N 1
ATOM 4829 C CA . GLY A 1 589 ? -0.614 -74.046 -23.120 1.00 57.28 589 GLY A CA 1
ATOM 4830 C C . GLY A 1 589 ? 0.494 -73.273 -22.395 1.00 57.28 589 GLY A C 1
ATOM 4831 O O . GLY A 1 589 ? 1.483 -72.943 -23.038 1.00 57.28 589 GLY A O 1
ATOM 4832 N N . LEU A 1 590 ? 0.381 -72.992 -21.091 1.00 57.78 590 LEU A N 1
ATOM 4833 C CA . LEU A 1 590 ? 1.415 -72.274 -20.326 1.00 57.78 590 LEU A CA 1
ATOM 4834 C C . LEU A 1 590 ? 2.026 -73.168 -19.247 1.00 57.78 590 LEU A C 1
ATOM 4836 O O . LEU A 1 590 ? 1.320 -73.897 -18.547 1.00 57.78 590 LEU A O 1
ATOM 4840 N N . THR A 1 591 ? 3.351 -73.119 -19.115 1.00 67.12 591 THR A N 1
ATOM 4841 C CA . THR A 1 591 ? 4.081 -73.958 -18.159 1.00 67.12 591 THR A CA 1
ATOM 4842 C C . THR A 1 591 ? 3.800 -73.516 -16.713 1.00 67.12 591 THR A C 1
ATOM 4844 O O . THR A 1 591 ? 3.596 -72.325 -16.457 1.00 67.12 591 THR A O 1
ATOM 4847 N N . PRO A 1 592 ? 3.838 -74.428 -15.720 1.00 71.88 592 PRO A N 1
ATOM 4848 C CA . PRO A 1 592 ? 3.645 -74.075 -14.308 1.00 71.88 592 PRO A CA 1
ATOM 4849 C C . PRO A 1 592 ? 4.569 -72.942 -13.822 1.00 71.88 592 PRO A C 1
ATOM 4851 O O . PRO A 1 592 ? 4.178 -72.128 -12.989 1.00 71.88 592 PRO A O 1
ATOM 4854 N N . ALA A 1 593 ? 5.774 -72.836 -14.392 1.00 74.44 593 ALA A N 1
ATOM 4855 C CA . ALA A 1 593 ? 6.736 -71.780 -14.082 1.00 74.44 593 ALA A CA 1
ATOM 4856 C C . ALA A 1 593 ? 6.291 -70.378 -14.550 1.00 74.44 593 ALA A C 1
ATOM 4858 O O . ALA A 1 593 ? 6.619 -69.379 -13.909 1.00 74.44 593 ALA A O 1
ATOM 4859 N N . GLU A 1 594 ? 5.544 -70.277 -15.651 1.00 74.00 594 GLU A N 1
ATOM 4860 C CA . GLU A 1 594 ? 5.023 -69.004 -16.169 1.00 74.00 594 GLU A CA 1
ATOM 4861 C C . GLU A 1 594 ? 3.805 -68.532 -15.369 1.00 74.00 594 GLU A C 1
ATOM 4863 O O . GLU A 1 594 ? 3.686 -67.344 -15.066 1.00 74.00 594 GLU A O 1
ATOM 4868 N N . GLN A 1 595 ? 2.954 -69.465 -14.932 1.00 74.69 595 GLN A N 1
ATOM 4869 C CA . GLN A 1 595 ? 1.846 -69.165 -14.021 1.00 74.69 595 GLN A CA 1
ATOM 4870 C C . GLN A 1 595 ? 2.354 -68.664 -12.656 1.00 74.69 595 GLN A C 1
ATOM 4872 O O . GLN A 1 595 ? 1.814 -67.699 -12.115 1.00 74.69 595 GLN A O 1
ATOM 4877 N N . GLU A 1 596 ? 3.430 -69.260 -12.131 1.00 79.88 596 GLU A N 1
ATOM 4878 C CA . GLU A 1 596 ? 4.090 -68.827 -10.891 1.00 79.88 596 GLU A CA 1
ATOM 4879 C C . GLU A 1 596 ? 4.688 -67.410 -11.017 1.00 79.88 596 GLU A C 1
ATOM 4881 O O . GLU A 1 596 ? 4.571 -66.590 -10.103 1.00 79.88 596 GLU A O 1
ATOM 4886 N N . LYS A 1 597 ? 5.277 -67.074 -12.176 1.00 81.31 597 LYS A N 1
ATOM 4887 C CA . LYS A 1 597 ? 5.786 -65.718 -12.457 1.00 81.31 597 LYS A CA 1
ATOM 4888 C C . LYS A 1 597 ? 4.672 -64.670 -12.481 1.00 81.31 597 LYS A C 1
ATOM 4890 O O . LYS A 1 597 ? 4.841 -63.604 -11.891 1.00 81.31 597 LYS A O 1
ATOM 4895 N N . ILE A 1 598 ? 3.536 -64.966 -13.117 1.00 79.81 598 ILE A N 1
ATOM 4896 C CA . ILE A 1 598 ? 2.383 -64.049 -13.158 1.00 79.81 598 ILE A CA 1
ATOM 4897 C C . ILE A 1 598 ? 1.780 -63.872 -11.756 1.00 79.81 598 ILE A C 1
ATOM 4899 O O . ILE A 1 598 ? 1.442 -62.752 -11.380 1.00 79.81 598 ILE A O 1
ATOM 4903 N N . ARG A 1 599 ? 1.712 -64.937 -10.941 1.00 81.56 599 ARG A N 1
ATOM 4904 C CA . ARG A 1 599 ? 1.277 -64.843 -9.534 1.00 81.56 599 ARG A CA 1
ATOM 4905 C C . ARG A 1 599 ? 2.175 -63.918 -8.712 1.00 81.56 599 ARG A C 1
ATOM 4907 O O . ARG A 1 599 ? 1.658 -63.024 -8.047 1.00 81.56 599 ARG A O 1
ATOM 4914 N N . LYS A 1 600 ? 3.501 -64.060 -8.822 1.00 85.06 600 LYS A N 1
ATOM 4915 C CA . LYS A 1 600 ? 4.454 -63.161 -8.147 1.00 85.06 600 LYS A CA 1
ATOM 4916 C C . LYS A 1 600 ? 4.341 -61.709 -8.617 1.00 85.06 600 LYS A C 1
ATOM 4918 O O . LYS A 1 600 ? 4.474 -60.806 -7.798 1.00 85.06 600 LYS A O 1
ATOM 4923 N N . ALA A 1 601 ? 4.069 -61.473 -9.901 1.00 80.38 601 ALA A N 1
ATOM 4924 C CA . ALA A 1 601 ? 3.840 -60.124 -10.422 1.00 80.38 601 ALA A CA 1
ATOM 4925 C C . ALA A 1 601 ? 2.559 -59.493 -9.846 1.00 80.38 601 ALA A C 1
ATOM 4927 O O . ALA A 1 601 ? 2.593 -58.348 -9.409 1.00 80.38 601 ALA A O 1
ATOM 4928 N N . ILE A 1 602 ? 1.456 -60.249 -9.762 1.00 82.31 602 ILE A N 1
ATOM 4929 C CA . ILE A 1 602 ? 0.205 -59.793 -9.128 1.00 82.31 602 ILE A CA 1
ATOM 4930 C C . ILE A 1 602 ? 0.432 -59.440 -7.655 1.00 82.31 602 ILE A C 1
ATOM 4932 O O . ILE A 1 602 ? -0.072 -58.426 -7.181 1.00 82.31 602 ILE A O 1
ATOM 4936 N N . GLU A 1 603 ? 1.186 -60.260 -6.926 1.00 83.88 603 GLU A N 1
ATOM 4937 C CA . GLU A 1 603 ? 1.475 -60.031 -5.507 1.00 83.88 603 GLU A CA 1
ATOM 4938 C C . GLU A 1 603 ? 2.394 -58.812 -5.294 1.00 83.88 603 GLU A C 1
ATOM 4940 O O . GLU A 1 603 ? 2.160 -57.998 -4.397 1.00 83.88 603 GLU A O 1
ATOM 4945 N N . GLY A 1 604 ? 3.366 -58.607 -6.188 1.00 82.56 604 GLY A N 1
ATOM 4946 C CA . GLY A 1 604 ? 4.186 -57.394 -6.244 1.00 82.56 604 GLY A CA 1
ATOM 4947 C C . GLY A 1 604 ? 3.377 -56.122 -6.525 1.00 82.56 604 GLY A C 1
ATOM 4948 O O . GLY A 1 604 ? 3.534 -55.129 -5.819 1.00 82.56 604 GLY A O 1
ATOM 4949 N N . GLU A 1 605 ? 2.463 -56.144 -7.496 1.00 81.25 605 GLU A N 1
ATOM 4950 C CA . GLU A 1 605 ? 1.622 -54.973 -7.787 1.00 81.25 605 GLU A CA 1
ATOM 4951 C C . GLU A 1 605 ? 0.572 -54.718 -6.697 1.00 81.25 605 GLU A C 1
ATOM 4953 O O . GLU A 1 605 ? 0.280 -53.568 -6.370 1.00 81.25 605 GLU A O 1
ATOM 4958 N N . LYS A 1 606 ? 0.060 -55.772 -6.050 1.00 82.19 606 LYS A N 1
ATOM 4959 C CA . LYS A 1 606 ? -0.862 -55.645 -4.915 1.00 82.19 606 LYS A CA 1
ATOM 4960 C C . LYS A 1 606 ? -0.200 -54.966 -3.716 1.00 82.19 606 LYS A C 1
ATOM 4962 O O . LYS A 1 606 ? -0.774 -54.047 -3.143 1.00 82.19 606 LYS A O 1
ATOM 4967 N N . THR A 1 607 ? 1.032 -55.352 -3.382 1.00 82.31 607 THR A N 1
ATOM 4968 C CA . THR A 1 607 ? 1.784 -54.693 -2.299 1.00 82.31 607 THR A CA 1
ATOM 4969 C C . THR A 1 607 ? 2.088 -53.222 -2.596 1.00 82.31 607 THR A C 1
ATOM 4971 O O . THR A 1 607 ? 2.034 -52.403 -1.680 1.00 82.31 607 THR A O 1
ATOM 4974 N N . ARG A 1 608 ? 2.336 -52.852 -3.861 1.00 79.94 608 ARG A N 1
ATOM 4975 C CA . ARG A 1 608 ? 2.491 -51.444 -4.275 1.00 79.94 608 ARG A CA 1
ATOM 4976 C C . ARG A 1 608 ? 1.187 -50.655 -4.180 1.00 79.94 608 ARG A C 1
ATOM 4978 O O . ARG A 1 608 ? 1.203 -49.526 -3.694 1.00 79.94 608 ARG A O 1
ATOM 4985 N N . ALA A 1 609 ? 0.066 -51.244 -4.594 1.00 79.25 609 ALA A N 1
ATOM 4986 C CA . ALA A 1 609 ? -1.249 -50.618 -4.477 1.00 79.25 609 ALA A CA 1
ATOM 4987 C C . ALA A 1 609 ? -1.632 -50.364 -3.006 1.00 79.25 609 ALA A C 1
ATOM 4989 O O . ALA A 1 609 ? -2.049 -49.255 -2.670 1.00 79.25 609 ALA A O 1
ATOM 4990 N N . ASP A 1 610 ? -1.399 -51.340 -2.121 1.00 81.06 610 ASP A N 1
ATOM 4991 C CA . ASP A 1 610 ? -1.657 -51.216 -0.679 1.00 81.06 610 ASP A CA 1
ATOM 4992 C C . ASP A 1 610 ? -0.764 -50.140 -0.020 1.00 81.06 610 ASP A C 1
ATOM 4994 O O . ASP A 1 610 ? -1.184 -49.442 0.907 1.00 81.06 610 ASP A O 1
ATOM 4998 N N . GLN A 1 611 ? 0.479 -49.975 -0.490 1.00 82.62 611 GLN A N 1
ATOM 4999 C CA . GLN A 1 611 ? 1.381 -48.910 -0.028 1.00 82.62 611 GLN A CA 1
ATOM 5000 C C . GLN A 1 611 ? 0.919 -47.521 -0.491 1.00 82.62 611 GLN A C 1
ATOM 5002 O O . GLN A 1 611 ? 0.898 -46.591 0.319 1.00 82.62 611 GLN A O 1
ATOM 5007 N N . ALA A 1 612 ? 0.500 -47.384 -1.753 1.00 75.44 612 ALA A N 1
ATOM 5008 C CA . ALA A 1 612 ? -0.047 -46.136 -2.287 1.00 75.44 612 ALA A CA 1
ATOM 5009 C C . ALA A 1 612 ? -1.344 -45.720 -1.566 1.00 75.44 612 ALA A C 1
ATOM 5011 O O . ALA A 1 612 ? -1.538 -44.540 -1.271 1.00 75.44 612 ALA A O 1
ATOM 5012 N N . GLU A 1 613 ? -2.197 -46.684 -1.207 1.00 81.06 613 GLU A N 1
ATOM 5013 C CA . GLU A 1 613 ? -3.419 -46.443 -0.432 1.00 81.06 613 GLU A CA 1
ATOM 5014 C C . GLU A 1 613 ? -3.120 -45.908 0.976 1.00 81.06 613 GLU A C 1
ATOM 5016 O O . GLU A 1 613 ? -3.720 -44.922 1.412 1.00 81.06 613 GLU A O 1
ATOM 5021 N N . ARG A 1 614 ? -2.152 -46.509 1.680 1.00 83.62 614 ARG A N 1
ATOM 5022 C CA . ARG A 1 614 ? -1.734 -46.038 3.012 1.00 83.62 614 ARG A CA 1
ATOM 5023 C C . ARG A 1 614 ? -1.135 -44.634 2.962 1.00 83.62 614 ARG A C 1
ATOM 5025 O O . ARG A 1 614 ? -1.499 -43.801 3.790 1.00 83.62 614 ARG A O 1
ATOM 5032 N N . ALA A 1 615 ? -0.288 -44.351 1.971 1.00 78.62 615 ALA A N 1
ATOM 5033 C CA . ALA A 1 615 ? 0.291 -43.022 1.774 1.00 78.62 615 ALA A CA 1
ATOM 5034 C C . ALA A 1 615 ? -0.790 -41.962 1.481 1.00 78.62 615 ALA A C 1
ATOM 5036 O O . ALA A 1 615 ? -0.774 -40.873 2.060 1.00 78.62 615 ALA A O 1
ATOM 5037 N N . ALA A 1 616 ? -1.782 -42.293 0.646 1.00 75.38 616 ALA A N 1
ATOM 5038 C CA . ALA A 1 616 ? -2.909 -41.407 0.360 1.00 75.38 616 ALA A CA 1
ATOM 5039 C C . ALA A 1 616 ? -3.789 -41.152 1.602 1.00 75.38 616 ALA A C 1
ATOM 5041 O O . ALA A 1 616 ? -4.245 -40.021 1.812 1.00 75.38 616 ALA A O 1
ATOM 5042 N N . ALA A 1 617 ? -4.004 -42.166 2.447 1.00 79.06 617 ALA A N 1
ATOM 5043 C CA . ALA A 1 617 ? -4.766 -42.045 3.691 1.00 79.06 617 ALA A CA 1
ATOM 5044 C C . ALA A 1 617 ? -4.054 -41.174 4.745 1.00 79.06 617 ALA A C 1
ATOM 5046 O O . ALA A 1 617 ? -4.689 -40.315 5.363 1.00 79.06 617 ALA A O 1
ATOM 5047 N N . GLU A 1 618 ? -2.737 -41.331 4.922 1.00 83.75 618 GLU A N 1
ATOM 5048 C CA . GLU A 1 618 ? -1.942 -40.480 5.822 1.00 83.75 618 GLU A CA 1
ATOM 5049 C C . GLU A 1 618 ? -1.907 -39.019 5.358 1.00 83.75 618 GLU A C 1
ATOM 5051 O O . GLU A 1 618 ? -2.130 -38.109 6.162 1.00 83.75 618 GLU A O 1
ATOM 5056 N N . MET A 1 619 ? -1.718 -38.787 4.056 1.00 79.25 619 MET A N 1
ATOM 5057 C CA . MET A 1 619 ? -1.789 -37.452 3.452 1.00 79.25 619 MET A CA 1
ATOM 5058 C C . MET A 1 619 ? -3.157 -36.792 3.684 1.00 79.25 619 MET A C 1
ATOM 5060 O O . MET A 1 619 ? -3.231 -35.606 4.007 1.00 79.25 619 MET A O 1
ATOM 5064 N N . HIS A 1 620 ? -4.250 -37.556 3.589 1.00 78.94 620 HIS A N 1
ATOM 5065 C CA . HIS A 1 620 ? -5.597 -37.035 3.830 1.00 78.94 620 HIS A CA 1
ATOM 5066 C C . HIS A 1 620 ? -5.820 -36.662 5.304 1.00 78.94 620 HIS A C 1
ATOM 5068 O O . HIS A 1 620 ? -6.401 -35.619 5.604 1.00 78.94 620 HIS A O 1
ATOM 5074 N N . LYS A 1 621 ? -5.286 -37.459 6.238 1.00 82.88 621 LYS A N 1
ATOM 5075 C CA . LYS A 1 621 ? -5.334 -37.157 7.676 1.00 82.88 621 LYS A CA 1
ATOM 5076 C C . LYS A 1 621 ? -4.529 -35.899 8.029 1.00 82.88 621 LYS A C 1
ATOM 5078 O O . LYS A 1 621 ? -4.979 -35.088 8.836 1.00 82.88 621 LYS A O 1
ATOM 5083 N N . ARG A 1 622 ? -3.363 -35.706 7.400 1.00 79.81 622 ARG A N 1
ATOM 5084 C CA . ARG A 1 622 ? -2.532 -34.500 7.566 1.00 79.81 622 ARG A CA 1
ATOM 5085 C C . ARG A 1 622 ? -3.230 -33.250 7.021 1.00 79.81 622 ARG A C 1
ATOM 5087 O O . ARG A 1 622 ? -3.207 -32.211 7.673 1.00 79.81 622 ARG A O 1
ATOM 5094 N N . MET A 1 623 ? -3.907 -33.377 5.881 1.00 78.69 623 MET A N 1
ATOM 5095 C CA . MET A 1 623 ? -4.711 -32.312 5.277 1.00 78.69 623 MET A CA 1
ATOM 5096 C C . MET A 1 623 ? -5.877 -31.885 6.178 1.00 78.69 623 MET A C 1
ATOM 5098 O O . MET A 1 623 ? -6.027 -30.696 6.429 1.00 78.69 623 MET A O 1
ATOM 5102 N N . GLN A 1 624 ? -6.634 -32.831 6.747 1.00 78.19 624 GLN A N 1
ATOM 5103 C CA . GLN A 1 624 ? -7.730 -32.520 7.679 1.00 78.19 624 GLN A CA 1
ATOM 5104 C C . GLN A 1 624 ? -7.249 -31.765 8.929 1.00 78.19 624 GLN A C 1
ATOM 5106 O O . GLN A 1 624 ? -7.900 -30.824 9.384 1.00 78.19 624 GLN A O 1
ATOM 5111 N N . LEU A 1 625 ? -6.091 -32.144 9.480 1.00 80.56 625 LEU A N 1
ATOM 5112 C CA . LEU A 1 625 ? -5.496 -31.454 10.627 1.00 80.56 625 LEU A CA 1
ATOM 5113 C C . LEU A 1 625 ? -5.074 -30.019 10.271 1.00 80.56 625 LEU A C 1
ATOM 5115 O O . LEU A 1 625 ? -5.299 -29.087 11.047 1.00 80.56 625 LEU A O 1
ATOM 5119 N N . MET A 1 626 ? -4.494 -29.834 9.086 1.00 73.94 626 MET A N 1
ATOM 5120 C CA . MET A 1 626 ? -4.066 -28.526 8.597 1.00 73.94 626 MET A CA 1
ATOM 5121 C C . MET A 1 626 ? -5.269 -27.624 8.282 1.00 73.94 626 MET A C 1
ATOM 5123 O O . MET A 1 626 ? -5.273 -26.470 8.691 1.00 73.94 626 MET A O 1
ATOM 5127 N N . GLU A 1 627 ? -6.337 -28.160 7.682 1.00 76.62 627 GLU A N 1
ATOM 5128 C CA . GLU A 1 627 ? -7.605 -27.450 7.445 1.00 76.62 627 GLU A CA 1
ATOM 5129 C C . GLU A 1 627 ? -8.294 -27.030 8.752 1.00 76.62 627 GLU A C 1
ATOM 5131 O O . GLU A 1 627 ? -8.778 -25.904 8.864 1.00 76.62 627 GLU A O 1
ATOM 5136 N N . SER A 1 628 ? -8.290 -27.895 9.772 1.00 75.19 628 SER A N 1
ATOM 5137 C CA . SER A 1 628 ? -8.794 -27.557 11.109 1.00 75.19 628 SER A CA 1
ATOM 5138 C C . SER A 1 628 ? -7.987 -26.427 11.756 1.00 75.19 628 SER A C 1
ATOM 5140 O O . SER A 1 628 ? -8.560 -25.521 12.363 1.00 75.19 628 SER A O 1
ATOM 5142 N N . THR A 1 629 ? -6.660 -26.460 11.616 1.00 74.94 629 THR A N 1
ATOM 5143 C CA . THR A 1 629 ? -5.763 -25.426 12.153 1.00 74.94 629 THR A CA 1
ATOM 5144 C C . THR A 1 629 ? -5.960 -24.095 11.422 1.00 74.94 629 THR A C 1
ATOM 5146 O O . THR A 1 629 ? -6.033 -23.042 12.055 1.00 74.94 629 THR A O 1
ATOM 5149 N N . LEU A 1 630 ? -6.130 -24.143 10.099 1.00 73.75 630 LEU A N 1
ATOM 5150 C CA . LEU A 1 630 ? -6.379 -22.976 9.256 1.00 73.75 630 LEU A CA 1
ATOM 5151 C C . LEU A 1 630 ? -7.727 -22.331 9.581 1.00 73.75 630 LEU A C 1
ATOM 5153 O O . LEU A 1 630 ? -7.803 -21.113 9.707 1.00 73.75 630 LEU A O 1
ATOM 5157 N N . LYS A 1 631 ? -8.767 -23.137 9.824 1.00 74.62 631 LYS A N 1
ATOM 5158 C CA . LYS A 1 631 ? -10.083 -22.654 10.262 1.00 74.62 631 LYS A CA 1
ATOM 5159 C C . LYS A 1 631 ? -10.016 -21.939 11.617 1.00 74.62 631 LYS A C 1
ATOM 5161 O O . LYS A 1 631 ? -10.582 -20.860 11.755 1.00 74.62 631 LYS A O 1
ATOM 5166 N N . GLN A 1 632 ? -9.275 -22.486 12.584 1.00 74.12 632 GLN A N 1
ATOM 5167 C CA . GLN A 1 632 ? -9.060 -21.830 13.882 1.00 74.12 632 GLN A CA 1
ATOM 5168 C C . GLN A 1 632 ? -8.261 -20.522 13.762 1.00 74.12 632 GLN A C 1
ATOM 5170 O O . GLN A 1 632 ? -8.551 -19.557 14.469 1.00 74.12 632 GLN A O 1
ATOM 5175 N N . GLN A 1 633 ? -7.259 -20.460 12.877 1.00 70.25 633 GLN A N 1
ATOM 5176 C CA . GLN A 1 633 ? -6.528 -19.217 12.606 1.00 70.25 633 GLN A CA 1
ATOM 5177 C C . GLN A 1 633 ? -7.407 -18.177 11.898 1.00 70.25 633 GLN A C 1
ATOM 5179 O O . GLN A 1 633 ? -7.373 -17.006 12.274 1.00 70.25 633 GLN A O 1
ATOM 5184 N N . HIS A 1 634 ? -8.253 -18.601 10.955 1.00 70.50 634 HIS A N 1
ATOM 5185 C CA . HIS A 1 634 ? -9.237 -17.739 10.301 1.00 70.50 634 HIS A CA 1
ATOM 5186 C C . HIS A 1 634 ? -10.250 -17.174 11.301 1.00 70.50 634 HIS A C 1
ATOM 5188 O O . HIS A 1 634 ? -10.495 -15.975 11.291 1.00 70.50 634 HIS A O 1
ATOM 5194 N N . GLU A 1 635 ? -10.785 -17.991 12.215 1.00 71.56 635 GLU A N 1
ATOM 5195 C CA . GLU A 1 635 ? -11.690 -17.521 13.275 1.00 71.56 635 GLU A CA 1
ATOM 5196 C C . GLU A 1 635 ? -11.005 -16.517 14.215 1.00 71.56 635 GLU A C 1
ATOM 5198 O O . GLU A 1 635 ? -11.612 -15.515 14.593 1.00 71.56 635 GLU A O 1
ATOM 5203 N N . LYS A 1 636 ? -9.725 -16.723 14.555 1.00 69.50 636 LYS A N 1
ATOM 5204 C CA . LYS A 1 636 ? -8.950 -15.765 15.363 1.00 69.50 636 LYS A CA 1
ATOM 5205 C C . LYS A 1 636 ? -8.721 -14.440 14.641 1.00 69.50 636 LYS A C 1
ATOM 5207 O O . LYS A 1 636 ? -8.926 -13.397 15.255 1.00 69.50 636 LYS A O 1
ATOM 5212 N N . ILE A 1 637 ? -8.342 -14.456 13.362 1.00 72.00 637 ILE A N 1
ATOM 5213 C CA . ILE A 1 637 ? -8.194 -13.224 12.572 1.00 72.00 637 ILE A CA 1
ATOM 5214 C C . ILE A 1 637 ? -9.541 -12.553 12.368 1.00 72.00 637 ILE A C 1
ATOM 5216 O O . ILE A 1 637 ? -9.621 -11.342 12.482 1.00 72.00 637 ILE A O 1
ATOM 5220 N N . GLN A 1 638 ? -10.608 -13.306 12.125 1.00 70.06 638 GLN A N 1
ATOM 5221 C CA . GLN A 1 638 ? -11.940 -12.742 11.960 1.00 70.06 638 GLN A CA 1
ATOM 5222 C C . GLN A 1 638 ? -12.440 -12.114 13.266 1.00 70.06 638 GLN A C 1
ATOM 5224 O O . GLN A 1 638 ? -13.085 -11.071 13.226 1.00 70.06 638 GLN A O 1
ATOM 5229 N N . ASN A 1 639 ? -12.096 -12.687 14.424 1.00 70.06 639 ASN A N 1
ATOM 5230 C CA . ASN A 1 639 ? -12.358 -12.087 15.732 1.00 70.06 639 ASN A CA 1
ATOM 5231 C C . ASN A 1 639 ? -11.482 -10.855 15.994 1.00 70.06 639 ASN A C 1
ATOM 5233 O O . ASN A 1 639 ? -12.006 -9.860 16.480 1.00 70.06 639 ASN A O 1
ATOM 5237 N N . LEU A 1 640 ? -10.196 -10.874 15.627 1.00 66.69 640 LEU A N 1
ATOM 5238 C CA . LEU A 1 640 ? -9.297 -9.719 15.746 1.00 66.69 640 LEU A CA 1
ATOM 5239 C C . LEU A 1 640 ? -9.664 -8.593 14.776 1.00 66.69 640 LEU A C 1
ATOM 5241 O O . LEU A 1 640 ? -9.639 -7.439 15.166 1.00 66.69 640 LEU A O 1
ATOM 5245 N N . GLN A 1 641 ? -10.064 -8.901 13.543 1.00 62.09 641 GLN A N 1
ATOM 5246 C CA . GLN A 1 641 ? -10.596 -7.941 12.577 1.00 62.09 641 GLN A CA 1
ATOM 5247 C C . GLN A 1 641 ? -11.947 -7.411 13.035 1.00 62.09 641 GLN A C 1
ATOM 5249 O O . GLN A 1 641 ? -12.164 -6.215 12.947 1.00 62.09 641 GLN A O 1
ATOM 5254 N N . LYS A 1 642 ? -12.839 -8.250 13.579 1.00 69.44 642 LYS A N 1
ATOM 5255 C CA . LYS A 1 642 ? -14.081 -7.773 14.204 1.00 69.44 642 LYS A CA 1
ATOM 5256 C C . LYS A 1 642 ? -13.806 -6.909 15.426 1.00 69.44 642 LYS A C 1
ATOM 5258 O O . LYS A 1 642 ? -14.538 -5.959 15.627 1.00 69.44 642 LYS A O 1
ATOM 5263 N N . GLN A 1 643 ? -12.777 -7.196 16.221 1.00 64.94 643 GLN A N 1
ATOM 5264 C CA . GLN A 1 643 ? -12.359 -6.342 17.334 1.00 64.94 643 GLN A CA 1
ATOM 5265 C C . GLN A 1 643 ? -11.720 -5.046 16.842 1.00 64.94 643 GLN A C 1
ATOM 5267 O O . GLN A 1 643 ? -12.046 -4.002 17.376 1.00 64.94 643 GLN A O 1
ATOM 5272 N N . LEU A 1 644 ? -10.877 -5.079 15.810 1.00 61.53 644 LEU A N 1
ATOM 5273 C CA . LEU A 1 644 ? -10.255 -3.888 15.235 1.00 61.53 644 LEU A CA 1
ATOM 5274 C C . LEU A 1 644 ? -11.309 -3.001 14.572 1.00 61.53 644 LEU A C 1
ATOM 5276 O O . LEU A 1 644 ? -11.314 -1.803 14.801 1.00 61.53 644 LEU A O 1
ATOM 5280 N N . VAL A 1 645 ? -12.241 -3.596 13.824 1.00 66.00 645 VAL A N 1
ATOM 5281 C CA . VAL A 1 645 ? -13.404 -2.912 13.253 1.00 66.00 645 VAL A CA 1
ATOM 5282 C C . VAL A 1 645 ? -14.325 -2.440 14.364 1.00 66.00 645 VAL A C 1
ATOM 5284 O O . VAL A 1 645 ? -14.731 -1.301 14.305 1.00 66.00 645 VAL A O 1
ATOM 5287 N N . ASN A 1 646 ? -14.599 -3.215 15.416 1.00 62.19 646 ASN A N 1
ATOM 5288 C CA . ASN A 1 646 ? -15.408 -2.744 16.543 1.00 62.19 646 ASN A CA 1
ATOM 5289 C C . ASN A 1 646 ? -14.715 -1.647 17.348 1.00 62.19 646 ASN A C 1
ATOM 5291 O O . ASN A 1 646 ? -15.421 -0.789 17.834 1.00 62.19 646 ASN A O 1
ATOM 5295 N N . VAL A 1 647 ? -13.387 -1.630 17.480 1.00 60.12 647 VAL A N 1
ATOM 5296 C CA . VAL A 1 647 ? -12.629 -0.557 18.149 1.00 60.12 647 VAL A CA 1
ATOM 5297 C C . VAL A 1 647 ? -12.514 0.657 17.239 1.00 60.12 647 VAL A C 1
ATOM 5299 O O . VAL A 1 647 ? -12.605 1.773 17.716 1.00 60.12 647 VAL A O 1
ATOM 5302 N N . GLN A 1 648 ? -12.380 0.479 15.927 1.00 54.81 648 GLN A N 1
ATOM 5303 C CA . GLN A 1 648 ? -12.373 1.564 14.944 1.00 54.81 648 GLN A CA 1
ATOM 5304 C C . GLN A 1 648 ? -13.774 2.153 14.758 1.00 54.81 648 GLN A C 1
ATOM 5306 O O . GLN A 1 648 ? -13.922 3.359 14.601 1.00 54.81 648 GLN A O 1
ATOM 5311 N N . GLN A 1 649 ? -14.799 1.309 14.848 1.00 55.09 649 GLN A N 1
ATOM 5312 C CA . GLN A 1 649 ? -16.203 1.664 14.800 1.00 55.09 649 GLN A CA 1
ATOM 5313 C C . GLN A 1 649 ? -16.640 2.215 16.148 1.00 55.09 649 GLN A C 1
ATOM 5315 O O . GLN A 1 649 ? -17.276 3.232 16.118 1.00 55.09 649 GLN A O 1
ATOM 5320 N N . GLN A 1 650 ? -16.221 1.706 17.312 1.00 51.66 650 GLN A N 1
ATOM 5321 C CA . GLN A 1 650 ? -16.422 2.347 18.624 1.00 51.66 650 GLN A CA 1
ATOM 5322 C C . GLN A 1 650 ? -15.575 3.601 18.796 1.00 51.66 650 GLN A C 1
ATOM 5324 O O . GLN A 1 650 ? -16.014 4.496 19.490 1.00 51.66 650 GLN A O 1
ATOM 5329 N N . ALA A 1 651 ? -14.412 3.728 18.159 1.00 50.81 651 ALA A N 1
ATOM 5330 C CA . ALA A 1 651 ? -13.696 4.993 18.079 1.00 50.81 651 ALA A CA 1
ATOM 5331 C C . ALA A 1 651 ? -14.471 5.955 17.179 1.00 50.81 651 ALA A C 1
ATOM 5333 O O . ALA A 1 651 ? -14.637 7.095 17.561 1.00 50.81 651 ALA A O 1
ATOM 5334 N N . GLN A 1 652 ? -15.041 5.511 16.054 1.00 48.50 652 GLN A N 1
ATOM 5335 C CA . GLN A 1 652 ? -15.959 6.313 15.233 1.00 48.50 652 GLN A CA 1
ATOM 5336 C C . GLN A 1 652 ? -17.341 6.523 15.859 1.00 48.50 652 GLN A C 1
ATOM 5338 O O . GLN A 1 652 ? -17.998 7.473 15.469 1.00 48.50 652 GLN A O 1
ATOM 5343 N N . THR A 1 653 ? -17.785 5.681 16.797 1.00 47.69 653 THR A N 1
ATOM 5344 C CA . THR A 1 653 ? -19.075 5.760 17.492 1.00 47.69 653 THR A CA 1
ATOM 5345 C C . THR A 1 653 ? -18.920 6.560 18.770 1.00 47.69 653 THR A C 1
ATOM 5347 O O . THR A 1 653 ? -19.790 7.346 19.048 1.00 47.69 653 THR A O 1
ATOM 5350 N N . ALA A 1 654 ? -17.790 6.502 19.476 1.00 44.53 654 ALA A N 1
ATOM 5351 C CA . ALA A 1 654 ? -17.396 7.435 20.533 1.00 44.53 654 ALA A CA 1
ATOM 5352 C C . ALA A 1 654 ? -17.036 8.798 19.926 1.00 44.53 654 ALA A C 1
ATOM 5354 O O . ALA A 1 654 ? -17.457 9.821 20.442 1.00 44.53 654 ALA A O 1
ATOM 5355 N N . ILE A 1 655 ? -16.402 8.819 18.748 1.00 45.38 655 ILE A N 1
ATOM 5356 C CA . ILE A 1 655 ? -16.369 9.951 17.811 1.00 45.38 655 ILE A CA 1
ATOM 5357 C C . ILE A 1 655 ? -17.651 9.945 16.937 1.00 45.38 655 ILE A C 1
ATOM 5359 O O . ILE A 1 655 ? -17.634 10.425 15.820 1.00 45.38 655 ILE A O 1
ATOM 5363 N N . GLN A 1 656 ? -18.803 9.480 17.417 1.00 40.69 656 GLN A N 1
ATOM 5364 C CA . GLN A 1 656 ? -20.157 9.847 16.942 1.00 40.69 656 GLN A CA 1
ATOM 5365 C C . GLN A 1 656 ? -21.136 9.949 18.130 1.00 40.69 656 GLN A C 1
ATOM 5367 O O . GLN A 1 656 ? -22.312 10.128 17.881 1.00 40.69 656 GLN A O 1
ATOM 5372 N N . GLU A 1 657 ? -20.690 9.793 19.385 1.00 38.62 657 GLU A N 1
ATOM 5373 C CA . GLU A 1 657 ? -21.453 9.746 20.653 1.00 38.62 657 GLU A CA 1
ATOM 5374 C C . GLU A 1 657 ? -20.960 10.820 21.615 1.00 38.62 657 GLU A C 1
ATOM 5376 O O . GLU A 1 657 ? -21.778 11.412 22.310 1.00 38.62 657 GLU A O 1
ATOM 5381 N N . ALA A 1 658 ? -19.654 11.127 21.587 1.00 40.53 658 ALA A N 1
ATOM 5382 C CA . ALA A 1 658 ? -19.083 12.338 22.168 1.00 40.53 658 ALA A CA 1
ATOM 5383 C C . ALA A 1 658 ? -19.673 13.503 21.425 1.00 40.53 658 ALA A C 1
ATOM 5385 O O . ALA A 1 658 ? -20.579 14.129 21.957 1.00 40.53 658 ALA A O 1
ATOM 5386 N N . GLN A 1 659 ? -19.370 13.626 20.126 1.00 38.06 659 GLN A N 1
ATOM 5387 C CA . GLN A 1 659 ? -20.247 14.379 19.282 1.00 38.06 659 GLN A CA 1
ATOM 5388 C C . GLN A 1 659 ? -21.534 13.554 19.096 1.00 38.06 659 GLN A C 1
ATOM 5390 O O . GLN A 1 659 ? -21.732 13.129 17.992 1.00 38.06 659 GLN A O 1
ATOM 5395 N N . LYS A 1 660 ? -22.348 13.228 20.144 1.00 36.03 660 LYS A N 1
ATOM 5396 C CA . LYS A 1 660 ? -23.809 13.015 20.106 1.00 36.03 660 LYS A CA 1
ATOM 5397 C C . LYS A 1 660 ? -24.645 14.093 20.756 1.00 36.03 660 LYS A C 1
ATOM 5399 O O . LYS A 1 660 ? -25.810 13.856 20.596 1.00 36.03 660 LYS A O 1
ATOM 5404 N N . GLY A 1 661 ? -24.049 15.231 21.231 1.00 34.53 661 GLY A N 1
ATOM 5405 C CA . GLY A 1 661 ? -24.169 16.179 22.406 1.00 34.53 661 GLY A CA 1
ATOM 5406 C C . GLY A 1 661 ? -24.547 17.683 22.664 1.00 34.53 661 GLY A C 1
ATOM 5407 O O . GLY A 1 661 ? -23.657 18.483 22.538 1.00 34.53 661 GLY A O 1
ATOM 5408 N N . ALA A 1 662 ? -25.722 18.132 23.147 1.00 31.39 662 ALA A N 1
ATOM 5409 C CA . ALA A 1 662 ? -26.366 19.491 23.332 1.00 31.39 662 ALA A CA 1
ATOM 5410 C C . ALA A 1 662 ? -27.505 19.995 22.372 1.00 31.39 662 ALA A C 1
ATOM 5412 O O . ALA A 1 662 ? -27.965 19.349 21.459 1.00 31.39 662 ALA A O 1
ATOM 5413 N N . GLY A 1 663 ? -28.117 21.139 22.655 1.00 33.94 663 GLY A N 1
ATOM 5414 C CA . GLY A 1 663 ? -28.932 22.035 21.799 1.00 33.94 663 GLY A CA 1
ATOM 5415 C C . GLY A 1 663 ? -29.874 21.591 20.655 1.00 33.94 663 GLY A C 1
ATOM 5416 O O . GLY A 1 663 ? -29.614 21.878 19.488 1.00 33.94 663 GLY A O 1
ATOM 5417 N N . ALA A 1 664 ? -31.129 21.296 21.008 1.00 30.00 664 ALA A N 1
ATOM 5418 C CA . ALA A 1 664 ? -32.252 22.016 20.397 1.00 30.00 664 ALA A CA 1
ATOM 5419 C C . ALA A 1 664 ? -32.745 23.103 21.368 1.00 30.00 664 ALA A C 1
ATOM 5421 O O . ALA A 1 664 ? -33.376 22.765 22.364 1.00 30.00 664 ALA A O 1
ATOM 5422 N N . ALA A 1 665 ? -32.477 24.386 21.074 1.00 30.67 665 ALA A N 1
ATOM 5423 C CA . ALA A 1 665 ? -33.351 25.532 21.394 1.00 30.67 665 ALA A CA 1
ATOM 5424 C C . ALA A 1 665 ? -32.769 26.879 20.903 1.00 30.67 665 ALA A C 1
ATOM 5426 O O . ALA A 1 665 ? -32.037 27.544 21.626 1.00 30.67 665 ALA A O 1
ATOM 5427 N N . ALA A 1 666 ? -33.177 27.321 19.709 1.00 25.66 666 ALA A N 1
ATOM 5428 C CA . ALA A 1 666 ? -33.492 28.726 19.413 1.00 25.66 666 ALA A CA 1
ATOM 5429 C C . ALA A 1 666 ? -34.281 28.790 18.094 1.00 25.66 666 ALA A C 1
ATOM 5431 O O . ALA A 1 666 ? -33.741 28.688 16.995 1.00 25.66 666 ALA A O 1
ATOM 5432 N N . SER A 1 667 ? -35.602 28.888 18.216 1.00 33.12 667 SER A N 1
ATOM 5433 C CA . SER A 1 667 ? -36.557 28.931 17.113 1.00 33.12 667 SER A CA 1
ATOM 5434 C C . SER A 1 667 ? -36.601 30.308 16.447 1.00 33.12 667 SER A C 1
ATOM 5436 O O . SER A 1 667 ? -37.042 31.257 17.092 1.00 33.12 667 SER A O 1
ATOM 5438 N N . ALA A 1 668 ? -36.249 30.390 15.157 1.00 31.72 668 ALA A N 1
ATOM 5439 C CA . ALA A 1 668 ? -36.784 31.380 14.206 1.00 31.72 668 ALA A CA 1
ATOM 5440 C C . ALA A 1 668 ? -36.364 31.098 12.738 1.00 31.72 668 ALA A C 1
ATOM 5442 O O . ALA A 1 668 ? -35.843 31.987 12.079 1.00 31.72 668 ALA A O 1
ATOM 5443 N N . ALA A 1 669 ? -36.548 29.881 12.199 1.00 34.19 669 ALA A N 1
ATOM 5444 C CA . ALA A 1 669 ? -36.328 29.623 10.755 1.00 34.19 669 ALA A CA 1
ATOM 5445 C C . ALA A 1 669 ? -37.042 28.355 10.218 1.00 34.19 669 ALA A C 1
ATOM 5447 O O . ALA A 1 669 ? -36.545 27.662 9.337 1.00 34.19 669 ALA A O 1
ATOM 5448 N N . ALA A 1 670 ? -38.204 27.993 10.773 1.00 37.06 670 ALA A N 1
ATOM 5449 C CA . ALA A 1 670 ? -38.794 26.652 10.637 1.00 37.06 670 ALA A CA 1
ATOM 5450 C C . ALA A 1 670 ? -39.530 26.334 9.307 1.00 37.06 670 ALA A C 1
ATOM 5452 O O . ALA A 1 670 ? -40.287 25.364 9.262 1.00 37.06 670 ALA A O 1
ATOM 5453 N N . GLY A 1 671 ? -39.339 27.115 8.240 1.00 38.41 671 GLY A N 1
ATOM 5454 C CA . GLY A 1 671 ? -39.988 26.872 6.941 1.00 38.41 671 GLY A CA 1
ATOM 5455 C C . GLY A 1 671 ? -39.198 25.926 6.035 1.00 38.41 671 GLY A C 1
ATOM 5456 O O . GLY A 1 671 ? -39.710 24.888 5.625 1.00 38.41 671 GLY A O 1
ATOM 5457 N N . ASP A 1 672 ? -37.923 26.244 5.801 1.00 41.81 672 ASP A N 1
ATOM 5458 C CA . ASP A 1 672 ? -37.150 25.659 4.693 1.00 41.81 672 ASP A CA 1
ATOM 5459 C C . ASP A 1 672 ? -36.408 24.357 5.058 1.00 41.81 672 ASP A C 1
ATOM 5461 O O . ASP A 1 672 ? -36.127 23.530 4.192 1.00 41.81 672 ASP A O 1
ATOM 5465 N N . SER A 1 673 ? -36.150 24.103 6.348 1.00 41.94 673 SER A N 1
ATOM 5466 C CA . SER A 1 673 ? -35.438 22.888 6.794 1.00 41.94 673 SER A CA 1
ATOM 5467 C C . SER A 1 673 ? -36.277 21.615 6.644 1.00 41.94 673 SER A C 1
ATOM 5469 O O . SER A 1 673 ? -35.746 20.555 6.338 1.00 41.94 673 SER A O 1
ATOM 5471 N N . LYS A 1 674 ? -37.605 21.697 6.808 1.00 42.50 674 LYS A N 1
ATOM 5472 C CA . LYS A 1 674 ? -38.478 20.509 6.754 1.00 42.50 674 LYS A CA 1
ATOM 5473 C C . LYS A 1 674 ? -38.699 19.978 5.339 1.00 42.50 674 LYS A C 1
ATOM 5475 O O . LYS A 1 674 ? -38.983 18.791 5.191 1.00 42.50 674 LYS A O 1
ATOM 5480 N N . GLU A 1 675 ? -38.586 20.819 4.313 1.00 47.22 675 GLU A N 1
ATOM 5481 C CA . GLU A 1 675 ? -38.593 20.354 2.921 1.00 47.22 675 GLU A CA 1
ATOM 5482 C C . GLU A 1 675 ? -37.236 19.767 2.529 1.00 47.22 675 GLU A C 1
ATOM 5484 O O . GLU A 1 675 ? -37.203 18.725 1.879 1.00 47.22 675 GLU A O 1
ATOM 5489 N N . LEU A 1 676 ? -36.128 20.345 3.006 1.00 43.59 676 LEU A N 1
ATOM 5490 C CA . LEU A 1 676 ? -34.784 19.795 2.806 1.00 43.59 676 LEU A CA 1
ATOM 5491 C C . LEU A 1 676 ? -34.587 18.447 3.507 1.00 43.59 676 LEU A C 1
ATOM 5493 O O . LEU A 1 676 ? -34.046 17.532 2.894 1.00 43.59 676 LEU A O 1
ATOM 5497 N N . ASP A 1 677 ? -35.094 18.273 4.727 1.00 52.50 677 ASP A N 1
ATOM 5498 C CA . ASP A 1 677 ? -35.029 16.993 5.442 1.00 52.50 677 ASP A CA 1
ATOM 5499 C C . ASP A 1 677 ? -35.939 15.926 4.817 1.00 52.50 677 ASP A C 1
ATOM 5501 O O . ASP A 1 677 ? -35.617 14.736 4.845 1.00 52.50 677 ASP A O 1
ATOM 5505 N N . LYS A 1 678 ? -37.064 16.325 4.205 1.00 56.41 678 LYS A N 1
ATOM 5506 C CA . LYS A 1 678 ? -37.907 15.408 3.421 1.00 56.41 678 LYS A CA 1
ATOM 5507 C C . LYS A 1 678 ? -37.225 14.986 2.128 1.00 56.41 678 LYS A C 1
ATOM 5509 O O . LYS A 1 678 ? -37.145 13.792 1.875 1.00 56.41 678 LYS A O 1
ATOM 5514 N N . VAL A 1 679 ? -36.657 15.926 1.373 1.00 50.34 679 VAL A N 1
ATOM 5515 C CA . VAL A 1 679 ? -35.904 15.628 0.143 1.00 50.34 679 VAL A CA 1
ATOM 5516 C C . VAL A 1 679 ? -34.650 14.804 0.455 1.00 50.34 679 VAL A C 1
ATOM 5518 O O . VAL A 1 679 ? -34.312 13.898 -0.298 1.00 50.34 679 VAL A O 1
ATOM 5521 N N . ARG A 1 680 ? -33.993 15.044 1.596 1.00 50.28 680 ARG A N 1
ATOM 5522 C CA . ARG A 1 680 ? -32.835 14.269 2.062 1.00 50.28 680 ARG A CA 1
ATOM 5523 C C . ARG A 1 680 ? -33.214 12.842 2.455 1.00 50.28 680 ARG A C 1
ATOM 5525 O O . ARG A 1 680 ? -32.510 11.912 2.075 1.00 50.28 680 ARG A O 1
ATOM 5532 N N . ASN A 1 681 ? -34.338 12.655 3.147 1.00 56.97 681 ASN A N 1
ATOM 5533 C CA . ASN A 1 681 ? -34.854 11.323 3.467 1.00 56.97 681 ASN A CA 1
ATOM 5534 C C . ASN A 1 681 ? -35.378 10.585 2.226 1.00 56.97 681 ASN A C 1
ATOM 5536 O O . ASN A 1 681 ? -35.155 9.387 2.097 1.00 56.97 681 ASN A O 1
ATOM 5540 N N . GLU A 1 682 ? -36.023 11.279 1.287 1.00 57.94 682 GLU A N 1
ATOM 5541 C CA . GLU A 1 682 ? -36.452 10.703 0.006 1.00 57.94 682 GLU A CA 1
ATOM 5542 C C . GLU A 1 682 ? -35.246 10.295 -0.854 1.00 57.94 682 GLU A C 1
ATOM 5544 O O . GLU A 1 682 ? -35.255 9.211 -1.431 1.00 57.94 682 GLU A O 1
ATOM 5549 N N . LEU A 1 683 ? -34.170 11.091 -0.864 1.00 52.59 683 LEU A N 1
ATOM 5550 C CA . LEU A 1 683 ? -32.925 10.777 -1.570 1.00 52.59 683 LEU A CA 1
ATOM 5551 C C . LEU A 1 683 ? -32.160 9.622 -0.910 1.00 52.59 683 LEU A C 1
ATOM 5553 O O . LEU A 1 683 ? -31.638 8.753 -1.603 1.00 52.59 683 LEU A O 1
ATOM 5557 N N . GLN A 1 684 ? -32.123 9.570 0.423 1.00 58.84 684 GLN A N 1
ATOM 5558 C CA . GLN A 1 684 ? -31.503 8.466 1.153 1.00 58.84 684 GLN A CA 1
ATOM 5559 C C . GLN A 1 684 ? -32.288 7.162 0.972 1.00 58.84 684 GLN A C 1
ATOM 5561 O O . GLN A 1 684 ? -31.683 6.117 0.735 1.00 58.84 684 GLN A O 1
ATOM 5566 N N . ASN A 1 685 ? -33.620 7.224 0.979 1.00 60.44 685 ASN A N 1
ATOM 5567 C CA . ASN A 1 685 ? -34.466 6.078 0.657 1.00 60.44 685 ASN A CA 1
ATOM 5568 C C . ASN A 1 685 ? -34.293 5.646 -0.806 1.00 60.44 685 ASN A C 1
ATOM 5570 O O . ASN A 1 685 ? -34.187 4.452 -1.061 1.00 60.44 685 ASN A O 1
ATOM 5574 N N . ALA A 1 686 ? -34.168 6.584 -1.751 1.00 55.16 686 ALA A N 1
ATOM 5575 C CA . ALA A 1 686 ? -33.892 6.274 -3.154 1.00 55.16 686 ALA A CA 1
ATOM 5576 C C . ALA A 1 686 ? -32.506 5.634 -3.362 1.00 55.16 686 ALA A C 1
ATOM 5578 O O . ALA A 1 686 ? -32.372 4.729 -4.182 1.00 55.16 686 ALA A O 1
ATOM 5579 N N . CYS A 1 687 ? -31.480 6.045 -2.606 1.00 54.19 687 CYS A N 1
ATOM 5580 C CA . CYS A 1 687 ? -30.160 5.404 -2.625 1.00 54.19 687 CYS A CA 1
ATOM 5581 C C . CYS A 1 687 ? -30.206 3.979 -2.059 1.00 54.19 687 CYS A C 1
ATOM 5583 O O . CYS A 1 687 ? -29.641 3.070 -2.660 1.00 54.19 687 CYS A O 1
ATOM 5585 N N . VAL A 1 688 ? -30.922 3.763 -0.952 1.00 66.88 688 VAL A N 1
ATOM 5586 C CA . VAL A 1 688 ? -31.103 2.425 -0.368 1.00 66.88 688 VAL A CA 1
ATOM 5587 C C . VAL A 1 688 ? -31.914 1.520 -1.299 1.00 66.88 688 VAL A C 1
ATOM 5589 O O . VAL A 1 688 ? -31.569 0.353 -1.469 1.00 66.88 688 VAL A O 1
ATOM 5592 N N . GLU A 1 689 ? -32.956 2.045 -1.944 1.00 60.50 689 GLU A N 1
ATOM 5593 C CA . GLU A 1 689 ? -33.732 1.326 -2.960 1.00 60.50 689 GLU A CA 1
ATOM 5594 C C . GLU A 1 689 ? -32.864 0.992 -4.180 1.00 60.50 689 GLU A C 1
ATOM 5596 O O . GLU A 1 689 ? -32.861 -0.153 -4.622 1.00 60.50 689 GLU A O 1
ATOM 5601 N N . ARG A 1 690 ? -32.047 1.934 -4.671 1.00 61.41 690 ARG A N 1
ATOM 5602 C CA . ARG A 1 690 ? -31.087 1.699 -5.761 1.00 61.41 690 ARG A CA 1
ATOM 5603 C C . ARG A 1 690 ? -30.088 0.600 -5.407 1.00 61.41 690 ARG A C 1
ATOM 5605 O O . ARG A 1 690 ? -29.858 -0.282 -6.226 1.00 61.41 690 ARG A O 1
ATOM 5612 N N . ASP A 1 691 ? -29.519 0.621 -4.207 1.00 62.06 691 ASP A N 1
ATOM 5613 C CA . ASP A 1 691 ? -28.539 -0.380 -3.775 1.00 62.06 691 ASP A CA 1
ATOM 5614 C C . ASP A 1 691 ? -29.208 -1.748 -3.548 1.00 62.06 691 ASP A C 1
ATOM 5616 O O . ASP A 1 691 ? -28.632 -2.795 -3.851 1.00 62.06 691 ASP A O 1
ATOM 5620 N N . ARG A 1 692 ? -30.473 -1.757 -3.110 1.00 65.00 692 ARG A N 1
ATOM 5621 C CA . ARG A 1 692 ? -31.300 -2.965 -3.019 1.00 65.00 692 ARG A CA 1
ATOM 5622 C C . ARG A 1 692 ? -31.635 -3.535 -4.398 1.00 65.00 692 ARG A C 1
ATOM 5624 O O . ARG A 1 692 ? -31.553 -4.750 -4.572 1.00 65.00 692 ARG A O 1
ATOM 5631 N N . PHE A 1 693 ? -31.969 -2.693 -5.376 1.00 61.16 693 PHE A N 1
ATOM 5632 C CA . PHE A 1 693 ? -32.192 -3.110 -6.761 1.00 61.16 693 PHE A CA 1
ATOM 5633 C C . PHE A 1 693 ? -30.896 -3.572 -7.424 1.00 61.16 693 PHE A C 1
ATOM 5635 O O . PHE A 1 693 ? -30.913 -4.573 -8.131 1.00 61.16 693 PHE A O 1
ATOM 5642 N N . GLN A 1 694 ? -29.761 -2.935 -7.135 1.00 59.91 694 GLN A N 1
ATOM 5643 C CA . GLN A 1 694 ? -28.451 -3.374 -7.612 1.00 59.91 694 GLN A CA 1
ATOM 5644 C C . GLN A 1 694 ? -28.080 -4.748 -7.036 1.00 59.91 694 GLN A C 1
ATOM 5646 O O . GLN A 1 694 ? -27.665 -5.632 -7.778 1.00 59.91 694 GLN A O 1
ATOM 5651 N N . ALA A 1 695 ? -28.319 -4.979 -5.741 1.00 64.56 695 ALA A N 1
ATOM 5652 C CA . ALA A 1 695 ? -28.117 -6.289 -5.125 1.00 64.56 695 ALA A CA 1
ATOM 5653 C C . ALA A 1 695 ? -29.059 -7.359 -5.708 1.00 64.56 695 ALA A C 1
ATOM 5655 O O . ALA A 1 695 ? -28.650 -8.503 -5.902 1.00 64.56 695 ALA A O 1
ATOM 5656 N N . GLN A 1 696 ? -30.309 -7.003 -6.023 1.00 58.78 696 GLN A N 1
ATOM 5657 C CA . GLN A 1 696 ? -31.238 -7.905 -6.710 1.00 58.78 696 GLN A CA 1
ATOM 5658 C C . GLN A 1 696 ? -30.803 -8.199 -8.152 1.00 58.78 696 GLN A C 1
ATOM 5660 O O . GLN A 1 696 ? -30.894 -9.350 -8.571 1.00 58.78 696 GLN A O 1
ATOM 5665 N N . LEU A 1 697 ? -30.285 -7.210 -8.887 1.00 62.44 697 LEU A N 1
ATOM 5666 C CA . LEU A 1 697 ? -29.739 -7.383 -10.237 1.00 62.44 697 LEU A CA 1
ATOM 5667 C C . LEU A 1 697 ? -28.476 -8.250 -10.241 1.00 62.44 697 LEU A C 1
ATOM 5669 O O . LEU A 1 697 ? -28.320 -9.068 -11.142 1.00 62.44 697 LEU A O 1
ATOM 5673 N N . ASP A 1 698 ? -27.621 -8.144 -9.225 1.00 68.50 698 ASP A N 1
ATOM 5674 C CA . ASP A 1 698 ? -26.430 -8.989 -9.084 1.00 68.50 698 ASP A CA 1
ATOM 5675 C C . ASP A 1 698 ? -26.790 -10.442 -8.735 1.00 68.50 698 ASP A C 1
ATOM 5677 O O . ASP A 1 698 ? -26.152 -11.379 -9.221 1.00 68.50 698 ASP A O 1
ATOM 5681 N N . ILE A 1 699 ? -27.819 -10.655 -7.904 1.00 73.69 699 ILE A N 1
ATOM 5682 C CA . ILE A 1 699 ? -28.336 -11.998 -7.598 1.00 73.69 699 ILE A CA 1
ATOM 5683 C C . ILE A 1 699 ? -28.985 -12.607 -8.844 1.00 73.69 699 ILE A C 1
ATOM 5685 O O . ILE A 1 699 ? -28.645 -13.731 -9.207 1.00 73.69 699 ILE A O 1
ATOM 5689 N N . LEU A 1 700 ? -29.836 -11.846 -9.542 1.00 63.62 700 LEU A N 1
ATOM 5690 C CA . LEU A 1 700 ? -30.444 -12.266 -10.806 1.00 63.62 700 LEU A CA 1
ATOM 5691 C C . LEU A 1 700 ? -29.386 -12.526 -11.880 1.00 63.62 700 LEU A C 1
ATOM 5693 O O . LEU A 1 700 ? -29.501 -13.508 -12.599 1.00 63.62 700 LEU A O 1
ATOM 5697 N N . GLY A 1 701 ? -28.332 -11.710 -11.965 1.00 70.81 701 GLY A N 1
ATOM 5698 C CA . GLY A 1 701 ? -27.208 -11.912 -12.880 1.00 70.81 701 GLY A CA 1
ATOM 5699 C C . GLY A 1 701 ? -26.463 -13.219 -12.605 1.00 70.81 701 GLY A C 1
ATOM 5700 O O . GLY A 1 701 ? -26.216 -13.988 -13.532 1.00 70.81 701 GLY A O 1
ATOM 5701 N N . LYS A 1 702 ? -26.196 -13.529 -11.330 1.00 65.31 702 LYS A N 1
ATOM 5702 C CA . LYS A 1 702 ? -25.585 -14.805 -10.912 1.00 65.31 702 LYS A CA 1
ATOM 5703 C C . LYS A 1 702 ? -26.503 -16.005 -11.149 1.00 65.31 702 LYS A C 1
ATOM 5705 O O . LYS A 1 702 ? -26.025 -17.065 -11.549 1.00 65.31 702 LYS A O 1
ATOM 5710 N N . GLU A 1 703 ? -27.808 -15.865 -10.925 1.00 68.12 703 GLU A N 1
ATOM 5711 C CA . GLU A 1 703 ? -28.788 -16.911 -11.243 1.00 68.12 703 GLU A CA 1
ATOM 5712 C C . GLU A 1 703 ? -28.937 -17.115 -12.754 1.00 68.12 703 GLU A C 1
ATOM 5714 O O . GLU A 1 703 ? -29.048 -18.258 -13.196 1.00 68.12 703 GLU A O 1
ATOM 5719 N N . LEU A 1 704 ? -28.847 -16.051 -13.558 1.00 63.34 704 LEU A N 1
ATOM 5720 C CA . LEU A 1 704 ? -28.872 -16.130 -15.017 1.00 63.34 704 LEU A CA 1
ATOM 5721 C C . LEU A 1 704 ? -27.602 -16.792 -15.567 1.00 63.34 704 LEU A C 1
ATOM 5723 O O . LEU A 1 704 ? -27.700 -17.640 -16.449 1.00 63.34 704 LEU A O 1
ATOM 5727 N N . GLU A 1 705 ? -26.422 -16.463 -15.030 1.00 69.38 705 GLU A N 1
ATOM 5728 C CA . GLU A 1 705 ? -25.159 -17.131 -15.375 1.00 69.38 705 GLU A CA 1
ATOM 5729 C C . GLU A 1 705 ? -25.191 -18.614 -15.011 1.00 69.38 705 GLU A C 1
ATOM 5731 O O . GLU A 1 705 ? -24.805 -19.460 -15.819 1.00 69.38 705 GLU A O 1
ATOM 5736 N N . LYS A 1 706 ? -25.708 -18.946 -13.824 1.00 68.06 706 LYS A N 1
ATOM 5737 C CA . LYS A 1 706 ? -25.870 -20.333 -13.389 1.00 68.06 706 LYS A CA 1
ATOM 5738 C C . LYS A 1 706 ? -26.863 -21.087 -14.277 1.00 68.06 706 LYS A C 1
ATOM 5740 O O . LYS A 1 706 ? -26.566 -22.201 -14.699 1.00 68.06 706 LYS A O 1
ATOM 5745 N N . SER A 1 707 ? -27.989 -20.465 -14.627 1.00 68.88 707 SER A N 1
ATOM 5746 C CA . SER A 1 707 ? -28.991 -21.048 -15.524 1.00 68.88 707 SER A CA 1
ATOM 5747 C C . SER A 1 707 ? -28.462 -21.202 -16.956 1.00 68.88 707 SER A C 1
ATOM 5749 O O . SER A 1 707 ? -28.715 -22.220 -17.592 1.00 68.88 707 SER A O 1
ATOM 5751 N N . LEU A 1 708 ? -27.646 -20.263 -17.451 1.00 61.25 708 LEU A N 1
ATOM 5752 C CA . LEU A 1 708 ? -26.943 -20.379 -18.734 1.00 61.25 708 LEU A CA 1
ATOM 5753 C C . LEU A 1 708 ? -25.917 -21.515 -18.725 1.00 61.25 708 LEU A C 1
ATOM 5755 O O . LEU A 1 708 ? -25.797 -22.225 -19.723 1.00 61.25 708 LEU A O 1
ATOM 5759 N N . LEU A 1 709 ? -25.204 -21.719 -17.614 1.00 72.50 709 LEU A N 1
ATOM 5760 C CA . LEU A 1 709 ? -24.256 -22.822 -17.460 1.00 72.50 709 LEU A CA 1
ATOM 5761 C C . LEU A 1 709 ? -24.979 -24.178 -17.437 1.00 72.50 709 LEU A C 1
ATOM 5763 O O . LEU A 1 709 ? -24.593 -25.098 -18.155 1.00 72.50 709 LEU A O 1
ATOM 5767 N N . GLU A 1 710 ? -26.079 -24.270 -16.686 1.00 69.88 710 GLU A N 1
ATOM 5768 C CA . GLU A 1 710 ? -26.942 -25.454 -16.621 1.00 69.88 710 GLU A CA 1
ATOM 5769 C C . GLU A 1 710 ? -27.615 -25.748 -17.974 1.00 69.88 710 GLU A C 1
ATOM 5771 O O . GLU A 1 710 ? -27.684 -26.908 -18.382 1.00 69.88 710 GLU A O 1
ATOM 5776 N N . LEU A 1 711 ? -28.027 -24.718 -18.725 1.00 62.78 711 LEU A N 1
ATOM 5777 C CA . LEU A 1 711 ? -28.548 -24.840 -20.092 1.00 62.78 711 LEU A CA 1
ATOM 5778 C C . LEU A 1 711 ? -27.465 -25.329 -21.066 1.00 62.78 711 LEU A C 1
ATOM 5780 O O . LEU A 1 711 ? -27.743 -26.134 -21.954 1.00 62.78 711 LEU A O 1
ATOM 5784 N N . ASN A 1 712 ? -26.220 -24.875 -20.907 1.00 65.88 712 ASN A N 1
ATOM 5785 C CA . ASN A 1 712 ? -25.099 -25.289 -21.751 1.00 65.88 712 ASN A CA 1
ATOM 5786 C C . ASN A 1 712 ? -24.683 -26.746 -21.465 1.00 65.88 712 ASN A C 1
ATOM 5788 O O . ASN A 1 712 ? -24.413 -27.515 -22.390 1.00 65.88 712 ASN A O 1
ATOM 5792 N N . ASP A 1 713 ? -24.730 -27.165 -20.199 1.00 67.88 713 ASP A N 1
ATOM 5793 C CA . ASP A 1 713 ? -24.514 -28.556 -19.788 1.00 67.88 713 ASP A CA 1
ATOM 5794 C C . ASP A 1 713 ? -25.675 -29.475 -20.202 1.00 67.88 713 ASP A C 1
ATOM 5796 O O . ASP A 1 713 ? -25.445 -30.612 -20.630 1.00 67.88 713 ASP A O 1
ATOM 5800 N N . ALA A 1 714 ? -26.918 -28.987 -20.156 1.00 63.41 714 ALA A N 1
ATOM 5801 C CA . ALA A 1 714 ? -28.084 -29.690 -20.685 1.00 63.41 714 ALA A CA 1
ATOM 5802 C C . ALA A 1 714 ? -28.011 -29.836 -22.214 1.00 63.41 714 ALA A C 1
ATOM 5804 O O . ALA A 1 714 ? -28.248 -30.928 -22.727 1.00 63.41 714 ALA A O 1
ATOM 5805 N N . ASN A 1 715 ? -27.587 -28.797 -22.942 1.00 59.50 715 ASN A N 1
ATOM 5806 C CA . ASN A 1 715 ? -27.369 -28.846 -24.392 1.00 59.50 715 ASN A CA 1
ATOM 5807 C C . ASN A 1 715 ? -26.218 -29.787 -24.780 1.00 59.50 715 ASN A C 1
ATOM 5809 O O . ASN A 1 715 ? -26.332 -30.514 -25.766 1.00 59.50 715 ASN A O 1
ATOM 5813 N N . LYS A 1 716 ? -25.143 -29.859 -23.981 1.00 64.12 716 LYS A N 1
ATOM 5814 C CA . LYS A 1 716 ? -24.079 -30.869 -24.142 1.00 64.12 716 LYS A CA 1
ATOM 5815 C C . LYS A 1 716 ? -24.599 -32.293 -23.944 1.00 64.12 716 LYS A C 1
ATOM 5817 O O . LYS A 1 716 ? -24.246 -33.179 -24.721 1.00 64.12 716 LYS A O 1
ATOM 5822 N N . LYS A 1 717 ? -25.456 -32.515 -22.942 1.00 59.41 717 LYS A N 1
ATOM 5823 C CA . LYS A 1 717 ? -26.100 -33.818 -22.705 1.00 59.41 717 LYS A CA 1
ATOM 5824 C C . LYS A 1 717 ? -27.095 -34.175 -23.813 1.00 59.41 717 LYS A C 1
ATOM 5826 O O . LYS A 1 717 ? -27.126 -35.324 -24.239 1.00 59.41 717 LYS A O 1
ATOM 5831 N N . LEU A 1 718 ? -27.841 -33.200 -24.336 1.00 52.03 718 LEU A N 1
ATOM 5832 C CA . LEU A 1 718 ? -28.765 -33.379 -25.459 1.00 52.03 718 LEU A CA 1
ATOM 5833 C C . LEU A 1 718 ? -28.017 -33.715 -26.761 1.00 52.03 718 LEU A C 1
ATOM 5835 O O . LEU A 1 718 ? -28.429 -34.619 -27.484 1.00 52.03 718 LEU A O 1
ATOM 5839 N N . ALA A 1 719 ? -26.881 -33.058 -27.021 1.00 55.81 719 ALA A N 1
ATOM 5840 C CA . ALA A 1 719 ? -26.010 -33.349 -28.161 1.00 55.81 719 ALA A CA 1
ATOM 5841 C C . ALA A 1 719 ? -25.374 -34.750 -28.071 1.00 55.81 719 ALA A C 1
ATOM 5843 O O . ALA A 1 719 ? -25.264 -35.447 -29.079 1.00 55.81 719 ALA A O 1
ATOM 5844 N N . GLN A 1 720 ? -25.020 -35.201 -26.861 1.00 51.31 720 GLN A N 1
ATOM 5845 C CA . GLN A 1 720 ? -24.543 -36.569 -26.616 1.00 51.31 720 GLN A CA 1
ATOM 5846 C C . GLN A 1 720 ? -25.656 -37.619 -26.767 1.00 51.31 720 GLN A C 1
ATOM 5848 O O . GLN A 1 720 ? -25.394 -38.721 -27.244 1.00 51.31 720 GLN A O 1
ATOM 5853 N N . PHE A 1 721 ? -26.903 -37.281 -26.427 1.00 51.38 721 PHE A N 1
ATOM 5854 C CA . PHE A 1 721 ? -28.049 -38.182 -26.584 1.00 51.38 721 PHE A CA 1
ATOM 5855 C C . PHE A 1 721 ? -28.536 -38.272 -28.042 1.00 51.38 721 PHE A C 1
ATOM 5857 O O . PHE A 1 721 ? -28.935 -39.343 -28.497 1.00 51.38 721 PHE A O 1
ATOM 5864 N N . GLN A 1 722 ? -28.440 -37.182 -28.815 1.00 49.94 722 GLN A N 1
ATOM 5865 C CA . GLN A 1 722 ? -28.767 -37.162 -30.248 1.00 49.94 722 GLN A CA 1
ATOM 5866 C C . GLN A 1 722 ? -27.795 -37.988 -31.107 1.00 49.94 722 GLN A C 1
ATOM 5868 O O . GLN A 1 722 ? -28.190 -38.464 -32.169 1.00 49.94 722 GLN A O 1
ATOM 5873 N N . GLN A 1 723 ? -26.568 -38.242 -30.640 1.00 49.62 723 GLN A N 1
ATOM 5874 C CA . GLN A 1 723 ? -25.646 -39.189 -31.285 1.00 49.62 723 GLN A CA 1
ATOM 5875 C C . GLN A 1 723 ? -25.934 -40.667 -30.961 1.00 49.62 723 GLN A C 1
ATOM 5877 O O . GLN A 1 723 ? -25.370 -41.541 -31.615 1.00 49.62 723 GLN A O 1
ATOM 5882 N N . ALA A 1 724 ? -26.824 -40.965 -30.008 1.00 48.03 724 ALA A N 1
ATOM 5883 C CA . ALA A 1 724 ? -27.136 -42.332 -29.575 1.00 48.03 724 ALA A CA 1
ATOM 5884 C C . ALA A 1 724 ? -28.497 -42.869 -30.074 1.00 48.03 724 ALA A C 1
ATOM 5886 O O . ALA A 1 724 ? -28.854 -44.009 -29.778 1.00 48.03 724 ALA A O 1
ATOM 5887 N N . ALA A 1 725 ? -29.267 -42.096 -30.848 1.00 41.09 725 ALA A N 1
ATOM 5888 C CA . ALA A 1 725 ? -30.619 -42.471 -31.268 1.00 41.09 725 ALA A CA 1
ATOM 5889 C C . ALA A 1 725 ? -30.670 -43.085 -32.683 1.00 41.09 725 ALA A C 1
ATOM 5891 O O . ALA A 1 725 ? -31.154 -42.475 -33.633 1.00 41.09 725 ALA A O 1
ATOM 5892 N N . THR A 1 726 ? -30.225 -44.336 -32.806 1.00 42.09 726 THR A N 1
ATOM 5893 C CA . THR A 1 726 ? -30.560 -45.236 -33.927 1.00 42.09 726 THR A CA 1
ATOM 5894 C C . THR A 1 726 ? -31.128 -46.563 -33.419 1.00 42.09 726 THR A C 1
ATOM 5896 O O . THR A 1 726 ? -30.631 -47.624 -33.769 1.00 42.09 726 THR A O 1
ATOM 5899 N N . ALA A 1 727 ? -32.193 -46.542 -32.609 1.00 40.31 727 ALA A N 1
ATOM 5900 C CA . ALA A 1 727 ? -33.081 -47.702 -32.451 1.00 40.31 727 ALA A CA 1
ATOM 5901 C C . ALA A 1 727 ? -34.405 -47.351 -31.740 1.00 40.31 727 ALA A C 1
ATOM 5903 O O . ALA A 1 727 ? -34.407 -46.742 -30.680 1.00 40.31 727 ALA A O 1
ATOM 5904 N N . GLY A 1 728 ? -35.502 -47.780 -32.373 1.00 40.69 728 GLY A N 1
ATOM 5905 C CA . GLY A 1 728 ? -36.898 -47.975 -31.937 1.00 40.69 728 GLY A CA 1
ATOM 5906 C C . GLY A 1 728 ? -37.420 -47.596 -30.532 1.00 40.69 728 GLY A C 1
ATOM 5907 O O . GLY A 1 728 ? -36.852 -47.958 -29.513 1.00 40.69 728 GLY A O 1
ATOM 5908 N N . LYS A 1 729 ? -38.622 -46.985 -30.569 1.00 44.97 729 LYS A N 1
ATOM 5909 C CA . LYS A 1 729 ? -39.708 -46.734 -29.572 1.00 44.97 729 LYS A CA 1
ATOM 5910 C C . LYS A 1 729 ? -39.837 -47.747 -28.400 1.00 44.97 729 LYS A C 1
ATOM 5912 O O . LYS A 1 729 ? -39.467 -48.896 -28.620 1.00 44.97 729 LYS A O 1
ATOM 5917 N N . PRO A 1 730 ? -40.480 -47.434 -27.235 1.00 48.28 730 PRO A N 1
ATOM 5918 C CA . PRO A 1 730 ? -41.514 -46.416 -26.967 1.00 48.28 730 PRO A CA 1
ATOM 5919 C C . PRO A 1 730 ? -41.304 -45.656 -25.628 1.00 48.28 730 PRO A C 1
ATOM 5921 O O . PRO A 1 730 ? -41.800 -46.058 -24.580 1.00 48.28 730 PRO A O 1
ATOM 5924 N N . GLN A 1 731 ? -40.590 -44.530 -25.655 1.00 47.25 731 GLN A N 1
ATOM 5925 C CA . GLN A 1 731 ? -40.373 -43.656 -24.484 1.00 47.25 731 GLN A CA 1
ATOM 5926 C C . GLN A 1 731 ? -40.743 -42.196 -24.809 1.00 47.25 731 GLN A C 1
ATOM 5928 O O . GLN A 1 731 ? -40.187 -41.243 -24.275 1.00 47.25 731 GLN A O 1
ATOM 5933 N N . GLU A 1 732 ? -41.675 -42.025 -25.751 1.00 51.22 732 GLU A N 1
ATOM 5934 C CA . GLU A 1 732 ? -41.992 -40.744 -26.394 1.00 51.22 732 GLU A CA 1
ATOM 5935 C C . GLU A 1 732 ? -43.116 -39.974 -25.671 1.00 51.22 732 GLU A C 1
ATOM 5937 O O . GLU A 1 732 ? -43.129 -38.747 -25.694 1.00 51.22 732 GLU A O 1
ATOM 5942 N N . GLU A 1 733 ? -44.029 -40.659 -24.967 1.00 51.34 733 GLU A N 1
ATOM 5943 C CA . GLU A 1 733 ? -45.137 -40.011 -24.236 1.00 51.34 733 GLU A CA 1
ATOM 5944 C C . GLU A 1 733 ? -44.711 -39.401 -22.893 1.00 51.34 733 GLU A C 1
ATOM 5946 O O . GLU A 1 733 ? -45.124 -38.287 -22.576 1.00 51.34 733 GLU A O 1
ATOM 5951 N N . ALA A 1 734 ? -43.822 -40.061 -22.141 1.00 54.38 734 ALA A N 1
ATOM 5952 C CA . ALA A 1 734 ? -43.275 -39.507 -20.898 1.00 54.38 734 ALA A CA 1
ATOM 5953 C C . ALA A 1 734 ? -42.332 -38.320 -21.169 1.00 54.38 734 ALA A C 1
ATOM 5955 O O . ALA A 1 734 ? -42.375 -37.314 -20.464 1.00 54.38 734 ALA A O 1
ATOM 5956 N N . ALA A 1 735 ? -41.535 -38.396 -22.243 1.00 56.16 735 ALA A N 1
ATOM 5957 C CA . ALA A 1 735 ? -40.688 -37.290 -22.682 1.00 56.16 735 ALA A CA 1
ATOM 5958 C C . ALA A 1 735 ? -41.515 -36.096 -23.190 1.00 56.16 735 ALA A C 1
ATOM 5960 O O . ALA A 1 735 ? -41.145 -34.953 -22.935 1.00 56.16 735 ALA A O 1
ATOM 5961 N N . ARG A 1 736 ? -42.662 -36.341 -23.848 1.00 55.69 736 ARG A N 1
ATOM 5962 C CA . ARG A 1 736 ? -43.594 -35.275 -24.254 1.00 55.69 736 ARG A CA 1
ATOM 5963 C C . ARG A 1 736 ? -44.249 -34.576 -23.066 1.00 55.69 736 ARG A C 1
ATOM 5965 O O . ARG A 1 736 ? -44.283 -33.352 -23.072 1.00 55.69 736 ARG A O 1
ATOM 5972 N N . GLN A 1 737 ? -44.715 -35.308 -22.051 1.00 58.94 737 GLN A N 1
ATOM 5973 C CA . GLN A 1 737 ? -45.295 -34.690 -20.849 1.00 58.94 737 GLN A CA 1
ATOM 5974 C C . GLN A 1 737 ? -44.264 -33.877 -20.055 1.00 58.94 737 GLN A C 1
ATOM 5976 O O . GLN A 1 737 ? -44.595 -32.801 -19.560 1.00 58.94 737 GLN A O 1
ATOM 5981 N N . GLN A 1 738 ? -43.010 -34.339 -19.994 1.00 60.34 738 GLN A N 1
ATOM 5982 C CA . GLN A 1 738 ? -41.921 -33.593 -19.361 1.00 60.34 738 GLN A CA 1
ATOM 5983 C C . GLN A 1 738 ? -41.595 -32.302 -20.134 1.00 60.34 738 GLN A C 1
ATOM 5985 O O . GLN A 1 738 ? -41.528 -31.233 -19.538 1.00 60.34 738 GLN A O 1
ATOM 5990 N N . LEU A 1 739 ? -41.508 -32.366 -21.470 1.00 60.19 739 LEU A N 1
ATOM 5991 C CA . LEU A 1 739 ? -41.289 -31.183 -22.315 1.00 60.19 739 LEU A CA 1
ATOM 5992 C C . LEU A 1 739 ? -42.442 -30.171 -22.241 1.00 60.19 739 LEU A C 1
ATOM 5994 O O . LEU A 1 739 ? -42.220 -28.967 -22.358 1.00 60.19 739 LEU A O 1
ATOM 5998 N N . GLU A 1 740 ? -43.680 -30.638 -22.074 1.00 66.38 740 GLU A N 1
ATOM 5999 C CA . GLU A 1 740 ? -44.856 -29.772 -21.953 1.00 66.38 740 GLU A CA 1
ATOM 6000 C C . GLU A 1 740 ? -44.929 -29.094 -20.571 1.00 66.38 740 GLU A C 1
ATOM 6002 O O . GLU A 1 740 ? -45.346 -27.936 -20.475 1.00 66.38 740 GLU A O 1
ATOM 6007 N N . ALA A 1 741 ? -44.448 -29.766 -19.518 1.00 67.94 741 ALA A N 1
ATOM 6008 C CA . ALA A 1 741 ? -44.266 -29.185 -18.188 1.00 67.94 741 ALA A CA 1
ATOM 6009 C C . ALA A 1 741 ? -43.144 -28.130 -18.169 1.00 67.94 741 ALA A C 1
ATOM 6011 O O . ALA A 1 741 ? -43.367 -27.016 -17.688 1.00 67.94 741 ALA A O 1
ATOM 6012 N N . ASP A 1 742 ? -41.995 -28.430 -18.780 1.00 65.88 742 ASP A N 1
ATOM 6013 C CA . ASP A 1 742 ? -40.863 -27.499 -18.879 1.00 65.88 742 ASP A CA 1
ATOM 6014 C C . ASP A 1 742 ? -41.231 -26.265 -19.723 1.00 65.88 742 ASP A C 1
ATOM 6016 O O . ASP A 1 742 ? -40.878 -25.128 -19.399 1.00 65.88 742 ASP A O 1
ATOM 6020 N N . ARG A 1 743 ? -42.039 -26.453 -20.776 1.00 65.62 743 ARG A N 1
ATOM 6021 C CA . ARG A 1 743 ? -42.553 -25.353 -21.601 1.00 65.62 743 ARG A CA 1
ATOM 6022 C C . ARG A 1 743 ? -43.527 -24.447 -20.841 1.00 65.62 743 ARG A C 1
ATOM 6024 O O . ARG A 1 743 ? -43.475 -23.234 -21.034 1.00 65.62 743 ARG A O 1
ATOM 6031 N N . ARG A 1 744 ? -44.379 -24.997 -19.966 1.00 69.62 744 ARG A N 1
ATOM 6032 C CA . ARG A 1 744 ? -45.266 -24.193 -19.099 1.00 69.62 744 ARG A CA 1
ATOM 6033 C C . ARG A 1 744 ? -44.484 -23.392 -18.062 1.00 69.62 744 ARG A C 1
ATOM 6035 O O . ARG A 1 744 ? -44.813 -22.233 -17.837 1.00 69.62 744 ARG A O 1
ATOM 6042 N N . GLN A 1 745 ? -43.431 -23.969 -17.483 1.00 65.06 745 GLN A N 1
ATOM 6043 C CA . GLN A 1 745 ? -42.554 -23.242 -16.559 1.00 65.06 745 GLN A CA 1
ATOM 6044 C C . GLN A 1 745 ? -41.821 -22.088 -17.259 1.00 65.06 745 GLN A C 1
ATOM 6046 O O . GLN A 1 745 ? -41.762 -20.984 -16.720 1.00 65.06 745 GLN A O 1
ATOM 6051 N N . LEU A 1 746 ? -41.348 -22.294 -18.492 1.00 63.56 746 LEU A N 1
ATOM 6052 C CA . LEU A 1 746 ? -40.737 -21.229 -19.292 1.00 63.56 746 LEU A CA 1
ATOM 6053 C C . LEU A 1 746 ? -41.728 -20.118 -19.676 1.00 63.56 746 LEU A C 1
ATOM 6055 O O . LEU A 1 746 ? -41.343 -18.951 -19.695 1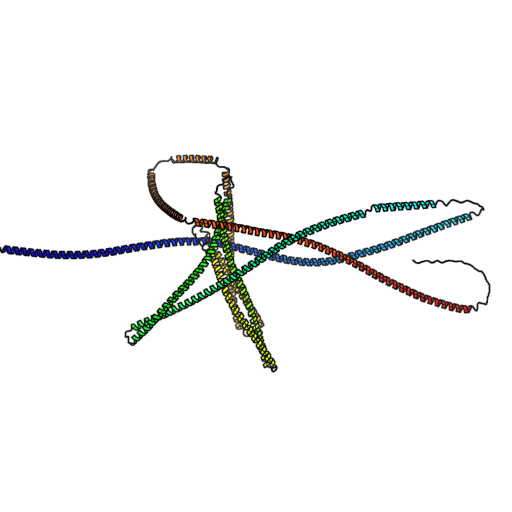.00 63.56 746 LEU A O 1
ATOM 6059 N N . GLU A 1 747 ? -42.993 -20.442 -19.960 1.00 70.31 747 GLU A N 1
ATOM 6060 C CA . GLU A 1 747 ? -44.045 -19.447 -20.237 1.00 70.31 747 GLU A CA 1
ATOM 6061 C C . GLU A 1 747 ? -44.398 -18.601 -19.001 1.00 70.31 747 GLU A C 1
ATOM 6063 O O . GLU A 1 747 ? -44.626 -17.394 -19.126 1.00 70.31 747 GLU A O 1
ATOM 6068 N N . GLU A 1 748 ? -44.386 -19.205 -17.811 1.00 71.69 748 GLU A N 1
ATOM 6069 C CA . GLU A 1 748 ? -44.604 -18.515 -16.533 1.00 71.69 748 GLU A CA 1
ATOM 6070 C C . GLU A 1 748 ? -43.450 -17.544 -16.220 1.00 71.69 748 GLU A C 1
ATOM 6072 O O . GLU A 1 748 ? -43.685 -16.379 -15.889 1.00 71.69 748 GLU A O 1
ATOM 6077 N N . ILE A 1 749 ? -42.200 -17.981 -16.428 1.00 66.81 749 ILE A N 1
ATOM 6078 C CA . ILE A 1 749 ? -41.001 -17.140 -16.267 1.00 66.81 749 ILE A CA 1
ATOM 6079 C C . ILE A 1 749 ? -41.025 -15.974 -17.264 1.00 66.81 749 ILE A C 1
ATOM 6081 O O . ILE A 1 749 ? -40.741 -14.834 -16.900 1.00 66.81 749 ILE A O 1
ATOM 6085 N N . LYS A 1 750 ? -41.439 -16.217 -18.514 1.00 65.12 750 LYS A N 1
ATOM 6086 C CA . LYS A 1 750 ? -41.556 -15.157 -19.528 1.00 65.12 750 LYS A CA 1
ATOM 6087 C C . LYS A 1 750 ? -42.579 -14.089 -19.138 1.00 65.12 750 LYS A C 1
ATOM 6089 O O . LYS A 1 750 ? -42.302 -12.902 -19.282 1.00 65.12 750 LYS A O 1
ATOM 6094 N N . LYS A 1 751 ? -43.731 -14.492 -18.589 1.00 74.25 751 LYS A N 1
ATOM 6095 C CA . LYS A 1 751 ? -44.737 -13.551 -18.069 1.00 74.25 751 LYS A CA 1
ATOM 6096 C C . LYS A 1 751 ? -44.228 -12.738 -16.879 1.00 74.25 751 LYS A C 1
ATOM 6098 O O . LYS A 1 751 ? -44.580 -11.566 -16.772 1.00 74.25 751 LYS A O 1
ATOM 6103 N N . GLN A 1 752 ? -43.413 -13.330 -16.005 1.00 65.69 752 GLN A N 1
ATOM 6104 C CA . GLN A 1 752 ? -42.795 -12.603 -14.891 1.00 65.69 752 GLN A CA 1
ATOM 6105 C C . GLN A 1 752 ? -41.778 -11.563 -15.381 1.00 65.69 752 GLN A C 1
ATOM 6107 O O . GLN A 1 752 ? -41.788 -10.436 -14.888 1.00 65.69 752 GLN A O 1
ATOM 6112 N N . ILE A 1 753 ? -40.982 -11.891 -16.404 1.00 67.31 753 ILE A N 1
ATOM 6113 C CA . ILE A 1 753 ? -40.033 -10.954 -17.026 1.00 67.31 753 ILE A CA 1
ATOM 6114 C C . ILE A 1 753 ? -40.769 -9.801 -17.726 1.00 67.31 753 ILE A C 1
ATOM 6116 O O . ILE A 1 753 ? -40.417 -8.642 -17.520 1.00 67.31 753 ILE A O 1
ATOM 6120 N N . ASP A 1 754 ? -41.831 -10.082 -18.489 1.00 69.88 754 ASP A N 1
ATOM 6121 C CA . ASP A 1 754 ? -42.625 -9.040 -19.162 1.00 69.88 754 ASP A CA 1
ATOM 6122 C C . ASP A 1 754 ? -43.343 -8.112 -18.163 1.00 69.88 754 ASP A C 1
ATOM 6124 O O . ASP A 1 754 ? -43.501 -6.912 -18.410 1.00 69.88 754 ASP A O 1
ATOM 6128 N N . ALA A 1 755 ? -43.769 -8.648 -17.014 1.00 72.50 755 ALA A N 1
ATOM 6129 C CA . ALA A 1 755 ? -44.343 -7.854 -15.933 1.00 72.50 755 ALA A CA 1
ATOM 6130 C C . ALA A 1 755 ? -43.286 -6.960 -15.264 1.00 72.50 755 ALA A C 1
ATOM 6132 O O . ALA A 1 755 ? -43.542 -5.775 -15.061 1.00 72.50 755 ALA A O 1
ATOM 6133 N N . GLN A 1 756 ? -42.089 -7.489 -14.987 1.00 62.88 756 GLN A N 1
ATOM 6134 C CA . GLN A 1 756 ? -40.977 -6.705 -14.438 1.00 62.88 756 GLN A CA 1
ATOM 6135 C C . GLN A 1 756 ? -40.494 -5.618 -15.408 1.00 62.88 756 GLN A C 1
ATOM 6137 O O . GLN A 1 756 ? -40.257 -4.489 -14.983 1.00 62.88 756 GLN A O 1
ATOM 6142 N N . ALA A 1 757 ? -40.431 -5.903 -16.712 1.00 66.25 757 ALA A N 1
ATOM 6143 C CA . ALA A 1 757 ? -40.050 -4.922 -17.727 1.00 66.25 757 ALA A CA 1
ATOM 6144 C C . ALA A 1 757 ? -41.021 -3.729 -17.777 1.00 66.25 757 ALA A C 1
ATOM 6146 O O . ALA A 1 757 ? -40.587 -2.579 -17.837 1.00 66.25 757 ALA A O 1
ATOM 6147 N N . LYS A 1 758 ? -42.336 -3.974 -17.670 1.00 75.44 758 LYS A N 1
ATOM 6148 C CA . LYS A 1 758 ? -43.343 -2.898 -17.606 1.00 75.44 758 LYS A CA 1
ATOM 6149 C C . LYS A 1 758 ? -43.224 -2.032 -16.354 1.00 75.44 758 LYS A C 1
ATOM 6151 O O . LYS A 1 758 ? -43.448 -0.825 -16.441 1.00 75.44 758 LYS A O 1
ATOM 6156 N N . THR A 1 759 ? -42.874 -2.622 -15.215 1.00 67.31 759 THR A N 1
ATOM 6157 C CA . THR A 1 759 ? -42.656 -1.870 -13.972 1.00 67.31 759 THR A CA 1
ATOM 6158 C C . THR A 1 759 ? -41.442 -0.950 -14.108 1.00 67.31 759 THR A C 1
ATOM 6160 O O . THR A 1 759 ? -41.568 0.254 -13.882 1.00 67.31 759 THR A O 1
ATOM 6163 N N . ILE A 1 760 ? -40.323 -1.467 -14.625 1.00 67.38 760 ILE A N 1
ATOM 6164 C CA . ILE A 1 760 ? -39.093 -0.691 -14.861 1.00 67.38 760 ILE A CA 1
ATOM 6165 C C . ILE A 1 760 ? -39.331 0.452 -15.862 1.00 67.38 760 ILE A C 1
ATOM 6167 O O . ILE A 1 760 ? -38.828 1.562 -15.684 1.00 67.38 760 ILE A O 1
ATOM 6171 N N . GLU A 1 761 ? -40.130 0.222 -16.907 1.00 73.12 761 GLU A N 1
ATOM 6172 C CA . GLU A 1 761 ? -40.474 1.257 -17.891 1.00 73.12 761 GLU A CA 1
ATOM 6173 C C . GLU A 1 761 ? -41.293 2.402 -17.263 1.00 73.12 761 GLU A C 1
ATOM 6175 O O . GLU A 1 761 ? -41.085 3.576 -17.582 1.00 73.12 761 GLU A O 1
ATOM 6180 N N . SER A 1 762 ? -42.193 2.082 -16.326 1.00 69.75 762 SER A N 1
ATOM 6181 C CA . SER A 1 762 ? -42.969 3.090 -15.595 1.00 69.75 762 SER A CA 1
ATOM 6182 C C . SER A 1 762 ? -42.116 3.902 -14.611 1.00 69.75 762 SER A C 1
ATOM 6184 O O . SER A 1 762 ? -42.274 5.122 -14.532 1.00 69.75 762 SER A O 1
ATOM 6186 N N . GLU A 1 763 ? -41.148 3.263 -13.950 1.00 65.69 763 GLU A N 1
ATOM 6187 C CA . GLU A 1 763 ? -40.188 3.916 -13.050 1.00 65.69 763 GLU A CA 1
ATOM 6188 C C . GLU A 1 763 ? -39.229 4.833 -13.815 1.00 65.69 763 GLU A C 1
ATOM 6190 O O . GLU A 1 763 ? -38.984 5.968 -13.403 1.00 65.69 763 GLU A O 1
ATOM 6195 N N . ARG A 1 764 ? -38.762 4.406 -14.997 1.00 66.62 764 ARG A N 1
ATOM 6196 C CA . ARG A 1 764 ? -37.949 5.252 -15.885 1.00 66.62 764 ARG A CA 1
ATOM 6197 C C . ARG A 1 764 ? -38.668 6.537 -16.279 1.00 66.62 764 ARG A C 1
ATOM 6199 O O . ARG A 1 764 ? -38.051 7.599 -16.313 1.00 66.62 764 ARG A O 1
ATOM 6206 N N . LYS A 1 765 ? -39.967 6.449 -16.570 1.00 75.00 765 LYS A N 1
ATOM 6207 C CA . LYS A 1 765 ? -40.773 7.608 -16.965 1.00 75.00 765 LYS A CA 1
ATOM 6208 C C . LYS A 1 765 ? -40.941 8.603 -15.811 1.00 75.00 765 LYS A C 1
ATOM 6210 O O . LYS A 1 765 ? -40.845 9.805 -16.034 1.00 75.00 765 LYS A O 1
ATOM 6215 N N . LEU A 1 766 ? -41.098 8.102 -14.585 1.00 67.81 766 LEU A N 1
ATOM 6216 C CA . LEU A 1 766 ? -41.170 8.923 -13.374 1.00 67.81 766 LEU A CA 1
ATOM 6217 C C . LEU A 1 766 ? -39.834 9.632 -13.077 1.00 67.81 766 LEU A C 1
ATOM 6219 O O . LEU A 1 766 ? -39.826 10.816 -12.743 1.00 67.81 766 LEU A O 1
ATOM 6223 N N . MET A 1 767 ? -38.708 8.939 -13.266 1.00 58.16 767 MET A N 1
ATOM 6224 C CA . MET A 1 767 ? -37.364 9.506 -13.087 1.00 58.16 767 MET A CA 1
ATOM 6225 C C . MET A 1 767 ? -37.051 10.606 -14.113 1.00 58.16 767 MET A C 1
ATOM 6227 O O . MET A 1 767 ? -36.438 11.618 -13.772 1.00 58.16 767 MET A O 1
ATOM 6231 N N . GLU A 1 768 ? -37.498 10.452 -15.363 1.00 71.50 768 GLU A N 1
ATOM 6232 C CA . GLU A 1 768 ? -37.314 11.470 -16.408 1.00 71.50 768 GLU A CA 1
ATOM 6233 C C . GLU A 1 768 ? -38.101 12.759 -16.097 1.00 71.50 768 GLU A C 1
ATOM 6235 O O . GLU A 1 768 ? -37.589 13.868 -16.283 1.00 71.50 768 GLU A O 1
ATOM 6240 N N . ASP A 1 769 ? -39.317 12.631 -15.560 1.00 73.94 769 ASP A N 1
ATOM 6241 C CA . ASP A 1 769 ? -40.131 13.777 -15.140 1.00 73.94 769 ASP A CA 1
ATOM 6242 C C . ASP A 1 769 ? -39.543 14.472 -13.893 1.00 73.94 769 ASP A C 1
ATOM 6244 O O . ASP A 1 769 ? -39.500 15.706 -13.831 1.00 73.94 769 ASP A O 1
ATOM 6248 N N . GLN A 1 770 ? -38.977 13.712 -12.945 1.00 66.50 770 GLN A N 1
ATOM 6249 C CA . GLN A 1 770 ? -38.229 14.268 -11.807 1.00 66.50 770 GLN A CA 1
ATOM 6250 C C . GLN A 1 770 ? -36.963 15.015 -12.252 1.00 66.50 770 GLN A C 1
ATOM 6252 O O . GLN A 1 770 ? -36.672 16.099 -11.739 1.00 66.50 770 GLN A O 1
ATOM 6257 N N . ARG A 1 771 ? -36.245 14.495 -13.257 1.00 70.69 771 ARG A N 1
ATOM 6258 C CA . ARG A 1 771 ? -35.048 15.145 -13.809 1.00 70.69 771 ARG A CA 1
ATOM 6259 C C . ARG A 1 771 ? -35.371 16.511 -14.411 1.00 70.69 771 ARG A C 1
ATOM 6261 O O . ARG A 1 771 ? -34.674 17.482 -14.132 1.00 70.69 771 ARG A O 1
ATOM 6268 N N . LYS A 1 772 ? -36.468 16.619 -15.171 1.00 76.06 772 LYS A N 1
ATOM 6269 C CA . LYS A 1 772 ? -36.932 17.905 -15.726 1.00 76.06 772 LYS A CA 1
ATOM 6270 C C . LYS A 1 772 ? -37.308 18.912 -14.639 1.00 76.06 772 LYS A C 1
ATOM 6272 O O . LYS A 1 772 ? -37.026 20.099 -14.788 1.00 76.06 772 LYS A O 1
ATOM 6277 N N . SER A 1 773 ? -37.907 18.454 -13.539 1.00 66.25 773 SER A N 1
ATOM 6278 C CA . SER A 1 773 ? -38.225 19.329 -12.407 1.00 66.25 773 SER A CA 1
ATOM 6279 C C . SER A 1 773 ? -36.975 19.819 -11.665 1.00 66.25 773 SER A C 1
ATOM 6281 O O . SER A 1 773 ? -36.966 20.963 -11.209 1.00 66.25 773 SER A O 1
ATOM 6283 N N . LEU A 1 774 ? -35.935 18.989 -11.538 1.00 63.81 774 LEU A N 1
ATOM 6284 C CA . LEU A 1 774 ? -34.658 19.387 -10.932 1.00 63.81 774 LEU A CA 1
ATOM 6285 C C . LEU A 1 774 ? -33.899 20.391 -11.805 1.00 63.81 774 LEU A C 1
ATOM 6287 O O . LEU A 1 774 ? -33.353 21.360 -11.281 1.00 63.81 774 LEU A O 1
ATOM 6291 N N . GLU A 1 775 ? -33.936 20.216 -13.127 1.00 69.19 775 GLU A N 1
ATOM 6292 C CA . GLU A 1 775 ? -33.324 21.152 -14.077 1.00 69.19 775 GLU A CA 1
ATOM 6293 C C . GLU A 1 775 ? -33.957 22.555 -13.980 1.00 69.19 775 GLU A C 1
ATOM 6295 O O . GLU A 1 775 ? -33.252 23.563 -13.995 1.00 69.19 775 GLU A O 1
ATOM 6300 N N . ALA A 1 776 ? -35.281 22.635 -13.795 1.00 72.88 776 ALA A N 1
ATOM 6301 C CA . ALA A 1 776 ? -35.973 23.906 -13.568 1.00 72.88 776 ALA A CA 1
ATOM 6302 C C . ALA A 1 776 ? -35.547 24.575 -12.245 1.00 72.88 776 ALA A C 1
ATOM 6304 O O . ALA A 1 776 ? -35.251 25.768 -12.229 1.00 72.88 776 ALA A O 1
ATOM 6305 N N . LYS A 1 777 ? -35.435 23.803 -11.152 1.00 72.56 777 LYS A N 1
ATOM 6306 C CA . LYS A 1 777 ? -35.001 24.318 -9.838 1.00 72.56 777 LYS A CA 1
ATOM 6307 C C . LYS A 1 777 ? -33.553 24.807 -9.840 1.00 72.56 777 LYS A C 1
ATOM 6309 O O . LYS A 1 777 ? -33.245 25.788 -9.171 1.00 72.56 777 LYS A O 1
ATOM 6314 N N . ARG A 1 778 ? -32.671 24.149 -10.597 1.00 74.31 778 ARG A N 1
ATOM 6315 C CA . ARG A 1 778 ? -31.277 24.578 -10.758 1.00 74.31 778 ARG A CA 1
ATOM 6316 C C . ARG A 1 778 ? -31.192 25.956 -11.419 1.00 74.31 778 ARG A C 1
ATOM 6318 O O . ARG A 1 778 ? -30.437 26.805 -10.958 1.00 74.31 778 ARG A O 1
ATOM 6325 N N . LYS A 1 779 ? -32.008 26.194 -12.447 1.00 76.62 779 LYS A N 1
ATOM 6326 C CA . LYS A 1 779 ? -32.036 27.466 -13.177 1.00 76.62 779 LYS A CA 1
ATOM 6327 C C . LYS A 1 779 ? -32.506 28.641 -12.305 1.00 76.62 779 LYS A C 1
ATOM 6329 O O . LYS A 1 779 ? -31.935 29.725 -12.381 1.00 76.62 779 LYS A O 1
ATOM 6334 N N . ASP A 1 780 ? -33.477 28.407 -11.422 1.00 72.25 780 ASP A N 1
ATOM 6335 C CA . ASP A 1 780 ? -33.927 29.404 -10.437 1.00 72.25 780 ASP A CA 1
ATOM 6336 C C . ASP A 1 780 ? -32.856 29.711 -9.373 1.00 72.25 780 ASP A C 1
ATOM 6338 O O . ASP A 1 780 ? -32.770 30.833 -8.867 1.00 72.25 780 ASP A O 1
ATOM 6342 N N . LEU A 1 781 ? -32.033 28.720 -9.018 1.00 65.94 781 LEU A N 1
ATOM 6343 C CA . LEU A 1 781 ? -30.939 28.875 -8.057 1.00 65.94 781 LEU A CA 1
ATOM 6344 C C . LEU A 1 781 ? -29.804 29.720 -8.656 1.00 65.94 781 LEU A C 1
ATOM 6346 O O . LEU A 1 781 ? -29.342 30.658 -8.010 1.00 65.94 781 LEU A O 1
ATOM 6350 N N . GLU A 1 782 ? -29.462 29.479 -9.925 1.00 74.50 782 GLU A N 1
ATOM 6351 C CA . GLU A 1 782 ? -28.502 30.294 -10.686 1.00 74.50 782 GLU A CA 1
ATOM 6352 C C . GLU A 1 782 ? -28.966 31.767 -10.806 1.00 74.50 782 GLU A C 1
ATOM 6354 O O . GLU A 1 782 ? -28.163 32.692 -10.657 1.00 74.50 782 GLU A O 1
ATOM 6359 N N . GLU A 1 783 ? -30.270 32.033 -10.984 1.00 78.75 783 GLU A N 1
ATOM 6360 C CA . GLU A 1 783 ? -30.806 33.407 -10.946 1.00 78.75 783 GLU A CA 1
ATOM 6361 C C . GLU A 1 783 ? -30.710 34.065 -9.558 1.00 78.75 783 GLU A C 1
ATOM 6363 O O . GLU A 1 783 ? -30.500 35.280 -9.462 1.00 78.75 783 GLU A O 1
ATOM 6368 N N . LYS A 1 784 ? -30.854 33.295 -8.471 1.00 73.56 784 LYS A N 1
ATOM 6369 C CA . LYS A 1 784 ? -30.705 33.807 -7.097 1.00 73.56 784 LYS A CA 1
ATOM 6370 C C . LYS A 1 784 ? -29.247 34.107 -6.745 1.00 73.56 784 LYS A C 1
ATOM 6372 O O . LYS A 1 784 ? -28.988 35.134 -6.120 1.00 73.56 784 LYS A O 1
ATOM 6377 N N . GLU A 1 785 ? -28.306 33.273 -7.179 1.00 72.25 785 GLU A N 1
ATOM 6378 C CA . GLU A 1 785 ? -26.866 33.514 -7.002 1.00 72.25 785 GLU A CA 1
ATOM 6379 C C . GLU A 1 785 ? -26.418 34.790 -7.719 1.00 72.25 785 GLU A C 1
ATOM 6381 O O . GLU A 1 785 ? -25.693 35.608 -7.148 1.00 72.25 785 GLU A O 1
ATOM 6386 N N . LYS A 1 786 ? -26.931 35.025 -8.932 1.00 78.81 786 LYS A N 1
ATOM 6387 C CA . LYS A 1 786 ? -26.660 36.261 -9.670 1.00 78.81 786 LYS A CA 1
ATOM 6388 C C . LYS A 1 786 ? -27.143 37.507 -8.915 1.00 78.81 786 LYS A C 1
ATOM 6390 O O . LYS A 1 786 ? -26.404 38.484 -8.822 1.00 78.81 786 LYS A O 1
ATOM 6395 N N . LYS A 1 787 ? -28.338 37.459 -8.317 1.00 77.75 787 LYS A N 1
ATOM 6396 C CA . LYS A 1 787 ? -28.871 38.564 -7.495 1.00 77.75 787 LYS A CA 1
ATOM 6397 C C . LYS A 1 787 ? -28.066 38.792 -6.213 1.00 77.75 787 LYS A C 1
ATOM 6399 O O . LYS A 1 787 ? -27.899 39.933 -5.798 1.00 77.75 787 LYS A O 1
ATOM 6404 N N . MET A 1 788 ? -27.537 37.733 -5.595 1.00 67.12 788 MET A N 1
ATOM 6405 C CA . MET A 1 788 ? -26.620 37.874 -4.457 1.00 67.12 788 MET A CA 1
ATOM 6406 C C . MET A 1 788 ? -25.320 38.581 -4.852 1.00 67.12 788 MET A C 1
ATOM 6408 O O . MET A 1 788 ? -24.885 39.483 -4.142 1.00 67.12 788 MET A O 1
ATOM 6412 N N . MET A 1 789 ? -24.736 38.238 -6.005 1.00 73.88 789 MET A N 1
ATOM 6413 C CA . MET A 1 789 ? -23.537 38.925 -6.503 1.00 73.88 789 MET A CA 1
ATOM 6414 C C . MET A 1 789 ? -23.787 40.414 -6.791 1.00 73.88 789 MET A C 1
ATOM 6416 O O . MET A 1 789 ? -22.910 41.242 -6.544 1.00 73.88 789 MET A O 1
ATOM 6420 N N . GLU A 1 790 ? -24.979 40.768 -7.283 1.00 78.56 790 GLU A N 1
ATOM 6421 C CA . GLU A 1 790 ? -25.391 42.165 -7.479 1.00 78.56 790 GLU A CA 1
ATOM 6422 C C . GLU A 1 790 ? -25.492 42.918 -6.134 1.00 78.56 790 GLU A C 1
ATOM 6424 O O . GLU A 1 790 ? -24.981 44.035 -6.018 1.00 78.56 790 GLU A O 1
ATOM 6429 N N . PHE A 1 791 ? -26.040 42.293 -5.082 1.00 75.31 791 PHE A N 1
ATOM 6430 C CA . PHE A 1 791 ? -26.071 42.883 -3.735 1.00 75.31 791 PHE A CA 1
ATOM 6431 C C . PHE A 1 791 ? -24.682 43.039 -3.101 1.00 75.31 791 PHE A C 1
ATOM 6433 O O . PHE A 1 791 ? -24.417 44.056 -2.454 1.00 75.31 791 PHE A O 1
ATOM 6440 N N . ASP A 1 792 ? -23.775 42.084 -3.307 1.00 74.06 792 ASP A N 1
ATOM 6441 C CA . ASP A 1 792 ? -22.391 42.197 -2.830 1.00 74.06 792 ASP A CA 1
ATOM 6442 C C . ASP A 1 792 ? -21.641 43.346 -3.522 1.00 74.06 792 ASP A C 1
ATOM 6444 O O . ASP A 1 792 ? -20.859 44.060 -2.883 1.00 74.06 792 ASP A O 1
ATOM 6448 N N . GLN A 1 793 ? -21.911 43.591 -4.811 1.00 76.25 793 GLN A N 1
ATOM 6449 C CA . GLN A 1 793 ? -21.393 44.771 -5.508 1.00 76.25 793 GLN A CA 1
ATOM 6450 C C . GLN A 1 793 ? -21.952 46.079 -4.932 1.00 76.25 793 GLN A C 1
ATOM 6452 O O . GLN A 1 793 ? -21.181 47.018 -4.713 1.00 76.25 793 GLN A O 1
ATOM 6457 N N . GLU A 1 794 ? -23.251 46.148 -4.628 1.00 76.50 794 GLU A N 1
ATOM 6458 C CA . GLU A 1 794 ? -23.845 47.324 -3.977 1.00 76.50 794 GLU A CA 1
ATOM 6459 C C . GLU A 1 794 ? -23.261 47.580 -2.580 1.00 76.50 794 GLU A C 1
ATOM 6461 O O . GLU A 1 794 ? -22.971 48.727 -2.224 1.00 76.50 794 GLU A O 1
ATOM 6466 N N . LEU A 1 795 ? -23.040 46.527 -1.786 1.00 74.19 795 LEU A N 1
ATOM 6467 C CA . LEU A 1 795 ? -22.401 46.632 -0.472 1.00 74.19 795 LEU A CA 1
ATOM 6468 C C . LEU A 1 795 ? -20.964 47.141 -0.580 1.00 74.19 795 LEU A C 1
ATOM 6470 O O . LEU A 1 795 ? -20.541 47.965 0.234 1.00 74.19 795 LEU A O 1
ATOM 6474 N N . LYS A 1 796 ? -20.226 46.709 -1.606 1.00 77.31 796 LYS A N 1
ATOM 6475 C CA . LYS A 1 796 ? -18.859 47.169 -1.863 1.00 77.31 796 LYS A CA 1
ATOM 6476 C C . LYS A 1 796 ? -18.817 48.650 -2.247 1.00 77.31 796 LYS A C 1
ATOM 6478 O O . LYS A 1 796 ? -18.017 49.391 -1.683 1.00 77.31 796 LYS A O 1
ATOM 6483 N N . MET A 1 797 ? -19.739 49.102 -3.098 1.00 81.50 797 MET A N 1
ATOM 6484 C CA . MET A 1 797 ? -19.886 50.524 -3.437 1.00 81.50 797 MET A CA 1
ATOM 6485 C C . MET A 1 797 ? -20.257 51.379 -2.215 1.00 81.50 797 MET A C 1
ATOM 6487 O O . MET A 1 797 ? -19.716 52.469 -2.030 1.00 81.50 797 MET A O 1
ATOM 6491 N N . ARG A 1 798 ? -21.138 50.880 -1.333 1.00 72.62 798 ARG A N 1
ATOM 6492 C CA . ARG A 1 798 ? -21.449 51.550 -0.056 1.00 72.62 798 ARG A CA 1
ATOM 6493 C C . ARG A 1 798 ? -20.233 51.643 0.858 1.00 72.62 798 ARG A C 1
ATOM 6495 O O . ARG A 1 798 ? -20.051 52.661 1.519 1.00 72.62 798 ARG A O 1
ATOM 6502 N N . LYS A 1 799 ? -19.408 50.598 0.895 1.00 76.00 799 LYS A N 1
ATOM 6503 C CA . LYS A 1 799 ? -18.187 50.569 1.700 1.00 76.00 799 LYS A CA 1
ATOM 6504 C C . LYS A 1 799 ? -17.162 51.587 1.195 1.00 76.00 799 LYS A C 1
ATOM 6506 O O . LYS A 1 799 ? -16.642 52.353 1.992 1.00 76.00 799 LYS A O 1
ATOM 6511 N N . GLU A 1 800 ? -16.984 51.695 -0.120 1.00 78.56 800 GLU A N 1
ATOM 6512 C CA . GLU A 1 800 ? -16.124 52.718 -0.733 1.00 78.56 800 GLU A CA 1
ATOM 6513 C C . GLU A 1 800 ? -16.627 54.152 -0.472 1.00 78.56 800 GLU A C 1
ATOM 6515 O O . GLU A 1 800 ? -15.820 55.052 -0.243 1.00 78.56 800 GLU A O 1
ATOM 6520 N N . GLN A 1 801 ? -17.947 54.381 -0.436 1.00 73.06 801 GLN A N 1
ATOM 6521 C CA . GLN A 1 801 ? -18.513 55.677 -0.026 1.00 73.06 801 GLN A CA 1
ATOM 6522 C C . GLN A 1 801 ? -18.235 56.007 1.447 1.00 73.06 801 GLN A C 1
ATOM 6524 O O . GLN A 1 801 ? -17.927 57.156 1.771 1.00 73.06 801 GLN A O 1
ATOM 6529 N N . VAL A 1 802 ? -18.336 55.018 2.340 1.00 71.69 802 VAL A N 1
ATOM 6530 C CA . VAL A 1 802 ? -18.002 55.182 3.764 1.00 71.69 802 VAL A CA 1
ATOM 6531 C C . VAL A 1 802 ? -16.512 55.477 3.931 1.00 71.69 802 VAL A C 1
ATOM 6533 O O . VAL A 1 802 ? -16.166 56.426 4.632 1.00 71.69 802 VAL A O 1
ATOM 6536 N N . ASP A 1 803 ? -15.645 54.763 3.214 1.00 78.19 803 ASP A N 1
ATOM 6537 C CA . ASP A 1 803 ? -14.198 54.981 3.246 1.00 78.19 803 ASP A CA 1
ATOM 6538 C C . ASP A 1 803 ? -13.824 56.378 2.720 1.00 78.19 803 ASP A C 1
ATOM 6540 O O . ASP A 1 803 ? -12.962 57.041 3.294 1.00 78.19 803 ASP A O 1
ATOM 6544 N N . GLN A 1 804 ? -14.500 56.886 1.679 1.00 74.88 804 GLN A N 1
ATOM 6545 C CA . GLN A 1 804 ? -14.306 58.259 1.189 1.00 74.88 804 GLN A CA 1
ATOM 6546 C C . GLN A 1 804 ? -14.719 59.317 2.223 1.00 74.88 804 GLN A C 1
ATOM 6548 O O . GLN A 1 804 ? -14.005 60.309 2.400 1.00 74.88 804 GLN A O 1
ATOM 6553 N N . LEU A 1 805 ? -15.834 59.112 2.934 1.00 70.19 805 LEU A N 1
ATOM 6554 C CA . LEU A 1 805 ? -16.256 59.993 4.030 1.00 70.19 805 LEU A CA 1
ATOM 6555 C C . LEU A 1 805 ? -15.273 59.934 5.208 1.00 70.19 805 LEU A C 1
ATOM 6557 O O . LEU A 1 805 ? -14.924 60.975 5.765 1.00 70.19 805 LEU A O 1
ATOM 6561 N N . GLU A 1 806 ? -14.765 58.749 5.552 1.00 69.31 806 GLU A N 1
ATOM 6562 C CA . GLU A 1 806 ? -13.711 58.585 6.558 1.00 69.31 806 GLU A CA 1
ATOM 6563 C C . GLU A 1 806 ? -12.399 59.257 6.138 1.00 69.31 806 GLU A C 1
ATOM 6565 O O . GLU A 1 806 ? -11.704 59.839 6.973 1.00 69.31 806 GLU A O 1
ATOM 6570 N N . GLN A 1 807 ? -12.056 59.225 4.848 1.00 68.25 807 GLN A N 1
ATOM 6571 C CA . GLN A 1 807 ? -10.853 59.863 4.317 1.00 68.25 807 GLN A CA 1
ATOM 6572 C C . GLN A 1 807 ? -10.966 61.394 4.334 1.00 68.25 807 GLN A C 1
ATOM 6574 O O . GLN A 1 807 ? -9.991 62.064 4.680 1.00 68.25 807 GLN A O 1
ATOM 6579 N N . GLN A 1 808 ? -12.155 61.947 4.060 1.00 64.50 808 GLN A N 1
ATOM 6580 C CA . GLN A 1 808 ? -12.458 63.371 4.267 1.00 64.50 808 GLN A CA 1
ATOM 6581 C C . GLN A 1 808 ? -12.348 63.757 5.752 1.00 64.50 808 GLN A C 1
ATOM 6583 O O . GLN A 1 808 ? -11.757 64.787 6.080 1.00 64.50 808 GLN A O 1
ATOM 6588 N N . LEU A 1 809 ? -12.828 62.899 6.658 1.00 56.19 809 LEU A N 1
ATOM 6589 C CA . LEU A 1 809 ? -12.697 63.074 8.111 1.00 56.19 809 LEU A CA 1
ATOM 6590 C C . LEU A 1 809 ? -11.234 63.002 8.585 1.00 56.19 809 LEU A C 1
ATOM 6592 O O . LEU A 1 809 ? -10.836 63.763 9.466 1.00 56.19 809 LEU A O 1
ATOM 6596 N N . LYS A 1 810 ? -10.409 62.141 7.972 1.00 60.59 810 LYS A N 1
ATOM 6597 C CA . LYS A 1 810 ? -8.965 62.028 8.251 1.00 60.59 810 LYS A CA 1
ATOM 6598 C C . LYS A 1 810 ? -8.144 63.188 7.679 1.00 60.59 810 LYS A C 1
ATOM 6600 O O . LYS A 1 810 ? -7.222 63.644 8.352 1.00 60.59 810 LYS A O 1
ATOM 6605 N N . GLN A 1 811 ? -8.462 63.692 6.482 1.00 58.03 811 GLN A N 1
ATOM 6606 C CA . GLN A 1 811 ? -7.809 64.882 5.907 1.00 58.03 811 GLN A CA 1
ATOM 6607 C C . GLN A 1 811 ? -8.168 66.173 6.652 1.00 58.03 811 GLN A C 1
ATOM 6609 O O . GLN A 1 811 ? -7.386 67.120 6.639 1.00 58.03 811 GLN A O 1
ATOM 6614 N N . ALA A 1 812 ? -9.299 66.197 7.359 1.00 56.84 812 ALA A N 1
ATOM 6615 C CA . ALA A 1 812 ? -9.728 67.326 8.178 1.00 56.84 812 ALA A CA 1
ATOM 6616 C C . ALA A 1 812 ? -9.022 67.440 9.546 1.00 56.84 812 ALA A C 1
ATOM 6618 O O . ALA A 1 812 ? -9.485 68.230 10.365 1.00 56.84 812 ALA A O 1
ATOM 6619 N N . GLY A 1 813 ? -7.935 66.680 9.786 1.00 44.91 813 GLY A N 1
ATOM 6620 C CA . GLY A 1 813 ? -6.948 66.865 10.863 1.00 44.91 813 GLY A CA 1
ATOM 6621 C C . GLY A 1 813 ? -7.487 67.559 12.115 1.00 44.91 813 GLY A C 1
ATOM 6622 O O . GLY A 1 813 ? -7.476 68.786 12.202 1.00 44.91 813 GLY A O 1
ATOM 6623 N N . GLY A 1 814 ? -7.981 66.772 13.073 1.00 54.25 814 GLY A N 1
ATOM 6624 C CA . GLY A 1 814 ? -8.652 67.270 14.272 1.00 54.25 814 GLY A CA 1
ATOM 6625 C C . GLY A 1 814 ? -7.943 68.453 14.942 1.00 54.25 814 GLY A C 1
ATOM 6626 O O . GLY A 1 814 ? -6.812 68.315 15.393 1.00 54.25 814 GLY A O 1
ATOM 6627 N N . ALA A 1 815 ? -8.642 69.598 14.991 1.00 53.84 815 ALA A N 1
ATOM 6628 C CA . ALA A 1 815 ? -8.828 70.461 16.173 1.00 53.84 815 ALA A CA 1
ATOM 6629 C C . ALA A 1 815 ? -9.344 71.889 15.861 1.00 53.84 815 ALA A C 1
ATOM 6631 O O . ALA A 1 815 ? -9.576 72.631 16.810 1.00 53.84 815 ALA A O 1
ATOM 6632 N N . ALA A 1 816 ? -9.576 72.309 14.604 1.00 50.66 816 ALA A N 1
ATOM 6633 C CA . ALA A 1 816 ? -9.916 73.728 14.349 1.00 50.66 816 ALA A CA 1
ATOM 6634 C C . ALA A 1 816 ? -11.135 74.045 13.453 1.00 50.66 816 ALA A C 1
ATOM 6636 O O . ALA A 1 816 ? -11.603 75.179 13.500 1.00 50.66 816 ALA A O 1
ATOM 6637 N N . ALA A 1 817 ? -11.712 73.099 12.697 1.00 53.66 817 ALA A N 1
ATOM 6638 C CA . ALA A 1 817 ? -12.847 73.404 11.799 1.00 53.66 817 ALA A CA 1
ATOM 6639 C C . ALA A 1 817 ? -14.210 72.807 12.224 1.00 53.66 817 ALA A C 1
ATOM 6641 O O . ALA A 1 817 ? -15.248 73.382 11.908 1.00 53.66 817 ALA A O 1
ATOM 6642 N N . ALA A 1 818 ? -14.243 71.726 13.014 1.00 53.81 818 ALA A N 1
ATOM 6643 C CA . ALA A 1 818 ? -15.497 71.093 13.460 1.00 53.81 818 ALA A CA 1
ATOM 6644 C C . ALA A 1 818 ? -16.143 71.761 14.698 1.00 53.81 818 ALA A C 1
ATOM 6646 O O . ALA A 1 818 ? -17.331 71.577 14.956 1.00 53.81 818 ALA A O 1
ATOM 6647 N N . ALA A 1 819 ? -15.400 72.586 15.447 1.00 52.31 819 ALA A N 1
ATOM 6648 C CA . ALA A 1 819 ? -15.927 73.295 16.620 1.00 52.31 819 ALA A CA 1
ATOM 6649 C C . ALA A 1 819 ? -16.821 74.500 16.250 1.00 52.31 819 ALA A C 1
ATOM 6651 O O . ALA A 1 819 ? -17.738 74.840 16.995 1.00 52.31 819 ALA A O 1
ATOM 6652 N N . GLY A 1 820 ? -16.607 75.125 15.084 1.00 63.16 820 GLY A N 1
ATOM 6653 C CA . GLY A 1 820 ? -17.420 76.256 14.613 1.00 63.16 820 GLY A CA 1
ATOM 6654 C C . GLY A 1 820 ? -18.792 75.842 14.072 1.00 63.16 820 GLY A C 1
ATOM 6655 O O . GLY A 1 820 ? -19.788 76.530 14.294 1.00 63.16 820 GLY A O 1
ATOM 6656 N N . GLU A 1 821 ? -18.871 74.686 13.413 1.00 61.28 821 GLU A N 1
ATOM 6657 C CA . GLU A 1 821 ? -20.116 74.188 12.817 1.00 61.28 821 GLU A CA 1
ATOM 6658 C C . GLU A 1 821 ? -21.046 73.541 13.858 1.00 61.28 821 GLU A C 1
ATOM 6660 O O . GLU A 1 821 ? -22.269 73.692 13.789 1.00 61.28 821 GLU A O 1
ATOM 6665 N N . VAL A 1 822 ? -20.468 72.909 14.887 1.00 61.41 822 VAL A N 1
ATOM 6666 C CA . VAL A 1 822 ? -21.196 72.389 16.055 1.00 61.41 822 VAL A CA 1
ATOM 6667 C C . VAL A 1 822 ? -21.689 73.528 16.957 1.00 61.41 822 VAL A C 1
ATOM 6669 O O . VAL A 1 822 ? -22.836 73.480 17.394 1.00 61.41 822 VAL A O 1
ATOM 6672 N N . ASN A 1 823 ? -20.912 74.603 17.155 1.00 62.50 823 ASN A N 1
ATOM 6673 C CA . ASN A 1 823 ? -21.377 75.775 17.913 1.00 62.50 823 ASN A CA 1
ATOM 6674 C C . ASN A 1 823 ? -22.501 76.549 17.204 1.00 62.50 823 ASN A C 1
ATOM 6676 O O . ASN A 1 823 ? -23.411 77.034 17.872 1.00 62.50 823 ASN A O 1
ATOM 6680 N N . LYS A 1 824 ? -22.499 76.626 15.865 1.00 69.75 824 LYS A N 1
ATOM 6681 C CA . LYS A 1 824 ? -23.605 77.236 15.107 1.00 69.75 824 LYS A CA 1
ATOM 6682 C C . LYS A 1 824 ? -24.894 76.412 15.224 1.00 69.75 824 LYS A C 1
ATOM 6684 O O . LYS A 1 824 ? -25.946 76.971 15.515 1.00 69.75 824 LYS A O 1
ATOM 6689 N N . LYS A 1 825 ? -24.800 75.080 15.102 1.00 71.12 825 LYS A N 1
ATOM 6690 C CA . LYS A 1 825 ? -25.944 74.168 15.292 1.00 71.12 825 LYS A CA 1
ATOM 6691 C C . LYS A 1 825 ? -26.470 74.177 16.732 1.00 71.12 825 LYS A C 1
ATOM 6693 O O . LYS A 1 825 ? -27.681 74.187 16.914 1.00 71.12 825 LYS A O 1
ATOM 6698 N N . LEU A 1 826 ? -25.595 74.258 17.738 1.00 65.06 826 LEU A N 1
ATOM 6699 C CA . LEU A 1 826 ? -25.989 74.380 19.146 1.00 65.06 826 LEU A CA 1
ATOM 6700 C C . LEU A 1 826 ? -26.742 75.698 19.411 1.00 65.06 826 LEU A C 1
ATOM 6702 O O . LEU A 1 826 ? -27.805 75.683 20.031 1.00 65.06 826 LEU A O 1
ATOM 6706 N N . MET A 1 827 ? -26.252 76.819 18.873 1.00 72.81 827 MET A N 1
ATOM 6707 C CA . MET A 1 827 ? -26.868 78.143 19.028 1.00 72.81 827 MET A CA 1
ATOM 6708 C C . MET A 1 827 ? -28.222 78.254 18.298 1.00 72.81 827 MET A C 1
ATOM 6710 O O . MET A 1 827 ? -29.155 78.870 18.816 1.00 72.81 827 MET A O 1
ATOM 6714 N N . ASP A 1 828 ? -28.364 77.601 17.139 1.00 70.69 828 ASP A N 1
ATOM 6715 C CA . ASP A 1 828 ? -29.633 77.513 16.404 1.00 70.69 828 ASP A CA 1
ATOM 6716 C C . ASP A 1 828 ? -30.649 76.594 17.120 1.00 70.69 828 ASP A C 1
ATOM 6718 O O . ASP A 1 828 ? -31.838 76.915 17.174 1.00 70.69 828 ASP A O 1
ATOM 6722 N N . THR A 1 829 ? -30.199 75.507 17.769 1.00 68.25 829 THR A N 1
ATOM 6723 C CA . THR A 1 829 ? -31.066 74.650 18.607 1.00 68.25 829 THR A CA 1
ATOM 6724 C C . THR A 1 829 ? -31.468 75.297 19.936 1.00 68.25 829 THR A C 1
ATOM 6726 O O . THR A 1 829 ? -32.599 75.109 20.381 1.00 68.25 829 THR A O 1
ATOM 6729 N N . GLN A 1 830 ? -30.606 76.121 20.540 1.00 64.19 830 GLN A N 1
ATOM 6730 C CA . GLN A 1 830 ? -30.927 76.879 21.756 1.00 64.19 830 GLN A CA 1
ATOM 6731 C C . GLN A 1 830 ? -31.954 77.989 21.483 1.00 64.19 830 GLN A C 1
ATOM 6733 O O . GLN A 1 830 ? -32.904 78.138 22.248 1.00 64.19 830 GLN A O 1
ATOM 6738 N N . LYS A 1 831 ? -31.864 78.683 20.338 1.00 69.44 831 LYS A N 1
ATOM 6739 C CA . LYS A 1 831 ? -32.884 79.659 19.908 1.00 69.44 831 LYS A CA 1
ATOM 6740 C C . LYS A 1 831 ? -34.230 79.019 19.554 1.00 69.44 831 LYS A C 1
ATOM 6742 O O . LYS A 1 831 ? -35.269 79.646 19.746 1.00 69.44 831 LYS A O 1
ATOM 6747 N N . LEU A 1 832 ? -34.239 77.786 19.038 1.00 67.44 832 LEU A N 1
ATOM 6748 C CA . LEU A 1 832 ? -35.475 77.047 18.754 1.00 67.44 832 LEU A CA 1
ATOM 6749 C C . LEU A 1 832 ? -36.152 76.559 20.048 1.00 67.44 832 LEU A C 1
ATOM 6751 O O . LEU A 1 832 ? -37.374 76.630 20.158 1.00 67.44 832 LEU A O 1
ATOM 6755 N N . LEU A 1 833 ? -35.362 76.148 21.047 1.00 62.31 833 LEU A N 1
ATOM 6756 C CA . LEU A 1 833 ? -35.841 75.775 22.381 1.00 62.31 833 LEU A CA 1
ATOM 6757 C C . LEU A 1 833 ? -36.402 76.973 23.163 1.00 62.31 833 LEU A C 1
ATOM 6759 O O . LEU A 1 833 ? -37.471 76.841 23.754 1.00 62.31 833 LEU A O 1
ATOM 6763 N N . GLU A 1 834 ? -35.780 78.156 23.107 1.00 68.69 834 GLU A N 1
ATOM 6764 C CA . GLU A 1 834 ? -36.354 79.380 23.703 1.00 68.69 834 GLU A CA 1
ATOM 6765 C C . GLU A 1 834 ? -37.680 79.780 23.035 1.00 68.69 834 GLU A C 1
ATOM 6767 O O . GLU A 1 834 ? -38.629 80.179 23.710 1.00 68.69 834 GLU A O 1
ATOM 6772 N N . LYS A 1 835 ? -37.801 79.585 21.715 1.00 67.56 835 LYS A N 1
ATOM 6773 C CA . LYS A 1 835 ? -39.025 79.882 20.954 1.00 67.56 835 LYS A CA 1
ATOM 6774 C C . LYS A 1 835 ? -40.173 78.904 21.250 1.00 67.56 835 LYS A C 1
ATOM 6776 O O . LYS A 1 835 ? -41.327 79.322 21.279 1.00 67.56 835 LYS A O 1
ATOM 6781 N N . ILE A 1 836 ? -39.866 77.630 21.512 1.00 63.28 836 ILE A N 1
ATOM 6782 C CA . ILE A 1 836 ? -40.836 76.611 21.962 1.00 63.28 836 ILE A CA 1
ATOM 6783 C C . ILE A 1 836 ? -41.227 76.848 23.430 1.00 63.28 836 ILE A C 1
ATOM 6785 O O . ILE A 1 836 ? -42.400 76.742 23.779 1.00 63.28 836 ILE A O 1
ATOM 6789 N N . THR A 1 837 ? -40.279 77.271 24.269 1.00 53.28 837 THR A N 1
ATOM 6790 C CA . THR A 1 837 ? -40.526 77.590 25.686 1.00 53.28 837 THR A CA 1
ATOM 6791 C C . THR A 1 837 ? -41.420 78.827 25.842 1.00 53.28 837 THR A C 1
ATOM 6793 O O . THR A 1 837 ? -42.332 78.821 26.664 1.00 53.28 837 THR A O 1
ATOM 6796 N N . MET A 1 838 ? -41.264 79.852 24.995 1.00 57.34 838 MET A N 1
ATOM 6797 C CA . MET A 1 838 ? -42.174 81.010 24.969 1.00 57.34 838 MET A CA 1
ATOM 6798 C C . MET A 1 838 ? -43.553 80.713 24.353 1.00 57.34 838 MET A C 1
ATOM 6800 O O . MET A 1 838 ? -44.496 81.455 24.613 1.00 57.34 838 MET A O 1
ATOM 6804 N N . SER A 1 839 ? -43.701 79.631 23.577 1.00 51.06 839 SER A N 1
ATOM 6805 C CA . SER A 1 839 ? -44.996 79.192 23.031 1.00 51.06 839 SER A CA 1
ATOM 6806 C C . SER A 1 839 ? -45.799 78.317 24.004 1.00 51.06 839 SER A C 1
ATOM 6808 O O . SER A 1 839 ? -47.005 78.184 23.820 1.00 51.06 839 SER A O 1
ATOM 6810 N N . LEU A 1 840 ? -45.155 77.735 25.024 1.00 49.56 840 LEU A N 1
ATOM 6811 C CA . LEU A 1 840 ? -45.790 76.915 26.070 1.00 49.56 840 LEU A CA 1
ATOM 6812 C C . LEU A 1 840 ? -46.267 77.734 27.284 1.00 49.56 840 LEU A C 1
ATOM 6814 O O . LEU A 1 840 ? -47.117 77.270 28.031 1.00 49.56 840 LEU A O 1
ATOM 6818 N N . PHE A 1 841 ? -45.785 78.970 27.449 1.00 48.62 841 PHE A N 1
ATOM 6819 C CA . PHE A 1 841 ? -46.236 79.910 28.491 1.00 48.62 841 PHE A CA 1
ATOM 6820 C C . PHE A 1 841 ? -47.499 80.709 28.116 1.00 48.62 841 PHE A C 1
ATOM 6822 O O . PHE A 1 841 ? -47.918 81.595 28.858 1.00 48.62 841 PHE A O 1
ATOM 6829 N N . ALA A 1 842 ? -48.112 80.415 26.968 1.00 54.81 842 ALA A N 1
ATOM 6830 C CA . ALA A 1 842 ? -49.256 81.148 26.443 1.00 54.81 842 ALA A CA 1
ATOM 6831 C C . ALA A 1 842 ? -50.432 80.211 26.132 1.00 54.81 842 ALA A C 1
ATOM 6833 O O . ALA A 1 842 ? -50.742 80.008 24.963 1.00 54.81 842 ALA A O 1
ATOM 6834 N N . GLN A 1 843 ? -51.071 79.653 27.170 1.00 43.28 843 GLN A N 1
ATOM 6835 C CA . GLN A 1 843 ? -52.526 79.406 27.275 1.00 43.28 843 GLN A CA 1
ATOM 6836 C C . GLN A 1 843 ? -52.855 78.741 28.636 1.00 43.28 843 GLN A C 1
ATOM 6838 O O . GLN A 1 843 ? -52.217 77.763 29.005 1.00 43.28 843 GLN A O 1
ATOM 6843 N N . GLY A 1 844 ? -53.784 79.358 29.387 1.00 44.38 844 GLY A N 1
ATOM 6844 C CA . GLY A 1 844 ? -54.071 79.204 30.833 1.00 44.38 844 GLY A CA 1
ATOM 6845 C C . GLY A 1 844 ? -54.514 77.816 31.324 1.00 44.38 844 GLY A C 1
ATOM 6846 O O . GLY A 1 844 ? -54.909 76.970 30.532 1.00 44.38 844 GLY A O 1
ATOM 6847 N N . GLU A 1 845 ? -54.292 77.476 32.600 1.00 47.56 845 GLU A N 1
ATOM 6848 C CA . GLU A 1 845 ? -55.061 77.865 33.815 1.00 47.56 845 GLU A CA 1
ATOM 6849 C C . GLU A 1 845 ? -56.517 77.345 33.857 1.00 47.56 845 GLU A C 1
ATOM 6851 O O . GLU A 1 845 ? -57.466 78.108 33.728 1.00 47.56 845 GLU A O 1
ATOM 6856 N N . GLU A 1 846 ? -56.674 76.019 33.984 1.00 51.84 846 GLU A N 1
ATOM 6857 C CA . GLU A 1 846 ? -57.433 75.246 35.008 1.00 51.84 846 GLU A CA 1
ATOM 6858 C C . GLU A 1 846 ? -57.589 73.784 34.509 1.00 51.84 846 GLU A C 1
ATOM 6860 O O . GLU A 1 846 ? -57.767 73.606 33.303 1.00 51.84 846 GLU A O 1
ATOM 6865 N N . PRO A 1 847 ? -57.532 72.720 35.353 1.00 57.91 847 PRO A N 1
ATOM 6866 C CA . PRO A 1 847 ? -57.786 72.678 36.797 1.00 57.91 847 PRO A CA 1
ATOM 6867 C C . PRO A 1 847 ? -56.653 71.959 37.572 1.00 57.91 847 PRO A C 1
ATOM 6869 O O . PRO A 1 847 ? -56.583 70.728 37.654 1.00 57.91 847 PRO A O 1
ATOM 6872 N N . ILE A 1 848 ? -55.778 72.755 38.188 1.00 60.09 848 ILE A N 1
ATOM 6873 C CA . ILE A 1 848 ? -54.599 72.323 38.963 1.00 60.09 848 ILE A CA 1
ATOM 6874 C C . ILE A 1 848 ? -54.957 71.332 40.091 1.00 60.09 848 ILE A C 1
ATOM 6876 O O . ILE A 1 848 ? -54.143 70.486 40.448 1.00 60.09 848 ILE A O 1
ATOM 6880 N N . ASP A 1 849 ? -56.182 71.355 40.616 1.00 58.50 849 ASP A N 1
ATOM 6881 C CA . ASP A 1 849 ? -56.586 70.474 41.720 1.00 58.50 849 ASP A CA 1
ATOM 6882 C C . ASP A 1 849 ? -56.753 68.998 41.324 1.00 58.50 849 ASP A C 1
ATOM 6884 O O . ASP A 1 849 ? -56.488 68.108 42.135 1.00 58.50 849 ASP A O 1
ATOM 6888 N N . THR A 1 850 ? -57.122 68.706 40.075 1.00 64.81 850 THR A N 1
ATOM 6889 C CA . THR A 1 850 ? -57.186 67.319 39.575 1.00 64.81 850 THR A CA 1
ATOM 6890 C C . THR A 1 850 ? -55.795 66.771 39.267 1.00 64.81 850 THR A C 1
ATOM 6892 O O . THR A 1 850 ? -55.484 65.653 39.671 1.00 64.81 850 THR A O 1
ATOM 6895 N N . GLU A 1 851 ? -54.912 67.589 38.686 1.00 64.19 851 GLU A N 1
ATOM 6896 C CA . GLU A 1 851 ? -53.494 67.242 38.525 1.00 64.19 851 GLU A CA 1
ATOM 6897 C C . GLU A 1 851 ? -52.774 67.084 39.871 1.00 64.19 851 GLU A C 1
ATOM 6899 O O . GLU A 1 851 ? -51.950 66.186 40.010 1.00 64.19 851 GLU A O 1
ATOM 6904 N N . ILE A 1 852 ? -53.092 67.883 40.898 1.00 69.00 852 ILE A N 1
ATOM 6905 C CA . ILE A 1 852 ? -52.527 67.707 42.247 1.00 69.00 852 ILE A CA 1
ATOM 6906 C C . ILE A 1 852 ? -52.975 66.376 42.859 1.00 69.00 852 ILE A C 1
ATOM 6908 O O . ILE A 1 852 ? -52.170 65.713 43.520 1.00 69.00 852 ILE A O 1
ATOM 6912 N N . GLN A 1 853 ? -54.232 65.969 42.662 1.00 74.75 853 GLN A N 1
ATOM 6913 C CA . GLN A 1 853 ? -54.723 64.699 43.195 1.00 74.75 853 GLN A CA 1
ATOM 6914 C C . GLN A 1 853 ? -54.104 63.500 42.462 1.00 74.75 853 GLN A C 1
ATOM 6916 O O . GLN A 1 853 ? -53.623 62.575 43.115 1.00 74.75 853 GLN A O 1
ATOM 6921 N N . GLU A 1 854 ? -53.998 63.553 41.134 1.00 74.56 854 GLU A N 1
ATOM 6922 C CA . GLU A 1 854 ? -53.285 62.537 40.349 1.00 74.56 854 GLU A CA 1
ATOM 6923 C C . GLU A 1 854 ? -51.785 62.500 40.684 1.00 74.56 854 GLU A C 1
ATOM 6925 O O . GLU A 1 854 ? -51.192 61.426 40.793 1.00 74.56 854 GLU A O 1
ATOM 6930 N N . MET A 1 855 ? -51.160 63.656 40.933 1.00 76.44 855 MET A N 1
ATOM 6931 C CA . MET A 1 855 ? -49.768 63.748 41.384 1.00 76.44 855 MET A CA 1
ATOM 6932 C C . MET A 1 855 ? -49.572 63.133 42.772 1.00 76.44 855 MET A C 1
ATOM 6934 O O . MET A 1 855 ? -48.553 62.477 42.985 1.00 76.44 855 MET A O 1
ATOM 6938 N N . LYS A 1 856 ? -50.531 63.279 43.697 1.00 77.94 856 LYS A N 1
ATOM 6939 C CA . LYS A 1 856 ? -50.502 62.612 45.012 1.00 77.94 856 LYS A CA 1
ATOM 6940 C C . LYS A 1 856 ? -50.627 61.097 44.884 1.00 77.94 856 LYS A C 1
ATOM 6942 O O . LYS A 1 856 ? -49.829 60.387 45.494 1.00 77.94 856 LYS A O 1
ATOM 6947 N N . ASP A 1 857 ? -51.537 60.605 44.049 1.00 79.56 857 ASP A N 1
ATOM 6948 C CA . ASP A 1 857 ? -51.694 59.166 43.802 1.00 79.56 857 ASP A CA 1
ATOM 6949 C C . ASP A 1 857 ? -50.444 58.587 43.115 1.00 79.56 857 ASP A C 1
ATOM 6951 O O . ASP A 1 857 ? -49.939 57.523 43.487 1.00 79.56 857 ASP A O 1
ATOM 6955 N N . HIS A 1 858 ? -49.853 59.326 42.170 1.00 81.31 858 HIS A N 1
ATOM 6956 C CA . HIS A 1 858 ? -48.560 58.984 41.583 1.00 81.31 858 HIS A CA 1
ATOM 6957 C C . HIS A 1 858 ? -47.423 58.989 42.607 1.00 81.31 858 HIS A C 1
ATOM 6959 O O . HIS A 1 858 ? -46.516 58.159 42.500 1.00 81.31 858 HIS A O 1
ATOM 6965 N N . MET A 1 859 ? -47.453 59.893 43.586 1.00 82.56 859 MET A N 1
ATOM 6966 C CA . MET A 1 859 ? -46.468 59.944 44.663 1.00 82.56 859 MET A CA 1
ATOM 6967 C C . MET A 1 859 ? -46.622 58.744 45.602 1.00 82.56 859 MET A C 1
ATOM 6969 O O . MET A 1 859 ? -45.632 58.070 45.856 1.00 82.56 859 MET A O 1
ATOM 6973 N N . GLU A 1 860 ? -47.846 58.366 45.986 1.00 81.31 860 GLU A N 1
ATOM 6974 C CA . GLU A 1 860 ? -48.097 57.147 46.770 1.00 81.31 860 GLU A CA 1
ATOM 6975 C C . GLU A 1 860 ? -47.655 55.874 46.036 1.00 81.31 860 GLU A C 1
ATOM 6977 O O . GLU A 1 860 ? -47.072 54.966 46.635 1.00 81.31 860 GLU A O 1
ATOM 6982 N N . ILE A 1 861 ? -47.906 55.783 44.726 1.00 83.75 861 ILE A N 1
ATOM 6983 C CA . ILE A 1 861 ? -47.445 54.650 43.914 1.00 83.75 861 ILE A CA 1
ATOM 6984 C C . ILE A 1 861 ? -45.914 54.625 43.866 1.00 83.75 861 ILE A C 1
ATOM 6986 O O . ILE A 1 861 ? -45.315 53.550 43.977 1.00 83.75 861 ILE A O 1
ATOM 6990 N N . LYS A 1 862 ? -45.269 55.790 43.725 1.00 83.12 862 LYS A N 1
ATOM 6991 C CA . LYS A 1 862 ? -43.807 55.906 43.767 1.00 83.12 862 LYS A CA 1
ATOM 6992 C C . LYS A 1 862 ? -43.256 55.540 45.143 1.00 83.12 862 LYS A C 1
ATOM 6994 O O . LYS A 1 862 ? -42.303 54.774 45.175 1.00 83.12 862 LYS A O 1
ATOM 6999 N N . ASP A 1 863 ? -43.886 55.940 46.240 1.00 84.44 863 ASP A N 1
ATOM 7000 C CA . ASP A 1 863 ? -43.470 55.588 47.603 1.00 84.44 863 ASP A CA 1
ATOM 7001 C C . ASP A 1 863 ? -43.615 54.088 47.874 1.00 84.44 863 ASP A C 1
ATOM 7003 O O . ASP A 1 863 ? -42.711 53.452 48.415 1.00 84.44 863 ASP A O 1
ATOM 7007 N N . ARG A 1 864 ? -44.700 53.458 47.407 1.00 86.81 864 ARG A N 1
ATOM 7008 C CA . ARG A 1 864 ? -44.838 51.991 47.459 1.00 86.81 864 ARG A CA 1
ATOM 7009 C C . ARG A 1 864 ? -43.756 51.301 46.631 1.00 86.81 864 ARG A C 1
ATOM 7011 O O . ARG A 1 864 ? -43.217 50.281 47.058 1.00 86.81 864 ARG A O 1
ATOM 7018 N N . LYS A 1 865 ? -43.402 51.853 45.468 1.00 84.69 865 LYS A N 1
ATOM 7019 C CA . LYS A 1 865 ? -42.352 51.306 44.597 1.00 84.69 865 LYS A CA 1
ATOM 7020 C C . LYS A 1 865 ? -40.956 51.513 45.183 1.00 84.69 865 LYS A C 1
ATOM 7022 O O . LYS A 1 865 ? -40.140 50.603 45.090 1.00 84.69 865 LYS A O 1
ATOM 7027 N N . ILE A 1 866 ? -40.713 52.641 45.847 1.00 83.94 866 ILE A N 1
ATOM 7028 C CA . ILE A 1 866 ? -39.503 52.916 46.626 1.00 83.94 866 ILE A CA 1
ATOM 7029 C C . ILE A 1 866 ? -39.397 51.922 47.779 1.00 83.94 866 ILE A C 1
ATOM 7031 O O . ILE A 1 866 ? -38.361 51.288 47.899 1.00 83.94 866 ILE A O 1
ATOM 7035 N N . ASN A 1 867 ? -40.467 51.674 48.536 1.00 86.25 867 ASN A N 1
ATOM 7036 C CA . ASN A 1 867 ? -40.463 50.689 49.624 1.00 86.25 867 ASN A CA 1
ATOM 7037 C C . ASN A 1 867 ? -40.187 49.257 49.126 1.00 86.25 867 ASN A C 1
ATOM 7039 O O . ASN A 1 867 ? -39.463 48.494 49.764 1.00 86.25 867 ASN A O 1
ATOM 7043 N N . VAL A 1 868 ? -40.738 48.874 47.967 1.00 87.94 868 VAL A N 1
ATOM 7044 C CA . VAL A 1 868 ? -40.442 47.573 47.339 1.00 87.94 868 VAL A CA 1
ATOM 7045 C C . VAL A 1 868 ? -38.988 47.503 46.869 1.00 87.94 868 VAL A C 1
ATOM 7047 O O . VAL A 1 868 ? -38.343 46.472 47.049 1.00 87.94 868 VAL A O 1
ATOM 7050 N N . LEU A 1 869 ? -38.460 48.581 46.285 1.00 85.06 869 LEU A N 1
ATOM 7051 C CA . LEU A 1 869 ? -37.060 48.653 45.868 1.00 85.06 869 LEU A CA 1
ATOM 7052 C C . LEU A 1 869 ? -36.110 48.671 47.068 1.00 85.06 869 LEU A C 1
ATOM 7054 O O . LEU A 1 869 ? -35.097 47.991 47.011 1.00 85.06 869 LEU A O 1
ATOM 7058 N N . GLN A 1 870 ? -36.458 49.345 48.163 1.00 81.00 870 GLN A N 1
ATOM 7059 C CA . GLN A 1 870 ? -35.695 49.351 49.412 1.00 81.00 870 GLN A CA 1
ATOM 7060 C C . GLN A 1 870 ? -35.610 47.951 50.017 1.00 81.00 870 GLN A C 1
ATOM 7062 O O . GLN A 1 870 ? -34.506 47.490 50.267 1.00 81.00 870 GLN A O 1
ATOM 7067 N N . ARG A 1 871 ? -36.720 47.204 50.111 1.00 86.44 871 ARG A N 1
ATOM 7068 C CA . ARG A 1 871 ? -36.665 45.790 50.539 1.00 86.44 871 ARG A CA 1
ATOM 7069 C C . ARG A 1 871 ? -35.839 44.918 49.597 1.00 86.44 871 ARG A C 1
ATOM 7071 O O . ARG A 1 871 ? -35.228 43.942 50.014 1.00 86.44 871 ARG A O 1
ATOM 7078 N N . LYS A 1 872 ? -35.851 45.229 48.298 1.00 86.00 872 LYS A N 1
ATOM 7079 C CA . LYS A 1 872 ? -35.055 44.493 47.312 1.00 86.00 872 LYS A CA 1
ATOM 7080 C C . LYS A 1 872 ? -33.568 44.825 47.430 1.00 86.00 872 LYS A C 1
ATOM 7082 O O . LYS A 1 872 ? -32.758 43.938 47.199 1.00 86.00 872 LYS A O 1
ATOM 7087 N N . ILE A 1 873 ? -33.231 46.056 47.808 1.00 84.00 873 ILE A N 1
ATOM 7088 C CA . ILE A 1 873 ? -31.872 46.474 48.153 1.00 84.00 873 ILE A CA 1
ATOM 7089 C C . ILE A 1 873 ? -31.436 45.786 49.448 1.00 84.00 873 ILE A C 1
ATOM 7091 O O . ILE A 1 873 ? -30.415 45.123 49.409 1.00 84.00 873 ILE A O 1
ATOM 7095 N N . GLU A 1 874 ? -32.238 45.807 50.517 1.00 89.12 874 GLU A N 1
ATOM 7096 C CA . GLU A 1 874 ? -31.934 45.100 51.777 1.00 89.12 874 GLU A CA 1
ATOM 7097 C C . GLU A 1 874 ? -31.683 43.600 51.541 1.00 89.12 874 GLU A C 1
ATOM 7099 O O . GLU A 1 874 ? -30.664 43.063 51.960 1.00 89.12 874 GLU A O 1
ATOM 7104 N N . ASN A 1 875 ? -32.537 42.928 50.759 1.00 85.69 875 ASN A N 1
ATOM 7105 C CA . ASN A 1 875 ? -32.330 41.517 50.413 1.00 85.69 875 ASN A CA 1
ATOM 7106 C C . ASN A 1 875 ? -31.061 41.276 49.572 1.00 85.69 875 ASN A C 1
ATOM 7108 O O . ASN A 1 875 ? -30.439 40.219 49.677 1.00 85.69 875 ASN A O 1
ATOM 7112 N N . LEU A 1 876 ? -30.699 42.214 48.689 1.00 87.06 876 LEU A N 1
ATOM 7113 C CA . LEU A 1 876 ? -29.463 42.125 47.907 1.00 87.06 876 LEU A CA 1
ATOM 7114 C C . LEU A 1 876 ? -28.233 42.420 48.772 1.00 87.06 876 LEU A C 1
ATOM 7116 O O . LEU A 1 876 ? -27.200 41.795 48.554 1.00 87.06 876 LEU A O 1
ATOM 7120 N N . GLU A 1 877 ? -28.341 43.314 49.753 1.00 84.56 877 GLU A N 1
ATOM 7121 C CA . GLU A 1 877 ? -27.299 43.617 50.734 1.00 84.56 877 GLU A CA 1
ATOM 7122 C C . GLU A 1 877 ? -27.041 42.420 51.655 1.00 84.56 877 GLU A C 1
ATOM 7124 O O . GLU A 1 877 ? -25.883 42.051 51.842 1.00 84.56 877 GLU A O 1
ATOM 7129 N N . ASP A 1 878 ? -28.086 41.744 52.143 1.00 86.81 878 ASP A N 1
ATOM 7130 C CA . ASP A 1 878 ? -27.953 40.506 52.921 1.00 86.81 878 ASP A CA 1
ATOM 7131 C C . ASP A 1 878 ? -27.292 39.389 52.099 1.00 86.81 878 ASP A C 1
ATOM 7133 O O . ASP A 1 878 ? -26.377 38.711 52.577 1.00 86.81 878 ASP A O 1
ATOM 7137 N N . LEU A 1 879 ? -27.680 39.244 50.826 1.00 86.38 879 LEU A N 1
ATOM 7138 C CA . LEU A 1 879 ? -27.062 38.278 49.918 1.00 86.38 879 LEU A CA 1
ATOM 7139 C C . LEU A 1 879 ? -25.591 38.618 49.631 1.00 86.38 879 LEU A C 1
ATOM 7141 O O . LEU A 1 879 ? -24.760 37.712 49.550 1.00 86.38 879 LEU A O 1
ATOM 7145 N N . LEU A 1 880 ? -25.255 39.904 49.490 1.00 81.56 880 LEU A N 1
ATOM 7146 C CA . LEU A 1 880 ? -23.875 40.359 49.312 1.00 81.56 880 LEU A CA 1
ATOM 7147 C C . LEU A 1 880 ? -23.038 40.036 50.556 1.00 81.56 880 LEU A C 1
ATOM 7149 O O . LEU A 1 880 ? -21.946 39.489 50.436 1.00 81.56 880 LEU A O 1
ATOM 7153 N N . LYS A 1 881 ? -23.593 40.277 51.747 1.00 89.00 881 LYS A N 1
ATOM 7154 C CA . LYS A 1 881 ? -22.958 39.989 53.038 1.00 89.00 881 LYS A CA 1
ATOM 7155 C C . LYS A 1 881 ? -22.699 38.494 53.228 1.00 89.00 881 LYS A C 1
ATOM 7157 O O . LYS A 1 881 ? -21.646 38.094 53.720 1.00 89.00 881 LYS A O 1
ATOM 7162 N N . GLU A 1 882 ? -23.628 37.648 52.790 1.00 86.50 882 GLU A N 1
ATOM 7163 C CA . GLU A 1 882 ? -23.435 36.199 52.789 1.00 86.50 882 GLU A CA 1
ATOM 7164 C C . GLU A 1 882 ? -22.383 35.746 51.762 1.00 86.50 882 GLU A C 1
ATOM 7166 O O . GLU A 1 882 ? -21.610 34.821 52.029 1.00 86.50 882 GLU A O 1
ATOM 7171 N N . LYS A 1 883 ? -22.285 36.423 50.611 1.00 83.19 883 LYS A N 1
ATOM 7172 C CA . LYS A 1 883 ? -21.224 36.170 49.625 1.00 83.19 883 LYS A CA 1
ATOM 7173 C C . LYS A 1 883 ? -19.846 36.611 50.117 1.00 83.19 883 LYS A C 1
ATOM 7175 O O . LYS A 1 883 ? -18.894 35.857 49.921 1.00 83.19 883 LYS A O 1
ATOM 7180 N N . ASP A 1 884 ? -19.744 37.735 50.815 1.00 85.31 884 ASP A N 1
ATOM 7181 C CA . ASP A 1 884 ? -18.497 38.171 51.453 1.00 85.31 884 ASP A CA 1
ATOM 7182 C C . ASP A 1 884 ? -18.037 37.167 52.522 1.00 85.31 884 ASP A C 1
ATOM 7184 O O . ASP A 1 884 ? -16.880 36.741 52.510 1.00 85.31 884 ASP A O 1
ATOM 7188 N N . ASN A 1 885 ? -18.956 36.650 53.346 1.00 86.25 885 ASN A N 1
ATOM 7189 C CA . ASN A 1 885 ? -18.642 35.585 54.307 1.00 86.25 885 ASN A CA 1
ATOM 7190 C C . ASN A 1 885 ? -18.122 34.302 53.620 1.00 86.25 885 ASN A C 1
ATOM 7192 O O . ASN A 1 885 ? -17.198 33.655 54.122 1.00 86.25 885 ASN A O 1
ATOM 7196 N N . GLN A 1 886 ? -18.673 33.930 52.455 1.00 78.75 886 GLN A N 1
ATOM 7197 C CA . GLN A 1 886 ? -18.180 32.789 51.665 1.00 78.75 886 GLN A CA 1
ATOM 7198 C C . GLN A 1 886 ? -16.760 33.030 51.124 1.00 78.75 886 GLN A C 1
ATOM 7200 O O . GLN A 1 886 ? -15.943 32.104 51.108 1.00 78.75 886 GLN A O 1
ATOM 7205 N N . VAL A 1 887 ? -16.443 34.262 50.716 1.00 79.88 887 VAL A N 1
ATOM 7206 C CA . VAL A 1 887 ? -15.100 34.651 50.255 1.00 79.88 887 VAL A CA 1
ATOM 7207 C C . VAL A 1 887 ? -14.093 34.635 51.406 1.00 79.88 887 VAL A C 1
ATOM 7209 O O . VAL A 1 887 ? -12.991 34.110 51.234 1.00 79.88 887 VAL A O 1
ATOM 7212 N N . ASP A 1 888 ? -14.463 35.122 52.588 1.00 82.25 888 ASP A N 1
ATOM 7213 C CA . ASP A 1 888 ? -13.587 35.100 53.763 1.00 82.25 888 ASP A CA 1
ATOM 7214 C C . ASP A 1 888 ? -13.306 33.670 54.244 1.00 82.25 888 ASP A C 1
ATOM 7216 O O . ASP A 1 888 ? -12.158 33.324 54.541 1.00 82.25 888 ASP A O 1
ATOM 7220 N N . MET A 1 889 ? -14.305 32.780 54.202 1.00 80.44 889 MET A N 1
ATOM 7221 C CA . MET A 1 889 ? -14.096 31.349 54.449 1.00 80.44 889 MET A CA 1
ATOM 7222 C C . MET A 1 889 ? -13.167 30.697 53.412 1.00 80.44 889 MET A C 1
ATOM 7224 O O . MET A 1 889 ? -12.332 29.858 53.768 1.00 80.44 889 MET A O 1
ATOM 7228 N N . ALA A 1 890 ? -13.280 31.067 52.132 1.00 73.69 890 ALA A N 1
ATOM 7229 C CA . ALA A 1 890 ? -12.399 30.566 51.078 1.00 73.69 890 ALA A CA 1
ATOM 7230 C C . ALA A 1 890 ? -10.954 31.063 51.257 1.00 73.69 890 ALA A C 1
ATOM 7232 O O . ALA A 1 890 ? -10.014 30.278 51.120 1.00 73.69 890 ALA A O 1
ATOM 7233 N N . ARG A 1 891 ? -10.768 32.332 51.644 1.00 78.06 891 ARG A N 1
ATOM 7234 C CA . ARG A 1 891 ? -9.454 32.903 51.980 1.00 78.06 891 ARG A CA 1
ATOM 7235 C C . ARG A 1 891 ? -8.826 32.219 53.193 1.00 78.06 891 ARG A C 1
ATOM 7237 O O . ARG A 1 891 ? -7.652 31.863 53.134 1.00 78.06 891 ARG A O 1
ATOM 7244 N N . ALA A 1 892 ? -9.602 31.953 54.245 1.00 75.31 892 ALA A N 1
ATOM 7245 C CA . ALA A 1 892 ? -9.124 31.222 55.419 1.00 75.31 892 ALA A CA 1
ATOM 7246 C C . ALA A 1 892 ? -8.672 29.791 55.067 1.00 75.31 892 ALA A C 1
ATOM 7248 O O . ALA A 1 892 ? -7.621 29.342 55.528 1.00 75.31 892 ALA A O 1
ATOM 7249 N N . ARG A 1 893 ? -9.405 29.091 54.186 1.00 74.62 893 ARG A N 1
ATOM 7250 C CA . ARG A 1 893 ? -9.002 27.767 53.672 1.00 74.62 893 ARG A CA 1
ATOM 7251 C C . ARG A 1 893 ? -7.735 27.820 52.818 1.00 74.62 893 ARG A C 1
ATOM 7253 O O . ARG A 1 893 ? -6.873 26.961 52.976 1.00 74.62 893 ARG A O 1
ATOM 7260 N N . LEU A 1 894 ? -7.596 28.825 51.953 1.00 67.62 894 LEU A N 1
ATOM 7261 C CA . LEU A 1 894 ? -6.405 29.001 51.116 1.00 67.62 894 LEU A CA 1
ATOM 7262 C C . LEU A 1 894 ? -5.156 29.277 51.971 1.00 67.62 894 LEU A C 1
ATOM 7264 O O . LEU A 1 894 ? -4.097 28.694 51.737 1.00 67.62 894 LEU A O 1
ATOM 7268 N N . SER A 1 895 ? -5.306 30.102 53.011 1.00 69.44 895 SER A N 1
ATOM 7269 C CA . SER A 1 895 ? -4.230 30.431 53.949 1.00 69.44 895 SER A CA 1
ATOM 7270 C C . SER A 1 895 ? -3.807 29.220 54.793 1.00 69.44 895 SER A C 1
ATOM 7272 O O . SER A 1 895 ? -2.618 29.038 55.049 1.00 69.44 895 SER A O 1
ATOM 7274 N N . ALA A 1 896 ? -4.750 28.347 55.168 1.00 66.00 896 ALA A N 1
ATOM 7275 C CA . ALA A 1 896 ? -4.446 27.077 55.830 1.00 66.00 896 ALA A CA 1
ATOM 7276 C C . ALA A 1 896 ? -3.697 26.098 54.901 1.00 66.00 896 ALA A C 1
ATOM 7278 O O . ALA A 1 896 ? -2.792 25.398 55.347 1.00 66.00 896 ALA A O 1
ATOM 7279 N N . MET A 1 897 ? -4.009 26.088 53.600 1.00 57.50 897 MET A N 1
ATOM 7280 C CA . MET A 1 897 ? -3.318 25.255 52.603 1.00 57.50 897 MET A CA 1
ATOM 7281 C C . MET A 1 897 ? -1.864 25.696 52.351 1.00 57.50 897 MET A C 1
ATOM 7283 O O . MET A 1 897 ? -0.985 24.855 52.151 1.00 57.50 897 MET A O 1
ATOM 7287 N N . GLN A 1 898 ? -1.590 27.003 52.396 1.00 56.22 898 GLN A N 1
ATOM 7288 C CA . GLN A 1 898 ? -0.239 27.550 52.215 1.00 56.22 898 GLN A CA 1
ATOM 7289 C C . GLN A 1 898 ? 0.690 27.261 53.406 1.00 56.22 898 GLN A C 1
ATOM 7291 O O . GLN A 1 898 ? 1.885 27.055 53.207 1.00 56.22 898 GLN A O 1
ATOM 7296 N N . ALA A 1 899 ? 0.158 27.138 54.626 1.00 55.78 899 ALA A N 1
ATOM 7297 C CA . ALA A 1 899 ? 0.948 26.780 55.808 1.00 55.78 899 ALA A CA 1
ATOM 7298 C C . ALA A 1 899 ? 1.503 25.336 55.777 1.00 55.78 899 ALA A C 1
ATOM 7300 O O . ALA A 1 899 ? 2.455 25.031 56.491 1.00 55.78 899 ALA A O 1
ATOM 7301 N N . HIS A 1 900 ? 0.967 24.459 54.918 1.00 53.47 900 HIS A N 1
ATOM 7302 C CA . HIS A 1 900 ? 1.440 23.079 54.737 1.00 53.47 900 HIS A CA 1
ATOM 7303 C C . HIS A 1 900 ? 2.544 22.912 53.663 1.00 53.47 900 HIS A C 1
ATOM 7305 O O . HIS A 1 900 ? 2.965 21.787 53.402 1.00 53.47 900 HIS A O 1
ATOM 7311 N N . HIS A 1 901 ? 3.045 23.995 53.044 1.00 48.81 901 HIS A N 1
ATOM 7312 C CA . HIS A 1 901 ? 4.035 23.936 51.946 1.00 48.81 901 HIS A CA 1
ATOM 7313 C C . HIS A 1 901 ? 5.523 23.990 52.368 1.00 48.81 901 HIS A C 1
ATOM 7315 O O . HIS A 1 901 ? 6.403 23.826 51.520 1.00 48.81 901 HIS A O 1
ATOM 7321 N N . SER A 1 902 ? 5.847 24.141 53.657 1.00 48.00 902 SER A N 1
ATOM 7322 C CA . SER A 1 902 ? 7.234 24.261 54.157 1.00 48.00 902 SER A CA 1
ATOM 7323 C C . SER A 1 902 ? 8.046 22.948 54.202 1.00 48.00 902 SER A C 1
ATOM 7325 O O . SER A 1 902 ? 9.150 22.924 54.732 1.00 48.00 902 SER A O 1
ATOM 7327 N N . SER A 1 903 ? 7.547 21.856 53.606 1.00 52.62 903 SER A N 1
ATOM 7328 C CA . SER A 1 903 ? 8.257 20.568 53.464 1.00 52.62 903 SER A CA 1
ATOM 7329 C C . SER A 1 903 ? 8.900 20.351 52.076 1.00 52.62 903 SER A C 1
ATOM 7331 O O . SER A 1 903 ? 9.476 19.288 51.846 1.00 52.62 903 SER A O 1
ATOM 7333 N N . SER A 1 904 ? 8.788 21.295 51.129 1.00 54.03 904 SER A N 1
ATOM 7334 C CA . SER A 1 904 ? 9.135 21.058 49.709 1.00 54.03 904 SER A CA 1
ATOM 7335 C C . SER A 1 904 ? 10.453 21.669 49.205 1.00 54.03 904 SER A C 1
ATOM 7337 O O . SER A 1 904 ? 10.853 21.368 48.083 1.00 54.03 904 SER A O 1
ATOM 7339 N N . GLU A 1 905 ? 11.180 22.453 50.010 1.00 50.59 905 GLU A N 1
ATOM 7340 C CA . GLU A 1 905 ? 12.432 23.102 49.565 1.00 50.59 905 GLU A CA 1
ATOM 7341 C C . GLU A 1 905 ? 13.520 22.097 49.137 1.00 50.59 905 GLU A C 1
ATOM 7343 O O . GLU A 1 905 ? 14.181 22.311 48.127 1.00 50.59 905 GLU A O 1
ATOM 7348 N N . GLY A 1 906 ? 13.653 20.950 49.816 1.00 55.19 906 GLY A N 1
ATOM 7349 C CA . GLY A 1 906 ? 14.621 19.909 49.429 1.00 55.19 906 GLY A CA 1
ATOM 7350 C C . GLY A 1 906 ? 14.235 19.109 48.174 1.00 55.19 906 GLY A C 1
ATOM 7351 O O . GLY A 1 906 ? 15.103 18.568 47.493 1.00 55.19 906 GLY A O 1
ATOM 7352 N N . ALA A 1 907 ? 12.942 19.050 47.837 1.00 57.69 907 ALA A N 1
ATOM 7353 C CA . ALA A 1 907 ? 12.474 18.430 46.597 1.00 57.69 907 ALA A CA 1
ATOM 7354 C C . ALA A 1 907 ? 12.721 19.347 45.389 1.00 57.69 907 ALA A C 1
ATOM 7356 O O . ALA A 1 907 ? 13.009 18.861 44.299 1.00 57.69 907 ALA A O 1
ATOM 7357 N N . LEU A 1 908 ? 12.670 20.666 45.596 1.00 51.31 908 LEU A N 1
ATOM 7358 C CA . LEU A 1 908 ? 12.982 21.668 44.578 1.00 51.31 908 LEU A CA 1
ATOM 7359 C C . LEU A 1 908 ? 14.446 21.602 44.135 1.00 51.31 908 LEU A C 1
ATOM 7361 O O . LEU A 1 908 ? 14.692 21.532 42.938 1.00 51.31 908 LEU A O 1
ATOM 7365 N N . THR A 1 909 ? 15.405 21.496 45.057 1.00 57.38 909 THR A N 1
ATOM 7366 C CA . THR A 1 909 ? 16.836 21.428 44.697 1.00 57.38 909 THR A CA 1
ATOM 7367 C C . THR A 1 909 ? 17.192 20.144 43.931 1.00 57.38 909 THR A C 1
ATOM 7369 O O . THR A 1 909 ? 17.976 20.169 42.987 1.00 57.38 909 THR A O 1
ATOM 7372 N N . SER A 1 910 ? 16.565 19.013 44.280 1.00 54.53 910 SER A N 1
ATOM 7373 C CA . SER A 1 910 ? 16.744 17.746 43.554 1.00 54.53 910 SER A CA 1
ATOM 7374 C C . SER A 1 910 ? 16.091 17.767 42.166 1.00 54.53 910 SER A C 1
ATOM 7376 O O . SER A 1 910 ? 16.617 17.168 41.226 1.00 54.53 910 SER A O 1
ATOM 7378 N N . LEU A 1 911 ? 14.969 18.478 42.015 1.00 62.88 911 LEU A N 1
ATOM 7379 C CA . LEU A 1 911 ? 14.349 18.715 40.714 1.00 62.88 911 LEU A CA 1
ATOM 7380 C C . LEU A 1 911 ? 15.169 19.695 39.867 1.00 62.88 911 LEU A C 1
ATOM 7382 O O . LEU A 1 911 ? 15.266 19.487 38.664 1.00 62.88 911 LEU A O 1
ATOM 7386 N N . GLU A 1 912 ? 15.806 20.703 40.463 1.00 73.19 912 GLU A N 1
ATOM 7387 C CA . GLU A 1 912 ? 16.699 21.639 39.768 1.00 73.19 912 GLU A CA 1
ATOM 7388 C C . GLU A 1 912 ? 17.946 20.941 39.200 1.00 73.19 912 GLU A C 1
ATOM 7390 O O . GLU A 1 912 ? 18.273 21.143 38.030 1.00 73.19 912 GLU A O 1
ATOM 7395 N N . GLU A 1 913 ? 18.600 20.054 39.961 1.00 67.62 913 GLU A N 1
ATOM 7396 C CA . GLU A 1 913 ? 19.714 19.238 39.443 1.00 67.62 913 GLU A CA 1
ATOM 7397 C C . GLU A 1 913 ? 19.254 18.262 38.349 1.00 67.62 913 GLU A C 1
ATOM 7399 O O . GLU A 1 913 ? 19.899 18.149 37.304 1.00 67.62 913 GLU A O 1
ATOM 7404 N N . ALA A 1 914 ? 18.096 17.615 38.529 1.00 72.19 914 ALA A N 1
ATOM 7405 C CA . ALA A 1 914 ? 17.525 16.731 37.515 1.00 72.19 914 ALA A CA 1
ATOM 7406 C C . ALA A 1 914 ? 17.144 17.487 36.229 1.00 72.19 914 ALA A C 1
ATOM 7408 O O . ALA A 1 914 ? 17.318 16.958 35.129 1.00 72.19 914 ALA A O 1
ATOM 7409 N N . ILE A 1 915 ? 16.661 18.728 36.342 1.00 69.25 915 ILE A N 1
ATOM 7410 C CA . ILE A 1 915 ? 16.400 19.615 35.204 1.00 69.25 915 ILE A CA 1
ATOM 7411 C C . ILE A 1 915 ? 17.718 19.990 34.524 1.00 69.25 915 ILE A C 1
ATOM 7413 O O . ILE A 1 915 ? 17.803 19.858 33.308 1.00 69.25 915 ILE A O 1
ATOM 7417 N N . GLY A 1 916 ? 18.765 20.351 35.270 1.00 79.75 916 GLY A N 1
ATOM 7418 C CA . GLY A 1 916 ? 20.084 20.669 34.709 1.00 79.75 916 GLY A CA 1
ATOM 7419 C C . GLY A 1 916 ? 20.730 19.497 33.955 1.00 79.75 916 GLY A C 1
ATOM 7420 O O . GLY A 1 916 ? 21.304 19.677 32.875 1.00 79.75 916 GLY A O 1
ATOM 7421 N N . ASP A 1 917 ? 20.587 18.272 34.459 1.00 73.19 917 ASP A N 1
ATOM 7422 C CA . ASP A 1 917 ? 21.050 17.067 33.762 1.00 73.19 917 ASP A CA 1
ATOM 7423 C C . ASP A 1 917 ? 20.207 16.762 32.520 1.00 73.19 917 ASP A C 1
ATOM 7425 O O . ASP A 1 917 ? 20.741 16.382 31.471 1.00 73.19 917 ASP A O 1
ATOM 7429 N N . LYS A 1 918 ? 18.892 16.999 32.584 1.00 75.00 918 LYS A N 1
ATOM 7430 C CA . LYS A 1 918 ? 18.005 16.881 31.422 1.00 75.00 918 LYS A CA 1
ATOM 7431 C C . LYS A 1 918 ? 18.250 17.973 30.386 1.00 75.00 918 LYS A C 1
ATOM 7433 O O . LYS A 1 918 ? 18.149 17.685 29.197 1.00 75.00 918 LYS A O 1
ATOM 7438 N N . GLU A 1 919 ? 18.645 19.177 30.782 1.00 75.00 919 GLU A N 1
ATOM 7439 C CA . GLU A 1 919 ? 19.052 20.258 29.882 1.00 75.00 919 GLU A CA 1
ATOM 7440 C C . GLU A 1 919 ? 20.350 19.924 29.146 1.00 75.00 919 GLU A C 1
ATOM 7442 O O . GLU A 1 919 ? 20.412 20.084 27.925 1.00 75.00 919 GLU A O 1
ATOM 7447 N N . LYS A 1 920 ? 21.351 19.362 29.837 1.00 81.06 920 LYS A N 1
ATOM 7448 C CA . LYS A 1 920 ? 22.567 18.833 29.192 1.00 81.06 920 LYS A CA 1
ATOM 7449 C C . LYS A 1 920 ? 22.244 17.693 28.227 1.00 81.06 920 LYS A C 1
ATOM 7451 O O . LYS A 1 920 ? 22.770 17.664 27.115 1.00 81.06 920 LYS A O 1
ATOM 7456 N N . GLN A 1 921 ? 21.337 16.793 28.609 1.00 73.31 921 GLN A N 1
ATOM 7457 C CA . GLN A 1 921 ? 20.893 15.692 27.752 1.00 73.31 921 GLN A CA 1
ATOM 7458 C C . GLN A 1 921 ? 20.106 16.204 26.530 1.00 73.31 921 GLN A C 1
ATOM 7460 O O . GLN A 1 921 ? 20.291 15.711 25.420 1.00 73.31 921 GLN A O 1
ATOM 7465 N N . MET A 1 922 ? 19.281 17.245 26.688 1.00 66.00 922 MET A N 1
ATOM 7466 C CA . MET A 1 922 ? 18.602 17.923 25.579 1.00 66.00 922 MET A CA 1
ATOM 7467 C C . MET A 1 922 ? 19.577 18.664 24.663 1.00 66.00 922 MET A C 1
ATOM 7469 O O . MET A 1 922 ? 19.382 18.640 23.451 1.00 66.00 922 MET A O 1
ATOM 7473 N N . ALA A 1 923 ? 20.609 19.309 25.207 1.00 77.06 923 ALA A N 1
ATOM 7474 C CA . ALA A 1 923 ? 21.651 19.957 24.417 1.00 77.06 923 ALA A CA 1
ATOM 7475 C C . ALA A 1 923 ? 22.423 18.926 23.580 1.00 77.06 923 ALA A C 1
ATOM 7477 O O . ALA A 1 923 ? 22.558 19.113 22.375 1.00 77.06 923 ALA A O 1
ATOM 7478 N N . GLN A 1 924 ? 22.807 17.790 24.172 1.00 72.56 924 GLN A N 1
ATOM 7479 C CA . GLN A 1 924 ? 23.445 16.680 23.455 1.00 72.56 924 GLN A CA 1
ATOM 7480 C C . GLN A 1 924 ? 22.544 16.076 22.370 1.00 72.56 924 GLN A C 1
ATOM 7482 O O . GLN A 1 924 ? 23.021 15.780 21.279 1.00 72.56 924 GLN A O 1
ATOM 7487 N N . LEU A 1 925 ? 21.243 15.916 22.632 1.00 73.69 925 LEU A N 1
ATOM 7488 C CA . LEU A 1 925 ? 20.290 15.403 21.639 1.00 73.69 925 LEU A CA 1
ATOM 7489 C C . LEU A 1 925 ? 20.003 16.412 20.520 1.00 73.69 925 LEU A C 1
ATOM 7491 O O . LEU A 1 925 ? 19.786 16.007 19.381 1.00 73.69 925 LEU A O 1
ATOM 7495 N N . ARG A 1 926 ? 20.009 17.719 20.816 1.00 75.25 926 ARG A N 1
ATOM 7496 C CA . ARG A 1 926 ? 19.930 18.776 19.793 1.00 75.25 926 ARG A CA 1
ATOM 7497 C C . ARG A 1 926 ? 21.174 18.769 18.923 1.00 75.25 926 ARG A C 1
ATOM 7499 O O . ARG A 1 926 ? 21.040 18.775 17.713 1.00 75.25 926 ARG A O 1
ATOM 7506 N N . GLU A 1 927 ? 22.351 18.662 19.526 1.00 79.38 927 GLU A N 1
ATOM 7507 C CA . GLU A 1 927 ? 23.608 18.572 18.792 1.00 79.38 927 GLU A CA 1
ATOM 7508 C C . GLU A 1 927 ? 23.692 17.281 17.962 1.00 79.38 927 GLU A C 1
ATOM 7510 O O . GLU A 1 927 ? 24.140 17.323 16.825 1.00 79.38 927 GLU A O 1
ATOM 7515 N N . GLN A 1 928 ? 23.200 16.142 18.468 1.00 66.25 928 GLN A N 1
ATOM 7516 C CA . GLN A 1 928 ? 23.081 14.901 17.690 1.00 66.25 928 GLN A CA 1
ATOM 7517 C C . GLN A 1 928 ? 22.080 15.020 16.543 1.00 66.25 928 GLN A C 1
ATOM 7519 O O . GLN A 1 928 ? 22.354 14.525 15.456 1.00 66.25 928 GLN A O 1
ATOM 7524 N N . ARG A 1 929 ? 20.932 15.668 16.765 1.00 70.75 929 ARG A N 1
ATOM 7525 C CA . ARG A 1 929 ? 19.962 15.940 15.701 1.00 70.75 929 ARG A CA 1
ATOM 7526 C C . ARG A 1 929 ? 20.574 16.853 14.646 1.00 70.75 929 ARG A C 1
ATOM 7528 O O . ARG A 1 929 ? 20.454 16.546 13.474 1.00 70.75 929 ARG A O 1
ATOM 7535 N N . ASP A 1 930 ? 21.233 17.931 15.054 1.00 78.31 930 ASP A N 1
ATOM 7536 C CA . ASP A 1 930 ? 21.833 18.898 14.136 1.00 78.31 930 ASP A CA 1
ATOM 7537 C C . ASP A 1 930 ? 23.001 18.258 13.372 1.00 78.31 930 ASP A C 1
ATOM 7539 O O . ASP A 1 930 ? 23.122 18.470 12.171 1.00 78.31 930 ASP A O 1
ATOM 7543 N N . ARG A 1 931 ? 23.790 17.386 14.018 1.00 81.25 931 ARG A N 1
ATOM 7544 C CA . ARG A 1 931 ? 24.787 16.536 13.348 1.00 81.25 931 ARG A CA 1
ATOM 7545 C C . ARG A 1 931 ? 24.144 15.567 12.355 1.00 81.25 931 ARG A C 1
ATOM 7547 O O . ARG A 1 931 ? 24.573 15.531 11.214 1.00 81.25 931 ARG A O 1
ATOM 7554 N N . ALA A 1 932 ? 23.085 14.852 12.730 1.00 74.00 932 ALA A N 1
ATOM 7555 C CA . ALA A 1 932 ? 22.394 13.919 11.834 1.00 74.00 932 ALA A CA 1
ATOM 7556 C C . ALA A 1 932 ? 21.687 14.629 10.663 1.00 74.00 932 ALA A C 1
ATOM 7558 O O . ALA A 1 932 ? 21.608 14.108 9.553 1.00 74.00 932 ALA A O 1
ATOM 7559 N N . GLU A 1 933 ? 21.160 15.830 10.895 1.00 77.50 933 GLU A N 1
ATOM 7560 C CA . GLU A 1 933 ? 20.519 16.656 9.875 1.00 77.50 933 GLU A CA 1
ATOM 7561 C C . GLU A 1 933 ? 21.563 17.250 8.922 1.00 77.50 933 GLU A C 1
ATOM 7563 O O . GLU A 1 933 ? 21.340 17.271 7.710 1.00 77.50 933 GLU A O 1
ATOM 7568 N N . HIS A 1 934 ? 22.734 17.621 9.449 1.00 82.94 934 HIS A N 1
ATOM 7569 C CA . HIS A 1 934 ? 23.896 18.021 8.663 1.00 82.94 934 HIS A CA 1
ATOM 7570 C C . HIS A 1 934 ? 24.469 16.853 7.846 1.00 82.94 934 HIS A C 1
ATOM 7572 O O . HIS A 1 934 ? 24.694 17.026 6.652 1.00 82.94 934 HIS A O 1
ATOM 7578 N N . GLU A 1 935 ? 24.634 15.663 8.424 1.00 79.06 935 GLU A N 1
ATOM 7579 C CA . GLU A 1 935 ? 25.087 14.452 7.722 1.00 79.06 935 GLU A CA 1
ATOM 7580 C C . GLU A 1 935 ? 24.103 14.063 6.606 1.00 79.06 935 GLU A C 1
ATOM 7582 O O . GLU A 1 935 ? 24.507 13.820 5.472 1.00 79.06 935 GLU A O 1
ATOM 7587 N N . LYS A 1 936 ? 22.789 14.113 6.867 1.00 78.75 936 LYS A N 1
ATOM 7588 C CA . LYS A 1 936 ? 21.750 13.871 5.848 1.00 78.75 936 LYS A CA 1
ATOM 7589 C C . LYS A 1 936 ? 21.748 14.931 4.742 1.00 78.75 936 LYS A C 1
ATOM 7591 O O . LYS A 1 936 ? 21.328 14.658 3.613 1.00 78.75 936 LYS A O 1
ATOM 7596 N N . GLN A 1 937 ? 22.128 16.164 5.061 1.00 75.94 937 GLN A N 1
ATOM 7597 C CA . GLN A 1 937 ? 22.280 17.224 4.071 1.00 75.94 937 GLN A CA 1
ATOM 7598 C C . GLN A 1 937 ? 23.552 17.016 3.236 1.00 75.94 937 GLN A C 1
ATOM 7600 O O . GLN A 1 937 ? 23.484 17.115 2.015 1.00 75.94 937 GLN A O 1
ATOM 7605 N N . GLU A 1 938 ? 24.666 16.624 3.855 1.00 81.81 938 GLU A N 1
ATOM 7606 C CA . GLU A 1 938 ? 25.912 16.270 3.166 1.00 81.81 938 GLU A CA 1
ATOM 7607 C C . GLU A 1 938 ? 25.755 15.037 2.271 1.00 81.81 938 GLU A C 1
ATOM 7609 O O . GLU A 1 938 ? 26.270 15.037 1.157 1.00 81.81 938 GLU A O 1
ATOM 7614 N N . GLU A 1 939 ? 25.008 14.013 2.693 1.00 78.44 939 GLU A N 1
ATOM 7615 C CA . GLU A 1 939 ? 24.674 12.858 1.850 1.00 78.44 939 GLU A CA 1
ATOM 7616 C C . GLU A 1 939 ? 23.839 13.270 0.634 1.00 78.44 939 GLU A C 1
ATOM 7618 O O . GLU A 1 939 ? 24.099 12.811 -0.478 1.00 78.44 939 GLU A O 1
ATOM 7623 N N . ARG A 1 940 ? 22.867 14.175 0.812 1.00 76.38 940 ARG A N 1
ATOM 7624 C CA . ARG A 1 940 ? 22.085 14.718 -0.308 1.00 76.38 940 ARG A CA 1
ATOM 7625 C C . ARG A 1 940 ? 22.957 15.509 -1.276 1.00 76.38 940 ARG A C 1
ATOM 7627 O O . ARG A 1 940 ? 22.866 15.277 -2.478 1.00 76.38 940 ARG A O 1
ATOM 7634 N N . GLU A 1 941 ? 23.830 16.374 -0.772 1.00 85.50 941 GLU A N 1
ATOM 7635 C CA . GLU A 1 941 ? 24.781 17.118 -1.603 1.00 85.50 941 GLU A CA 1
ATOM 7636 C C . GLU A 1 941 ? 25.796 16.199 -2.289 1.00 85.50 941 GLU A C 1
ATOM 7638 O O . GLU A 1 941 ? 26.178 16.446 -3.431 1.00 85.50 941 GLU A O 1
ATOM 7643 N N . LEU A 1 942 ? 26.224 15.123 -1.628 1.00 85.88 942 LEU A N 1
ATOM 7644 C CA . LEU A 1 942 ? 27.107 14.122 -2.211 1.00 85.88 942 LEU A CA 1
ATOM 7645 C C . LEU A 1 942 ? 26.406 13.371 -3.346 1.00 85.88 942 LEU A C 1
ATOM 7647 O O . LEU A 1 942 ? 26.981 13.255 -4.421 1.00 85.88 942 LEU A O 1
ATOM 7651 N N . HIS A 1 943 ? 25.163 12.929 -3.153 1.00 77.62 943 HIS A N 1
ATOM 7652 C CA . HIS A 1 943 ? 24.382 12.291 -4.212 1.00 77.62 943 HIS A CA 1
ATOM 7653 C C . HIS A 1 943 ? 24.103 13.240 -5.375 1.00 77.62 943 HIS A C 1
ATOM 7655 O O . HIS A 1 943 ? 24.149 12.831 -6.533 1.00 77.62 943 HIS A O 1
ATOM 7661 N N . GLU A 1 944 ? 23.856 14.518 -5.099 1.00 80.75 944 GLU A N 1
ATOM 7662 C CA . GLU A 1 944 ? 23.668 15.522 -6.141 1.00 80.75 944 GLU A CA 1
ATOM 7663 C C . GLU A 1 944 ? 24.965 15.750 -6.937 1.00 80.75 944 GLU A C 1
ATOM 7665 O O . GLU A 1 944 ? 24.928 15.768 -8.170 1.00 80.75 944 GLU A O 1
ATOM 7670 N N . ARG A 1 945 ? 26.125 15.792 -6.260 1.00 87.69 945 ARG A N 1
ATOM 7671 C CA . ARG A 1 945 ? 27.455 15.834 -6.898 1.00 87.69 945 ARG A CA 1
ATOM 7672 C C . ARG A 1 945 ? 27.745 14.568 -7.709 1.00 87.69 945 ARG A C 1
ATOM 7674 O O . ARG A 1 945 ? 28.138 14.675 -8.868 1.00 87.69 945 ARG A O 1
ATOM 7681 N N . GLU A 1 946 ? 27.475 13.384 -7.166 1.00 88.19 946 GLU A N 1
ATOM 7682 C CA . GLU A 1 946 ? 27.624 12.099 -7.863 1.00 88.19 946 GLU A CA 1
ATOM 7683 C C . GLU A 1 946 ? 26.742 12.046 -9.117 1.00 88.19 946 GLU A C 1
ATOM 7685 O O . GLU A 1 946 ? 27.211 11.663 -10.185 1.00 88.19 946 GLU A O 1
ATOM 7690 N N . ILE A 1 947 ? 25.486 12.500 -9.042 1.00 78.69 947 ILE A N 1
ATOM 7691 C CA . ILE A 1 947 ? 24.593 12.601 -10.205 1.00 78.69 947 ILE A CA 1
ATOM 7692 C C . ILE A 1 947 ? 25.172 13.556 -11.254 1.00 78.69 947 ILE A C 1
ATOM 7694 O O . ILE A 1 947 ? 25.091 13.269 -12.452 1.00 78.69 947 ILE A O 1
ATOM 7698 N N . THR A 1 948 ? 25.753 14.689 -10.849 1.00 84.81 948 THR A N 1
ATOM 7699 C CA . THR A 1 948 ? 26.410 15.599 -11.799 1.00 84.81 948 THR A CA 1
ATOM 7700 C C . THR A 1 948 ? 27.669 14.993 -12.415 1.00 84.81 948 THR A C 1
ATOM 7702 O O . THR A 1 948 ? 27.845 15.103 -13.628 1.00 84.81 948 THR A O 1
ATOM 7705 N N . ASP A 1 949 ? 28.478 14.271 -11.642 1.00 87.69 949 ASP A N 1
ATOM 7706 C CA . ASP A 1 949 ? 29.675 13.586 -12.130 1.00 87.69 949 ASP A CA 1
ATOM 7707 C C . ASP A 1 949 ? 29.314 12.445 -13.082 1.00 87.69 949 ASP A C 1
ATOM 7709 O O . ASP A 1 949 ? 29.916 12.324 -14.148 1.00 87.69 949 ASP A O 1
ATOM 7713 N N . TYR A 1 950 ? 28.276 11.659 -12.778 1.00 87.19 950 TYR A N 1
ATOM 7714 C CA . TYR A 1 950 ? 27.757 10.641 -13.691 1.00 87.19 950 TYR A CA 1
ATOM 7715 C C . TYR A 1 950 ? 27.216 11.260 -14.978 1.00 87.19 950 TYR A C 1
ATOM 7717 O O . TYR A 1 950 ? 27.475 10.727 -16.054 1.00 87.19 950 TYR A O 1
ATOM 7725 N N . LYS A 1 951 ? 26.539 12.413 -14.913 1.00 80.75 951 LYS A N 1
ATOM 7726 C CA . LYS A 1 951 ? 26.108 13.147 -16.116 1.00 80.75 951 LYS A CA 1
ATOM 7727 C C . LYS A 1 951 ? 27.294 13.646 -16.948 1.00 80.75 951 LYS A C 1
ATOM 7729 O O . LYS A 1 951 ? 27.227 13.608 -18.174 1.00 80.75 951 LYS A O 1
ATOM 7734 N N . ILE A 1 952 ? 28.375 14.103 -16.316 1.00 88.50 952 ILE A N 1
ATOM 7735 C CA . ILE A 1 952 ? 29.593 14.543 -17.015 1.00 88.50 952 ILE A CA 1
ATOM 7736 C C . ILE A 1 952 ? 30.327 13.344 -17.630 1.00 88.50 952 ILE A C 1
ATOM 7738 O O . ILE A 1 952 ? 30.717 13.409 -18.795 1.00 88.50 952 ILE A O 1
ATOM 7742 N N . LYS A 1 953 ? 30.466 12.236 -16.893 1.00 89.31 953 LYS A N 1
ATOM 7743 C CA . LYS A 1 953 ? 31.051 10.984 -17.397 1.00 89.31 953 LYS A CA 1
ATOM 7744 C C . LYS A 1 953 ? 30.243 10.424 -18.562 1.00 89.31 953 LYS A C 1
ATOM 7746 O O . LYS A 1 953 ? 30.839 10.061 -19.568 1.00 89.31 953 LYS A O 1
ATOM 7751 N N . LEU A 1 954 ? 28.912 10.446 -18.475 1.00 78.94 954 LEU A N 1
ATOM 7752 C CA . LEU A 1 954 ? 28.024 10.048 -19.567 1.00 78.94 954 LEU A CA 1
ATOM 7753 C C . LEU A 1 954 ? 28.294 10.887 -20.821 1.00 78.94 954 LEU A C 1
ATOM 7755 O O . LEU A 1 954 ? 28.584 10.319 -21.866 1.00 78.94 954 LEU A O 1
ATOM 7759 N N . ARG A 1 955 ? 28.339 12.221 -20.701 1.00 86.56 955 ARG A N 1
ATOM 7760 C CA . ARG A 1 955 ? 28.680 13.114 -21.827 1.00 86.56 955 ARG A CA 1
ATOM 7761 C C . ARG A 1 955 ? 30.088 12.882 -22.382 1.00 86.56 955 ARG A C 1
ATOM 7763 O O . ARG A 1 955 ? 30.309 13.016 -23.583 1.00 86.56 955 ARG A O 1
ATOM 7770 N N . SER A 1 956 ? 31.055 12.553 -21.526 1.00 88.00 956 SER A N 1
ATOM 7771 C CA . SER A 1 956 ? 32.420 12.225 -21.953 1.00 88.00 956 SER A CA 1
ATOM 7772 C C . SER A 1 956 ? 32.453 10.927 -22.758 1.00 88.00 956 SER A C 1
ATOM 7774 O O . SER A 1 956 ? 33.059 10.896 -23.825 1.00 88.00 956 SER A O 1
ATOM 7776 N N . VAL A 1 957 ? 31.767 9.884 -22.281 1.00 84.25 957 VAL A N 1
ATOM 7777 C CA . VAL A 1 957 ? 31.644 8.597 -22.980 1.00 84.25 957 VAL A CA 1
ATOM 7778 C C . VAL A 1 957 ? 30.869 8.764 -24.284 1.00 84.25 957 VAL A C 1
ATOM 7780 O O . VAL A 1 957 ? 31.301 8.245 -25.304 1.00 84.25 957 VAL A O 1
ATOM 7783 N N . GLU A 1 958 ? 29.789 9.546 -24.300 1.00 81.31 958 GLU A N 1
ATOM 7784 C CA . GLU A 1 958 ? 29.060 9.904 -25.525 1.00 81.31 958 GLU A CA 1
ATOM 7785 C C . GLU A 1 958 ? 29.992 10.576 -26.549 1.00 81.31 958 GLU A C 1
ATOM 7787 O O . GLU A 1 958 ? 30.026 10.175 -27.712 1.00 81.31 958 GLU A O 1
ATOM 7792 N N . SER A 1 959 ? 30.833 11.522 -26.113 1.00 89.94 959 SER A N 1
ATOM 7793 C CA . SER A 1 959 ? 31.833 12.162 -26.979 1.00 89.94 959 SER A CA 1
ATOM 7794 C C . SER A 1 959 ? 32.929 11.197 -27.452 1.00 89.94 959 SER A C 1
ATOM 7796 O O . SER A 1 959 ? 33.422 11.315 -28.575 1.00 89.94 959 SER A O 1
ATOM 7798 N N . GLU A 1 960 ? 33.348 10.242 -26.621 1.00 88.56 960 GLU A N 1
ATOM 7799 C CA . GLU A 1 960 ? 34.310 9.206 -27.011 1.00 88.56 960 GLU A CA 1
ATOM 7800 C C . GLU A 1 960 ? 33.719 8.221 -28.015 1.00 88.56 960 GLU A C 1
ATOM 7802 O O . GLU A 1 960 ? 34.386 7.903 -28.997 1.00 88.56 960 GLU A O 1
ATOM 7807 N N . VAL A 1 961 ? 32.467 7.801 -27.826 1.00 84.12 961 VAL A N 1
ATOM 7808 C CA . VAL A 1 961 ? 31.717 6.984 -28.787 1.00 84.12 961 VAL A CA 1
ATOM 7809 C C . VAL A 1 961 ? 31.603 7.720 -30.118 1.00 84.12 961 VAL A C 1
ATOM 7811 O O . VAL A 1 961 ? 31.885 7.141 -31.163 1.00 84.12 961 VAL A O 1
ATOM 7814 N N . GLU A 1 962 ? 31.296 9.016 -30.101 1.00 89.19 962 GLU A N 1
ATOM 7815 C CA . GLU A 1 962 ? 31.234 9.835 -31.311 1.00 89.19 962 GLU A CA 1
ATOM 7816 C C . GLU A 1 962 ? 32.606 9.927 -32.007 1.00 89.19 962 GLU A C 1
ATOM 7818 O O . GLU A 1 962 ? 32.723 9.709 -33.215 1.00 89.19 962 GLU A O 1
ATOM 7823 N N . LYS A 1 963 ? 33.694 10.132 -31.251 1.00 90.44 963 LYS A N 1
ATOM 7824 C CA . LYS A 1 963 ? 35.065 10.106 -31.794 1.00 90.44 963 LYS A CA 1
ATOM 7825 C C . LYS A 1 963 ? 35.437 8.738 -32.363 1.00 90.44 963 LYS A C 1
ATOM 7827 O O . LYS A 1 963 ? 36.067 8.691 -33.421 1.00 90.44 963 LYS A O 1
ATOM 7832 N N . LEU A 1 964 ? 35.083 7.647 -31.687 1.00 88.44 964 LEU A N 1
ATOM 7833 C CA . LEU A 1 964 ? 35.331 6.284 -32.153 1.00 88.44 964 LEU A CA 1
ATOM 7834 C C . LEU A 1 964 ? 34.538 5.985 -33.423 1.00 88.44 964 LEU A C 1
ATOM 7836 O O . LEU A 1 964 ? 35.130 5.456 -34.358 1.00 88.44 964 LEU A O 1
ATOM 7840 N N . ASN A 1 965 ? 33.285 6.429 -33.518 1.00 81.56 965 ASN A N 1
ATOM 7841 C CA . ASN A 1 965 ? 32.498 6.344 -34.747 1.00 81.56 965 ASN A CA 1
ATOM 7842 C C . ASN A 1 965 ? 33.185 7.094 -35.893 1.00 81.56 965 ASN A C 1
ATOM 7844 O O . ASN A 1 965 ? 33.448 6.495 -36.928 1.00 81.56 965 ASN A O 1
ATOM 7848 N N . THR A 1 966 ? 33.655 8.333 -35.688 1.00 88.31 966 THR A N 1
ATOM 7849 C CA . THR A 1 966 ? 34.403 9.027 -36.760 1.00 88.31 966 THR A CA 1
ATOM 7850 C C . THR A 1 966 ? 35.723 8.338 -37.133 1.00 88.31 966 THR A C 1
ATOM 7852 O O . THR A 1 966 ? 36.236 8.524 -38.236 1.00 88.31 966 THR A O 1
ATOM 7855 N N . ARG A 1 967 ? 36.357 7.596 -36.214 1.00 88.12 967 ARG A N 1
ATOM 7856 C CA . ARG A 1 967 ? 37.562 6.803 -36.516 1.00 88.12 967 ARG A CA 1
ATOM 7857 C C . ARG A 1 967 ? 37.205 5.542 -37.289 1.00 88.12 967 ARG A C 1
ATOM 7859 O O . ARG A 1 967 ? 37.927 5.210 -38.222 1.00 88.12 967 ARG A O 1
ATOM 7866 N N . LEU A 1 968 ? 36.105 4.893 -36.926 1.00 83.44 968 LEU A N 1
ATOM 7867 C CA . LEU A 1 968 ? 35.556 3.752 -37.638 1.00 83.44 968 LEU A CA 1
ATOM 7868 C C . LEU A 1 968 ? 35.188 4.147 -39.072 1.00 83.44 968 LEU A C 1
ATOM 7870 O O . LEU A 1 968 ? 35.655 3.494 -39.995 1.00 83.44 968 LEU A O 1
ATOM 7874 N N . ASP A 1 969 ? 34.500 5.272 -39.270 1.00 88.06 969 ASP A N 1
ATOM 7875 C CA . ASP A 1 969 ? 34.160 5.790 -40.603 1.00 88.06 969 ASP A CA 1
ATOM 7876 C C . ASP A 1 969 ? 35.410 6.069 -41.450 1.00 88.06 969 ASP A C 1
ATOM 7878 O O . ASP A 1 969 ? 35.464 5.739 -42.633 1.00 88.06 969 ASP A O 1
ATOM 7882 N N . ARG A 1 970 ? 36.466 6.634 -40.844 1.00 89.12 970 ARG A N 1
ATOM 7883 C CA . ARG A 1 970 ? 37.752 6.829 -41.535 1.00 89.12 970 ARG A CA 1
ATOM 7884 C C . ARG A 1 970 ? 38.425 5.505 -41.889 1.00 89.12 970 ARG A C 1
ATOM 7886 O O . ARG A 1 970 ? 38.977 5.400 -42.978 1.00 89.12 970 ARG A O 1
ATOM 7893 N N . ALA A 1 971 ? 38.396 4.522 -40.991 1.00 83.50 971 ALA A N 1
ATOM 7894 C CA . ALA A 1 971 ? 38.971 3.203 -41.236 1.00 83.50 971 ALA A CA 1
ATOM 7895 C C . ALA A 1 971 ? 38.197 2.445 -42.324 1.00 83.50 971 ALA A C 1
ATOM 7897 O O . ALA A 1 971 ? 38.816 1.787 -43.155 1.00 83.50 971 ALA A O 1
ATOM 7898 N N . ILE A 1 972 ? 36.869 2.586 -42.363 1.00 84.75 972 ILE A N 1
ATOM 7899 C CA . ILE A 1 972 ? 36.017 2.059 -43.434 1.00 84.75 972 ILE A CA 1
ATOM 7900 C C . ILE A 1 972 ? 36.390 2.725 -44.763 1.00 84.75 972 ILE A C 1
ATOM 7902 O O . ILE A 1 972 ? 36.723 2.024 -45.713 1.00 84.75 972 ILE A O 1
ATOM 7906 N N . ALA A 1 973 ? 36.483 4.056 -44.810 1.00 87.44 973 ALA A N 1
ATOM 7907 C CA . ALA A 1 973 ? 36.891 4.768 -46.022 1.00 87.44 973 ALA A CA 1
ATOM 7908 C C . ALA A 1 973 ? 38.326 4.421 -46.480 1.00 87.44 973 ALA A C 1
ATOM 7910 O O . ALA A 1 973 ? 38.634 4.415 -47.673 1.00 87.44 973 ALA A O 1
ATOM 7911 N N . GLU A 1 974 ? 39.244 4.150 -45.550 1.00 88.81 974 GLU A N 1
ATOM 7912 C CA . GLU A 1 974 ? 40.605 3.708 -45.871 1.00 88.81 974 GLU A CA 1
ATOM 7913 C C . GLU A 1 974 ? 40.632 2.262 -46.377 1.00 88.81 974 GLU A C 1
ATOM 7915 O O . GLU A 1 974 ? 41.327 1.972 -47.353 1.00 88.81 974 GLU A O 1
ATOM 7920 N N . LYS A 1 975 ? 39.830 1.380 -45.774 1.00 89.25 975 LYS A N 1
ATOM 7921 C CA . LYS A 1 975 ? 39.612 0.012 -46.243 1.00 89.25 975 LYS A CA 1
ATOM 7922 C C . LYS A 1 975 ? 39.069 0.015 -47.675 1.00 89.25 975 LYS A C 1
ATOM 7924 O O . LYS A 1 975 ? 39.683 -0.614 -48.529 1.00 89.25 975 LYS A O 1
ATOM 7929 N N . GLU A 1 976 ? 38.024 0.790 -47.958 1.00 90.06 976 GLU A N 1
ATOM 7930 C CA . GLU A 1 976 ? 37.459 0.944 -49.308 1.00 90.06 976 GLU A CA 1
ATOM 7931 C C . GLU A 1 976 ? 38.518 1.434 -50.308 1.00 90.06 976 GLU A C 1
ATOM 7933 O O . GLU A 1 976 ? 38.660 0.905 -51.409 1.00 90.06 976 GLU A O 1
ATOM 7938 N N . ARG A 1 977 ? 39.353 2.409 -49.921 1.00 91.12 977 ARG A N 1
ATOM 7939 C CA . ARG A 1 977 ? 40.468 2.874 -50.766 1.00 91.12 977 ARG A CA 1
ATOM 7940 C C . ARG A 1 977 ? 41.503 1.788 -51.045 1.00 91.12 977 ARG A C 1
ATOM 7942 O O . ARG A 1 977 ? 42.081 1.773 -52.134 1.00 91.12 977 ARG A O 1
ATOM 7949 N N . LEU A 1 978 ? 41.805 0.937 -50.068 1.00 86.62 978 LEU A N 1
ATOM 7950 C CA . LEU A 1 978 ? 42.736 -0.178 -50.240 1.00 86.62 978 LEU A CA 1
ATOM 7951 C C . LEU A 1 978 ? 42.126 -1.289 -51.095 1.00 86.62 978 LEU A C 1
ATOM 7953 O O . LEU A 1 978 ? 42.837 -1.837 -51.933 1.00 86.62 978 LEU A O 1
ATOM 7957 N N . GLU A 1 979 ? 40.833 -1.569 -50.946 1.00 85.31 979 GLU A N 1
ATOM 7958 C CA . GLU A 1 979 ? 40.091 -2.503 -51.798 1.00 85.31 979 GLU A CA 1
ATOM 7959 C C . GLU A 1 979 ? 40.120 -2.036 -53.259 1.00 85.31 979 GLU A C 1
ATOM 7961 O O . GLU A 1 979 ? 40.538 -2.800 -54.128 1.00 85.31 979 GLU A O 1
ATOM 7966 N N . ILE A 1 980 ? 39.868 -0.748 -53.523 1.00 87.56 980 ILE A N 1
ATOM 7967 C CA . ILE A 1 980 ? 39.988 -0.162 -54.870 1.00 87.56 980 ILE A CA 1
ATOM 7968 C C . ILE A 1 980 ? 41.411 -0.324 -55.438 1.00 87.56 980 ILE A C 1
ATOM 7970 O O . ILE A 1 980 ? 41.586 -0.661 -56.611 1.00 87.56 980 ILE A O 1
ATOM 7974 N N . LYS A 1 981 ? 42.457 -0.099 -54.628 1.00 88.06 981 LYS A N 1
ATOM 7975 C CA . LYS A 1 981 ? 43.859 -0.287 -55.060 1.00 88.06 981 LYS A CA 1
ATOM 7976 C C . LYS A 1 981 ? 44.214 -1.754 -55.302 1.00 88.06 981 LYS A C 1
ATOM 7978 O O . LYS A 1 981 ? 45.042 -2.063 -56.164 1.00 88.06 981 LYS A O 1
ATOM 7983 N N . LEU A 1 982 ? 43.639 -2.661 -54.521 1.00 83.81 982 LEU A N 1
ATOM 7984 C CA . LEU A 1 982 ? 43.834 -4.092 -54.695 1.00 83.81 982 LEU A CA 1
ATOM 7985 C C . LEU A 1 982 ? 43.178 -4.553 -55.998 1.00 83.81 982 LEU A C 1
ATOM 7987 O O . LEU A 1 982 ? 43.823 -5.245 -56.782 1.00 83.81 982 LEU A O 1
ATOM 7991 N N . GLU A 1 983 ? 41.954 -4.107 -56.273 1.00 87.44 983 GLU A N 1
ATOM 7992 C CA . GLU A 1 983 ? 41.255 -4.373 -57.532 1.00 87.44 983 GLU A CA 1
ATOM 7993 C C . GLU A 1 983 ? 42.008 -3.810 -58.741 1.00 87.44 983 GLU A C 1
ATOM 7995 O O . GLU A 1 983 ? 42.160 -4.503 -59.751 1.00 87.44 983 GLU A O 1
ATOM 8000 N N . SER A 1 984 ? 42.547 -2.587 -58.646 1.00 82.69 984 SER A N 1
ATOM 8001 C CA . SER A 1 984 ? 43.356 -2.013 -59.727 1.00 82.69 984 SER A CA 1
ATOM 8002 C C . SER A 1 984 ? 44.623 -2.832 -59.973 1.00 82.69 984 SER A C 1
ATOM 8004 O O . SER A 1 984 ? 44.928 -3.153 -61.120 1.00 82.69 984 SER A O 1
ATOM 8006 N N . SER A 1 985 ? 45.311 -3.251 -58.907 1.00 83.56 985 SER A N 1
ATOM 8007 C CA . SER A 1 985 ? 46.515 -4.088 -58.999 1.00 83.56 985 SER A CA 1
ATOM 8008 C C . SER A 1 985 ? 46.206 -5.478 -59.569 1.00 83.56 985 SER A C 1
ATOM 8010 O O . SER A 1 985 ? 46.966 -6.001 -60.380 1.00 83.56 985 SER A O 1
ATOM 8012 N N . GLN A 1 986 ? 45.074 -6.082 -59.193 1.00 82.12 986 GLN A N 1
ATOM 8013 C CA . GLN A 1 986 ? 44.618 -7.361 -59.749 1.00 82.12 986 GLN A CA 1
ATOM 8014 C C . GLN A 1 986 ? 44.246 -7.240 -61.230 1.00 82.12 986 GLN A C 1
ATOM 8016 O O . GLN A 1 986 ? 44.556 -8.135 -62.016 1.00 82.12 986 GLN A O 1
ATOM 8021 N N . SER A 1 987 ? 43.623 -6.129 -61.627 1.00 85.69 987 SER A N 1
ATOM 8022 C CA . SER A 1 987 ? 43.308 -5.828 -63.025 1.00 85.69 987 SER A CA 1
ATOM 8023 C C . SER A 1 987 ? 44.577 -5.655 -63.861 1.00 85.69 987 SER A C 1
ATOM 8025 O O . SER A 1 987 ? 44.694 -6.259 -64.927 1.00 85.69 987 SER A O 1
ATOM 8027 N N . GLU A 1 988 ? 45.562 -4.902 -63.366 1.00 86.12 988 GLU A N 1
ATOM 8028 C CA . GLU A 1 988 ? 46.878 -4.763 -64.005 1.00 86.12 988 GLU A CA 1
ATOM 8029 C C . GLU A 1 988 ? 47.602 -6.106 -64.116 1.00 86.12 988 GLU A C 1
ATOM 8031 O O . GLU A 1 988 ? 48.091 -6.451 -65.189 1.00 86.12 988 GLU A O 1
ATOM 8036 N N . LEU A 1 989 ? 47.596 -6.920 -63.059 1.00 82.19 989 LEU A N 1
ATOM 8037 C CA . LEU A 1 989 ? 48.178 -8.261 -63.090 1.00 82.19 989 LEU A CA 1
ATOM 8038 C C . LEU A 1 989 ? 47.456 -9.173 -64.095 1.00 82.19 989 LEU A C 1
ATOM 8040 O O . LEU A 1 989 ? 48.101 -9.944 -64.805 1.00 82.19 989 LEU A O 1
ATOM 8044 N N . GLY A 1 990 ? 46.132 -9.045 -64.213 1.00 84.81 990 GLY A N 1
ATOM 8045 C CA . GLY A 1 990 ? 45.334 -9.693 -65.250 1.00 84.81 990 GLY A CA 1
ATOM 8046 C C . GLY A 1 990 ? 45.746 -9.261 -66.659 1.00 84.81 990 GLY A C 1
ATOM 8047 O O . GLY A 1 990 ? 45.966 -10.120 -67.513 1.00 84.81 990 GLY A O 1
ATOM 8048 N N . LYS A 1 991 ? 45.929 -7.954 -66.897 1.00 85.25 991 LYS A N 1
ATOM 8049 C CA . LYS A 1 991 ? 46.436 -7.424 -68.176 1.00 85.25 991 LYS A CA 1
ATOM 8050 C C . LYS A 1 991 ? 47.823 -7.987 -68.489 1.00 85.25 991 LYS A C 1
ATOM 8052 O O . LYS A 1 991 ? 47.981 -8.602 -69.541 1.00 85.25 991 LYS A O 1
ATOM 8057 N N . CYS A 1 992 ? 48.770 -7.901 -67.553 1.00 82.69 992 CYS A N 1
ATOM 8058 C CA . CYS A 1 992 ? 50.115 -8.465 -67.698 1.00 82.69 992 CYS A CA 1
ATOM 8059 C C . CYS A 1 992 ? 50.079 -9.969 -68.007 1.00 82.69 992 CYS A C 1
ATOM 8061 O O . CYS A 1 992 ? 50.827 -10.448 -68.857 1.00 82.69 992 CYS A O 1
ATOM 8063 N N . LYS A 1 993 ? 49.178 -10.728 -67.370 1.00 84.56 993 LYS A N 1
ATOM 8064 C CA . LYS A 1 993 ? 48.998 -12.158 -67.651 1.00 84.56 993 LYS A CA 1
ATOM 8065 C C . LYS A 1 993 ? 48.476 -12.404 -69.069 1.00 84.56 993 LYS A C 1
ATOM 8067 O O . LYS A 1 993 ? 48.989 -13.282 -69.755 1.00 84.56 993 LYS A O 1
ATOM 8072 N N . THR A 1 994 ? 47.506 -11.616 -69.538 1.00 85.25 994 THR A N 1
ATOM 8073 C CA . THR A 1 994 ? 47.013 -11.731 -70.922 1.00 85.25 994 THR A CA 1
ATOM 8074 C C . THR A 1 994 ? 48.052 -11.306 -71.958 1.00 85.25 994 THR A C 1
ATOM 8076 O O . THR A 1 994 ? 48.122 -11.904 -73.028 1.00 85.25 994 THR A O 1
ATOM 8079 N N . GLU A 1 995 ? 48.878 -10.303 -71.661 1.00 83.56 995 GLU A N 1
ATOM 8080 C CA . GLU A 1 995 ? 49.998 -9.902 -72.517 1.00 83.56 995 GLU A CA 1
ATOM 8081 C C . GLU A 1 995 ? 51.065 -10.996 -72.583 1.00 83.56 995 GLU A C 1
ATOM 8083 O O . GLU A 1 995 ? 51.549 -11.305 -73.669 1.00 83.56 995 GLU A O 1
ATOM 8088 N N . LEU A 1 996 ? 51.356 -11.654 -71.457 1.00 81.62 996 LEU A N 1
ATOM 8089 C CA . LEU A 1 996 ? 52.237 -12.819 -71.407 1.00 81.62 996 LEU A CA 1
ATOM 8090 C C . LEU A 1 996 ? 51.689 -13.983 -72.251 1.00 81.62 996 LEU A C 1
ATOM 8092 O O . LEU A 1 996 ? 52.435 -14.591 -73.017 1.00 81.62 996 LEU A O 1
ATOM 8096 N N . GLU A 1 997 ? 50.391 -14.287 -72.148 1.00 85.94 997 GLU A N 1
ATOM 8097 C CA . GLU A 1 997 ? 49.741 -15.316 -72.971 1.00 85.94 997 GLU A CA 1
ATOM 8098 C C . GLU A 1 997 ? 49.779 -14.953 -74.461 1.00 85.94 997 GLU A C 1
ATOM 8100 O O . GLU A 1 997 ? 50.127 -15.798 -75.284 1.00 85.94 997 GLU A O 1
ATOM 8105 N N . LYS A 1 998 ? 49.509 -13.691 -74.823 1.00 87.44 998 LYS A N 1
ATOM 8106 C CA . LYS A 1 998 ? 49.631 -13.210 -76.208 1.00 87.44 998 LYS A CA 1
ATOM 8107 C C . LYS A 1 998 ? 51.055 -13.363 -76.731 1.00 87.44 998 LYS A C 1
ATOM 8109 O O . LYS A 1 998 ? 51.229 -14.002 -77.766 1.00 87.44 998 LYS A O 1
ATOM 8114 N N . ALA A 1 999 ? 52.057 -12.885 -75.994 1.00 83.81 999 ALA A N 1
ATOM 8115 C CA . ALA A 1 999 ? 53.465 -13.047 -76.351 1.00 83.81 999 ALA A CA 1
ATOM 8116 C C . ALA A 1 999 ? 53.847 -14.531 -76.499 1.00 83.81 999 ALA A C 1
ATOM 8118 O O . ALA A 1 999 ? 54.560 -14.904 -77.428 1.00 83.81 999 ALA A O 1
ATOM 8119 N N . SER A 1 1000 ? 53.310 -15.407 -75.642 1.00 78.44 1000 SER A N 1
ATOM 8120 C CA . SER A 1 1000 ? 53.492 -16.857 -75.752 1.00 78.44 1000 SER A CA 1
ATOM 8121 C C . SER A 1 1000 ? 52.852 -17.432 -77.024 1.00 78.44 1000 SER A C 1
ATOM 8123 O O . SER A 1 1000 ? 53.483 -18.223 -77.727 1.00 78.44 1000 SER A O 1
ATOM 8125 N N . THR A 1 1001 ? 51.638 -17.001 -77.387 1.00 82.38 1001 THR A N 1
ATOM 8126 C CA . THR A 1 1001 ? 50.985 -17.429 -78.638 1.00 82.38 1001 THR A CA 1
ATOM 8127 C C . THR A 1 1001 ? 51.676 -16.890 -79.888 1.00 82.38 1001 THR A C 1
ATOM 8129 O O . THR A 1 1001 ? 51.778 -17.612 -80.877 1.00 82.38 1001 THR A O 1
ATOM 8132 N N . GLU A 1 1002 ? 52.180 -15.656 -79.857 1.00 84.75 1002 GLU A N 1
ATOM 8133 C CA . GLU A 1 1002 ? 52.961 -15.056 -80.943 1.00 84.75 1002 GLU A CA 1
ATOM 8134 C C . GLU A 1 1002 ? 54.290 -15.781 -81.123 1.00 84.75 1002 GLU A C 1
ATOM 8136 O O . GLU A 1 1002 ? 54.648 -16.121 -82.248 1.00 84.75 1002 GLU A O 1
ATOM 8141 N N . MET A 1 1003 ? 54.969 -16.121 -80.024 1.00 81.81 1003 MET A N 1
ATOM 8142 C CA . MET A 1 1003 ? 56.150 -16.981 -80.054 1.00 81.81 1003 MET A CA 1
ATOM 8143 C C . MET A 1 1003 ? 55.812 -18.360 -80.640 1.00 81.81 1003 MET A C 1
ATOM 8145 O O . MET A 1 1003 ? 56.557 -18.863 -81.475 1.00 81.81 1003 MET A O 1
ATOM 8149 N N . GLY A 1 1004 ? 54.666 -18.948 -80.279 1.00 81.56 1004 GLY A N 1
ATOM 8150 C CA . GLY A 1 1004 ? 54.186 -20.209 -80.853 1.00 81.56 1004 GLY A CA 1
ATOM 8151 C C . GLY A 1 1004 ? 53.907 -20.130 -82.360 1.00 81.56 1004 GLY A C 1
ATOM 8152 O O . GLY A 1 1004 ? 54.307 -21.025 -83.103 1.00 81.56 1004 GLY A O 1
ATOM 8153 N N . ARG A 1 1005 ? 53.274 -19.047 -82.831 1.00 83.12 1005 ARG A N 1
ATOM 8154 C CA . ARG A 1 1005 ? 53.042 -18.787 -84.264 1.00 83.12 1005 ARG A CA 1
ATOM 8155 C C . ARG A 1 1005 ? 54.349 -18.569 -85.014 1.00 83.12 1005 ARG A C 1
ATOM 8157 O O . ARG A 1 1005 ? 54.561 -19.205 -86.035 1.00 83.12 1005 ARG A O 1
ATOM 8164 N N . SER A 1 1006 ? 55.243 -17.744 -84.473 1.00 81.31 1006 SER A N 1
ATOM 8165 C CA . SER A 1 1006 ? 56.568 -17.506 -85.046 1.00 81.31 1006 SER A CA 1
ATOM 8166 C C . SER A 1 1006 ? 57.379 -18.801 -85.135 1.00 81.31 1006 SER A C 1
ATOM 8168 O O . SER A 1 1006 ? 58.023 -19.050 -86.150 1.00 81.31 1006 SER A O 1
ATOM 8170 N N . ASN A 1 1007 ? 57.279 -19.674 -84.127 1.00 78.31 1007 ASN A N 1
ATOM 8171 C CA . ASN A 1 1007 ? 57.911 -20.988 -84.155 1.00 78.31 1007 ASN A CA 1
ATOM 8172 C C . ASN A 1 1007 ? 57.294 -21.898 -85.236 1.00 78.31 1007 ASN A C 1
ATOM 8174 O O . ASN A 1 1007 ? 58.027 -22.565 -85.959 1.00 78.31 1007 ASN A O 1
ATOM 8178 N N . ALA A 1 1008 ? 55.968 -21.879 -85.415 1.00 82.62 1008 ALA A N 1
ATOM 8179 C CA . ALA A 1 1008 ? 55.290 -22.620 -86.483 1.00 82.62 1008 ALA A CA 1
ATOM 8180 C C . ALA A 1 1008 ? 55.631 -22.090 -87.892 1.00 82.62 1008 ALA A C 1
ATOM 8182 O O . ALA A 1 1008 ? 55.848 -22.876 -88.817 1.00 82.62 1008 ALA A O 1
ATOM 8183 N N . ASP A 1 1009 ? 55.733 -20.772 -88.064 1.00 84.19 1009 ASP A N 1
ATOM 8184 C CA . ASP A 1 1009 ? 56.171 -20.135 -89.311 1.00 84.19 1009 ASP A CA 1
ATOM 8185 C C . ASP A 1 1009 ? 57.636 -20.475 -89.614 1.00 84.19 1009 ASP A C 1
ATOM 8187 O O . ASP A 1 1009 ? 57.992 -20.801 -90.752 1.00 84.19 1009 ASP A O 1
ATOM 8191 N N . TRP A 1 1010 ? 58.492 -20.474 -88.590 1.00 84.88 1010 TRP A N 1
ATOM 8192 C CA . TRP A 1 1010 ? 59.873 -20.938 -88.697 1.00 84.88 1010 TRP A CA 1
ATOM 8193 C C . TRP A 1 1010 ? 59.944 -22.416 -89.106 1.00 84.88 1010 TRP A C 1
ATOM 8195 O O . TRP A 1 1010 ? 60.715 -22.796 -89.984 1.00 84.88 1010 TRP A O 1
ATOM 8205 N N . GLU A 1 1011 ? 59.087 -23.263 -88.547 1.00 84.06 1011 GLU A N 1
ATOM 8206 C CA . GLU A 1 1011 ? 59.040 -24.684 -88.888 1.00 84.06 1011 GLU A CA 1
ATOM 8207 C C . GLU A 1 1011 ? 58.521 -24.909 -90.318 1.00 84.06 1011 GLU A C 1
ATOM 8209 O O . GLU A 1 1011 ? 59.049 -25.738 -91.063 1.00 84.06 1011 GLU A O 1
ATOM 8214 N N . THR A 1 1012 ? 57.559 -24.097 -90.756 1.00 87.19 1012 THR A N 1
ATOM 8215 C CA . THR A 1 1012 ? 57.028 -24.104 -92.126 1.00 87.19 1012 THR A CA 1
ATOM 8216 C C . THR A 1 1012 ? 58.072 -23.633 -93.139 1.00 87.19 1012 THR A C 1
ATOM 8218 O O . THR A 1 1012 ? 58.249 -24.253 -94.191 1.00 87.19 1012 THR A O 1
ATOM 8221 N N . THR A 1 1013 ? 58.802 -22.558 -92.832 1.00 85.44 1013 THR A N 1
ATOM 8222 C CA . THR A 1 1013 ? 59.904 -22.069 -93.677 1.00 85.44 1013 THR A CA 1
ATOM 8223 C C . THR A 1 1013 ? 61.039 -23.084 -93.735 1.00 85.44 1013 THR A C 1
ATOM 8225 O O . THR A 1 1013 ? 61.521 -23.375 -94.827 1.00 85.44 1013 THR A O 1
ATOM 8228 N N . LYS A 1 1014 ? 61.387 -23.723 -92.614 1.00 89.00 1014 LYS A N 1
ATOM 8229 C CA . LYS A 1 1014 ? 62.349 -24.831 -92.570 1.00 89.00 1014 LYS A CA 1
ATOM 8230 C C . LYS A 1 1014 ? 61.914 -26.016 -93.438 1.00 89.00 1014 LYS A C 1
ATOM 8232 O O . LYS A 1 1014 ? 62.715 -26.521 -94.220 1.00 89.00 1014 LYS A O 1
ATOM 8237 N N . GLN A 1 1015 ? 60.647 -26.433 -93.374 1.00 87.69 1015 GLN A N 1
ATOM 8238 C CA . GLN A 1 1015 ? 60.111 -27.478 -94.259 1.00 87.69 1015 GLN A CA 1
ATOM 8239 C C . GLN A 1 1015 ? 60.143 -27.063 -95.735 1.00 87.69 1015 GLN A C 1
ATOM 8241 O O . GLN A 1 1015 ? 60.418 -27.888 -96.605 1.00 87.69 1015 GLN A O 1
ATOM 8246 N N . ARG A 1 1016 ? 59.857 -25.792 -96.038 1.00 88.56 1016 ARG A N 1
ATOM 8247 C CA . ARG A 1 1016 ? 59.931 -25.263 -97.404 1.00 88.56 1016 ARG A CA 1
ATOM 8248 C C . ARG A 1 1016 ? 61.362 -25.262 -97.929 1.00 88.56 1016 ARG A C 1
ATOM 8250 O O . ARG A 1 1016 ? 61.559 -25.653 -99.074 1.00 88.56 1016 ARG A O 1
ATOM 8257 N N . ILE A 1 1017 ? 62.334 -24.883 -97.101 1.00 85.50 1017 ILE A N 1
ATOM 8258 C CA . ILE A 1 1017 ? 63.763 -24.987 -97.419 1.00 85.50 1017 ILE A CA 1
ATOM 8259 C C . ILE A 1 1017 ? 64.118 -26.448 -97.712 1.00 85.50 1017 ILE A C 1
ATOM 8261 O O . ILE A 1 1017 ? 64.615 -26.719 -98.797 1.00 85.50 1017 ILE A O 1
ATOM 8265 N N . ALA A 1 1018 ? 63.737 -27.396 -96.851 1.00 86.81 1018 ALA A N 1
ATOM 8266 C CA . ALA A 1 1018 ? 63.996 -28.822 -97.080 1.00 86.81 1018 ALA A CA 1
ATOM 8267 C C . ALA A 1 1018 ? 63.369 -29.355 -98.388 1.00 86.81 1018 ALA A C 1
ATOM 8269 O O . ALA A 1 1018 ? 63.974 -30.158 -99.097 1.00 86.81 1018 ALA A O 1
ATOM 8270 N N . ARG A 1 1019 ? 62.164 -28.894 -98.763 1.00 86.81 1019 ARG A N 1
ATOM 8271 C CA . ARG A 1 1019 ? 61.562 -29.233 -100.069 1.00 86.81 1019 ARG A CA 1
ATOM 8272 C C . ARG A 1 1019 ? 62.347 -28.643 -101.237 1.00 86.81 1019 ARG A C 1
ATOM 8274 O O . ARG A 1 1019 ? 62.557 -29.345 -102.219 1.00 86.81 1019 ARG A O 1
ATOM 8281 N N . LEU A 1 1020 ? 62.763 -27.380 -101.136 1.00 85.75 1020 LEU A N 1
ATOM 8282 C CA . LEU A 1 1020 ? 63.574 -26.714 -102.160 1.00 85.75 1020 LEU A CA 1
ATOM 8283 C C . LEU A 1 1020 ? 64.963 -27.348 -102.293 1.00 85.75 1020 LEU A C 1
ATOM 8285 O O . LEU A 1 1020 ? 65.518 -27.358 -103.389 1.00 85.75 1020 LEU A O 1
ATOM 8289 N N . GLU A 1 1021 ? 65.522 -27.879 -101.207 1.00 85.81 1021 GLU A N 1
ATOM 8290 C CA . GLU A 1 1021 ? 66.764 -28.656 -101.211 1.00 85.81 1021 GLU A CA 1
ATOM 8291 C C . GLU A 1 1021 ? 66.579 -29.973 -101.975 1.00 85.81 1021 GLU A C 1
ATOM 8293 O O . GLU A 1 1021 ? 67.333 -30.234 -102.910 1.00 85.81 1021 GLU A O 1
ATOM 8298 N N . LEU A 1 1022 ? 65.521 -30.740 -101.681 1.00 86.94 1022 LEU A N 1
ATOM 8299 C CA . LEU A 1 1022 ? 65.184 -31.967 -102.421 1.00 86.94 1022 LEU A CA 1
ATOM 8300 C C . LEU A 1 1022 ? 64.876 -31.700 -103.902 1.00 86.94 1022 LEU A C 1
ATOM 8302 O O . LEU A 1 1022 ? 65.257 -32.476 -104.777 1.00 86.94 1022 LEU A O 1
ATOM 8306 N N . GLU A 1 1023 ? 64.182 -30.603 -104.207 1.00 85.19 1023 GLU A N 1
ATOM 8307 C CA . GLU A 1 1023 ? 63.909 -30.188 -105.582 1.00 85.19 1023 GLU A CA 1
ATOM 8308 C C . GLU A 1 1023 ? 65.195 -29.760 -106.301 1.00 85.19 1023 GLU A C 1
ATOM 8310 O O . GLU A 1 1023 ? 65.395 -30.140 -107.451 1.00 85.19 1023 GLU A O 1
ATOM 8315 N N . ASN A 1 1024 ? 66.114 -29.066 -105.619 1.00 81.06 1024 ASN A N 1
ATOM 8316 C CA . ASN A 1 1024 ? 67.448 -28.775 -106.148 1.00 81.06 1024 ASN A CA 1
ATOM 8317 C C . ASN A 1 1024 ? 68.257 -30.046 -106.408 1.00 81.06 1024 ASN A C 1
ATOM 8319 O O . ASN A 1 1024 ? 68.909 -30.137 -107.442 1.00 81.06 1024 ASN A O 1
ATOM 8323 N N . GLU A 1 1025 ? 68.229 -31.029 -105.509 1.00 85.50 1025 GLU A N 1
ATOM 8324 C CA . GLU A 1 1025 ? 68.881 -32.325 -105.730 1.00 85.50 1025 GLU A CA 1
ATOM 8325 C C . GLU A 1 1025 ? 68.277 -33.058 -106.928 1.00 85.50 1025 GLU A C 1
ATOM 8327 O O . GLU A 1 1025 ? 69.004 -33.602 -107.759 1.00 85.50 1025 GLU A O 1
ATOM 8332 N N . ARG A 1 1026 ? 66.951 -33.012 -107.080 1.00 85.19 1026 ARG A N 1
ATOM 8333 C CA . ARG A 1 1026 ? 66.257 -33.595 -108.230 1.00 85.19 1026 ARG A CA 1
ATOM 8334 C C . ARG A 1 1026 ? 66.622 -32.889 -109.535 1.00 85.19 1026 ARG A C 1
ATOM 8336 O O . ARG A 1 1026 ? 66.955 -33.562 -110.505 1.00 85.19 1026 ARG A O 1
ATOM 8343 N N . LEU A 1 1027 ? 66.630 -31.556 -109.545 1.00 83.56 1027 LEU A N 1
ATOM 8344 C CA . LEU A 1 1027 ? 67.074 -30.748 -110.684 1.00 83.56 1027 LEU A CA 1
ATOM 8345 C C . LEU A 1 1027 ? 68.555 -30.979 -110.999 1.00 83.56 1027 LEU A C 1
ATOM 8347 O O . LEU A 1 1027 ? 68.919 -31.029 -112.169 1.00 83.56 1027 LEU A O 1
ATOM 8351 N N . ARG A 1 1028 ? 69.408 -31.176 -109.986 1.00 82.25 1028 ARG A N 1
ATOM 8352 C CA . ARG A 1 1028 ? 70.810 -31.580 -110.171 1.00 82.25 1028 ARG A CA 1
ATOM 8353 C C . ARG A 1 1028 ? 70.910 -32.957 -110.811 1.00 82.25 1028 ARG A C 1
ATOM 8355 O O . ARG A 1 1028 ? 71.673 -33.102 -111.755 1.00 82.25 1028 ARG A O 1
ATOM 8362 N N . HIS A 1 1029 ? 70.122 -33.935 -110.370 1.00 80.38 1029 HIS A N 1
ATOM 8363 C CA . HIS A 1 1029 ? 70.080 -35.255 -110.998 1.00 80.38 1029 HIS A CA 1
ATOM 8364 C C . HIS A 1 1029 ? 69.525 -35.222 -112.426 1.00 80.38 1029 HIS A C 1
ATOM 8366 O O . HIS A 1 1029 ? 70.035 -35.930 -113.290 1.00 80.38 1029 HIS A O 1
ATOM 8372 N N . ASP A 1 1030 ? 68.510 -34.407 -112.711 1.00 80.81 1030 ASP A N 1
ATOM 8373 C CA . ASP A 1 1030 ? 67.987 -34.247 -114.070 1.00 80.81 1030 ASP A CA 1
ATOM 8374 C C . ASP A 1 1030 ? 68.976 -33.485 -114.970 1.00 80.81 1030 ASP A C 1
ATOM 8376 O O . ASP A 1 1030 ? 69.132 -33.835 -116.141 1.00 80.81 1030 ASP A O 1
ATOM 8380 N N . LEU A 1 1031 ? 69.723 -32.517 -114.425 1.00 76.12 1031 LEU A N 1
ATOM 8381 C CA . LEU A 1 1031 ? 70.848 -31.869 -115.104 1.00 76.12 1031 LEU A CA 1
ATOM 8382 C C . LEU A 1 1031 ? 71.987 -32.862 -115.368 1.00 76.12 1031 LEU A C 1
ATOM 8384 O O . LEU A 1 1031 ? 72.529 -32.880 -116.469 1.00 76.12 1031 LEU A O 1
ATOM 8388 N N . GLU A 1 1032 ? 72.323 -33.713 -114.402 1.00 76.75 1032 GLU A N 1
ATOM 8389 C CA . GLU A 1 1032 ? 73.345 -34.754 -114.522 1.00 76.75 1032 GLU A CA 1
ATOM 8390 C C . GLU A 1 1032 ? 72.935 -35.814 -115.551 1.00 76.75 1032 GLU A C 1
ATOM 8392 O O . GLU A 1 1032 ? 73.745 -36.181 -116.403 1.00 76.75 1032 GLU A O 1
ATOM 8397 N N . ARG A 1 1033 ? 71.659 -36.231 -115.565 1.00 73.38 1033 ARG A N 1
ATOM 8398 C CA . ARG A 1 1033 ? 71.072 -37.068 -116.625 1.00 73.38 1033 ARG A CA 1
ATOM 8399 C C . ARG A 1 1033 ? 71.155 -36.389 -117.979 1.00 73.38 1033 ARG A C 1
ATOM 8401 O O . ARG A 1 1033 ? 71.621 -37.013 -118.924 1.00 73.38 1033 ARG A O 1
ATOM 8408 N N . SER A 1 1034 ? 70.756 -35.119 -118.068 1.00 67.81 1034 SER A N 1
ATOM 8409 C CA . SER A 1 1034 ? 70.833 -34.325 -119.296 1.00 67.81 1034 SER A CA 1
ATOM 8410 C C . SER A 1 1034 ? 72.273 -34.255 -119.810 1.00 67.81 1034 SER A C 1
ATOM 8412 O O . SER A 1 1034 ? 72.513 -34.548 -120.982 1.00 67.81 1034 SER A O 1
ATOM 8414 N N . GLN A 1 1035 ? 73.248 -34.017 -118.926 1.00 64.94 1035 GLN A N 1
ATOM 8415 C CA . GLN A 1 1035 ? 74.680 -34.067 -119.224 1.00 64.94 1035 GLN A CA 1
ATOM 8416 C C . GLN A 1 1035 ? 75.165 -35.470 -119.613 1.00 64.94 1035 GLN A C 1
ATOM 8418 O O . GLN A 1 1035 ? 76.007 -35.573 -120.500 1.00 64.94 1035 GLN A O 1
ATOM 8423 N N . THR A 1 1036 ? 74.624 -36.559 -119.053 1.00 61.59 1036 THR A N 1
ATOM 8424 C CA . THR A 1 1036 ? 74.969 -37.927 -119.491 1.00 61.59 1036 THR A CA 1
ATOM 8425 C C . THR A 1 1036 ? 74.364 -38.270 -120.856 1.00 61.59 1036 THR A C 1
ATOM 8427 O O . THR A 1 1036 ? 75.025 -38.929 -121.661 1.00 61.59 1036 THR A O 1
ATOM 8430 N N . THR A 1 1037 ? 73.159 -37.788 -121.184 1.00 59.59 1037 THR A N 1
ATOM 8431 C CA . THR A 1 1037 ? 72.596 -37.873 -122.548 1.00 59.59 1037 THR A CA 1
ATOM 8432 C C . THR A 1 1037 ? 73.350 -36.994 -123.542 1.00 59.59 1037 THR A C 1
ATOM 8434 O O . THR A 1 1037 ? 73.615 -37.434 -124.660 1.00 59.59 1037 THR A O 1
ATOM 8437 N N . PHE A 1 1038 ? 73.763 -35.790 -123.143 1.00 58.50 1038 PHE A N 1
ATOM 8438 C CA . PHE A 1 1038 ? 74.589 -34.912 -123.971 1.00 58.50 1038 PHE A CA 1
ATOM 8439 C C . PHE A 1 1038 ? 75.995 -35.507 -124.175 1.00 58.50 1038 PHE A C 1
ATOM 8441 O O . PHE A 1 1038 ? 76.502 -35.511 -125.293 1.00 58.50 1038 PHE A O 1
ATOM 8448 N N . GLY A 1 1039 ? 76.586 -36.120 -123.143 1.00 58.72 1039 GLY A N 1
ATOM 8449 C CA . GLY A 1 1039 ? 77.852 -36.863 -123.191 1.00 58.72 1039 GLY A CA 1
ATOM 8450 C C . GLY A 1 1039 ? 77.810 -38.104 -124.092 1.00 58.72 1039 GLY A C 1
ATOM 8451 O O . GLY A 1 1039 ? 78.761 -38.380 -124.821 1.00 58.72 1039 GLY A O 1
ATOM 8452 N N . ARG A 1 1040 ? 76.681 -38.828 -124.124 1.00 54.88 1040 ARG A N 1
ATOM 8453 C CA . ARG A 1 1040 ? 76.463 -39.934 -125.078 1.00 54.88 1040 ARG A CA 1
ATOM 8454 C C . ARG A 1 1040 ? 76.283 -39.448 -126.520 1.00 54.88 1040 ARG A C 1
ATOM 8456 O O . ARG A 1 1040 ? 76.850 -40.046 -127.431 1.00 54.88 1040 ARG A O 1
ATOM 8463 N N . ASN A 1 1041 ? 75.572 -38.343 -126.743 1.00 51.34 1041 ASN A N 1
ATOM 8464 C CA . ASN A 1 1041 ? 75.376 -37.803 -128.094 1.00 51.34 1041 ASN A CA 1
ATOM 8465 C C . ASN A 1 1041 ? 76.637 -37.128 -128.663 1.00 51.34 1041 ASN A C 1
ATOM 8467 O O . ASN A 1 1041 ? 76.857 -37.176 -129.872 1.00 51.34 1041 ASN A O 1
ATOM 8471 N N . THR A 1 1042 ? 77.509 -36.585 -127.808 1.00 51.59 1042 THR A N 1
ATOM 8472 C CA . THR A 1 1042 ? 78.805 -36.000 -128.206 1.00 51.59 1042 THR A CA 1
ATOM 8473 C C . THR A 1 1042 ? 79.885 -37.049 -128.480 1.00 51.59 1042 THR A C 1
ATOM 8475 O O . THR A 1 1042 ? 80.674 -36.872 -129.404 1.00 51.59 1042 THR A O 1
ATOM 8478 N N . MET A 1 1043 ? 79.871 -38.203 -127.802 1.00 47.44 1043 MET A N 1
ATOM 8479 C CA . MET A 1 1043 ? 80.763 -39.327 -128.144 1.00 47.44 1043 MET A CA 1
ATOM 8480 C C . MET A 1 1043 ? 80.401 -40.028 -129.462 1.00 47.44 1043 MET A C 1
ATOM 8482 O O . MET A 1 1043 ? 81.257 -40.674 -130.061 1.00 47.44 1043 MET A O 1
ATOM 8486 N N . THR A 1 1044 ? 79.172 -39.851 -129.958 1.00 47.50 1044 THR A N 1
ATOM 8487 C CA . THR A 1 1044 ? 78.730 -40.427 -131.243 1.00 47.50 1044 THR A CA 1
ATOM 8488 C C . THR A 1 1044 ? 78.949 -39.470 -132.426 1.00 47.50 1044 THR A C 1
ATOM 8490 O O . THR A 1 1044 ? 79.006 -39.907 -133.566 1.00 47.50 1044 THR A O 1
ATOM 8493 N N . THR A 1 1045 ? 79.154 -38.171 -132.174 1.00 48.44 1045 THR A N 1
ATOM 8494 C CA . THR A 1 1045 ? 79.451 -37.152 -133.208 1.00 48.44 1045 THR A CA 1
ATOM 8495 C C . THR A 1 1045 ? 80.927 -36.726 -133.248 1.00 48.44 1045 THR A C 1
ATOM 8497 O O . THR A 1 1045 ? 81.379 -36.159 -134.241 1.00 48.44 1045 THR A O 1
ATOM 8500 N N . SER A 1 1046 ? 81.724 -37.086 -132.233 1.00 41.97 1046 SER A N 1
ATOM 8501 C CA . SER A 1 1046 ? 83.182 -36.868 -132.196 1.00 41.97 1046 SER A CA 1
ATOM 8502 C C . SER A 1 1046 ? 83.992 -37.846 -133.069 1.00 41.97 1046 SER A C 1
ATOM 8504 O O . SER A 1 1046 ? 85.194 -37.651 -133.224 1.00 41.97 1046 SER A O 1
ATOM 8506 N N . GLN A 1 1047 ? 83.366 -38.874 -133.659 1.00 44.19 1047 GLN A N 1
ATOM 8507 C CA . GLN A 1 1047 ? 83.999 -39.759 -134.655 1.00 44.19 1047 GLN A CA 1
ATOM 8508 C C . GLN A 1 1047 ? 83.732 -39.348 -136.118 1.00 44.19 1047 GLN A C 1
ATOM 8510 O O . GLN A 1 1047 ? 84.354 -39.907 -137.019 1.00 44.19 1047 GLN A O 1
ATOM 8515 N N . GLU A 1 1048 ? 82.888 -38.341 -136.377 1.00 45.53 1048 GLU A N 1
ATOM 8516 C CA . GLU A 1 1048 ? 82.568 -37.891 -137.747 1.00 45.53 1048 GLU A CA 1
ATOM 8517 C C . GLU A 1 1048 ? 83.150 -36.514 -138.119 1.00 45.53 1048 GLU A C 1
ATOM 8519 O O . GLU A 1 1048 ? 83.183 -36.160 -139.297 1.00 45.53 1048 GLU A O 1
ATOM 8524 N N . LEU A 1 1049 ? 83.693 -35.753 -137.161 1.00 43.91 1049 LEU A N 1
ATOM 8525 C CA . LEU A 1 1049 ? 84.154 -34.371 -137.379 1.00 43.91 1049 LEU A CA 1
ATOM 8526 C C . LEU A 1 1049 ? 85.679 -34.167 -137.292 1.00 43.91 1049 LEU A C 1
ATOM 8528 O O . LEU A 1 1049 ? 86.134 -33.039 -137.138 1.00 43.91 1049 LEU A O 1
ATOM 8532 N N . ASP A 1 1050 ? 86.470 -35.230 -137.483 1.00 44.38 1050 ASP A N 1
ATOM 8533 C CA . ASP A 1 1050 ? 87.948 -35.183 -137.529 1.00 44.38 1050 ASP A CA 1
ATOM 8534 C C . ASP A 1 1050 ? 88.531 -35.366 -138.955 1.00 44.38 1050 ASP A C 1
ATOM 8536 O O . ASP A 1 1050 ? 89.691 -35.738 -139.147 1.00 44.38 1050 ASP A O 1
ATOM 8540 N N . ARG A 1 1051 ? 87.731 -35.090 -140.003 1.00 43.19 1051 ARG A N 1
ATOM 8541 C CA . ARG A 1 1051 ? 88.157 -35.187 -141.419 1.00 43.19 1051 ARG A CA 1
ATOM 8542 C C . ARG A 1 1051 ? 88.192 -33.897 -142.238 1.00 43.19 1051 ARG A C 1
ATOM 8544 O O . ARG A 1 1051 ? 88.632 -33.968 -143.382 1.00 43.19 1051 ARG A O 1
ATOM 8551 N N . LEU A 1 1052 ? 87.843 -32.722 -141.712 1.00 37.25 1052 LEU A N 1
ATOM 8552 C CA . LEU A 1 1052 ? 87.999 -31.471 -142.473 1.00 37.25 1052 LEU A CA 1
ATOM 8553 C C . LEU A 1 1052 ? 88.559 -30.331 -141.614 1.00 37.25 1052 LEU A C 1
ATOM 8555 O O . LEU A 1 1052 ? 87.899 -29.733 -140.774 1.00 37.25 1052 LEU A O 1
ATOM 8559 N N . ARG A 1 1053 ? 89.843 -30.082 -141.865 1.00 34.50 1053 ARG A N 1
ATOM 8560 C CA . ARG A 1 1053 ? 90.759 -29.121 -141.246 1.00 34.50 1053 ARG A CA 1
ATOM 8561 C C . ARG A 1 1053 ? 90.643 -27.739 -141.918 1.00 34.50 1053 ARG A C 1
ATOM 8563 O O . ARG A 1 1053 ? 90.357 -27.693 -143.111 1.00 34.50 1053 ARG A O 1
ATOM 8570 N N . ASN A 1 1054 ? 91.104 -26.696 -141.201 1.00 33.84 1054 ASN A N 1
ATOM 8571 C CA . ASN A 1 1054 ? 91.633 -25.387 -141.674 1.00 33.84 1054 ASN A CA 1
ATOM 8572 C C . ASN A 1 1054 ? 90.591 -24.254 -141.863 1.00 33.84 1054 ASN A C 1
ATOM 8574 O O . ASN A 1 1054 ? 89.605 -24.458 -142.547 1.00 33.84 1054 ASN A O 1
ATOM 8578 N N . VAL A 1 1055 ? 90.720 -23.015 -141.346 1.00 35.84 1055 VAL A N 1
ATOM 85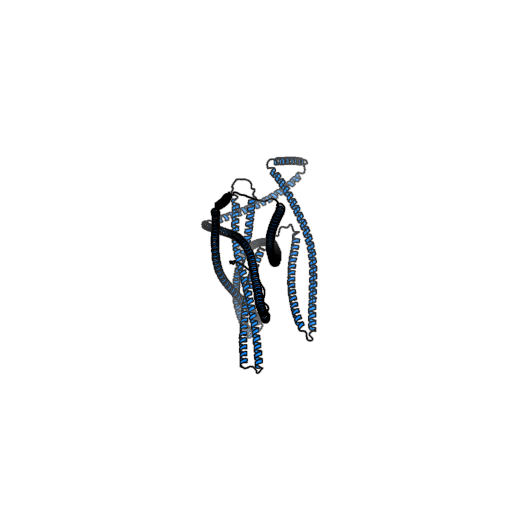79 C CA . VAL A 1 1055 ? 91.887 -22.104 -141.166 1.00 35.84 1055 VAL A CA 1
ATOM 8580 C C . VAL A 1 1055 ? 91.466 -20.865 -140.292 1.00 35.84 1055 VAL A C 1
ATOM 8582 O O . VAL A 1 1055 ? 90.279 -20.724 -140.019 1.00 35.84 1055 VAL A O 1
ATOM 8585 N N . PRO A 1 1056 ? 92.382 -19.994 -139.786 1.00 49.69 1056 PRO A N 1
ATOM 8586 C CA . PRO A 1 1056 ? 92.397 -19.571 -138.372 1.00 49.69 1056 PRO A CA 1
ATOM 8587 C C . PRO A 1 1056 ? 92.507 -18.042 -138.059 1.00 49.69 1056 PRO A C 1
ATOM 8589 O O . PRO A 1 1056 ? 92.646 -17.216 -138.953 1.00 49.69 1056 PRO A O 1
ATOM 8592 N N . LYS A 1 1057 ? 92.638 -17.747 -136.742 1.00 35.66 1057 LYS A N 1
ATOM 8593 C CA . LYS A 1 1057 ? 93.322 -16.618 -136.033 1.00 35.66 1057 LYS A CA 1
ATOM 8594 C C . LYS A 1 1057 ? 92.593 -15.272 -135.798 1.00 35.66 1057 LYS A C 1
ATOM 8596 O O . LYS A 1 1057 ? 92.474 -14.469 -136.712 1.00 35.66 1057 LYS A O 1
ATOM 8601 N N . LYS A 1 1058 ? 92.386 -14.934 -134.506 1.00 34.03 1058 LYS A N 1
ATOM 8602 C CA . LYS A 1 1058 ? 93.099 -13.859 -133.749 1.00 34.03 1058 LYS A CA 1
ATOM 8603 C C . LYS A 1 1058 ? 92.712 -13.833 -132.244 1.00 34.03 1058 LYS A C 1
ATOM 8605 O O . LYS A 1 1058 ? 91.634 -13.396 -131.882 1.00 34.03 1058 LYS A O 1
ATOM 8610 N N . GLN A 1 1059 ? 93.563 -14.450 -131.416 1.00 34.66 1059 GLN A N 1
ATOM 8611 C CA . GLN A 1 1059 ? 94.377 -13.908 -130.299 1.00 34.66 1059 GLN A CA 1
ATOM 8612 C C . GLN A 1 1059 ? 94.038 -12.537 -129.610 1.00 34.66 1059 GLN A C 1
ATOM 8614 O O . GLN A 1 1059 ? 93.444 -11.682 -130.254 1.00 34.66 1059 GLN A O 1
ATOM 8619 N N . PRO A 1 1060 ? 94.509 -12.281 -128.355 1.00 53.38 1060 PRO A N 1
ATOM 8620 C CA . PRO A 1 1060 ? 93.731 -12.411 -127.099 1.00 53.38 1060 PRO A CA 1
ATOM 8621 C C . PRO A 1 1060 ? 94.012 -11.255 -126.077 1.00 53.38 1060 PRO A C 1
ATOM 8623 O O . PRO A 1 1060 ? 94.547 -10.227 -126.479 1.00 53.38 1060 PRO A O 1
ATOM 8626 N N . LEU A 1 1061 ? 93.782 -11.510 -124.766 1.00 34.66 1061 LEU A N 1
ATOM 8627 C CA . LEU A 1 1061 ? 94.480 -10.930 -123.578 1.00 34.66 1061 LEU A CA 1
ATOM 8628 C C . LEU A 1 1061 ? 93.922 -9.577 -123.053 1.00 34.66 1061 LEU A C 1
ATOM 8630 O O . LEU A 1 1061 ? 93.479 -8.769 -123.852 1.00 34.66 1061 LEU A O 1
ATOM 8634 N N . ILE A 1 1062 ? 93.906 -9.210 -121.757 1.00 36.53 1062 ILE A N 1
ATOM 8635 C CA . ILE A 1 1062 ? 94.481 -9.731 -120.492 1.00 36.53 1062 ILE A CA 1
ATOM 8636 C C . ILE A 1 1062 ? 93.914 -8.892 -119.309 1.00 36.53 1062 ILE A C 1
ATOM 8638 O O . ILE A 1 1062 ? 93.666 -7.712 -119.521 1.00 36.53 1062 ILE A O 1
ATOM 8642 N N . PHE A 1 1063 ? 93.732 -9.536 -118.135 1.00 33.91 1063 PHE A N 1
ATOM 8643 C CA . PHE A 1 1063 ? 93.997 -9.159 -116.709 1.00 33.91 1063 PHE A CA 1
ATOM 8644 C C . PHE A 1 1063 ? 93.753 -7.710 -116.200 1.00 33.91 1063 PHE A C 1
ATOM 8646 O O . PHE A 1 1063 ? 93.860 -6.760 -116.952 1.00 33.91 1063 PHE A O 1
ATOM 8653 N N . GLU A 1 1064 ? 93.469 -7.397 -114.924 1.00 34.75 1064 GLU A N 1
ATOM 8654 C CA . GLU A 1 1064 ? 93.806 -7.942 -113.582 1.00 34.75 1064 GLU A CA 1
ATOM 8655 C C . GLU A 1 1064 ? 92.851 -7.215 -112.577 1.00 34.75 1064 GLU A C 1
ATOM 8657 O O . GLU A 1 1064 ? 92.587 -6.036 -112.781 1.00 34.75 1064 GLU A O 1
ATOM 8662 N N . GLY A 1 1065 ? 92.096 -7.830 -111.647 1.00 36.16 1065 GLY A N 1
ATOM 8663 C CA . GLY A 1 1065 ? 92.461 -8.159 -110.246 1.00 36.16 1065 GLY A CA 1
ATOM 8664 C C . GLY A 1 1065 ? 92.793 -6.942 -109.338 1.00 36.16 1065 GLY A C 1
ATOM 8665 O O . GLY A 1 1065 ? 93.340 -5.974 -109.848 1.00 36.16 1065 GLY A O 1
ATOM 8666 N N . PRO A 1 1066 ? 92.694 -6.994 -107.984 1.00 53.25 1066 PRO A N 1
ATOM 8667 C CA . PRO A 1 1066 ? 91.887 -7.844 -107.083 1.00 53.25 1066 PRO A CA 1
ATOM 8668 C C . PRO A 1 1066 ? 91.391 -7.114 -105.781 1.00 53.25 1066 PRO A C 1
ATOM 8670 O O . PRO A 1 1066 ? 91.757 -5.972 -105.525 1.00 53.25 1066 PRO A O 1
ATOM 8673 N N . LYS A 1 1067 ? 90.664 -7.836 -104.900 1.00 35.62 1067 LYS A N 1
ATOM 8674 C CA . LYS A 1 1067 ? 90.848 -7.954 -103.417 1.00 35.62 1067 LYS A CA 1
ATOM 8675 C C . LYS A 1 1067 ? 89.606 -7.804 -102.517 1.00 35.62 1067 LYS A C 1
ATOM 8677 O O . LYS A 1 1067 ? 88.804 -6.888 -102.629 1.00 35.62 1067 LYS A O 1
ATOM 8682 N N . LEU A 1 1068 ? 89.560 -8.762 -101.587 1.00 40.66 1068 LEU A N 1
ATOM 8683 C CA . LEU A 1 1068 ? 88.704 -8.947 -100.418 1.00 40.66 1068 LEU A CA 1
ATOM 8684 C C . LEU A 1 1068 ? 88.800 -7.815 -99.373 1.00 40.66 1068 LEU A C 1
ATOM 8686 O O . LEU A 1 1068 ? 89.875 -7.249 -99.195 1.00 40.66 1068 LEU A O 1
ATOM 8690 N N . ASN A 1 1069 ? 87.732 -7.643 -98.583 1.00 40.06 1069 ASN A N 1
ATOM 8691 C CA . ASN A 1 1069 ? 87.709 -7.715 -97.102 1.00 40.06 1069 ASN A CA 1
ATOM 8692 C C . ASN A 1 1069 ? 86.231 -7.676 -96.648 1.00 40.06 1069 ASN A C 1
ATOM 8694 O O . ASN A 1 1069 ? 85.463 -6.897 -97.196 1.00 40.06 1069 ASN A O 1
ATOM 8698 N N . PHE A 1 1070 ? 85.697 -8.660 -95.914 1.00 42.59 1070 PHE A N 1
ATOM 8699 C CA . PHE A 1 1070 ? 85.821 -8.936 -94.469 1.00 42.59 1070 PHE A CA 1
ATOM 8700 C C . PHE A 1 1070 ? 85.291 -7.820 -93.556 1.00 42.59 1070 PHE A C 1
ATOM 8702 O O . PHE A 1 1070 ? 85.584 -6.655 -93.785 1.00 42.59 1070 PHE A O 1
ATOM 8709 N N . GLU A 1 1071 ? 84.611 -8.271 -92.490 1.00 43.38 1071 GLU A N 1
ATOM 8710 C CA . GLU A 1 1071 ? 84.064 -7.549 -91.322 1.00 43.38 1071 GLU A CA 1
ATOM 8711 C C . GLU A 1 1071 ? 82.621 -7.034 -91.445 1.00 43.38 1071 GLU A C 1
ATOM 8713 O O . GLU A 1 1071 ? 82.225 -6.485 -92.461 1.00 43.38 1071 GLU A O 1
ATOM 8718 N N . LEU A 1 1072 ? 81.758 -7.118 -90.433 1.00 43.12 1072 LEU A N 1
ATOM 8719 C CA . LEU A 1 1072 ? 81.628 -7.953 -89.232 1.00 43.12 1072 LEU A CA 1
ATOM 8720 C C . LEU A 1 1072 ? 80.200 -7.666 -88.708 1.00 43.12 1072 LEU A C 1
ATOM 8722 O O . LEU A 1 1072 ? 79.648 -6.600 -88.976 1.00 43.12 1072 LEU A O 1
ATOM 8726 N N . LEU A 1 1073 ? 79.614 -8.592 -87.948 1.00 46.03 1073 LEU A N 1
ATOM 8727 C CA . LEU A 1 1073 ? 78.324 -8.424 -87.267 1.00 46.03 1073 LEU A CA 1
ATOM 8728 C C . LEU A 1 1073 ? 78.257 -7.158 -86.387 1.00 46.03 1073 LEU A C 1
ATOM 8730 O O . LEU A 1 1073 ? 79.125 -6.960 -85.532 1.00 46.03 1073 LEU A O 1
ATOM 8734 N N . ARG A 1 1074 ? 77.125 -6.447 -86.450 1.00 35.72 1074 ARG A N 1
ATOM 8735 C CA . ARG A 1 1074 ? 76.322 -6.137 -85.259 1.00 35.72 1074 ARG A CA 1
ATOM 8736 C C . ARG A 1 1074 ? 74.846 -6.028 -85.604 1.00 35.72 1074 ARG A C 1
ATOM 8738 O O . ARG A 1 1074 ? 74.547 -5.417 -86.652 1.00 35.72 1074 ARG A O 1
#

Organism: Megaselia scalaris (NCBI:txid36166)